Protein AF-A0A662PUF9-F1 (afdb_monomer_lite)

Radius of gyration: 60.53 Å; chains: 1; bounding box: 173×111×208 Å

Foldseek 3Di:
DDDDDDDDDWLFEEEEEEAPPLCSLVVVLVVLQVCVVVVAAEEEEDLPDAPVVVVVVNVVVPDPVVVCLVQLRAAYEYQHQLVVVHDDDPDPRYHYDNHLQPLVSVLVSVVVSCVSHPDAEEYEYPELLSSVVPDPLVVSLVSLLVRSNVSSVVTYYYYYYDHPPSDPPVSVVSVCVSGQWYFYGYPPQWRPDIGGDPPDDPPPDPPDTDRDDDVVSVVVVVVVVVVVPDDDDDDDDDDDDDDDDDDDDDDDDDDDDDDDDDDDDDDDDDDDDDDDDDDDDDDDDDDDDDDDDDDDDDDDDDDDPDDDPVVVVVVVVVVVVVVVVVVVVVVVVVVVVVVVVPPPPDDDDDDDDDDDDDDDDDDDDDDDDDDYDDDDDDDDDDDDDDDDDDPDQDPVNVVVVVVVVVVVVVVVVVVVVVVVVVVVVVVVVVVVVVVVVVVVVVVVVVVVVVVVVVVVVVVDDDDDDPVVVVVVVVVVVVVVVVVVVVVVVVVVVVVVVVVVVVVVVVVVVVVVVVVVVVVVVVVVVVVVVVVVVVVVVVVVVVVVVVVVLVVLLVVLVVLLLVLVVVLVVLVVVLVVLVVVLVVLVVVLVVLVVVLVVLVVVLVVCVVPPDDPVVSVVSVVVSVVSVVVSVVSVVVSVVSVVVSVVSVVVSVVSVVSNVVSVVSNVPRDDDDPVVVVVLVVVLVVLVVVLVVLVVVLVVLVVVLVVLVVVLVCLVVVLVVLVVVLVVLVVVLVVLVVVLVVLVVVLVVLVVLLVVLVVVLVVLVVVLVVLVVVLVVLVVVVVVLVVPPDDPVSPVPNVVSVVVVVVSVVVSVVSVVVSVVSVVVSVVSVVVSVVSVVVSVVSVVVSVVSVVVSVVSVVVSVVSVVVSVVSVVVSVVSVVVSVVSVVVSVVSVVVSVVSVVVVVVVVVVVVVVVVVVVVSVVVVVVVVVVVD

pLDDT: mean 71.78, std 21.95, range [25.16, 98.19]

Secondary structure (DSSP, 8-state):
-----PPPPPS-EEEEEESTTSSHHHHHHHHHHHHHHTT-EEEEEESSS-HHHHHHHHHHTT--HHHHHHTTSEEEEESSTTTTTPPPP--TTEEE-S-SS-HHHHHHHHHHHHHSSSS-EEEEEETHHHHHHHS-HHHHHHHHHHHHHHHHHHT-EEEEEEETTSS-HHHHHHHHTTSSEEEEE-TTSB---EE--TTS-TT----S--B---HHHHHHHHHHHHHTT------------------------------------PPPP---------------------------------------HHHHHHHHHHHHHHHHHHHHHHHHHHHHHHHTTSSSS----PPPPPPPPPPPPPPP-------------------PPPPPP-----HHHHHHHHHHHHHHHHHHHHHHHHHHHHHHHHHHHHHHHHHHHHHHHHHHHHHHHHHHHHHHHTT------THHHHHHHHHHHHHHHHHHHHHHHHHHHHHHHHHHHHHHHHHHHHHHHHHHHHHHHHHHHHHHHHHHHHHHHHHHHHHHHHHHHHHHHHHHHHHHHHHHHHHHHHHHHHHHHHHHHHHHHHHHHHHHHHHHHHHHHHHHHHTTT--HHHHHHHHHHHHHHHHHHHHHHHHHHHHHHHHHHHHHHHHHHHHHHHHHHHHHTTSPPPPHHHHHHHHHHHHHHHHHHHHHHHHHHHHHHHHHHHHHHHTTHHHHHHHHHHHHHHHHHHHHHHHHHHHHHHHHHHHHHHHHHHHHHHHHHHHHHHHHHHHHHHHHHHHHHHHTT----GGGGGHHHHHHHHHHHHHHHHHHHHHHHHHHHHHHHHHHHHHHHHHHHHHHHHHHHHHHHHHHHTHHHHHHHHHHHHHHHHHHHHHHHHHHHHHHHHHHHHHHHHHHHHHHHHHHHHHHHHHHHHHHHHHHHHHHHHHHH-

Sequence (930 aa):
MDGKEQSFPMGVSLLMYGEVASGKRLFLLKIVKDLLASNISCLWICADESPQSVRENLGFIGVNYQEYEGKGLLRYVDAFTAQVGGEKVEDPAIIFCSGIEDLGEINRATKKGMESLSGKGVVVFDSVSTLLLYVEPIAVERFMRAHTSRIKGAGYTVFLVLQSGLHEEKVEEAIKALVDGVICFQEDTKIEEIAIPPIIPREWIFSHGFRMLTDEEKEKEKVVRVVEKQVGGGQSPPTAPQYIMPVATTTTTQPKVVTPIITTPPPTKITQPSTTPESSPKVQTTVSQPVIISAPPSSPLQPPTKASKSTQELEKMAHKLSRKLSTKLKKIEKKRGKEKKWKDVSDATAPLPPPPSPPTAPSQPVAPPQPSSKAQPSETPTPQATPSPVLTITPELREEIEKEVEKRVKKILEGLKEEQKKKMEKEKEELKKQIREEIRKEMEEEAKEEKEVKKEDEKKGEELTPLQRLLRERLKGEERKKEETQEEKLKRAHEVIKELLERTNVILQRLHEIKKVEGEVAKKCEADASALKETKHKKENLIEEMKAIHHSKERILMELTEVLKHKEKVEEEISAIIQKQAELDNVYQKQMIEMRELIEKANALAKKHHDIEERKHVMEEIKAYEEKLEELQNKIEKSGERIKELQQEIMNVSERRKNVEKKILKLPFPSEEIEENLEEKLRENEAEIEKVVKERKEKKKELEELNAKAKLIPKKIRSYEREIERKKKQLVELREEMVKEIGEKNKIMEKIKKASNEREKILMRIESIIEQNKEIEKKLDILGSDKSSENLQKLPNALKKMSEEIDEYIAKLNSRVNKIENKIQNIRKKLTRVEKDIVSKQNEKSRLEAEEMKMPEKVKEVGRVNEELERREKILKDEHKRLEKQKMKIERERLKLREEELKKELEGEIAFKNELRTQSTDILNRIKQL

Structure (mmCIF, N/CA/C/O backbone):
data_AF-A0A662PUF9-F1
#
_entry.id   AF-A0A662PUF9-F1
#
loop_
_atom_site.group_PDB
_atom_site.id
_atom_site.type_symbol
_atom_site.label_atom_id
_atom_site.label_alt_id
_atom_site.label_comp_id
_atom_site.label_asym_id
_atom_site.label_entity_id
_atom_site.label_seq_id
_atom_site.pdbx_PDB_ins_code
_atom_site.Cartn_x
_atom_site.Cartn_y
_atom_site.Cartn_z
_atom_site.occupancy
_atom_site.B_iso_or_equiv
_atom_site.auth_seq_id
_atom_site.auth_comp_id
_atom_site.auth_asym_id
_atom_site.auth_atom_id
_atom_site.pdbx_PDB_model_num
ATOM 1 N N . MET A 1 1 ? -30.563 3.234 22.768 1.00 28.56 1 MET A N 1
ATOM 2 C CA . MET A 1 1 ? -29.776 3.176 21.512 1.00 28.56 1 MET A CA 1
ATOM 3 C C . MET A 1 1 ? -30.449 4.086 20.501 1.00 28.56 1 MET A C 1
ATOM 5 O O . MET A 1 1 ? -31.666 4.002 20.393 1.00 28.56 1 MET A O 1
ATOM 9 N N . ASP A 1 2 ? -29.705 4.925 19.779 1.00 25.56 2 ASP A N 1
ATOM 10 C CA . ASP A 1 2 ? -30.307 5.829 18.790 1.00 25.56 2 ASP A CA 1
ATOM 11 C C . ASP A 1 2 ? -30.621 5.106 17.475 1.00 25.56 2 ASP A C 1
ATOM 13 O O . ASP A 1 2 ? -29.766 4.457 16.870 1.00 25.56 2 ASP A O 1
ATOM 17 N N . GLY A 1 3 ? -31.875 5.212 17.034 1.00 30.91 3 GLY A N 1
ATOM 18 C CA . GLY A 1 3 ? -32.405 4.465 15.895 1.00 30.91 3 GLY A CA 1
ATOM 19 C C . GLY A 1 3 ? -31.935 4.992 14.540 1.00 30.91 3 GLY A C 1
ATOM 20 O O . GLY A 1 3 ? -32.623 5.798 13.916 1.00 30.91 3 GLY A O 1
ATOM 21 N N . LYS A 1 4 ? -30.799 4.486 14.048 1.00 28.42 4 LYS A N 1
ATOM 22 C CA . LYS A 1 4 ? -30.419 4.542 12.626 1.00 28.42 4 LYS A CA 1
ATOM 23 C C . LYS A 1 4 ? -29.939 3.177 12.140 1.00 28.42 4 LYS A C 1
ATOM 25 O O . LYS A 1 4 ? -28.744 2.896 12.117 1.00 28.42 4 LYS A O 1
ATOM 30 N N . GLU A 1 5 ? -30.885 2.348 11.710 1.00 34.97 5 GLU A N 1
ATOM 31 C CA . GLU A 1 5 ? -30.598 1.124 10.960 1.00 34.97 5 GLU A CA 1
ATOM 32 C C . GLU A 1 5 ? -29.986 1.495 9.598 1.00 34.97 5 GLU A C 1
ATOM 34 O O . GLU A 1 5 ? -30.688 1.866 8.657 1.00 34.97 5 GLU A O 1
ATOM 39 N N . GLN A 1 6 ? -28.656 1.443 9.488 1.00 37.34 6 GLN A N 1
ATOM 40 C CA . GLN A 1 6 ? -27.978 1.583 8.199 1.00 37.34 6 GLN A CA 1
ATOM 41 C C . GLN A 1 6 ? -28.134 0.284 7.405 1.00 37.34 6 GLN A C 1
ATOM 43 O O . GLN A 1 6 ? -27.657 -0.773 7.815 1.00 37.34 6 GLN A O 1
ATOM 48 N N . SER A 1 7 ? -28.804 0.367 6.257 1.00 46.66 7 SER A N 1
ATOM 49 C CA . SER A 1 7 ? -29.042 -0.777 5.375 1.00 46.66 7 SER A CA 1
ATOM 50 C C . SER A 1 7 ? -27.738 -1.402 4.874 1.00 46.66 7 SER A C 1
ATOM 52 O O . SER A 1 7 ? -26.862 -0.692 4.375 1.00 46.66 7 SER A O 1
ATOM 54 N N . PHE A 1 8 ? -27.646 -2.732 4.921 1.00 58.59 8 PHE A N 1
ATOM 55 C CA . PHE A 1 8 ? -26.511 -3.479 4.378 1.00 58.59 8 PHE A CA 1
ATOM 56 C C . PHE A 1 8 ? -26.284 -3.150 2.883 1.00 58.59 8 PHE A C 1
ATOM 58 O O . PHE A 1 8 ? -27.247 -3.155 2.109 1.00 58.59 8 PHE A O 1
ATOM 65 N N . PRO A 1 9 ? -25.043 -2.855 2.445 1.00 65.88 9 PRO A N 1
ATOM 66 C CA . PRO A 1 9 ? -24.781 -2.409 1.080 1.00 65.88 9 PRO A CA 1
ATOM 67 C C . PRO A 1 9 ? -25.011 -3.530 0.057 1.00 65.88 9 PRO A C 1
ATOM 69 O O . PRO A 1 9 ? -24.353 -4.572 0.077 1.00 65.88 9 PRO A O 1
ATOM 72 N N . MET A 1 10 ? -25.929 -3.286 -0.879 1.00 78.25 10 MET A N 1
ATOM 73 C CA . MET A 1 10 ? -26.278 -4.202 -1.969 1.00 78.25 10 MET A CA 1
ATOM 74 C C . MET A 1 10 ? -25.538 -3.850 -3.267 1.00 78.25 10 MET A C 1
ATOM 76 O O . MET A 1 10 ? -25.446 -2.682 -3.638 1.00 78.25 10 MET A O 1
ATOM 80 N N . GLY A 1 11 ? -25.048 -4.863 -3.988 1.00 86.19 11 GLY A N 1
ATOM 81 C CA . GLY A 1 11 ? -24.344 -4.688 -5.265 1.00 86.19 11 GLY A CA 1
ATOM 82 C C . GLY A 1 11 ? -22.858 -4.325 -5.145 1.00 86.19 11 GLY A C 1
ATOM 83 O O . GLY A 1 11 ? -22.287 -3.811 -6.108 1.00 86.19 11 GLY A O 1
ATOM 84 N N . VAL A 1 12 ? -22.223 -4.586 -3.996 1.00 90.62 12 VAL A N 1
ATOM 85 C CA . VAL A 1 12 ? -20.785 -4.341 -3.750 1.00 90.62 12 VAL A CA 1
ATOM 86 C C . VAL A 1 12 ? -19.979 -5.644 -3.683 1.00 90.62 12 VAL A C 1
ATOM 88 O O . VAL A 1 12 ? -20.537 -6.735 -3.598 1.00 90.62 12 VAL A O 1
ATOM 91 N N . SER A 1 13 ? -18.653 -5.544 -3.725 1.00 93.00 13 SER A N 1
ATOM 92 C CA . SER A 1 13 ? -17.717 -6.643 -3.482 1.00 93.00 13 SER A CA 1
ATOM 93 C C . SER A 1 13 ? -16.820 -6.335 -2.286 1.00 93.00 13 SER A C 1
ATOM 95 O O . SER A 1 13 ? -16.224 -5.261 -2.219 1.00 93.00 13 SER A O 1
ATOM 97 N N . LEU A 1 14 ? -16.749 -7.266 -1.334 1.00 93.88 14 LEU A N 1
ATOM 98 C CA . LEU A 1 14 ? -16.080 -7.097 -0.045 1.00 93.88 14 LEU A CA 1
ATOM 99 C C . LEU A 1 14 ? -15.083 -8.235 0.194 1.00 93.88 14 LEU A C 1
ATOM 101 O O . LEU A 1 14 ? -15.438 -9.410 0.086 1.00 93.88 14 LEU A O 1
ATOM 105 N N . LEU A 1 15 ? -13.841 -7.889 0.532 1.00 94.88 15 LEU A N 1
ATOM 106 C CA . LEU A 1 15 ? -12.763 -8.843 0.799 1.00 94.88 15 LEU A CA 1
ATOM 107 C C . LEU A 1 15 ? -12.552 -9.018 2.306 1.00 94.88 15 LEU A C 1
ATOM 109 O O . LEU A 1 15 ? -12.130 -8.084 2.982 1.00 94.88 15 LEU A O 1
ATOM 113 N N . MET A 1 16 ? -12.791 -10.222 2.817 1.00 93.38 16 MET A N 1
ATOM 114 C CA . MET A 1 16 ? -12.403 -10.640 4.164 1.00 93.38 16 MET A CA 1
ATOM 115 C C . MET A 1 16 ? -10.932 -11.064 4.126 1.00 93.38 16 MET A C 1
ATOM 117 O O . MET A 1 16 ? -10.611 -12.134 3.603 1.00 93.38 16 MET A O 1
ATOM 121 N N . TYR A 1 17 ? -10.040 -10.225 4.651 1.00 93.69 17 TYR A N 1
ATOM 122 C CA . TYR A 1 17 ? -8.587 -10.404 4.591 1.00 93.69 17 TYR A CA 1
ATOM 123 C C . TYR A 1 17 ? -7.984 -10.559 5.989 1.00 93.69 17 TYR A C 1
ATOM 125 O O . TYR A 1 17 ? -8.380 -9.860 6.915 1.00 93.69 17 TYR A O 1
ATOM 133 N N . GLY A 1 18 ? -7.018 -11.460 6.170 1.00 90.19 18 GLY A N 1
ATOM 134 C CA . GLY A 1 18 ? -6.352 -11.626 7.468 1.00 90.19 18 GLY A CA 1
ATOM 135 C C . GLY A 1 18 ? -5.716 -12.993 7.676 1.00 90.19 18 GLY A C 1
ATOM 136 O O . GLY A 1 18 ? -5.826 -13.858 6.808 1.00 90.19 18 GLY A O 1
ATOM 137 N N . GLU A 1 19 ? -5.087 -13.202 8.828 1.00 87.25 19 GLU A N 1
ATOM 138 C CA . GLU A 1 19 ? -4.298 -14.402 9.176 1.00 87.25 19 GLU A CA 1
ATOM 139 C C . GLU A 1 19 ? -5.149 -15.670 9.408 1.00 87.25 19 GLU A C 1
ATOM 141 O O . GLU A 1 19 ? -6.381 -15.623 9.378 1.00 87.25 19 GLU A O 1
ATOM 146 N N . VAL A 1 20 ? -4.514 -16.844 9.504 1.00 85.06 20 VAL A N 1
ATOM 147 C CA . VAL A 1 20 ? -5.239 -18.120 9.667 1.00 85.06 20 VAL A CA 1
ATOM 148 C C . VAL A 1 20 ? -5.957 -18.106 11.020 1.00 85.06 20 VAL A C 1
ATOM 150 O O . VAL A 1 20 ? -5.511 -17.451 11.950 1.00 85.06 20 VAL A O 1
ATOM 153 N N . ALA A 1 21 ? -7.117 -18.759 11.121 1.00 80.19 21 ALA A N 1
ATOM 154 C CA . ALA A 1 21 ? -7.961 -18.769 12.324 1.00 80.19 21 ALA A CA 1
ATOM 155 C C . ALA A 1 21 ? -8.461 -17.394 12.843 1.00 80.19 21 ALA A C 1
ATOM 157 O O . ALA A 1 21 ? -9.234 -17.375 13.799 1.00 80.19 21 ALA A O 1
ATOM 158 N N . SER A 1 22 ? -8.176 -16.265 12.172 1.00 82.06 22 SER A N 1
ATOM 159 C CA . SER A 1 22 ? -8.564 -14.898 12.593 1.00 82.06 22 SER A CA 1
ATOM 160 C C . SER A 1 22 ? -10.075 -14.571 12.578 1.00 82.06 22 SER A C 1
ATOM 162 O O . SER A 1 22 ? -10.480 -13.412 12.551 1.00 82.06 22 SER A O 1
ATOM 164 N N . GLY A 1 23 ? -10.950 -15.580 12.579 1.00 83.12 23 GLY A N 1
ATOM 165 C CA . GLY A 1 23 ? -12.401 -15.423 12.721 1.00 83.12 23 GLY A CA 1
ATOM 166 C C . GLY A 1 23 ? -13.189 -15.159 11.432 1.00 83.12 23 GLY A C 1
ATOM 167 O O . GLY A 1 23 ? -14.417 -15.185 11.484 1.00 83.12 23 GLY A O 1
ATOM 168 N N . LYS A 1 24 ? -12.532 -14.981 10.273 1.00 88.56 24 LYS A N 1
ATOM 169 C CA . LYS A 1 24 ? -13.170 -14.656 8.972 1.00 88.56 24 LYS A CA 1
ATOM 170 C C . LYS A 1 24 ? -14.425 -15.490 8.648 1.00 88.56 24 LYS A C 1
ATOM 172 O O . LYS A 1 24 ? -15.489 -14.920 8.413 1.00 88.56 24 LYS A O 1
ATOM 177 N N . ARG A 1 25 ? -14.330 -16.830 8.685 1.00 89.44 25 ARG A N 1
ATOM 178 C CA . ARG A 1 25 ? -15.463 -17.740 8.399 1.00 89.44 25 ARG A CA 1
ATOM 179 C C . ARG A 1 25 ? -16.577 -17.612 9.446 1.00 89.44 25 ARG A C 1
ATOM 181 O O . ARG A 1 25 ? -17.741 -17.511 9.081 1.00 89.44 25 ARG A O 1
ATOM 188 N N . LEU A 1 26 ? -16.236 -17.497 10.733 1.00 88.25 26 LEU A N 1
ATOM 189 C CA . LEU A 1 26 ? -17.207 -17.285 11.818 1.00 88.25 26 LEU A CA 1
ATOM 190 C C . LEU A 1 26 ? -17.947 -15.937 11.703 1.00 88.25 26 LEU A C 1
ATOM 192 O O . LEU A 1 26 ? -19.118 -15.850 12.069 1.00 88.25 26 LEU A O 1
ATOM 196 N N . PHE A 1 27 ? -17.286 -14.895 11.195 1.00 88.56 27 PHE A N 1
ATOM 197 C CA . PHE A 1 27 ? -17.903 -13.598 10.909 1.00 88.56 27 PHE A CA 1
ATOM 198 C C . PHE A 1 27 ? -18.860 -13.678 9.709 1.00 88.56 27 PHE A C 1
ATOM 200 O O . PHE A 1 27 ? -20.003 -13.237 9.811 1.00 88.56 27 PHE A O 1
ATOM 207 N N . LEU A 1 28 ? -18.445 -14.326 8.612 1.00 91.88 28 LEU A N 1
ATOM 208 C CA . LEU A 1 28 ? -19.309 -14.569 7.449 1.00 91.88 28 LEU A CA 1
ATOM 209 C C . LEU A 1 28 ? -20.536 -15.422 7.785 1.00 91.88 28 LEU A C 1
ATOM 211 O O . LEU A 1 28 ? -21.638 -15.069 7.380 1.00 91.88 28 LEU A O 1
ATOM 215 N N . LEU A 1 29 ? -20.377 -16.495 8.565 1.00 92.31 29 LEU A N 1
ATOM 216 C CA . LEU A 1 29 ? -21.492 -17.332 9.020 1.00 92.31 29 LEU A CA 1
ATOM 217 C C . LEU A 1 29 ? -22.513 -16.516 9.834 1.00 92.31 29 LEU A C 1
ATOM 219 O O . LEU A 1 29 ? -23.716 -16.679 9.642 1.00 92.31 29 LEU A O 1
ATOM 223 N N . LYS A 1 30 ? -22.055 -15.593 10.694 1.00 90.31 30 LYS A N 1
ATOM 224 C CA . LYS A 1 30 ? -22.931 -14.684 11.458 1.00 90.31 30 LYS A CA 1
ATOM 225 C C . LYS A 1 30 ? -23.672 -13.696 10.550 1.00 90.31 30 LYS A C 1
ATOM 227 O O . LYS A 1 30 ? -24.887 -13.593 10.658 1.00 90.31 30 LYS A O 1
ATOM 232 N N . ILE A 1 31 ? -22.986 -13.073 9.588 1.00 90.19 31 ILE A N 1
ATOM 233 C CA . ILE A 1 31 ? -23.641 -12.228 8.574 1.00 90.19 31 ILE A CA 1
ATOM 234 C C . ILE A 1 31 ? -24.693 -13.027 7.790 1.00 90.19 31 ILE A C 1
ATOM 236 O O . ILE A 1 31 ? -25.824 -12.575 7.642 1.00 90.19 31 ILE A O 1
ATOM 240 N N . VAL A 1 32 ? -24.357 -14.228 7.311 1.00 92.69 32 VAL A N 1
ATOM 241 C CA . VAL A 1 32 ? -25.284 -15.072 6.541 1.00 92.69 32 VAL A CA 1
ATOM 242 C C . VAL A 1 32 ? -26.485 -15.506 7.384 1.00 92.69 32 VAL A C 1
ATOM 244 O O . VAL A 1 32 ? -27.600 -15.502 6.870 1.00 92.69 32 VAL A O 1
ATOM 247 N N . LYS A 1 33 ? -26.309 -15.793 8.680 1.00 93.19 33 LYS A N 1
ATOM 248 C CA . LYS A 1 33 ? -27.419 -16.041 9.615 1.00 93.19 33 LYS A CA 1
ATOM 249 C C . LYS A 1 33 ? -28.400 -14.868 9.670 1.00 93.19 33 LYS A C 1
ATOM 251 O O . LYS A 1 33 ? -29.602 -15.084 9.519 1.00 93.19 33 LYS A O 1
ATOM 256 N N . ASP A 1 34 ? -27.898 -13.653 9.864 1.00 89.94 34 ASP A N 1
ATOM 257 C CA . ASP A 1 34 ? -28.740 -12.464 10.038 1.00 89.94 34 ASP A CA 1
ATOM 258 C C . ASP A 1 34 ? -29.416 -12.049 8.712 1.00 89.94 34 ASP A C 1
ATOM 260 O O . ASP A 1 34 ? -30.582 -11.643 8.695 1.00 89.94 34 ASP A O 1
ATOM 264 N N . LEU A 1 35 ? -28.735 -12.248 7.576 1.00 90.94 35 LEU A N 1
ATOM 265 C CA . LEU A 1 35 ? -29.305 -12.081 6.234 1.00 90.94 35 LEU A CA 1
ATOM 266 C C . LEU A 1 35 ? -30.408 -13.111 5.937 1.00 90.94 35 LEU A C 1
ATOM 268 O O . LEU A 1 35 ? -31.491 -12.726 5.496 1.00 90.94 35 LEU A O 1
ATOM 272 N N . LEU A 1 36 ? -30.182 -14.399 6.221 1.00 93.75 36 LEU A N 1
ATOM 273 C CA . LEU A 1 36 ? -31.183 -15.455 6.023 1.00 93.75 36 LEU A CA 1
ATOM 274 C C . LEU A 1 36 ? -32.418 -15.227 6.907 1.00 93.75 36 LEU A C 1
ATOM 276 O O . LEU A 1 36 ? -33.542 -15.319 6.413 1.00 93.75 36 LEU A O 1
ATOM 280 N N . ALA A 1 37 ? -32.227 -14.835 8.172 1.00 91.88 37 ALA A N 1
ATOM 281 C CA . ALA A 1 37 ? -33.318 -14.432 9.066 1.00 91.88 37 ALA A CA 1
ATOM 282 C C . ALA A 1 37 ? -34.113 -13.220 8.531 1.00 91.88 37 ALA A C 1
ATOM 284 O O . ALA A 1 37 ? -35.314 -13.109 8.773 1.00 91.88 37 ALA A O 1
ATOM 285 N N . SER A 1 38 ? -33.466 -12.357 7.741 1.00 90.06 38 SER A N 1
ATOM 286 C CA . SER A 1 38 ? -34.082 -11.226 7.027 1.00 90.06 38 SER A CA 1
ATOM 287 C C . SER A 1 38 ? -34.713 -11.611 5.672 1.00 90.06 38 SER A C 1
ATOM 289 O O . SER A 1 38 ? -35.129 -10.736 4.917 1.00 90.06 38 SER A O 1
ATOM 291 N N . ASN A 1 39 ? -34.792 -12.908 5.345 1.00 92.56 39 ASN A N 1
ATOM 292 C CA . ASN A 1 39 ? -35.186 -13.465 4.039 1.00 92.56 39 ASN A CA 1
ATOM 293 C C . ASN A 1 39 ? -34.327 -12.985 2.847 1.00 92.56 39 ASN A C 1
ATOM 295 O O . ASN A 1 39 ? -34.782 -13.003 1.702 1.00 92.56 39 ASN A O 1
ATOM 299 N N . ILE A 1 40 ? -33.077 -12.585 3.090 1.00 92.94 40 ILE A N 1
ATOM 300 C CA . ILE A 1 40 ? -32.113 -12.230 2.043 1.00 92.94 40 ILE A CA 1
ATOM 301 C C . ILE A 1 40 ? -31.377 -13.499 1.605 1.00 92.94 40 ILE A C 1
ATOM 303 O O . ILE A 1 40 ? -30.835 -14.238 2.425 1.00 92.94 40 ILE A O 1
ATOM 307 N N . SER A 1 41 ? -31.369 -13.766 0.299 1.00 95.44 41 SER A N 1
ATOM 308 C CA . SER A 1 41 ? -30.849 -15.016 -0.261 1.00 95.44 41 SER A CA 1
ATOM 309 C C . SER A 1 41 ? -29.316 -15.122 -0.184 1.00 95.44 41 SER A C 1
ATOM 311 O O . SER A 1 41 ? -28.611 -14.122 -0.316 1.00 95.44 41 SER A O 1
ATOM 313 N N . CYS A 1 42 ? -28.779 -16.334 -0.033 1.00 97.00 42 CYS A N 1
ATOM 314 C CA . CYS A 1 42 ? -27.346 -16.615 0.042 1.00 97.00 42 CYS A CA 1
ATOM 315 C C . CYS A 1 42 ? -26.939 -17.765 -0.895 1.00 97.00 42 CYS A C 1
ATOM 317 O O . CYS A 1 42 ? -27.509 -18.857 -0.846 1.00 97.00 42 CYS A O 1
ATOM 319 N N . LEU A 1 43 ? -25.904 -17.531 -1.704 1.00 98.19 43 LEU A N 1
ATOM 320 C CA . LEU A 1 43 ? -25.210 -18.548 -2.496 1.00 98.19 43 LEU A CA 1
ATOM 321 C C . LEU A 1 43 ? -23.790 -18.743 -1.953 1.00 98.19 43 LEU A C 1
ATOM 323 O O . LEU A 1 43 ? -22.981 -17.821 -2.033 1.00 98.19 43 LEU A O 1
ATOM 327 N N . TRP A 1 44 ? -23.464 -19.922 -1.427 1.00 98.00 44 TRP A N 1
ATOM 328 C CA . TRP A 1 44 ? -22.128 -20.210 -0.895 1.00 98.00 44 TRP A CA 1
ATOM 329 C C . TRP A 1 44 ? -21.303 -21.032 -1.893 1.00 98.00 44 TRP A C 1
ATOM 331 O O . TRP A 1 44 ? -21.686 -22.141 -2.257 1.00 98.00 44 TRP A O 1
ATOM 341 N N . ILE A 1 45 ? -20.174 -20.494 -2.350 1.00 97.88 45 ILE A N 1
ATOM 342 C CA . ILE A 1 45 ? -19.213 -21.178 -3.220 1.00 97.88 45 ILE A CA 1
ATOM 343 C C . ILE A 1 45 ? -18.159 -21.832 -2.322 1.00 97.88 45 ILE A C 1
ATOM 345 O O . ILE A 1 45 ? -17.318 -21.158 -1.722 1.00 97.88 45 ILE A O 1
ATOM 349 N N . CYS A 1 46 ? -18.263 -23.152 -2.218 1.00 96.31 46 CYS A N 1
ATOM 350 C CA . CYS A 1 46 ? -17.451 -24.047 -1.409 1.00 96.31 46 CYS A CA 1
ATOM 351 C C . CYS A 1 46 ? -16.163 -24.419 -2.154 1.00 96.31 46 CYS A C 1
ATOM 353 O O . CYS A 1 46 ? -16.203 -25.228 -3.082 1.00 96.31 46 CYS A O 1
ATOM 355 N N . ALA A 1 47 ? -15.035 -23.828 -1.752 1.00 95.12 47 ALA A N 1
ATOM 356 C CA . ALA A 1 47 ? -13.700 -24.159 -2.259 1.00 95.12 47 ALA A CA 1
ATOM 357 C C . ALA A 1 47 ? -12.761 -24.705 -1.164 1.00 95.12 47 ALA A C 1
ATOM 359 O O . ALA A 1 47 ? -11.892 -25.517 -1.462 1.00 95.12 47 ALA A O 1
ATOM 360 N N . ASP A 1 48 ? -12.946 -24.294 0.094 1.00 93.56 48 ASP A N 1
ATOM 361 C CA . ASP A 1 48 ? -12.126 -24.737 1.235 1.00 93.56 48 ASP A CA 1
ATOM 362 C C . ASP A 1 48 ? -12.661 -25.989 1.953 1.00 93.56 48 ASP A C 1
ATOM 364 O O . ASP A 1 48 ? -11.896 -26.717 2.581 1.00 93.56 48 ASP A O 1
ATOM 368 N N . GLU A 1 49 ? -13.977 -26.204 1.922 1.00 94.44 49 GLU A N 1
ATOM 369 C CA . GLU A 1 49 ? -14.682 -27.273 2.638 1.00 94.44 49 GLU A CA 1
ATOM 370 C C . GLU A 1 49 ? -15.940 -27.691 1.862 1.00 94.44 49 GLU A C 1
ATOM 372 O O . GLU A 1 49 ? -16.419 -26.943 1.008 1.00 94.44 49 GLU A O 1
ATOM 377 N N . SER A 1 50 ? -16.490 -28.875 2.146 1.00 95.19 50 SER A N 1
ATOM 378 C CA . SER A 1 50 ? -17.685 -29.374 1.448 1.00 95.19 50 SER A CA 1
ATOM 379 C C . SER A 1 50 ? -18.950 -28.569 1.803 1.00 95.19 50 SER A C 1
ATOM 381 O O . SER A 1 50 ? -19.035 -28.024 2.907 1.00 95.19 50 SER A O 1
ATOM 383 N N . PRO A 1 51 ? -19.997 -28.554 0.952 1.00 96.19 51 PRO A N 1
ATOM 384 C CA . PRO A 1 51 ? -21.293 -27.965 1.308 1.00 96.19 51 PRO A CA 1
ATOM 385 C C . PRO A 1 51 ? -21.885 -28.536 2.603 1.00 96.19 51 PRO A C 1
ATOM 387 O O . PRO A 1 51 ? -22.501 -27.806 3.375 1.00 96.19 51 PRO A O 1
ATOM 390 N N . GLN A 1 52 ? -21.652 -29.824 2.875 1.00 95.31 52 GLN A N 1
ATOM 391 C CA . GLN A 1 52 ? -22.082 -30.484 4.108 1.00 95.31 52 GLN A CA 1
ATOM 392 C C . GLN A 1 52 ? -21.368 -29.916 5.346 1.00 95.31 52 GLN A C 1
ATOM 394 O O . GLN A 1 52 ? -22.007 -29.673 6.367 1.00 95.31 52 GLN A O 1
ATOM 399 N N . SER A 1 53 ? -20.079 -29.594 5.229 1.00 95.00 53 SER A N 1
ATOM 400 C CA . SER A 1 53 ? -19.316 -28.904 6.276 1.00 95.00 53 SER A CA 1
ATOM 401 C C . SER A 1 53 ? -19.855 -27.489 6.531 1.00 95.00 53 SER A C 1
ATOM 403 O O . SER A 1 53 ? -20.041 -27.102 7.683 1.00 95.00 53 SER A O 1
ATOM 405 N N . VAL A 1 54 ? -20.221 -26.745 5.476 1.00 95.88 54 VAL A N 1
ATOM 406 C CA . VAL A 1 54 ? -20.843 -25.414 5.632 1.00 95.88 54 VAL A CA 1
ATOM 407 C C . VAL A 1 54 ? -22.229 -25.516 6.287 1.00 95.88 54 VAL A C 1
ATOM 409 O O . VAL A 1 54 ? -22.574 -24.684 7.127 1.00 95.88 54 VAL A O 1
ATOM 412 N N . ARG A 1 55 ? -23.028 -26.540 5.950 1.00 96.31 55 ARG A N 1
ATOM 413 C CA . ARG A 1 55 ? -24.318 -26.837 6.606 1.00 96.31 55 ARG A CA 1
ATOM 414 C C . ARG A 1 55 ? -24.147 -27.110 8.101 1.00 96.31 55 ARG A C 1
ATOM 416 O O . ARG A 1 55 ? -24.880 -26.549 8.912 1.00 96.31 55 ARG A O 1
ATOM 423 N N . GLU A 1 56 ? -23.161 -27.920 8.477 1.00 95.56 56 GLU A N 1
ATOM 424 C CA . GLU A 1 56 ? -22.827 -28.216 9.877 1.00 95.56 56 GLU A CA 1
ATOM 425 C C . GLU A 1 56 ? -22.351 -26.961 10.627 1.00 95.56 56 GLU A C 1
ATOM 427 O O . GLU A 1 56 ? -22.841 -26.675 11.721 1.00 95.56 56 GLU A O 1
ATOM 432 N N . ASN A 1 57 ? -21.499 -26.144 10.000 1.00 93.31 57 ASN A N 1
ATOM 433 C CA . ASN A 1 57 ? -21.050 -24.851 10.523 1.00 93.31 57 ASN A CA 1
ATOM 434 C C . ASN A 1 57 ? -22.205 -23.844 10.725 1.00 93.31 57 ASN A C 1
ATOM 436 O O . ASN A 1 57 ? -22.236 -23.119 11.723 1.00 93.31 57 ASN A O 1
ATOM 440 N N . LEU A 1 58 ? -23.190 -23.815 9.818 1.00 93.75 58 LEU A N 1
ATOM 441 C CA . LEU A 1 58 ? -24.424 -23.031 9.967 1.00 93.75 58 LEU A CA 1
ATOM 442 C C . LEU A 1 58 ? -25.320 -23.582 11.089 1.00 93.75 58 LEU A C 1
ATOM 444 O O . LEU A 1 58 ? -25.819 -22.814 11.915 1.00 93.75 58 LEU A O 1
ATOM 448 N N . GLY A 1 59 ? -25.480 -24.905 11.169 1.00 94.69 59 GLY A N 1
ATOM 449 C CA . GLY A 1 59 ? -26.215 -25.575 12.243 1.00 94.69 59 GLY A CA 1
ATOM 450 C C . GLY A 1 59 ? -25.636 -25.269 13.627 1.00 94.69 59 GLY A C 1
ATOM 451 O O . GLY A 1 59 ? -26.384 -24.929 14.543 1.00 94.69 59 GLY A O 1
ATOM 452 N N . PHE A 1 60 ? -24.305 -25.281 13.759 1.00 90.38 60 PHE A N 1
ATOM 453 C CA . PHE A 1 60 ? -23.592 -24.969 15.003 1.00 90.38 60 PHE A CA 1
ATOM 454 C C . PHE A 1 60 ? -23.875 -23.549 15.522 1.00 90.38 60 PHE A C 1
ATOM 456 O O . PHE A 1 60 ? -24.051 -23.355 16.723 1.00 90.38 60 PHE A O 1
ATOM 463 N N . ILE A 1 61 ? -24.001 -22.551 14.636 1.00 88.94 61 ILE A N 1
ATOM 464 C CA . ILE A 1 61 ? -24.402 -21.188 15.033 1.00 88.94 61 ILE A CA 1
ATOM 465 C C . ILE A 1 61 ? -25.929 -21.002 15.152 1.00 88.94 61 ILE A C 1
ATOM 467 O O . ILE A 1 61 ? -26.407 -19.873 15.318 1.00 88.94 61 ILE A O 1
ATOM 471 N N . GLY A 1 62 ? -26.710 -22.083 15.084 1.00 91.31 62 GLY A N 1
ATOM 472 C CA . GLY A 1 62 ? -28.163 -22.081 15.248 1.00 91.31 62 GLY A CA 1
ATOM 473 C C . GLY A 1 62 ? -28.941 -21.611 14.016 1.00 91.31 62 GLY A C 1
ATOM 474 O O . GLY A 1 62 ? -29.934 -20.901 14.170 1.00 91.31 62 GLY A O 1
ATOM 475 N N . VAL A 1 63 ? -28.489 -21.956 12.805 1.00 93.25 63 VAL A N 1
ATOM 476 C CA . VAL A 1 63 ? -29.244 -21.767 11.553 1.00 93.25 63 VAL A CA 1
ATOM 477 C C . VAL A 1 63 ? -29.845 -23.099 11.105 1.00 93.25 63 VAL A C 1
ATOM 479 O O . VAL A 1 63 ? -29.124 -24.050 10.811 1.00 93.25 63 VAL A O 1
ATOM 482 N N . ASN A 1 64 ? -31.173 -23.147 10.987 1.00 94.44 64 ASN A N 1
ATOM 483 C CA . ASN A 1 64 ? -31.903 -24.264 10.386 1.00 94.44 64 ASN A CA 1
ATOM 484 C C . ASN A 1 64 ? -31.728 -24.258 8.853 1.00 94.44 64 ASN A C 1
ATOM 486 O O . ASN A 1 64 ? -32.595 -23.777 8.123 1.00 94.44 64 ASN A O 1
ATOM 490 N N . TYR A 1 65 ? -30.575 -24.715 8.356 1.00 94.88 65 TYR A N 1
ATOM 491 C CA . TYR A 1 65 ? -30.209 -24.586 6.939 1.00 94.88 65 TYR A CA 1
ATOM 492 C C . TYR A 1 65 ? -31.229 -25.246 5.993 1.00 94.88 65 TYR A C 1
ATOM 494 O O . TYR A 1 65 ? -31.581 -24.636 4.985 1.00 94.88 65 TYR A O 1
ATOM 502 N N . GLN A 1 66 ? -31.796 -26.400 6.368 1.00 95.75 66 GLN A N 1
ATOM 503 C CA . GLN A 1 66 ? -32.802 -27.130 5.578 1.00 95.75 66 GLN A CA 1
ATOM 504 C C . GLN A 1 66 ? -34.049 -26.286 5.267 1.00 95.75 66 GLN A C 1
ATOM 506 O O . GLN A 1 66 ? -34.619 -26.377 4.180 1.00 95.75 66 GLN A O 1
ATOM 511 N N . GLU A 1 67 ? -34.469 -25.428 6.198 1.00 95.56 67 GLU A N 1
ATOM 512 C CA . GLU A 1 67 ? -35.614 -24.535 6.007 1.00 95.56 67 GLU A CA 1
ATOM 513 C C . GLU A 1 67 ? -35.312 -23.433 4.981 1.00 95.56 67 GLU A C 1
ATOM 515 O O . GLU A 1 67 ? -36.153 -23.119 4.137 1.00 95.56 67 GLU A O 1
ATOM 520 N N . TYR A 1 68 ? -34.100 -22.875 5.002 1.00 96.75 68 TYR A N 1
ATOM 521 C CA . TYR A 1 68 ? -33.671 -21.873 4.024 1.00 96.75 68 TYR A CA 1
ATOM 522 C C . TYR A 1 68 ? -33.388 -22.487 2.648 1.00 96.75 68 TYR A C 1
ATOM 524 O O . TYR A 1 68 ? -33.687 -21.866 1.627 1.00 96.75 68 TYR A O 1
ATOM 532 N N . GLU A 1 69 ? -32.892 -23.723 2.590 1.00 96.69 69 GLU A N 1
ATOM 533 C CA . GLU A 1 69 ? -32.768 -24.486 1.345 1.00 96.69 69 GLU A CA 1
ATOM 534 C C . GLU A 1 69 ? -34.144 -24.780 0.733 1.00 96.69 69 GLU A C 1
ATOM 536 O O . GLU A 1 69 ? -34.357 -24.507 -0.454 1.00 96.69 69 GLU A O 1
ATOM 541 N N . GLY A 1 70 ? -35.100 -25.252 1.542 1.00 94.81 70 GLY A N 1
ATOM 542 C CA . GLY A 1 70 ? -36.478 -25.516 1.121 1.00 94.81 70 GLY A CA 1
ATOM 543 C C . GLY A 1 70 ? -37.216 -24.265 0.633 1.00 94.81 70 GLY A C 1
ATOM 544 O O . GLY A 1 70 ? -37.925 -24.323 -0.369 1.00 94.81 70 GLY A O 1
ATOM 545 N N . LYS A 1 71 ? -36.986 -23.108 1.270 1.00 94.62 71 LYS A N 1
ATOM 546 C CA . LYS A 1 71 ? -37.514 -21.799 0.829 1.00 94.62 71 LYS A CA 1
ATOM 547 C C . LYS A 1 71 ? -36.844 -21.243 -0.437 1.00 94.62 71 LYS A C 1
ATOM 549 O O . LYS A 1 71 ? -37.323 -20.252 -0.977 1.00 94.62 71 LYS A O 1
ATOM 554 N N . GLY A 1 72 ? -35.736 -21.828 -0.899 1.00 95.94 72 GLY A N 1
ATOM 555 C CA . GLY A 1 72 ? -34.932 -21.262 -1.990 1.00 95.94 72 GLY A CA 1
ATOM 556 C C . GLY A 1 72 ? -34.113 -20.031 -1.589 1.00 95.94 72 GLY A C 1
ATOM 557 O O . GLY A 1 72 ? -33.670 -19.285 -2.455 1.00 95.94 72 GLY A O 1
ATOM 558 N N . LEU A 1 73 ? -33.891 -19.820 -0.290 1.00 96.62 73 LEU A N 1
ATOM 559 C CA . LEU A 1 73 ? -33.063 -18.740 0.249 1.00 96.62 73 LEU A CA 1
ATOM 560 C C . LEU A 1 73 ? -31.587 -19.133 0.392 1.00 96.62 73 LEU A C 1
ATOM 562 O O . LEU A 1 73 ? -30.746 -18.242 0.427 1.00 96.62 73 LEU A O 1
ATOM 566 N N . LEU A 1 74 ? -31.259 -20.426 0.452 1.00 97.69 74 LEU A N 1
ATOM 567 C CA . LEU A 1 74 ? -29.889 -20.925 0.607 1.00 97.69 74 LEU A CA 1
ATOM 568 C C . LEU A 1 74 ? -29.535 -21.944 -0.487 1.00 97.69 74 LEU A C 1
ATOM 570 O O . LEU A 1 74 ? -30.298 -22.876 -0.758 1.00 97.69 74 LEU A O 1
ATOM 574 N N . ARG A 1 75 ? -28.385 -21.746 -1.141 1.00 98.00 75 ARG A N 1
ATOM 575 C CA . ARG A 1 75 ? -27.843 -22.602 -2.211 1.00 98.00 75 ARG A CA 1
ATOM 576 C C . ARG A 1 75 ? -26.323 -22.696 -2.118 1.00 98.00 75 ARG A C 1
ATOM 578 O O . ARG A 1 75 ? -25.673 -21.788 -1.599 1.00 98.00 75 ARG A O 1
ATOM 585 N N . TYR A 1 76 ? -25.767 -23.748 -2.708 1.00 98.00 76 TYR A N 1
ATOM 586 C CA . TYR A 1 76 ? -24.336 -24.036 -2.709 1.00 98.00 76 TYR A CA 1
ATOM 587 C C . TYR A 1 76 ? -23.795 -24.249 -4.126 1.00 98.00 76 TYR A C 1
ATOM 589 O O . TYR A 1 76 ? -24.472 -24.814 -4.985 1.00 98.00 76 TYR A O 1
ATOM 597 N N . VAL A 1 77 ? -22.548 -23.842 -4.355 1.00 97.62 77 VAL A N 1
ATOM 598 C CA . VAL A 1 77 ? -21.720 -24.275 -5.489 1.00 97.62 77 VAL A CA 1
ATOM 599 C C . VAL A 1 77 ? -20.559 -25.074 -4.916 1.00 97.62 77 VAL A C 1
ATOM 601 O O . VAL A 1 77 ? -19.789 -24.535 -4.129 1.00 97.62 77 VAL A O 1
ATOM 604 N N . ASP A 1 78 ? -20.432 -26.339 -5.297 1.00 97.00 78 ASP A N 1
ATOM 605 C CA . ASP A 1 78 ? -19.402 -27.235 -4.772 1.00 97.00 78 ASP A CA 1
ATOM 606 C C . ASP A 1 78 ? -18.232 -27.345 -5.750 1.00 97.00 78 ASP A C 1
ATOM 608 O O . ASP A 1 78 ? -18.358 -27.987 -6.789 1.00 97.00 78 ASP A O 1
ATOM 612 N N . ALA A 1 79 ? -17.108 -26.708 -5.421 1.00 95.56 79 ALA A N 1
ATOM 613 C CA . ALA A 1 79 ? -15.832 -26.870 -6.118 1.00 95.56 79 ALA A CA 1
ATOM 614 C C . ALA A 1 79 ? -14.813 -27.695 -5.305 1.00 95.56 79 ALA A C 1
ATOM 616 O O . ALA A 1 79 ? -13.723 -27.971 -5.801 1.00 95.56 79 ALA A O 1
ATOM 617 N N . PHE A 1 80 ? -15.163 -28.104 -4.080 1.00 95.12 80 PHE A N 1
ATOM 618 C CA . PHE A 1 80 ? -14.281 -28.804 -3.148 1.00 95.12 80 PHE A CA 1
ATOM 619 C C . PHE A 1 80 ? -14.346 -30.326 -3.317 1.00 95.12 80 PHE A C 1
ATOM 621 O O . PHE A 1 80 ? -13.309 -30.987 -3.365 1.00 95.12 80 PHE A O 1
ATOM 628 N N . THR A 1 81 ? -15.545 -30.906 -3.428 1.00 93.31 81 THR A N 1
ATOM 629 C CA . THR A 1 81 ? -15.716 -32.371 -3.378 1.00 93.31 81 THR A CA 1
ATOM 630 C C . THR A 1 81 ? -14.965 -33.077 -4.511 1.00 93.31 81 THR A C 1
ATOM 632 O O . THR A 1 81 ? -14.273 -34.064 -4.263 1.00 93.31 81 THR A O 1
ATOM 635 N N . ALA A 1 82 ? -14.998 -32.531 -5.731 1.00 90.94 82 ALA A N 1
ATOM 636 C CA . ALA A 1 82 ? -14.229 -33.063 -6.859 1.00 90.94 82 ALA A CA 1
ATOM 637 C C . ALA A 1 82 ? -12.704 -32.947 -6.656 1.00 90.94 82 ALA A C 1
ATOM 639 O O . ALA A 1 82 ? -11.961 -33.876 -6.974 1.00 90.94 82 ALA A O 1
ATOM 640 N N . GLN A 1 83 ? -12.238 -31.836 -6.073 1.00 88.62 83 GLN A N 1
ATOM 641 C CA . GLN A 1 83 ? -10.821 -31.546 -5.809 1.00 88.62 83 GLN A CA 1
ATOM 642 C C . GLN A 1 83 ? -10.191 -32.545 -4.820 1.00 88.62 83 GLN A C 1
ATOM 644 O O . GLN A 1 83 ? -8.999 -32.838 -4.917 1.00 88.62 83 GLN A O 1
ATOM 649 N N . VAL A 1 84 ? -10.986 -33.104 -3.897 1.00 90.00 84 VAL A N 1
ATOM 650 C CA . VAL A 1 84 ? -10.561 -34.174 -2.969 1.00 90.00 84 VAL A CA 1
ATOM 651 C C . VAL A 1 84 ? -10.871 -35.594 -3.471 1.00 90.00 84 VAL A C 1
ATOM 653 O O . VAL A 1 84 ? -10.649 -36.560 -2.744 1.00 90.00 84 VAL A O 1
ATOM 656 N N . GLY A 1 85 ? -11.356 -35.745 -4.709 1.00 87.62 85 GLY A N 1
ATOM 657 C CA . GLY A 1 85 ? -11.682 -37.042 -5.314 1.00 87.62 85 GLY A CA 1
ATOM 658 C C . GLY A 1 85 ? -12.998 -37.668 -4.836 1.00 87.62 85 GLY A C 1
ATOM 659 O O . GLY A 1 85 ? -13.189 -38.871 -5.005 1.00 87.62 85 GLY A O 1
ATOM 660 N N . GLY A 1 86 ? -13.891 -36.881 -4.232 1.00 88.12 86 GLY A N 1
ATOM 661 C CA . GLY A 1 86 ? -15.234 -37.308 -3.842 1.00 88.12 86 GLY A CA 1
ATOM 662 C C . GLY A 1 86 ? -16.220 -37.332 -5.014 1.00 88.12 86 GLY A C 1
ATOM 663 O O . GLY A 1 86 ? -16.059 -36.630 -6.015 1.00 88.12 86 GLY A O 1
ATOM 664 N N . GLU A 1 87 ? -17.272 -38.139 -4.882 1.00 86.06 87 GLU A N 1
ATOM 665 C CA . GLU A 1 87 ? -18.319 -38.269 -5.900 1.00 86.06 87 GLU A CA 1
ATOM 666 C C . GLU A 1 87 ? -19.357 -37.135 -5.829 1.00 86.06 87 GLU A C 1
ATOM 668 O O . GLU A 1 87 ? -19.599 -36.534 -4.781 1.00 86.06 87 GLU A O 1
ATOM 673 N N . LYS A 1 88 ? -20.013 -36.851 -6.962 1.00 88.38 88 LYS A N 1
ATOM 674 C CA . LYS A 1 88 ? -21.090 -35.856 -7.044 1.00 88.38 88 LYS A CA 1
ATOM 675 C C . LYS A 1 88 ? -22.320 -36.317 -6.256 1.00 88.38 88 LYS A C 1
ATOM 677 O O . LYS A 1 88 ? -23.004 -37.252 -6.669 1.00 88.38 88 LYS A O 1
ATOM 682 N N . VAL A 1 89 ? -22.679 -35.568 -5.217 1.00 85.25 89 VAL A N 1
ATOM 683 C CA . VAL A 1 89 ? -23.966 -35.709 -4.519 1.00 85.25 89 VAL A CA 1
ATOM 684 C C . VAL A 1 89 ? -25.103 -35.148 -5.387 1.00 85.25 89 VAL A C 1
ATOM 686 O O . VAL A 1 89 ? -24.981 -34.072 -5.978 1.00 85.25 89 VAL A O 1
ATOM 689 N N . GLU A 1 90 ? -26.222 -35.870 -5.481 1.00 87.31 90 GLU A N 1
ATOM 690 C CA . GLU A 1 90 ? -27.442 -35.407 -6.160 1.00 87.31 90 GLU A CA 1
ATOM 691 C C . GLU A 1 90 ? -28.379 -34.707 -5.165 1.00 87.31 90 GLU A C 1
ATOM 693 O O . GLU A 1 90 ? -29.288 -35.310 -4.602 1.00 87.31 90 GLU A O 1
ATOM 698 N N . ASP A 1 91 ? -28.135 -33.416 -4.940 1.00 91.81 91 ASP A N 1
ATOM 699 C CA . ASP A 1 91 ? -28.857 -32.583 -3.974 1.00 91.81 91 ASP A CA 1
ATOM 700 C C . ASP A 1 91 ? -29.393 -31.313 -4.671 1.00 91.81 91 ASP A C 1
ATOM 702 O O . ASP A 1 91 ? -28.619 -30.613 -5.329 1.00 91.81 91 ASP A O 1
ATOM 706 N N . PRO A 1 92 ? -30.696 -30.978 -4.568 1.00 91.19 92 PRO A N 1
ATOM 707 C CA . PRO A 1 92 ? -31.284 -29.836 -5.273 1.00 91.19 92 PRO A CA 1
ATOM 708 C C . PRO A 1 92 ? -30.800 -28.466 -4.768 1.00 91.19 92 PRO A C 1
ATOM 710 O O . PRO A 1 92 ? -31.008 -27.466 -5.460 1.00 91.19 92 PRO A O 1
ATOM 713 N N . ALA A 1 93 ? -30.168 -28.392 -3.592 1.00 93.88 93 ALA A N 1
ATOM 714 C CA . ALA A 1 93 ? -29.560 -27.169 -3.076 1.00 93.88 93 ALA A CA 1
ATOM 715 C C . ALA A 1 93 ? -28.086 -26.997 -3.497 1.00 93.88 93 ALA A C 1
ATOM 717 O O . ALA A 1 93 ? -27.554 -25.892 -3.352 1.00 93.88 93 ALA A O 1
ATOM 718 N N . ILE A 1 94 ? -27.439 -28.040 -4.038 1.00 96.75 94 ILE A N 1
ATOM 719 C CA . ILE A 1 94 ? -26.013 -28.054 -4.402 1.00 96.75 94 ILE A CA 1
ATOM 720 C C . ILE A 1 94 ? -25.829 -28.059 -5.926 1.00 96.75 94 ILE A C 1
ATOM 722 O O . ILE A 1 94 ? -26.438 -28.831 -6.665 1.00 96.75 94 ILE A O 1
ATOM 726 N N . ILE A 1 95 ? -24.922 -27.216 -6.419 1.00 96.62 95 ILE A N 1
ATOM 727 C CA . ILE A 1 95 ? -24.498 -27.187 -7.820 1.00 96.62 95 ILE A CA 1
ATOM 728 C C . ILE A 1 95 ? -23.024 -27.584 -7.890 1.00 96.62 95 ILE A C 1
ATOM 730 O O . ILE A 1 95 ? -22.135 -26.780 -7.631 1.00 96.62 95 ILE A O 1
ATOM 734 N N . PHE A 1 96 ? -22.785 -28.846 -8.235 1.00 95.81 96 PHE A N 1
ATOM 735 C CA . PHE A 1 96 ? -21.455 -29.442 -8.347 1.00 95.81 96 PHE A CA 1
ATOM 736 C C . PHE A 1 96 ? -20.648 -28.896 -9.539 1.00 95.81 96 PHE A C 1
ATOM 738 O O . PHE A 1 96 ? -21.183 -28.768 -10.645 1.00 95.81 96 PHE A O 1
ATOM 745 N N . CYS A 1 97 ? -19.358 -28.649 -9.311 1.00 93.56 97 CYS A N 1
ATOM 746 C CA . CYS A 1 97 ? -18.317 -28.356 -10.296 1.00 93.56 97 CYS A CA 1
ATOM 747 C C . CYS A 1 97 ? -17.307 -29.515 -10.345 1.00 93.56 97 CYS A C 1
ATOM 749 O O . CYS A 1 97 ? -17.008 -30.134 -9.328 1.00 93.56 97 CYS A O 1
ATOM 751 N N . SER A 1 98 ? -16.733 -29.783 -11.518 1.00 88.25 98 SER A N 1
ATOM 752 C CA . SER A 1 98 ? -15.743 -30.851 -11.732 1.00 88.25 98 SER A CA 1
ATOM 753 C C . SER A 1 98 ? -14.335 -30.549 -11.198 1.00 88.25 98 SER A C 1
ATOM 755 O O . SER A 1 98 ? -13.513 -31.459 -11.123 1.00 88.25 98 SER A O 1
ATOM 757 N N . GLY A 1 99 ? -14.063 -29.303 -10.809 1.00 84.81 99 GLY A N 1
ATOM 758 C CA . GLY A 1 99 ? -12.807 -28.860 -10.208 1.00 84.81 99 GLY A CA 1
ATOM 759 C C . GLY A 1 99 ? -12.824 -27.357 -9.926 1.00 84.81 99 GLY A C 1
ATOM 760 O O . GLY A 1 99 ? -13.664 -26.623 -10.460 1.00 84.81 99 GLY A O 1
ATOM 761 N N . ILE A 1 100 ? -11.897 -26.892 -9.090 1.00 92.62 100 ILE A N 1
ATOM 762 C CA . ILE A 1 100 ? -11.732 -25.466 -8.767 1.00 92.62 100 ILE A CA 1
ATOM 763 C C . ILE A 1 100 ? -11.042 -24.694 -9.911 1.00 92.62 100 ILE A C 1
ATOM 765 O O . ILE A 1 100 ? -11.171 -23.475 -10.035 1.00 92.62 100 ILE A O 1
ATOM 769 N N . GLU A 1 101 ? -10.331 -25.405 -10.786 1.00 92.81 101 GLU A N 1
ATOM 770 C CA . GLU A 1 101 ? -9.578 -24.857 -11.909 1.00 92.81 101 GLU A CA 1
ATOM 771 C C . GLU A 1 101 ? -10.425 -24.541 -13.160 1.00 92.81 101 GLU A C 1
ATOM 773 O O . GLU A 1 101 ? -10.013 -23.682 -13.947 1.00 92.81 101 GLU A O 1
ATOM 778 N N . ASP A 1 102 ? -11.620 -25.135 -13.354 1.00 94.06 102 ASP A N 1
ATOM 779 C CA . ASP A 1 102 ? -12.552 -24.665 -14.400 1.00 94.06 102 ASP A CA 1
ATOM 780 C C . ASP A 1 102 ? -13.291 -23.401 -13.927 1.00 94.06 102 ASP A C 1
ATOM 782 O O . ASP A 1 102 ? -14.467 -23.391 -13.559 1.00 94.06 102 ASP A O 1
ATOM 786 N N . LEU A 1 103 ? -12.580 -22.279 -14.040 1.00 95.56 103 LEU A N 1
ATOM 787 C CA . LEU A 1 103 ? -13.094 -20.911 -13.925 1.00 95.56 103 LEU A CA 1
ATOM 788 C C . LEU A 1 103 ? -14.344 -20.662 -14.796 1.00 95.56 103 LEU A C 1
ATOM 790 O O . LEU A 1 103 ? -15.152 -19.772 -14.513 1.00 95.56 103 LEU A O 1
ATOM 794 N N . GLY A 1 104 ? -14.501 -21.406 -15.893 1.00 95.31 104 GLY A N 1
ATOM 795 C CA . GLY A 1 104 ? -15.694 -21.412 -16.726 1.00 95.31 104 GLY A CA 1
ATOM 796 C C . GLY A 1 104 ? -16.860 -22.135 -16.055 1.00 95.31 104 GLY A C 1
ATOM 797 O O . GLY A 1 104 ? -17.973 -21.613 -16.088 1.00 95.31 104 GLY A O 1
ATOM 798 N N . GLU A 1 105 ? -16.626 -23.284 -15.419 1.00 95.38 105 GLU A N 1
ATOM 799 C CA . GLU A 1 105 ? -17.631 -24.026 -14.648 1.00 95.38 105 GLU A CA 1
ATOM 800 C C . GLU A 1 105 ? -18.112 -23.240 -13.446 1.00 95.38 105 GLU A C 1
ATOM 802 O O . GLU A 1 105 ? -19.315 -23.040 -13.322 1.00 95.38 105 GLU A O 1
ATOM 807 N N . ILE A 1 106 ? -17.205 -22.684 -12.640 1.00 96.50 106 ILE A N 1
ATOM 808 C CA . ILE A 1 106 ? -17.585 -21.859 -11.486 1.00 96.50 106 ILE A CA 1
ATOM 809 C C . ILE A 1 106 ? -18.473 -20.686 -11.937 1.00 96.50 106 ILE A C 1
ATOM 811 O O . ILE A 1 106 ? -19.486 -20.391 -11.301 1.00 96.50 106 ILE A O 1
ATOM 815 N N . ASN A 1 107 ? -18.183 -20.055 -13.084 1.00 95.75 107 ASN A N 1
ATOM 816 C CA . ASN A 1 107 ? -19.066 -19.036 -13.670 1.00 95.75 107 ASN A CA 1
ATOM 817 C C . ASN A 1 107 ? -20.448 -19.590 -14.082 1.00 95.75 107 ASN A C 1
ATOM 819 O O . ASN A 1 107 ? -21.452 -18.909 -13.862 1.00 95.75 107 ASN A O 1
ATOM 823 N N . ARG A 1 108 ? -20.524 -20.793 -14.674 1.00 96.31 108 ARG A N 1
ATOM 824 C CA . ARG A 1 108 ? -21.795 -21.458 -15.041 1.00 96.31 108 ARG A CA 1
ATOM 825 C C . ARG A 1 108 ? -22.607 -21.828 -13.792 1.00 96.31 108 ARG A C 1
ATOM 827 O O . ARG A 1 108 ? -23.796 -21.520 -13.726 1.00 96.31 108 ARG A O 1
ATOM 834 N N . ALA A 1 109 ? -21.959 -22.432 -12.801 1.00 96.56 109 ALA A N 1
ATOM 835 C CA . ALA A 1 109 ? -22.556 -22.892 -11.555 1.00 96.56 109 ALA A CA 1
ATOM 836 C C . ALA A 1 109 ? -23.045 -21.729 -10.686 1.00 96.56 109 ALA A C 1
ATOM 838 O O . ALA A 1 109 ? -24.195 -21.736 -10.259 1.00 96.56 109 ALA A O 1
ATOM 839 N N . THR A 1 110 ? -22.238 -20.675 -10.522 1.00 97.00 110 THR A N 1
ATOM 840 C CA . THR A 1 110 ? -22.636 -19.463 -9.779 1.00 97.00 110 THR A CA 1
ATOM 841 C C . THR A 1 110 ? -23.829 -18.771 -10.440 1.00 97.00 110 THR A C 1
ATOM 843 O O . THR A 1 110 ? -24.754 -18.351 -9.747 1.00 97.00 110 THR A O 1
ATOM 846 N N . LYS A 1 111 ? -23.866 -18.704 -11.783 1.00 96.38 111 LYS A N 1
ATOM 847 C CA . LYS A 1 111 ? -25.035 -18.187 -12.509 1.00 96.38 111 LYS A CA 1
ATOM 848 C C . LYS A 1 111 ? -26.280 -19.032 -12.227 1.00 96.38 111 LYS A C 1
ATOM 850 O O . LYS A 1 111 ? -27.280 -18.480 -11.785 1.00 96.38 111 LYS A O 1
ATOM 855 N N . LYS A 1 112 ? -26.199 -20.356 -12.412 1.00 96.31 112 LYS A N 1
ATOM 856 C CA . LYS A 1 112 ? -27.302 -21.290 -12.128 1.00 96.31 112 LYS A CA 1
ATOM 857 C C . LYS A 1 112 ? -27.761 -21.203 -10.662 1.00 96.31 112 LYS A C 1
ATOM 859 O O . LYS A 1 112 ? -28.953 -21.284 -10.398 1.00 96.31 112 LYS A O 1
ATOM 864 N N . GLY A 1 113 ? -26.832 -20.979 -9.731 1.00 95.69 113 GLY A N 1
ATOM 865 C CA . GLY A 1 113 ? -27.098 -20.747 -8.311 1.00 95.69 113 GLY A CA 1
ATOM 866 C C . GLY A 1 113 ? -27.962 -19.514 -8.084 1.00 95.69 113 GLY A C 1
ATOM 867 O O . GLY A 1 113 ? -29.055 -19.640 -7.538 1.00 95.69 113 GLY A O 1
ATOM 868 N N . MET A 1 114 ? -27.530 -18.354 -8.590 1.00 96.06 114 MET A N 1
ATOM 869 C CA . MET A 1 114 ? -28.300 -17.101 -8.538 1.00 96.06 114 MET A CA 1
ATOM 870 C C . MET A 1 114 ? -29.652 -17.187 -9.268 1.00 96.06 114 MET A C 1
ATOM 872 O O . MET A 1 114 ? -30.595 -16.504 -8.883 1.00 96.06 114 MET A O 1
ATOM 876 N N . GLU A 1 115 ? -29.765 -18.018 -10.308 1.00 94.69 115 GLU A N 1
ATOM 877 C CA . GLU A 1 115 ? -31.024 -18.293 -11.022 1.00 94.69 115 GLU A CA 1
ATOM 878 C C . GLU A 1 115 ? -31.948 -19.276 -10.270 1.00 94.69 115 GLU A C 1
ATOM 880 O O . GLU A 1 115 ? -33.121 -19.390 -10.614 1.00 94.69 115 GLU A O 1
ATOM 885 N N . SER A 1 116 ? -31.443 -19.967 -9.239 1.00 93.94 116 SER A N 1
ATOM 886 C CA . SER A 1 116 ? -32.184 -20.939 -8.413 1.00 93.94 116 SER A CA 1
ATOM 887 C C . SER A 1 116 ? -32.578 -20.427 -7.018 1.00 93.94 116 SER A C 1
ATOM 889 O O . SER A 1 116 ? -33.163 -21.182 -6.234 1.00 93.94 116 SER A O 1
ATOM 891 N N . LEU A 1 117 ? -32.238 -19.171 -6.704 1.00 95.81 117 LEU A N 1
ATOM 892 C CA . LEU A 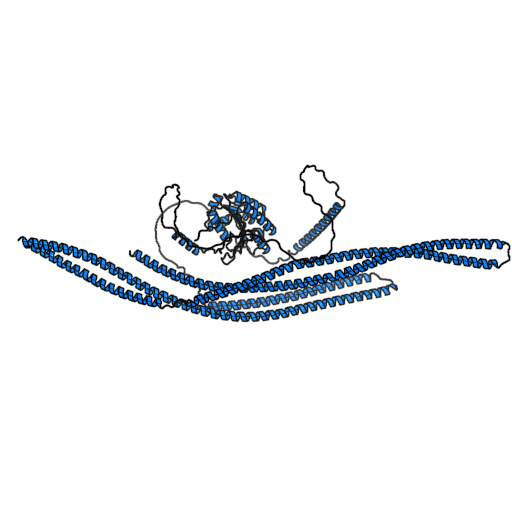1 117 ? -32.612 -18.484 -5.469 1.00 95.81 117 LEU A CA 1
ATOM 893 C C . LEU A 1 117 ? -33.941 -17.734 -5.632 1.00 95.81 117 LEU A C 1
ATOM 895 O O . LEU A 1 117 ? -34.250 -17.207 -6.699 1.00 95.81 117 LEU A O 1
ATOM 899 N N . SER A 1 118 ? -34.713 -17.637 -4.549 1.00 89.00 118 SER A N 1
ATOM 900 C CA . SER A 1 118 ? -36.027 -16.976 -4.515 1.00 89.00 118 SER A CA 1
ATOM 901 C C . SER A 1 118 ? -35.964 -15.439 -4.502 1.00 89.00 118 SER A C 1
ATOM 903 O O . SER A 1 118 ? -36.998 -14.781 -4.395 1.00 89.00 118 SER A O 1
ATOM 905 N N . GLY A 1 119 ? -34.769 -14.854 -4.575 1.00 86.81 119 GLY A N 1
ATOM 906 C CA . GLY A 1 119 ? -34.535 -13.418 -4.476 1.00 86.81 119 GLY A CA 1
ATOM 907 C C . GLY A 1 119 ? -33.067 -13.054 -4.700 1.00 86.81 119 GLY A C 1
ATOM 908 O O . GLY A 1 119 ? -32.224 -13.913 -4.949 1.00 86.81 119 GLY A O 1
ATOM 909 N N . LYS A 1 120 ? -32.760 -11.755 -4.619 1.00 87.88 120 LYS A N 1
ATOM 910 C CA . LYS A 1 120 ? -31.375 -11.262 -4.597 1.00 87.88 120 LYS A CA 1
ATOM 911 C C . LYS A 1 120 ? -30.834 -11.269 -3.170 1.00 87.88 120 LYS A C 1
ATOM 913 O O . LYS A 1 120 ? -31.595 -11.183 -2.209 1.00 87.88 120 LYS A O 1
ATOM 918 N N . GLY A 1 121 ? -29.514 -11.289 -3.041 1.00 92.06 121 GLY A N 1
ATOM 919 C CA . GLY A 1 121 ? -28.856 -11.200 -1.745 1.00 92.06 121 GLY A CA 1
ATOM 920 C C . GLY A 1 121 ? -27.343 -11.241 -1.873 1.00 92.06 121 GLY A C 1
ATOM 921 O O . GLY A 1 121 ? -26.760 -10.382 -2.539 1.00 92.06 121 GLY A O 1
ATOM 922 N N . VAL A 1 122 ? -26.711 -12.236 -1.256 1.00 95.81 122 VAL A N 1
ATOM 923 C CA . VAL A 1 122 ? -25.251 -12.369 -1.199 1.00 95.81 122 VAL A CA 1
ATOM 924 C C . VAL A 1 122 ? -24.720 -13.620 -1.895 1.00 95.81 122 VAL A C 1
ATOM 926 O O . VAL A 1 122 ? -25.373 -14.662 -1.940 1.00 95.81 122 VAL A O 1
ATOM 929 N N . VAL A 1 123 ? -23.499 -13.514 -2.414 1.00 97.94 123 VAL A N 1
ATOM 930 C CA . VAL A 1 123 ? -22.672 -14.641 -2.857 1.00 97.94 123 VAL A CA 1
ATOM 931 C C . VAL A 1 123 ? -21.410 -14.669 -1.999 1.00 97.94 123 VAL A C 1
ATOM 933 O O . VAL A 1 123 ? -20.735 -13.650 -1.883 1.00 97.94 123 VAL A O 1
ATOM 936 N N . VAL A 1 124 ? -21.076 -15.807 -1.401 1.00 97.75 124 VAL A N 1
ATOM 937 C CA . VAL A 1 124 ? -19.845 -16.003 -0.618 1.00 97.75 124 VAL A CA 1
ATOM 938 C C . VAL A 1 124 ? -18.881 -16.864 -1.429 1.00 97.75 124 VAL A C 1
ATOM 940 O O . VAL A 1 124 ? -19.283 -17.910 -1.923 1.00 97.75 124 VAL A O 1
ATOM 943 N N . PHE A 1 125 ? -17.622 -16.446 -1.571 1.00 97.62 125 PHE A N 1
ATOM 944 C CA . PHE A 1 125 ? -16.549 -17.231 -2.187 1.00 97.62 125 PHE A CA 1
ATOM 945 C C . PHE A 1 125 ? -15.502 -17.577 -1.125 1.00 97.62 125 PHE A C 1
ATOM 947 O O . PHE A 1 125 ? -14.705 -16.718 -0.730 1.00 97.62 125 PHE A O 1
ATOM 954 N N . ASP A 1 126 ? -15.514 -18.830 -0.666 1.00 95.25 126 ASP A N 1
ATOM 955 C CA . ASP A 1 126 ? -14.728 -19.287 0.483 1.00 95.25 126 ASP A CA 1
ATOM 956 C C . ASP A 1 126 ? -13.842 -20.503 0.115 1.00 95.25 126 ASP A C 1
ATOM 958 O O . ASP A 1 126 ? -14.306 -21.646 0.149 1.00 95.25 126 ASP A O 1
ATOM 962 N N . SER A 1 127 ? -12.582 -20.319 -0.306 1.00 94.44 127 SER A N 1
ATOM 963 C CA . SER A 1 127 ? -11.818 -19.061 -0.407 1.00 94.44 127 SER A CA 1
ATOM 964 C C . SER A 1 127 ? -11.146 -18.811 -1.768 1.00 94.44 127 SER A C 1
ATOM 966 O O . SER A 1 127 ? -10.862 -19.715 -2.555 1.00 94.44 127 SER A O 1
ATOM 968 N N . VAL A 1 128 ? -10.823 -17.537 -2.029 1.00 96.31 128 VAL A N 1
ATOM 969 C CA . VAL A 1 128 ? -9.994 -17.107 -3.172 1.00 96.31 128 VAL A CA 1
ATOM 970 C C . VAL A 1 128 ? -8.541 -17.567 -2.998 1.00 96.31 128 VAL A C 1
ATOM 972 O O . VAL A 1 128 ? -7.833 -17.770 -3.983 1.00 96.31 128 VAL A O 1
ATOM 975 N N . SER A 1 129 ? -8.090 -17.781 -1.758 1.00 95.50 129 SER A N 1
ATOM 976 C CA . SER A 1 129 ? -6.754 -18.315 -1.490 1.00 95.50 129 SER A CA 1
ATOM 977 C C . SER A 1 129 ? -6.587 -19.752 -1.959 1.00 95.50 129 SER A C 1
ATOM 979 O O . SER A 1 129 ? -5.536 -20.050 -2.515 1.00 95.50 129 SER A O 1
ATOM 981 N N . THR A 1 130 ? -7.601 -20.609 -1.813 1.00 94.69 130 THR A N 1
ATOM 982 C CA . THR A 1 130 ? -7.551 -21.973 -2.363 1.00 94.69 130 THR A CA 1
ATOM 983 C C . THR A 1 130 ? -7.531 -21.942 -3.890 1.00 94.69 130 THR A C 1
ATOM 985 O O . THR A 1 130 ? -6.716 -22.629 -4.497 1.00 94.69 130 THR A O 1
ATOM 988 N N . LEU A 1 131 ? -8.302 -21.053 -4.533 1.00 94.81 131 LEU A N 1
ATOM 989 C CA . LEU A 1 131 ? -8.247 -20.863 -5.991 1.00 94.81 131 LEU A CA 1
ATOM 990 C C . LEU A 1 131 ? -6.835 -20.480 -6.490 1.00 94.81 131 LEU A C 1
ATOM 992 O O . LEU A 1 131 ? -6.377 -20.993 -7.513 1.00 94.81 131 LEU A O 1
ATOM 996 N N . LEU A 1 132 ? -6.121 -19.626 -5.749 1.00 95.50 132 LEU A N 1
ATOM 997 C CA . LEU A 1 132 ? -4.739 -19.220 -6.045 1.00 95.50 132 LEU A CA 1
ATOM 998 C C . LEU A 1 132 ? -3.692 -20.345 -5.881 1.00 95.50 132 LEU A C 1
ATOM 1000 O O . LEU A 1 132 ? -2.572 -20.184 -6.362 1.00 95.50 132 LEU A O 1
ATOM 1004 N N . LEU A 1 133 ? -4.027 -21.481 -5.252 1.00 93.62 133 LEU A N 1
ATOM 1005 C CA . LEU A 1 133 ? -3.135 -22.652 -5.181 1.00 93.62 133 LEU A CA 1
ATOM 1006 C C . LEU A 1 133 ? -3.111 -23.461 -6.490 1.00 93.62 133 LEU A C 1
ATOM 1008 O O . LEU A 1 133 ? -2.100 -24.090 -6.801 1.00 93.62 133 LEU A O 1
ATOM 1012 N N . TYR A 1 134 ? -4.210 -23.443 -7.253 1.00 93.25 134 TYR A N 1
ATOM 1013 C CA . TYR A 1 134 ? -4.392 -24.265 -8.459 1.00 93.25 134 TYR A CA 1
ATOM 1014 C C . TYR A 1 134 ? -4.339 -23.456 -9.764 1.00 93.25 134 TYR A C 1
ATOM 1016 O O . TYR A 1 134 ? -4.070 -24.013 -10.828 1.00 93.25 134 TYR A O 1
ATOM 1024 N N . VAL A 1 135 ? -4.570 -22.140 -9.700 1.00 95.31 135 VAL A N 1
ATOM 1025 C CA . VAL A 1 135 ? -4.701 -21.259 -10.870 1.00 95.31 135 VAL A CA 1
ATOM 1026 C C . VAL A 1 135 ? -3.682 -20.116 -10.813 1.00 95.31 135 VAL A C 1
ATOM 1028 O O . VAL A 1 135 ? -3.508 -19.473 -9.782 1.00 95.31 135 VAL A O 1
ATOM 1031 N N . GLU A 1 136 ? -3.031 -19.818 -11.946 1.00 95.38 136 GLU A N 1
ATOM 1032 C CA . GLU A 1 136 ? -2.053 -18.723 -12.055 1.00 95.38 136 GLU A CA 1
ATOM 1033 C C . GLU A 1 136 ? -2.649 -17.380 -11.565 1.00 95.38 136 GLU A C 1
ATOM 1035 O O . GLU A 1 136 ? -3.724 -16.994 -12.038 1.00 95.38 136 GLU A O 1
ATOM 1040 N N . PRO A 1 137 ? -1.955 -16.602 -10.708 1.00 95.44 137 PRO A N 1
ATOM 1041 C CA . PRO A 1 137 ? -2.489 -15.361 -10.140 1.00 95.44 137 PRO A CA 1
ATOM 1042 C C . PRO A 1 137 ? -3.046 -14.348 -11.151 1.00 95.44 137 PRO A C 1
ATOM 1044 O O . PRO A 1 137 ? -4.045 -13.690 -10.875 1.00 95.44 137 PRO A O 1
ATOM 1047 N N . ILE A 1 138 ? -2.461 -14.250 -12.352 1.00 94.06 138 ILE A N 1
ATOM 1048 C CA . ILE A 1 138 ? -2.942 -13.356 -13.424 1.00 94.06 138 ILE A CA 1
ATOM 1049 C C . ILE A 1 138 ? -4.273 -13.855 -14.018 1.00 94.06 138 ILE A C 1
ATOM 1051 O O . ILE A 1 138 ? -5.119 -13.056 -14.431 1.00 94.06 138 ILE A O 1
ATOM 1055 N N . ALA A 1 139 ? -4.489 -15.172 -14.066 1.00 95.62 139 ALA A N 1
ATOM 1056 C CA . ALA A 1 139 ? -5.766 -15.756 -14.462 1.00 95.62 139 ALA A CA 1
ATOM 1057 C C . ALA A 1 139 ? -6.820 -15.571 -13.358 1.00 95.62 139 ALA A C 1
ATOM 1059 O O . ALA A 1 139 ? -7.950 -15.194 -13.679 1.00 95.62 139 ALA A O 1
ATOM 1060 N N . VAL A 1 140 ? -6.442 -15.715 -12.079 1.00 96.12 140 VAL A N 1
ATOM 1061 C CA . VAL A 1 140 ? -7.326 -15.411 -10.939 1.00 96.12 140 VAL A CA 1
ATOM 1062 C C . VAL A 1 140 ? -7.728 -13.935 -10.921 1.00 96.12 140 VAL A C 1
ATOM 1064 O O . VAL A 1 140 ? -8.918 -13.651 -10.876 1.00 96.12 140 VAL A O 1
ATOM 1067 N N . GLU A 1 141 ? -6.797 -12.984 -11.061 1.00 94.44 141 GLU A N 1
ATOM 1068 C CA . GLU A 1 141 ? -7.099 -11.540 -11.114 1.00 94.44 141 GLU A CA 1
ATOM 1069 C C . GLU A 1 141 ? -8.160 -11.218 -12.187 1.00 94.44 141 GLU A C 1
ATOM 1071 O O . GLU A 1 141 ? -9.140 -10.505 -11.943 1.00 94.44 141 GLU A O 1
ATOM 1076 N N . ARG A 1 142 ? -7.996 -11.791 -13.387 1.00 94.88 142 ARG A N 1
ATOM 1077 C CA . ARG A 1 142 ? -8.930 -11.625 -14.511 1.00 94.88 142 ARG A CA 1
ATOM 1078 C C . ARG A 1 142 ? -10.282 -12.280 -14.247 1.00 94.88 142 ARG A C 1
ATOM 1080 O O . ARG A 1 142 ? -11.308 -11.677 -14.566 1.00 94.88 142 ARG A O 1
ATOM 1087 N N . PHE A 1 143 ? -10.288 -13.488 -13.683 1.00 96.25 143 PHE A N 1
ATOM 1088 C CA . PHE A 1 143 ? -11.508 -14.193 -13.305 1.00 96.25 143 PHE A CA 1
ATOM 1089 C C . PHE A 1 143 ? -12.268 -13.421 -12.230 1.00 96.25 143 PHE A C 1
ATOM 1091 O O . PHE A 1 143 ? -13.418 -13.074 -12.477 1.00 96.25 143 PHE A O 1
ATOM 1098 N N . MET A 1 144 ? -11.630 -13.061 -11.112 1.00 95.81 144 MET A N 1
ATOM 1099 C CA . MET A 1 144 ? -12.270 -12.329 -10.018 1.00 95.81 144 MET A CA 1
ATOM 1100 C C . MET A 1 144 ? -12.865 -11.011 -10.515 1.00 95.81 144 MET A C 1
ATOM 1102 O O . MET A 1 144 ? -14.050 -10.777 -10.293 1.00 95.81 144 MET A O 1
ATOM 1106 N N . ARG A 1 145 ? -12.114 -10.207 -11.289 1.00 93.75 145 ARG A N 1
ATOM 1107 C CA . ARG A 1 145 ? -12.624 -8.948 -11.869 1.00 93.75 145 ARG A CA 1
ATOM 1108 C C . ARG A 1 145 ? -13.880 -9.162 -12.721 1.00 93.75 145 ARG A C 1
ATOM 1110 O O . ARG A 1 145 ? -14.815 -8.367 -12.640 1.00 93.75 145 ARG A O 1
ATOM 1117 N N . ALA A 1 146 ? -13.920 -10.213 -13.542 1.00 94.38 146 ALA A N 1
ATOM 1118 C CA . ALA A 1 146 ? -15.083 -10.535 -14.372 1.00 94.38 146 ALA A CA 1
ATOM 1119 C C . ALA A 1 146 ? -16.248 -11.144 -13.567 1.00 94.38 146 ALA A C 1
ATOM 1121 O O . ALA A 1 146 ? -17.411 -10.890 -13.877 1.00 94.38 146 ALA A O 1
ATOM 1122 N N . HIS A 1 147 ? -15.943 -11.946 -12.548 1.00 95.25 147 HIS A N 1
ATOM 1123 C CA . HIS A 1 147 ? -16.899 -12.693 -11.737 1.00 95.25 147 HIS A CA 1
ATOM 1124 C C . HIS A 1 147 ? -17.637 -11.774 -10.754 1.00 95.25 147 HIS A C 1
ATOM 1126 O O . HIS A 1 147 ? -18.866 -11.713 -10.795 1.00 95.25 147 HIS A O 1
ATOM 1132 N N . THR A 1 148 ? -16.915 -10.959 -9.972 1.00 95.31 148 THR A N 1
ATOM 1133 C CA . THR A 1 148 ? -17.528 -9.971 -9.066 1.00 95.31 148 THR A CA 1
ATOM 1134 C C . THR A 1 148 ? -18.374 -8.967 -9.844 1.00 95.31 148 THR A C 1
ATOM 1136 O O . THR A 1 148 ? -19.506 -8.692 -9.460 1.00 95.31 148 THR A O 1
ATOM 1139 N N . SER A 1 149 ? -17.886 -8.492 -10.996 1.00 93.38 149 SER A N 1
ATOM 1140 C CA . SER A 1 149 ? -18.616 -7.551 -11.860 1.00 93.38 149 SER A CA 1
ATOM 1141 C C . SER A 1 149 ? -19.937 -8.131 -12.395 1.00 93.38 149 SER A C 1
ATOM 1143 O O . SER A 1 149 ? -20.914 -7.394 -12.521 1.00 93.38 149 SER A O 1
ATOM 1145 N N . ARG A 1 150 ? -20.007 -9.444 -12.679 1.00 94.56 150 ARG A N 1
ATOM 1146 C CA . ARG A 1 150 ? -21.253 -10.139 -13.071 1.00 94.56 150 ARG A CA 1
ATOM 1147 C C . ARG A 1 150 ? -22.228 -10.280 -11.902 1.00 94.56 150 ARG A C 1
ATOM 1149 O O . ARG A 1 150 ? -23.411 -10.010 -12.081 1.00 94.56 150 ARG A O 1
ATOM 1156 N N . ILE A 1 151 ? -21.737 -10.663 -10.723 1.00 95.50 151 ILE A N 1
ATOM 1157 C CA . ILE A 1 151 ? -22.551 -10.828 -9.506 1.00 95.50 151 ILE A CA 1
ATOM 1158 C C . ILE A 1 151 ? -23.141 -9.473 -9.069 1.00 95.50 151 ILE A C 1
ATOM 1160 O O . ILE A 1 151 ? -24.358 -9.340 -8.926 1.00 95.50 151 ILE A O 1
ATOM 1164 N N . LYS A 1 152 ? -22.304 -8.429 -8.999 1.00 93.88 152 LYS A N 1
ATOM 1165 C CA . LYS A 1 152 ? -22.728 -7.039 -8.758 1.00 93.88 152 LYS A CA 1
ATOM 1166 C C . LYS A 1 152 ? -23.721 -6.550 -9.815 1.00 93.88 152 LYS A C 1
ATOM 1168 O O . LYS A 1 152 ? -24.736 -5.958 -9.468 1.00 93.88 152 LYS A O 1
ATOM 1173 N N . GLY A 1 153 ? -23.472 -6.842 -11.096 1.00 91.62 153 GLY A N 1
ATOM 1174 C CA . GLY A 1 153 ? -24.371 -6.493 -12.204 1.00 91.62 153 GLY A CA 1
ATOM 1175 C C . GLY A 1 153 ? -25.743 -7.177 -12.138 1.00 91.62 153 GLY A C 1
ATOM 1176 O O . GLY A 1 153 ? -26.738 -6.595 -12.562 1.00 91.62 153 GLY A O 1
ATOM 1177 N N . ALA A 1 154 ? -25.830 -8.371 -11.544 1.00 91.56 154 ALA A N 1
ATOM 1178 C CA . ALA A 1 154 ? -27.101 -9.018 -11.217 1.00 91.56 154 ALA A CA 1
ATOM 1179 C C . ALA A 1 154 ? -27.804 -8.382 -9.996 1.00 91.56 154 ALA A C 1
ATOM 1181 O O . ALA A 1 154 ? -28.991 -8.626 -9.773 1.00 91.56 154 ALA A O 1
ATOM 1182 N N . GLY A 1 155 ? -27.123 -7.522 -9.232 1.00 90.50 155 GLY A N 1
ATOM 1183 C CA . GLY A 1 155 ? -27.627 -6.867 -8.022 1.00 90.50 155 GLY A CA 1
ATOM 1184 C C . GLY A 1 155 ? -27.433 -7.681 -6.741 1.00 90.50 155 GLY A C 1
ATOM 1185 O O . GLY A 1 155 ? -28.199 -7.498 -5.798 1.00 90.50 155 GLY A O 1
ATOM 1186 N N . TYR A 1 156 ? -26.452 -8.584 -6.720 1.00 95.00 156 TYR A N 1
ATOM 1187 C CA . TYR A 1 156 ? -26.010 -9.302 -5.524 1.00 95.00 156 TYR A CA 1
ATOM 1188 C C . TYR A 1 156 ? -24.751 -8.640 -4.944 1.00 95.00 156 TYR A C 1
ATOM 1190 O O . TYR A 1 156 ? -23.923 -8.118 -5.694 1.00 95.00 156 TYR A O 1
ATOM 1198 N N . THR A 1 157 ? -24.572 -8.699 -3.625 1.00 94.06 157 THR A N 1
ATOM 1199 C CA . THR A 1 157 ? -23.282 -8.384 -2.982 1.00 94.06 157 THR A CA 1
ATOM 1200 C C . THR A 1 157 ? -22.409 -9.636 -2.928 1.00 94.06 157 THR A C 1
ATOM 1202 O O . THR A 1 157 ? -22.916 -10.730 -2.703 1.00 94.06 157 THR A O 1
ATOM 1205 N N . VAL A 1 158 ? -21.100 -9.505 -3.146 1.00 95.94 158 VAL A N 1
ATOM 1206 C CA . VAL A 1 158 ? -20.162 -10.639 -3.124 1.00 95.94 158 VAL A CA 1
ATOM 1207 C C . VAL A 1 158 ? -19.128 -10.502 -2.013 1.00 95.94 158 VAL A C 1
ATOM 1209 O O . VAL A 1 158 ? -18.409 -9.508 -1.933 1.00 95.94 158 VAL A O 1
ATOM 1212 N N . PHE A 1 159 ? -19.035 -11.527 -1.174 1.00 95.94 159 PHE A N 1
ATOM 1213 C CA . PHE A 1 159 ? -17.988 -11.700 -0.179 1.00 95.94 159 PHE A CA 1
ATOM 1214 C C . PHE A 1 159 ? -16.892 -12.610 -0.722 1.00 95.94 159 PHE A C 1
ATOM 1216 O O . PHE A 1 159 ? -17.177 -13.685 -1.244 1.00 95.94 159 PHE A O 1
ATOM 1223 N N . LEU A 1 160 ? -15.639 -12.199 -0.565 1.00 96.81 160 LEU A N 1
ATOM 1224 C CA . LEU A 1 160 ? -14.457 -12.963 -0.949 1.00 96.81 160 LEU A CA 1
ATOM 1225 C C . LEU A 1 160 ? -13.601 -13.226 0.289 1.00 96.81 160 LEU A C 1
ATOM 1227 O O . LEU A 1 160 ? -13.279 -12.280 1.004 1.00 96.81 160 LEU A O 1
ATOM 1231 N N . VAL A 1 161 ? -13.184 -14.468 0.529 1.00 96.19 161 VAL A N 1
ATOM 1232 C CA . VAL A 1 161 ? -12.201 -14.779 1.581 1.00 96.19 161 VAL A CA 1
ATOM 1233 C C . VAL A 1 161 ? -10.800 -14.838 0.980 1.00 96.19 161 VAL A C 1
ATOM 1235 O O . VAL A 1 161 ? -10.567 -15.579 0.025 1.00 96.19 161 VAL A O 1
ATOM 1238 N N . LEU A 1 162 ? -9.862 -14.079 1.551 1.00 95.69 162 LEU A N 1
ATOM 1239 C CA . LEU A 1 162 ? -8.439 -14.138 1.221 1.00 95.69 162 LEU A CA 1
ATOM 1240 C C . LEU A 1 162 ? -7.608 -14.286 2.501 1.00 95.69 162 LEU A C 1
ATOM 1242 O O . LEU A 1 162 ? -7.760 -13.554 3.480 1.00 95.69 162 LEU A O 1
ATOM 1246 N N . GLN A 1 163 ? -6.724 -15.269 2.480 1.00 94.25 163 GLN A N 1
ATOM 1247 C CA . GLN A 1 163 ? -5.849 -15.641 3.572 1.00 94.25 163 GLN A CA 1
ATOM 1248 C C . GLN A 1 163 ? -4.505 -14.915 3.422 1.00 94.25 163 GLN A C 1
ATOM 1250 O O . GLN A 1 163 ? -3.758 -15.188 2.485 1.00 94.25 163 GLN A O 1
ATOM 1255 N N . SER A 1 164 ? -4.228 -13.993 4.350 1.00 91.69 164 SER A N 1
ATOM 1256 C CA . SER A 1 164 ? -2.972 -13.235 4.428 1.00 91.69 164 SER A CA 1
ATOM 1257 C C . SER A 1 164 ? -1.771 -14.168 4.577 1.00 91.69 164 SER A C 1
ATOM 1259 O O . SER A 1 164 ? -1.846 -15.147 5.330 1.00 91.69 164 SER A O 1
ATOM 1261 N N . GLY A 1 165 ? -0.677 -13.852 3.883 1.00 87.81 165 GLY A N 1
ATOM 1262 C CA . GLY A 1 165 ? 0.629 -14.495 4.040 1.00 87.81 165 GLY A CA 1
ATOM 1263 C C . GLY A 1 165 ? 0.795 -15.836 3.319 1.00 87.81 165 GLY A C 1
ATOM 1264 O O . GLY A 1 165 ? 1.861 -16.441 3.425 1.00 87.81 165 GLY A O 1
ATOM 1265 N N . LEU A 1 166 ? -0.218 -16.306 2.581 1.00 89.62 166 LEU A N 1
ATOM 1266 C CA . LEU A 1 166 ? -0.108 -17.514 1.748 1.00 89.62 166 LEU A CA 1
ATOM 1267 C C . LEU A 1 166 ? 0.326 -17.222 0.306 1.00 89.62 166 LEU A C 1
ATOM 1269 O O . LEU A 1 166 ? 0.706 -18.151 -0.406 1.00 89.62 166 LEU A O 1
ATOM 1273 N N . HIS A 1 167 ? 0.276 -15.961 -0.131 1.00 92.50 167 HIS A N 1
ATOM 1274 C CA . HIS A 1 167 ? 0.533 -15.561 -1.517 1.00 92.50 167 HIS A CA 1
ATOM 1275 C C . HIS A 1 167 ? 1.613 -14.475 -1.578 1.00 92.50 167 HIS A C 1
ATOM 1277 O O . HIS A 1 167 ? 1.990 -13.889 -0.565 1.00 92.50 167 HIS A O 1
ATOM 1283 N N . GLU A 1 168 ? 2.146 -14.182 -2.770 1.00 92.06 168 GLU A N 1
ATOM 1284 C CA . GLU A 1 168 ? 3.017 -13.008 -2.918 1.00 92.06 168 GLU A CA 1
ATOM 1285 C C . GLU A 1 168 ? 2.242 -11.732 -2.549 1.00 92.06 168 GLU A C 1
ATOM 1287 O O . GLU A 1 168 ? 1.150 -11.506 -3.066 1.00 92.06 168 GLU A O 1
ATOM 1292 N N . GLU A 1 169 ? 2.842 -10.847 -1.746 1.00 90.81 169 GLU A N 1
ATOM 1293 C CA . GLU A 1 169 ? 2.279 -9.544 -1.337 1.00 90.81 169 GLU A CA 1
ATOM 1294 C C . GLU A 1 169 ? 1.651 -8.774 -2.517 1.00 90.81 169 GLU A C 1
ATOM 1296 O O . GLU A 1 169 ? 0.550 -8.244 -2.419 1.00 90.81 169 GLU A O 1
ATOM 1301 N N . LYS A 1 170 ? 2.302 -8.791 -3.689 1.00 91.12 170 LYS A N 1
ATOM 1302 C CA . LYS A 1 170 ? 1.809 -8.150 -4.922 1.00 91.12 170 LYS A CA 1
ATOM 1303 C C . LYS A 1 170 ? 0.508 -8.751 -5.457 1.00 91.12 170 LYS A C 1
ATOM 1305 O O . LYS A 1 170 ? -0.259 -8.036 -6.092 1.00 91.12 170 LYS A O 1
ATOM 1310 N N . VAL A 1 171 ? 0.291 -10.050 -5.260 1.00 92.38 171 VAL A N 1
ATOM 1311 C CA . VAL A 1 171 ? -0.948 -10.749 -5.629 1.00 92.38 171 VAL A CA 1
ATOM 1312 C C . VAL A 1 171 ? -2.042 -10.398 -4.629 1.00 92.38 171 VAL A C 1
ATOM 1314 O O . VAL A 1 171 ? -3.148 -10.067 -5.044 1.00 92.38 171 VAL A O 1
ATOM 1317 N N . GLU A 1 172 ? -1.731 -10.383 -3.331 1.00 93.62 172 GLU A N 1
ATOM 1318 C CA . GLU A 1 172 ? -2.691 -9.975 -2.301 1.00 93.62 172 GLU A CA 1
ATOM 1319 C C . GLU A 1 172 ? -3.141 -8.517 -2.502 1.00 93.62 172 GLU A C 1
ATOM 1321 O O . GLU A 1 172 ? -4.341 -8.251 -2.547 1.00 93.62 172 GLU A O 1
ATOM 1326 N N . GLU A 1 173 ? -2.210 -7.588 -2.745 1.00 90.25 173 GLU A N 1
ATOM 1327 C CA . GLU A 1 173 ? -2.510 -6.192 -3.103 1.00 90.25 173 GLU A CA 1
ATOM 1328 C C . GLU A 1 173 ? -3.279 -6.062 -4.428 1.00 90.25 173 GLU A C 1
ATOM 1330 O O . GLU A 1 173 ? -4.206 -5.256 -4.529 1.00 90.25 173 GLU A O 1
ATOM 1335 N N . ALA A 1 174 ? -2.963 -6.877 -5.442 1.00 90.88 174 ALA A N 1
ATOM 1336 C CA . ALA A 1 174 ? -3.720 -6.884 -6.692 1.00 90.88 174 ALA A CA 1
ATOM 1337 C C . ALA A 1 174 ? -5.182 -7.308 -6.476 1.00 90.88 174 ALA A C 1
ATOM 1339 O O . ALA A 1 174 ? -6.070 -6.684 -7.054 1.00 90.88 174 ALA A O 1
ATOM 1340 N N . ILE A 1 175 ? -5.448 -8.310 -5.626 1.00 92.50 175 ILE A N 1
ATOM 1341 C CA . ILE A 1 175 ? -6.810 -8.748 -5.277 1.00 92.50 175 ILE A CA 1
ATOM 1342 C C . ILE A 1 175 ? -7.529 -7.712 -4.394 1.00 92.50 175 ILE A C 1
ATOM 1344 O O . ILE A 1 175 ? -8.695 -7.414 -4.660 1.00 92.50 175 ILE A O 1
ATOM 1348 N N . LYS A 1 176 ? -6.849 -7.089 -3.417 1.00 92.69 176 LYS A N 1
ATOM 1349 C CA . LYS A 1 176 ? -7.393 -5.952 -2.637 1.00 92.69 176 LYS A CA 1
ATOM 1350 C C . LYS A 1 176 ? -7.828 -4.795 -3.547 1.00 92.69 176 LYS A C 1
ATOM 1352 O O . LYS A 1 176 ? -8.865 -4.187 -3.310 1.00 92.69 176 LYS A O 1
ATOM 1357 N N . ALA A 1 177 ? -7.098 -4.540 -4.633 1.00 88.56 177 ALA A N 1
ATOM 1358 C CA . ALA A 1 177 ? -7.432 -3.515 -5.624 1.00 88.56 177 ALA A CA 1
ATOM 1359 C C . ALA A 1 177 ? -8.559 -3.898 -6.618 1.00 88.56 177 ALA A C 1
ATOM 1361 O O . ALA A 1 177 ? -8.898 -3.085 -7.482 1.00 88.56 177 ALA A O 1
ATOM 1362 N N . LEU A 1 178 ? -9.139 -5.107 -6.540 1.00 88.56 178 LEU A N 1
ATOM 1363 C CA . LEU A 1 178 ? -10.295 -5.518 -7.361 1.00 88.56 178 LEU A CA 1
ATOM 1364 C C . LEU A 1 178 ? -11.657 -5.268 -6.708 1.00 88.56 178 LEU A C 1
ATOM 1366 O O . LEU A 1 178 ? -12.665 -5.284 -7.419 1.00 88.56 178 LEU A O 1
ATOM 1370 N N . VAL A 1 179 ? -11.696 -5.127 -5.384 1.00 91.00 179 VAL A N 1
ATOM 1371 C CA . VAL A 1 179 ? -12.938 -5.066 -4.603 1.00 91.00 179 VAL A CA 1
ATOM 1372 C C . VAL A 1 179 ? -13.363 -3.635 -4.287 1.00 91.00 179 VAL A C 1
ATOM 1374 O O . VAL A 1 179 ? -12.586 -2.694 -4.417 1.00 91.00 179 VAL A O 1
ATOM 1377 N N . ASP A 1 180 ? -14.613 -3.471 -3.858 1.00 89.50 180 ASP A N 1
ATOM 1378 C CA . ASP A 1 180 ? -15.166 -2.180 -3.439 1.00 89.50 180 ASP A CA 1
ATOM 1379 C C . ASP A 1 180 ? -14.833 -1.844 -1.971 1.00 89.50 180 ASP A C 1
ATOM 1381 O O . ASP A 1 180 ? -14.968 -0.693 -1.565 1.00 89.50 180 ASP A O 1
ATOM 1385 N N . GLY A 1 181 ? -14.373 -2.819 -1.178 1.00 87.69 181 GLY A N 1
ATOM 1386 C CA . GLY A 1 181 ? -13.874 -2.616 0.185 1.00 87.69 181 GLY A CA 1
ATOM 1387 C C . GLY A 1 181 ? -13.173 -3.849 0.764 1.00 87.69 181 GLY A C 1
ATOM 1388 O O . GLY A 1 181 ? -13.475 -4.983 0.387 1.00 87.69 181 GLY A O 1
ATOM 1389 N N . VAL A 1 182 ? -12.239 -3.629 1.690 1.00 89.12 182 VAL A N 1
ATOM 1390 C CA . VAL A 1 182 ? -11.491 -4.678 2.403 1.00 89.12 182 VAL A CA 1
ATOM 1391 C C . VAL A 1 182 ? -11.769 -4.581 3.904 1.00 89.12 182 VAL A C 1
ATOM 1393 O O . VAL A 1 182 ? -11.761 -3.490 4.470 1.00 89.12 182 VAL A O 1
ATOM 1396 N N . ILE A 1 183 ? -12.005 -5.724 4.547 1.00 87.25 183 ILE A N 1
ATOM 1397 C CA . ILE A 1 183 ? -12.221 -5.869 5.990 1.00 87.25 183 ILE A CA 1
ATOM 1398 C C . ILE A 1 183 ? -11.066 -6.712 6.539 1.00 87.25 183 ILE A C 1
ATOM 1400 O O . ILE A 1 183 ? -10.912 -7.875 6.155 1.00 87.25 183 ILE A O 1
ATOM 1404 N N . CYS A 1 184 ? -10.242 -6.115 7.402 1.00 84.81 184 CYS A N 1
ATOM 1405 C CA . CYS A 1 184 ? -9.008 -6.721 7.903 1.00 84.81 184 CYS A CA 1
ATOM 1406 C C . CYS A 1 184 ? -9.191 -7.394 9.278 1.00 84.81 184 CYS A C 1
ATOM 1408 O O . CYS A 1 184 ? -9.766 -6.809 10.194 1.00 84.81 184 CYS A O 1
ATOM 1410 N N . PHE A 1 185 ? -8.638 -8.602 9.431 1.00 82.00 185 PHE A N 1
ATOM 1411 C CA . PHE A 1 185 ? -8.675 -9.424 10.647 1.00 82.00 185 PHE A CA 1
ATOM 1412 C C . PHE A 1 185 ? -7.251 -9.809 11.091 1.00 82.00 185 PHE A C 1
ATOM 1414 O O . PHE A 1 185 ? -6.551 -10.518 10.363 1.00 82.00 185 PHE A O 1
ATOM 1421 N N . GLN A 1 186 ? -6.846 -9.396 12.294 1.00 72.06 186 GLN A N 1
ATOM 1422 C CA . GLN A 1 186 ? -5.546 -9.714 12.914 1.00 72.06 186 GLN A CA 1
ATOM 1423 C C . GLN A 1 186 ? -5.729 -10.566 14.186 1.00 72.06 186 GLN A C 1
ATOM 1425 O O . GLN A 1 186 ? -6.818 -10.580 14.770 1.00 72.06 186 GLN A O 1
ATOM 1430 N N . GLU A 1 187 ? -4.671 -11.242 14.649 1.00 52.66 187 GLU A N 1
ATOM 1431 C CA . GLU A 1 187 ? -4.644 -12.006 15.912 1.00 52.66 187 GLU A CA 1
ATOM 1432 C C . GLU A 1 187 ? -4.639 -11.118 17.185 1.00 52.66 187 GLU A C 1
ATOM 1434 O O . GLU A 1 187 ? -3.771 -11.249 18.040 1.00 52.66 187 GLU A O 1
ATOM 1439 N N . ASP A 1 188 ? -5.614 -10.211 17.345 1.00 42.62 188 ASP A N 1
ATOM 1440 C CA . ASP A 1 188 ? -5.790 -9.450 18.605 1.00 42.62 188 ASP A CA 1
ATOM 1441 C C . ASP A 1 188 ? -7.255 -9.024 18.884 1.00 42.62 188 ASP A C 1
ATOM 1443 O O . ASP A 1 188 ? -7.539 -8.021 19.540 1.00 42.62 188 ASP A O 1
ATOM 1447 N N . THR A 1 189 ? -8.234 -9.779 18.363 1.00 38.78 189 THR A N 1
ATOM 1448 C CA . THR A 1 189 ? -9.705 -9.599 18.540 1.00 38.78 189 THR A CA 1
ATOM 1449 C C . THR A 1 189 ? -10.318 -8.251 18.111 1.00 38.78 189 THR A C 1
ATOM 1451 O O . THR A 1 189 ? -11.517 -8.026 18.300 1.00 38.78 189 THR A O 1
ATOM 1454 N N . LYS A 1 190 ? -9.540 -7.370 17.473 1.00 37.03 190 LYS A N 1
ATOM 1455 C CA . LYS A 1 190 ? -9.981 -6.068 16.948 1.00 37.03 190 LYS A CA 1
ATOM 1456 C C . LYS A 1 190 ? -10.098 -6.100 15.424 1.00 37.03 190 LYS A C 1
ATOM 1458 O O . LYS A 1 190 ? -9.159 -6.488 14.733 1.00 37.03 190 LYS A O 1
ATOM 1463 N N . ILE A 1 191 ? -11.223 -5.617 14.899 1.00 46.28 191 ILE A N 1
ATOM 1464 C CA . ILE A 1 191 ? -11.335 -5.206 13.493 1.00 46.28 191 ILE A CA 1
ATOM 1465 C C . ILE A 1 191 ? -10.802 -3.770 13.426 1.00 46.28 191 ILE A C 1
ATOM 1467 O O . ILE A 1 191 ? -11.522 -2.827 13.751 1.00 46.28 191 ILE A O 1
ATOM 1471 N N . GLU A 1 192 ? -9.516 -3.616 13.101 1.00 39.81 192 GLU A N 1
ATOM 1472 C CA . GLU A 1 192 ? -8.832 -2.314 13.183 1.00 39.81 192 GLU A CA 1
ATOM 1473 C C . GLU A 1 192 ? -9.171 -1.361 12.028 1.00 39.81 192 GLU A C 1
ATOM 1475 O O . GLU A 1 192 ? -9.247 -0.153 12.246 1.00 39.81 192 GLU A O 1
ATOM 1480 N N . GLU A 1 193 ? -9.388 -1.871 10.810 1.00 42.59 193 GLU A N 1
ATOM 1481 C CA . GLU A 1 193 ? -9.592 -1.022 9.630 1.00 42.59 193 GLU A CA 1
ATOM 1482 C C . GLU A 1 193 ? -10.538 -1.653 8.592 1.00 42.59 193 GLU A C 1
ATOM 1484 O O . GLU A 1 193 ? -10.408 -2.824 8.220 1.00 42.59 193 GLU A O 1
ATOM 1489 N N . ILE A 1 194 ? -11.475 -0.836 8.093 1.00 41.91 194 ILE A N 1
ATOM 1490 C CA . ILE A 1 194 ? -12.240 -1.090 6.866 1.00 41.91 194 ILE A CA 1
ATOM 1491 C C . ILE A 1 194 ? -11.630 -0.201 5.778 1.00 41.91 194 ILE A C 1
ATOM 1493 O O . ILE A 1 194 ? -11.929 0.992 5.689 1.00 41.91 194 ILE A O 1
ATOM 1497 N N . ALA A 1 195 ? -10.752 -0.771 4.956 1.00 38.25 195 ALA A N 1
ATOM 1498 C CA . ALA A 1 195 ? -10.062 -0.037 3.903 1.00 38.25 195 ALA A CA 1
ATOM 1499 C C . ALA A 1 195 ? -10.947 0.044 2.646 1.00 38.25 195 ALA A C 1
ATOM 1501 O O . ALA A 1 195 ? -11.118 -0.936 1.917 1.00 38.25 195 ALA A O 1
ATOM 1502 N N . ILE A 1 196 ? -11.522 1.224 2.392 1.00 40.34 196 ILE A N 1
ATOM 1503 C CA . ILE A 1 196 ? -12.395 1.485 1.238 1.00 40.34 196 ILE A CA 1
ATOM 1504 C C . ILE A 1 196 ? -11.599 2.224 0.141 1.00 40.34 196 ILE A C 1
ATOM 1506 O O . ILE A 1 196 ? -11.157 3.354 0.377 1.00 40.34 196 ILE A O 1
ATOM 1510 N N . PRO A 1 197 ? -11.407 1.650 -1.066 1.00 33.22 197 PRO A N 1
ATOM 1511 C CA . PRO A 1 197 ? -10.809 2.366 -2.190 1.00 33.22 197 PRO A CA 1
ATOM 1512 C C . PRO A 1 197 ? -11.648 3.598 -2.599 1.00 33.22 197 PRO A C 1
ATOM 1514 O O . PRO A 1 197 ? -12.874 3.589 -2.486 1.00 33.22 197 PRO A O 1
ATOM 1517 N N . PRO A 1 198 ? -11.020 4.677 -3.110 1.00 33.31 198 PRO A N 1
ATOM 1518 C CA . PRO A 1 198 ? -11.573 6.042 -3.099 1.00 33.31 198 PRO A CA 1
ATOM 1519 C C . PRO A 1 198 ? -12.665 6.340 -4.154 1.00 33.31 198 PRO A C 1
ATOM 1521 O O . PRO A 1 198 ? -12.768 7.467 -4.634 1.00 33.31 198 PRO A O 1
ATOM 1524 N N . ILE A 1 199 ? -13.454 5.338 -4.551 1.00 33.69 199 ILE A N 1
ATOM 1525 C CA . ILE A 1 199 ? -14.437 5.404 -5.648 1.00 33.69 199 ILE A CA 1
ATOM 1526 C C . ILE A 1 199 ? -15.892 5.433 -5.125 1.00 33.69 199 ILE A C 1
ATOM 1528 O O . ILE A 1 199 ? -16.788 5.878 -5.841 1.00 33.69 199 ILE A O 1
ATOM 1532 N N . ILE A 1 200 ? -16.139 5.034 -3.870 1.00 31.77 200 ILE A N 1
ATOM 1533 C CA . ILE A 1 200 ? -17.466 5.107 -3.227 1.00 31.77 200 ILE A CA 1
ATOM 1534 C C . ILE A 1 200 ? -17.694 6.505 -2.606 1.00 31.77 200 ILE A C 1
ATOM 1536 O O . ILE A 1 200 ? -16.763 7.065 -2.017 1.00 31.77 200 ILE A O 1
ATOM 1540 N N . PRO A 1 201 ? -18.913 7.085 -2.679 1.00 29.14 201 PRO A N 1
ATOM 1541 C CA . PRO A 1 201 ? -19.265 8.304 -1.946 1.00 29.14 201 PRO A CA 1
ATOM 1542 C C . PRO A 1 201 ? -19.032 8.191 -0.431 1.00 29.14 201 PRO A C 1
ATOM 1544 O O . PRO A 1 201 ? -19.386 7.194 0.197 1.00 29.14 201 PRO A O 1
ATOM 1547 N N . ARG A 1 202 ? -18.509 9.261 0.185 1.00 31.73 202 ARG A N 1
ATOM 1548 C CA . ARG A 1 202 ? -18.144 9.338 1.621 1.00 31.73 202 ARG A CA 1
ATOM 1549 C C . ARG A 1 202 ? -19.325 9.289 2.608 1.00 31.73 202 ARG A C 1
ATOM 1551 O O . ARG A 1 202 ? -19.141 9.535 3.792 1.00 31.73 202 ARG A O 1
ATOM 1558 N N . GLU A 1 203 ? -20.528 9.003 2.137 1.00 28.38 203 GLU A N 1
ATOM 1559 C CA . GLU A 1 203 ? -21.758 8.988 2.939 1.00 28.38 203 GLU A CA 1
ATOM 1560 C C . GLU A 1 203 ? -22.013 7.616 3.597 1.00 28.38 203 GLU A C 1
ATOM 1562 O O . GLU A 1 203 ? -22.825 7.510 4.510 1.00 28.38 203 GLU A O 1
ATOM 1567 N N . TRP A 1 204 ? -21.264 6.581 3.193 1.00 35.78 204 TRP A N 1
ATOM 1568 C CA . TRP A 1 204 ? -21.363 5.196 3.686 1.00 35.78 204 TRP A CA 1
ATOM 1569 C C . TRP A 1 204 ? -20.284 4.841 4.732 1.00 35.78 204 TRP A C 1
ATOM 1571 O O . TRP A 1 204 ? -19.806 3.708 4.793 1.00 35.78 204 TRP A O 1
ATOM 1581 N N . ILE A 1 205 ? -19.844 5.810 5.542 1.00 32.03 205 ILE A N 1
ATOM 1582 C CA . ILE A 1 205 ? -18.800 5.585 6.555 1.00 32.03 205 ILE A CA 1
ATOM 1583 C C . ILE A 1 205 ? -19.393 4.863 7.773 1.00 32.03 205 ILE A C 1
ATOM 1585 O O . ILE A 1 205 ? -20.086 5.468 8.591 1.00 32.03 205 ILE A O 1
ATOM 1589 N N . PHE A 1 206 ? -19.037 3.588 7.945 1.00 32.91 206 PHE A N 1
ATOM 1590 C CA . PHE A 1 206 ? -19.168 2.882 9.221 1.00 32.91 206 PHE A CA 1
ATOM 1591 C C . PHE A 1 206 ? -18.109 3.402 10.206 1.00 32.91 206 PHE A C 1
ATOM 1593 O O . PHE A 1 206 ? -17.017 2.850 10.320 1.00 32.91 206 PHE A O 1
ATOM 1600 N N . SER A 1 207 ? -18.414 4.490 10.918 1.00 25.16 207 SER A N 1
ATOM 1601 C CA . SER A 1 207 ? -17.500 5.154 11.863 1.00 25.16 207 SER A CA 1
ATOM 1602 C C . SER A 1 207 ? -17.390 4.439 13.222 1.00 25.16 207 SER A C 1
ATOM 1604 O O . SER A 1 207 ? -17.424 5.088 14.265 1.00 25.16 207 SER A O 1
ATOM 1606 N N . HIS A 1 208 ? -17.303 3.107 13.223 1.00 27.11 208 HIS A N 1
ATOM 1607 C CA . HIS A 1 208 ? -17.267 2.288 14.435 1.00 27.11 208 HIS A CA 1
ATOM 1608 C C . HIS A 1 208 ? -16.257 1.147 14.289 1.00 27.11 208 HIS A C 1
ATOM 1610 O O . HIS A 1 208 ? -16.334 0.357 13.350 1.00 27.11 208 HIS A O 1
ATOM 1616 N N . GLY A 1 209 ? -15.338 1.030 15.251 1.00 26.92 209 GLY A N 1
ATOM 1617 C CA . GLY A 1 209 ? -14.508 -0.164 15.392 1.00 26.92 209 GLY A CA 1
ATOM 1618 C C . GLY A 1 209 ? -15.378 -1.330 15.856 1.00 26.92 209 GLY A C 1
ATOM 1619 O O . GLY A 1 209 ? -15.848 -1.336 16.994 1.00 26.92 209 GLY A O 1
ATOM 1620 N N . PHE A 1 210 ? -15.616 -2.306 14.981 1.00 34.31 210 PHE A N 1
ATOM 1621 C CA . PHE A 1 210 ? -16.441 -3.471 15.298 1.00 34.31 210 PHE A CA 1
ATOM 1622 C C . PHE A 1 210 ? -15.698 -4.414 16.258 1.00 34.31 210 PHE A C 1
ATOM 1624 O O . PHE A 1 210 ? -14.973 -5.320 15.847 1.00 34.31 210 PHE A O 1
ATOM 1631 N N . ARG A 1 211 ? -15.904 -4.211 17.564 1.00 32.78 211 ARG A N 1
ATOM 1632 C CA . ARG A 1 211 ? -15.561 -5.189 18.603 1.00 32.78 211 ARG A CA 1
ATOM 1633 C C . ARG A 1 211 ? -16.590 -6.314 18.582 1.00 32.78 211 ARG A C 1
ATOM 1635 O O . ARG A 1 211 ? -17.785 -6.078 18.749 1.00 32.78 211 ARG A O 1
ATOM 1642 N N . MET A 1 212 ? -16.121 -7.548 18.430 1.00 30.14 212 MET A N 1
ATOM 1643 C CA . MET A 1 212 ? -16.953 -8.727 18.651 1.00 30.14 212 MET A CA 1
ATOM 1644 C C . MET A 1 212 ? -17.267 -8.820 20.146 1.00 30.14 212 MET A C 1
ATOM 1646 O O . MET A 1 212 ? -16.376 -9.118 20.937 1.00 30.14 212 MET A O 1
ATOM 1650 N N . LEU A 1 213 ? -18.519 -8.550 20.529 1.00 32.97 213 LEU A N 1
ATOM 1651 C CA . LEU A 1 213 ? -18.964 -8.692 21.917 1.00 32.97 213 LEU A CA 1
ATOM 1652 C C . LEU A 1 213 ? -18.683 -10.117 22.417 1.00 32.97 213 LEU A C 1
ATOM 1654 O O . LEU A 1 213 ? -18.905 -11.087 21.680 1.00 32.97 213 LEU A O 1
ATOM 1658 N N . THR A 1 214 ? -18.244 -10.262 23.666 1.00 35.72 214 THR A N 1
ATOM 1659 C CA . THR A 1 214 ? -18.134 -11.573 24.328 1.00 35.72 214 THR A CA 1
ATOM 1660 C C . THR A 1 214 ? -19.524 -12.181 24.533 1.00 35.72 214 THR A C 1
ATOM 1662 O O . THR A 1 214 ? -20.549 -11.517 24.345 1.00 35.72 214 THR A O 1
ATOM 1665 N N . ASP A 1 215 ? -19.623 -13.471 24.845 1.00 36.28 215 ASP A N 1
ATOM 1666 C CA . ASP A 1 215 ? -20.939 -14.072 25.103 1.00 36.28 215 ASP A CA 1
ATOM 1667 C C . ASP A 1 215 ? -21.533 -13.602 26.442 1.00 36.28 215 ASP A C 1
ATOM 1669 O O . ASP A 1 215 ? -22.739 -13.377 26.507 1.00 36.28 215 ASP A O 1
ATOM 1673 N N . GLU A 1 216 ? -20.702 -13.248 27.432 1.00 34.41 216 GLU A N 1
ATOM 1674 C CA . GLU A 1 216 ? -21.160 -12.518 28.623 1.00 34.41 216 GLU A CA 1
ATOM 1675 C C . GLU A 1 216 ? -21.744 -11.134 28.293 1.00 34.41 216 GLU A C 1
ATOM 1677 O O . GLU A 1 216 ? -22.731 -10.712 28.894 1.00 34.41 216 GLU A O 1
ATOM 1682 N N . GLU A 1 217 ? -21.123 -10.386 27.373 1.00 37.84 217 GLU A N 1
ATOM 1683 C CA . GLU A 1 217 ? -21.619 -9.074 26.938 1.00 37.84 217 GLU A CA 1
ATOM 1684 C C . GLU A 1 217 ? -22.970 -9.214 26.217 1.00 37.84 217 GLU A C 1
ATOM 1686 O O . GLU A 1 217 ? -23.870 -8.406 26.444 1.00 37.84 217 GLU A O 1
ATOM 1691 N N . LYS A 1 218 ? -23.166 -10.291 25.440 1.00 38.44 218 LYS A N 1
ATOM 1692 C CA . LYS A 1 218 ? -24.458 -10.608 24.804 1.00 38.44 218 LYS A CA 1
ATOM 1693 C C . LYS A 1 218 ? -25.522 -11.080 25.792 1.00 38.44 218 LYS A C 1
ATOM 1695 O O . LYS A 1 218 ? -26.694 -10.778 25.582 1.00 38.44 218 LYS A O 1
ATOM 1700 N N . GLU A 1 219 ? -25.164 -11.805 26.852 1.00 36.31 219 GLU A N 1
ATOM 1701 C CA . GLU A 1 219 ? -26.116 -12.115 27.926 1.00 36.31 219 GLU A CA 1
ATOM 1702 C C . GLU A 1 219 ? -26.540 -10.847 28.669 1.00 36.31 219 GLU A C 1
ATOM 1704 O O . GLU A 1 219 ? -27.736 -10.628 28.856 1.00 36.31 219 GLU A O 1
ATOM 1709 N N . LYS A 1 220 ? -25.592 -9.960 28.996 1.00 36.53 220 LYS A N 1
ATOM 1710 C CA . LYS A 1 220 ? -25.880 -8.652 29.606 1.00 36.53 220 LYS A CA 1
ATOM 1711 C C . LYS A 1 220 ? -26.804 -7.815 28.704 1.00 36.53 220 LYS A C 1
ATOM 1713 O O . LYS A 1 220 ? -27.803 -7.290 29.192 1.00 36.53 220 LYS A O 1
ATOM 1718 N N . GLU A 1 221 ? -26.562 -7.764 27.391 1.00 36.12 221 GLU A N 1
ATOM 1719 C CA . GLU A 1 221 ? -27.443 -7.051 26.450 1.00 36.12 221 GLU A CA 1
ATOM 1720 C C . GLU A 1 221 ? -28.829 -7.713 26.300 1.00 36.12 221 GLU A C 1
ATOM 1722 O O . GLU A 1 221 ? -29.846 -7.016 26.269 1.00 36.12 221 GLU A O 1
ATOM 1727 N N . LYS A 1 222 ? -28.910 -9.053 26.271 1.00 35.28 222 LYS A N 1
ATOM 1728 C CA . LYS A 1 222 ? -30.195 -9.777 26.296 1.00 35.28 222 LYS A CA 1
ATOM 1729 C C . LYS A 1 222 ? -30.998 -9.460 27.555 1.00 35.28 222 LYS A C 1
ATOM 1731 O O . LYS A 1 222 ? -32.192 -9.205 27.441 1.00 35.28 222 LYS A O 1
ATOM 1736 N N . VAL A 1 223 ? -30.365 -9.460 28.729 1.00 33.91 223 VAL A N 1
ATOM 1737 C CA . VAL A 1 223 ? -31.027 -9.127 30.001 1.00 33.91 223 VAL A CA 1
ATOM 1738 C C . VAL A 1 223 ? -31.575 -7.699 29.961 1.00 33.91 223 VAL A C 1
ATOM 1740 O O . VAL A 1 223 ? -32.742 -7.503 30.288 1.00 33.91 223 VAL A O 1
ATOM 1743 N N . VAL A 1 224 ? -30.802 -6.723 29.469 1.00 31.81 224 VAL A N 1
ATOM 1744 C CA . VAL A 1 224 ? -31.281 -5.337 29.288 1.00 31.81 224 VAL A CA 1
ATOM 1745 C C . VAL A 1 224 ? -32.498 -5.280 28.351 1.00 31.81 224 VAL A C 1
ATOM 1747 O O . VAL A 1 224 ? -33.542 -4.763 28.744 1.00 31.81 224 VAL A O 1
ATOM 1750 N N . ARG A 1 225 ? -32.428 -5.894 27.159 1.00 27.33 225 ARG A N 1
ATOM 1751 C CA . ARG A 1 225 ? -33.551 -5.910 26.194 1.00 27.33 225 ARG A CA 1
ATOM 1752 C C . ARG A 1 225 ? -34.790 -6.681 26.683 1.00 27.33 225 ARG A C 1
ATOM 1754 O O . ARG A 1 225 ? -35.883 -6.445 26.171 1.00 27.33 225 ARG A O 1
ATOM 1761 N N . VAL A 1 226 ? -34.642 -7.607 27.634 1.00 30.75 226 VAL A N 1
ATOM 1762 C CA . VAL A 1 226 ? -35.765 -8.312 28.284 1.00 30.75 226 VAL A CA 1
ATOM 1763 C C . VAL A 1 226 ? -36.419 -7.443 29.365 1.00 30.75 226 VAL A C 1
ATOM 1765 O O . VAL A 1 226 ? -37.642 -7.459 29.488 1.00 30.75 226 VAL A O 1
ATOM 1768 N N . VAL A 1 227 ? -35.638 -6.648 30.104 1.00 31.33 227 VAL A N 1
ATOM 1769 C CA . VAL A 1 227 ? -36.150 -5.729 31.138 1.00 31.33 227 VAL A CA 1
ATOM 1770 C C . VAL A 1 227 ? -36.902 -4.535 30.532 1.00 31.33 227 VAL A C 1
ATOM 1772 O O . VAL A 1 227 ? -37.925 -4.128 31.074 1.00 31.33 227 VAL A O 1
ATOM 1775 N N . GLU A 1 228 ? -36.477 -4.012 29.378 1.00 29.94 228 GLU A N 1
ATOM 1776 C CA . GLU A 1 228 ? -37.118 -2.848 28.731 1.00 29.94 228 GLU A CA 1
ATOM 1777 C C . GLU A 1 228 ? -38.519 -3.112 28.122 1.00 29.94 228 GLU A C 1
ATOM 1779 O O . GLU A 1 228 ? -39.104 -2.198 27.538 1.00 29.94 228 GLU A O 1
ATOM 1784 N N . LYS A 1 229 ? -39.093 -4.327 28.218 1.00 34.81 229 LYS A N 1
ATOM 1785 C CA . LYS A 1 229 ? -40.287 -4.709 27.430 1.00 34.81 229 LYS A CA 1
ATOM 1786 C C . LYS A 1 229 ? -41.512 -5.231 28.201 1.00 34.81 229 LYS A C 1
ATOM 1788 O O . LYS A 1 229 ? -42.200 -6.126 27.708 1.00 34.81 229 LYS A O 1
ATOM 1793 N N . GLN A 1 230 ? -41.862 -4.624 29.341 1.00 31.30 230 GLN A N 1
ATOM 1794 C CA . GLN A 1 230 ? -43.226 -4.713 29.906 1.00 31.30 230 GLN A CA 1
ATOM 1795 C C . GLN A 1 230 ? -43.710 -3.426 30.606 1.00 31.30 230 GLN A C 1
ATOM 1797 O O . GLN A 1 230 ? -43.552 -3.285 31.813 1.00 31.30 230 GLN A O 1
ATOM 1802 N N . VAL A 1 231 ? -44.419 -2.549 29.879 1.00 30.83 231 VAL A N 1
ATOM 1803 C CA . VAL A 1 231 ? -45.453 -1.651 30.444 1.00 30.83 231 VAL A CA 1
ATOM 1804 C C . VAL A 1 231 ? -46.553 -1.417 29.400 1.00 30.83 231 VAL A C 1
ATOM 1806 O O . VAL A 1 231 ? -46.244 -1.054 28.271 1.00 30.83 231 VAL A O 1
ATOM 1809 N N . GLY A 1 232 ? -47.823 -1.542 29.808 1.00 29.16 232 GLY A N 1
ATOM 1810 C CA . GLY A 1 232 ? -48.975 -0.899 29.156 1.00 29.16 232 GLY A CA 1
ATOM 1811 C C . GLY A 1 232 ? -49.503 -1.532 27.859 1.00 29.16 232 GLY A C 1
ATOM 1812 O O . GLY A 1 232 ? -48.782 -1.729 26.887 1.00 29.16 232 GLY A O 1
ATOM 1813 N N . GLY A 1 233 ? -50.814 -1.778 27.805 1.00 29.88 233 GLY A N 1
ATOM 1814 C CA . GLY A 1 233 ? -51.499 -2.188 26.580 1.00 29.88 233 GLY A CA 1
ATOM 1815 C C . GLY A 1 233 ? -52.984 -1.829 26.583 1.00 29.88 233 GLY A C 1
ATOM 1816 O O . GLY A 1 233 ? -53.575 -1.636 27.641 1.00 29.88 233 GLY A O 1
ATOM 1817 N N . GLY A 1 234 ? -53.575 -1.799 25.384 1.00 28.97 234 GLY A N 1
ATOM 1818 C CA . GLY A 1 234 ? -55.024 -1.769 25.160 1.00 28.97 234 GLY A CA 1
ATOM 1819 C C . GLY A 1 234 ? -55.669 -0.385 25.025 1.00 28.97 234 GLY A C 1
ATOM 1820 O O . GLY A 1 234 ? -55.913 0.287 26.018 1.00 28.97 234 GLY A O 1
ATOM 1821 N N . GLN A 1 235 ? -56.085 -0.030 23.802 1.00 29.09 235 GLN A N 1
ATOM 1822 C CA . GLN A 1 235 ? -57.510 -0.013 23.416 1.00 29.09 235 GLN A CA 1
ATOM 1823 C C . GLN A 1 235 ? -57.684 0.194 21.894 1.00 29.09 235 GLN A C 1
ATOM 1825 O O . GLN A 1 235 ? -56.718 0.416 21.166 1.00 29.09 235 GLN A O 1
ATOM 1830 N N . SER A 1 236 ? -58.914 0.013 21.406 1.00 30.77 236 SER A N 1
ATOM 1831 C CA . SER A 1 236 ? -59.317 0.031 19.989 1.00 30.77 236 SER A CA 1
ATOM 1832 C C . SER A 1 236 ? -59.669 1.440 19.457 1.00 30.77 236 SER A C 1
ATOM 1834 O O . SER A 1 236 ? -60.054 2.297 20.249 1.00 30.77 236 SER A O 1
ATOM 1836 N N . PRO A 1 237 ? -59.596 1.688 18.130 1.00 49.62 237 PRO A N 1
ATOM 1837 C CA . PRO A 1 237 ? -59.907 2.990 17.515 1.00 49.62 237 PRO A CA 1
ATOM 1838 C C . PRO A 1 237 ? -61.425 3.252 17.413 1.00 49.62 237 PRO A C 1
ATOM 1840 O O . PRO A 1 237 ? -62.211 2.307 17.528 1.00 49.62 237 PRO A O 1
ATOM 1843 N N . PRO A 1 238 ? -61.855 4.504 17.135 1.00 41.75 238 PRO A N 1
ATOM 1844 C CA . PRO A 1 238 ? -62.327 4.783 15.763 1.00 41.75 238 PRO A CA 1
ATOM 1845 C C . PRO A 1 238 ? -62.159 6.236 15.236 1.00 41.75 238 PRO A C 1
ATOM 1847 O O . PRO A 1 238 ? -61.957 7.184 15.986 1.00 41.75 238 PRO A O 1
ATOM 1850 N N . THR A 1 239 ? -62.433 6.391 13.929 1.00 28.42 239 THR A N 1
ATOM 1851 C CA . THR A 1 239 ? -62.894 7.612 13.203 1.00 28.42 239 THR A CA 1
ATOM 1852 C C . THR A 1 239 ? -61.979 8.839 13.023 1.00 28.42 239 THR A C 1
ATOM 1854 O O . THR A 1 239 ? -61.493 9.447 13.966 1.00 28.42 239 THR A O 1
ATOM 1857 N N . ALA A 1 240 ? -61.892 9.294 11.764 1.00 31.45 240 ALA A N 1
ATOM 1858 C CA . ALA A 1 240 ? -61.663 10.700 11.391 1.00 31.45 240 ALA A CA 1
ATOM 1859 C C . ALA A 1 240 ? -63.009 11.471 11.387 1.00 31.45 240 ALA A C 1
ATOM 1861 O O . ALA A 1 240 ? -64.055 10.811 11.383 1.00 31.45 240 ALA A O 1
ATOM 1862 N N . PRO A 1 241 ? -63.029 12.825 11.333 1.00 39.16 241 PRO A N 1
ATOM 1863 C CA . PRO A 1 241 ? -63.055 13.477 10.009 1.00 39.16 241 PRO A CA 1
ATOM 1864 C C . PRO A 1 241 ? -62.444 14.907 9.895 1.00 39.16 241 PRO A C 1
ATOM 1866 O O . PRO A 1 241 ? -62.287 15.627 10.868 1.00 39.16 241 PRO A O 1
ATOM 1869 N N . GLN A 1 242 ? -62.184 15.304 8.638 1.00 25.48 242 GLN A N 1
ATOM 1870 C CA . GLN A 1 242 ? -62.414 16.627 8.001 1.00 25.48 242 GLN A CA 1
ATOM 1871 C C . GLN A 1 242 ? -61.946 17.976 8.625 1.00 25.48 242 GLN A C 1
ATOM 1873 O O . GLN A 1 242 ? -62.407 18.405 9.670 1.00 25.48 242 GLN A O 1
ATOM 1878 N N . TYR A 1 243 ? -61.166 18.717 7.812 1.00 29.47 243 TYR A N 1
ATOM 1879 C CA . TYR A 1 243 ? -61.394 20.109 7.339 1.00 29.47 243 TYR A CA 1
ATOM 1880 C C . TYR A 1 243 ? -61.916 21.213 8.297 1.00 29.47 243 TYR A C 1
ATOM 1882 O O . TYR A 1 243 ? -63.049 21.126 8.753 1.00 29.47 243 TYR A O 1
ATOM 1890 N N . ILE A 1 244 ? -61.188 22.350 8.384 1.00 25.52 244 ILE A N 1
ATOM 1891 C CA . ILE A 1 244 ? -61.638 23.761 8.139 1.00 25.52 244 ILE A CA 1
ATOM 1892 C C . ILE A 1 244 ? -60.546 24.781 8.571 1.00 25.52 244 ILE A C 1
ATOM 1894 O O . ILE A 1 244 ? -59.763 24.507 9.475 1.00 25.52 244 ILE A O 1
ATOM 1898 N N . MET A 1 245 ? -60.490 25.964 7.931 1.00 30.47 245 MET A N 1
ATOM 1899 C CA . MET A 1 245 ? -59.698 27.142 8.361 1.00 30.47 245 MET A CA 1
ATOM 1900 C C . MET A 1 245 ? -60.606 28.279 8.870 1.00 30.47 245 MET A C 1
ATOM 1902 O O . MET A 1 245 ? -61.670 28.499 8.290 1.00 30.47 245 MET A O 1
ATOM 1906 N N . PRO A 1 246 ? -60.166 29.053 9.881 1.00 37.66 246 PRO A N 1
ATOM 1907 C CA . PRO A 1 246 ? -60.009 30.523 9.751 1.00 37.66 246 PRO A CA 1
ATOM 1908 C C . PRO A 1 246 ? -58.619 30.990 10.268 1.00 37.66 246 PRO A C 1
ATOM 1910 O O . PRO A 1 246 ? -58.028 30.325 11.109 1.00 37.66 246 PRO A O 1
ATOM 1913 N N . VAL A 1 247 ? -57.916 32.005 9.738 1.00 26.80 247 VAL A N 1
ATOM 1914 C CA . VAL A 1 247 ? -58.210 33.450 9.529 1.00 26.80 247 VAL A CA 1
ATOM 1915 C C . VAL A 1 247 ? -58.140 34.307 10.819 1.00 26.80 247 VAL A C 1
ATOM 1917 O O . VAL A 1 247 ? -59.078 34.296 11.599 1.00 26.80 247 VAL A O 1
ATOM 1920 N N . ALA A 1 248 ? -57.011 35.039 10.959 1.00 27.72 248 ALA A N 1
ATOM 1921 C CA . ALA A 1 248 ? -56.695 36.340 11.623 1.00 27.72 248 ALA A CA 1
ATOM 1922 C C . ALA A 1 248 ? -57.547 36.874 12.818 1.00 27.72 248 ALA A C 1
ATOM 1924 O O . ALA A 1 248 ? -58.761 36.776 12.801 1.00 27.72 248 ALA A O 1
ATOM 1925 N N . THR A 1 249 ? -56.987 37.559 13.840 1.00 27.11 249 THR A N 1
ATOM 1926 C CA . THR A 1 249 ? -56.460 38.955 13.746 1.00 27.11 249 THR A CA 1
ATOM 1927 C C . THR A 1 249 ? -55.580 39.465 14.924 1.00 27.11 249 THR A C 1
ATOM 1929 O O . THR A 1 249 ? -55.874 39.206 16.082 1.00 27.11 249 THR A O 1
ATOM 1932 N N . THR A 1 250 ? -54.586 40.312 14.588 1.00 26.38 250 THR A N 1
ATOM 1933 C CA . THR A 1 250 ? -54.025 41.509 15.303 1.00 26.38 250 THR A CA 1
ATOM 1934 C C . THR A 1 250 ? -53.693 41.533 16.816 1.00 26.38 250 THR A C 1
ATOM 1936 O O . THR A 1 250 ? -54.598 41.528 17.645 1.00 26.38 250 THR A O 1
ATOM 1939 N N . THR A 1 251 ? -52.438 41.875 17.171 1.00 26.36 251 THR A N 1
ATOM 1940 C CA . THR A 1 251 ? -51.971 43.196 17.724 1.00 26.36 251 THR A CA 1
ATOM 1941 C C . THR A 1 251 ? -50.429 43.170 17.969 1.00 26.36 251 THR A C 1
ATOM 1943 O O . THR A 1 251 ? -49.897 42.128 18.324 1.00 26.36 251 THR A O 1
ATOM 1946 N N . THR A 1 252 ? -49.623 44.138 17.484 1.00 26.70 252 THR A N 1
ATOM 1947 C CA . THR A 1 252 ? -49.064 45.342 18.186 1.00 26.70 252 THR A CA 1
ATOM 1948 C C . THR A 1 252 ? -48.057 44.974 19.310 1.00 26.70 252 THR A C 1
ATOM 1950 O O . THR A 1 252 ? -48.435 44.270 20.231 1.00 26.70 252 THR A O 1
ATOM 1953 N N . THR A 1 253 ? -46.760 45.354 19.328 1.00 27.45 253 THR A N 1
ATOM 1954 C CA . THR A 1 253 ? -46.111 46.675 19.063 1.00 27.45 253 THR A CA 1
ATOM 1955 C C . THR A 1 253 ? -44.608 46.548 18.659 1.00 27.45 253 THR A C 1
ATOM 1957 O O . THR A 1 253 ? -44.007 45.508 18.898 1.00 27.45 253 THR A O 1
ATOM 1960 N N . GLN A 1 254 ? -43.971 47.605 18.110 1.00 28.09 254 GLN A N 1
ATOM 1961 C CA . GLN A 1 254 ? -42.499 47.740 17.892 1.00 28.09 254 GLN A CA 1
ATOM 1962 C C . GLN A 1 254 ? -41.851 48.784 18.841 1.00 28.09 254 GLN A C 1
ATOM 1964 O O . GLN A 1 254 ? -42.590 49.556 19.455 1.00 28.09 254 GLN A O 1
ATOM 1969 N N . PRO A 1 255 ? -40.500 48.864 18.942 1.00 45.25 255 PRO A N 1
ATOM 1970 C CA . PRO A 1 255 ? -39.690 49.839 18.155 1.00 45.25 255 PRO A CA 1
ATOM 1971 C C . PRO A 1 255 ? -38.511 49.183 17.370 1.00 45.25 255 PRO A C 1
ATOM 1973 O O . PRO A 1 255 ? -37.963 48.192 17.831 1.00 45.25 255 PRO A O 1
ATOM 1976 N N . LYS A 1 256 ? -38.190 49.559 16.111 1.00 31.72 256 LYS A N 1
ATOM 1977 C CA . LYS A 1 256 ? -37.376 50.713 15.605 1.00 31.72 256 LYS A CA 1
ATOM 1978 C C . LYS A 1 256 ? -35.866 50.650 15.950 1.00 31.72 256 LYS A C 1
ATOM 1980 O O . LYS A 1 256 ? -35.544 50.502 17.117 1.00 31.72 256 LYS A O 1
ATOM 1985 N N . VAL A 1 257 ? -34.891 50.867 15.044 1.00 30.91 257 VAL A N 1
ATOM 1986 C CA . VAL A 1 257 ? -34.863 51.103 13.563 1.00 30.91 257 VAL A CA 1
ATOM 1987 C C . VAL A 1 257 ? -33.788 50.162 12.916 1.00 30.91 257 VAL A C 1
ATOM 1989 O O . VAL A 1 257 ? -33.652 49.070 13.447 1.00 30.91 257 VAL A O 1
ATOM 1992 N N . VAL A 1 258 ? -33.017 50.349 11.819 1.00 28.06 258 VAL A N 1
ATOM 1993 C CA . VAL A 1 258 ? -32.642 51.455 10.890 1.00 28.06 258 VAL A CA 1
ATOM 1994 C C . VAL A 1 258 ? -32.255 50.876 9.502 1.00 28.06 258 VAL A C 1
ATOM 1996 O O . VAL A 1 258 ? -31.860 49.719 9.422 1.00 28.06 258 VAL A O 1
ATOM 1999 N N . THR A 1 259 ? -32.297 51.674 8.422 1.00 29.97 259 THR A N 1
ATOM 2000 C CA . THR A 1 259 ? -31.678 51.392 7.093 1.00 29.97 259 THR A CA 1
ATOM 2001 C C . THR A 1 259 ? -31.193 52.705 6.436 1.00 29.97 259 THR A C 1
ATOM 2003 O O . THR A 1 259 ? -31.579 53.769 6.931 1.00 29.97 259 THR A O 1
ATOM 2006 N N . PRO A 1 260 ? -30.335 52.678 5.383 1.00 47.62 260 PRO A N 1
ATOM 2007 C CA . PRO A 1 260 ? -30.869 52.834 4.013 1.00 47.62 260 PRO A CA 1
ATOM 2008 C C . PRO A 1 260 ? -30.089 52.152 2.845 1.00 47.62 260 PRO A C 1
ATOM 2010 O O . PRO A 1 260 ? -28.908 52.386 2.626 1.00 47.62 260 PRO A O 1
ATOM 2013 N N . ILE A 1 261 ? -30.821 51.374 2.037 1.00 30.97 261 ILE A N 1
ATOM 2014 C CA . ILE A 1 261 ? -31.076 51.576 0.584 1.00 30.97 261 ILE A CA 1
ATOM 2015 C C . ILE A 1 261 ? -29.902 51.828 -0.420 1.00 30.97 261 ILE A C 1
ATOM 2017 O O . ILE A 1 261 ? -29.380 52.928 -0.538 1.00 30.97 261 ILE A O 1
ATOM 2021 N N . ILE A 1 262 ? -29.659 50.801 -1.261 1.00 30.81 262 ILE A N 1
ATOM 2022 C CA . ILE A 1 262 ? -29.511 50.765 -2.751 1.00 30.81 262 ILE A CA 1
ATOM 2023 C C . ILE A 1 262 ? -28.545 51.735 -3.491 1.00 30.81 262 ILE A C 1
ATOM 2025 O O . ILE A 1 262 ? -28.823 52.924 -3.606 1.00 30.81 262 ILE A O 1
ATOM 2029 N N . THR A 1 263 ? -27.568 51.178 -4.242 1.00 26.75 263 THR A N 1
ATOM 2030 C CA . THR A 1 263 ? -27.396 51.383 -5.719 1.00 26.75 263 THR A CA 1
ATOM 2031 C C . THR A 1 263 ? -26.338 50.458 -6.374 1.00 26.75 263 THR A C 1
ATOM 2033 O O . THR A 1 263 ? -25.389 50.016 -5.736 1.00 26.75 263 THR A O 1
ATOM 2036 N N . THR A 1 264 ? -26.522 50.157 -7.668 1.00 30.03 264 THR A N 1
ATOM 2037 C CA . THR A 1 264 ? -25.621 49.421 -8.604 1.00 30.03 264 THR A CA 1
ATOM 2038 C C . THR A 1 264 ? -24.727 50.399 -9.398 1.00 30.03 264 THR A C 1
ATOM 2040 O O . THR A 1 264 ? -25.210 51.514 -9.610 1.00 30.03 264 THR A O 1
ATOM 2043 N N . PRO A 1 265 ? -23.508 50.056 -9.905 1.00 37.47 265 PRO A N 1
ATOM 2044 C CA . PRO A 1 265 ? -23.305 49.192 -11.102 1.00 37.47 265 PRO A CA 1
ATOM 2045 C C . PRO A 1 265 ? -21.963 48.374 -11.110 1.00 37.47 265 PRO A C 1
ATOM 2047 O O . PRO A 1 265 ? -21.248 48.392 -10.109 1.00 37.47 265 PRO A O 1
ATOM 2050 N N . PRO A 1 266 ? -21.601 47.605 -12.174 1.00 45.47 266 PRO A N 1
ATOM 2051 C CA . PRO A 1 266 ? -20.450 46.680 -12.147 1.00 45.47 266 PRO A CA 1
ATOM 2052 C C . PRO A 1 266 ? -19.114 47.272 -12.671 1.00 45.47 266 PRO A C 1
ATOM 2054 O O . PRO A 1 266 ? -19.128 48.250 -13.419 1.00 45.47 266 PRO A O 1
ATOM 2057 N N . PRO A 1 267 ? -17.953 46.657 -12.346 1.00 37.88 267 PRO A N 1
ATOM 2058 C CA . PRO A 1 267 ? -16.631 47.103 -12.803 1.00 37.88 267 PRO A CA 1
ATOM 2059 C C . PRO A 1 267 ? -16.214 46.554 -14.184 1.00 37.88 267 PRO A C 1
ATOM 2061 O O . PRO A 1 267 ? -16.470 45.400 -14.533 1.00 37.88 267 PRO A O 1
ATOM 2064 N N . THR A 1 268 ? -15.494 47.383 -14.945 1.00 30.34 268 THR A N 1
ATOM 2065 C CA . THR A 1 268 ? -15.021 47.121 -16.322 1.00 30.34 268 THR A CA 1
ATOM 2066 C C . THR A 1 268 ? -13.537 46.704 -16.362 1.00 30.34 268 THR A C 1
ATOM 2068 O O . THR A 1 268 ? -12.793 46.903 -15.405 1.00 30.34 268 THR A O 1
ATOM 2071 N N . LYS A 1 269 ? -13.077 46.147 -17.494 1.00 31.95 269 LYS A N 1
ATOM 2072 C CA . LYS A 1 269 ? -11.657 45.850 -17.791 1.00 31.95 269 LYS A CA 1
ATOM 2073 C C . LYS A 1 269 ? -10.745 47.087 -17.673 1.00 31.95 269 LYS A C 1
ATOM 2075 O O . LYS A 1 269 ? -11.050 48.094 -18.304 1.00 31.95 269 LYS A O 1
ATOM 2080 N N . ILE A 1 270 ? -9.583 46.946 -17.019 1.00 29.84 270 ILE A N 1
ATOM 2081 C CA . ILE A 1 270 ? -8.358 47.780 -17.143 1.00 29.84 270 ILE A CA 1
ATOM 2082 C C . ILE A 1 270 ? -7.236 47.126 -16.293 1.00 29.84 270 ILE A C 1
ATOM 2084 O O . ILE A 1 270 ? -7.554 46.590 -15.238 1.00 29.84 270 ILE A O 1
ATOM 2088 N N . THR A 1 271 ? -5.933 47.081 -16.617 1.00 29.78 271 THR A N 1
ATOM 2089 C CA . THR A 1 271 ? -5.173 47.016 -17.898 1.00 29.78 271 THR A CA 1
ATOM 2090 C C . THR A 1 271 ? -3.784 46.396 -17.605 1.00 29.78 271 THR A C 1
ATOM 2092 O O . THR A 1 271 ? -3.357 46.394 -16.454 1.00 29.78 271 THR A O 1
ATOM 2095 N N . GLN A 1 272 ? -3.039 45.927 -18.619 1.00 31.27 272 GLN A N 1
ATOM 2096 C CA . GLN A 1 272 ? -1.584 45.674 -18.517 1.00 31.27 272 GLN A CA 1
ATOM 2097 C C . GLN A 1 272 ? -0.796 46.754 -19.287 1.00 31.27 272 GLN A C 1
ATOM 2099 O O . GLN A 1 272 ? -1.253 47.148 -20.362 1.00 31.27 272 GLN A O 1
ATOM 2104 N N . PRO A 1 273 ? 0.379 47.208 -18.805 1.00 38.25 273 PRO A N 1
ATOM 2105 C CA . PRO A 1 273 ? 1.312 48.012 -19.592 1.00 38.25 273 PRO A CA 1
ATOM 2106 C C . PRO A 1 273 ? 2.205 47.131 -20.485 1.00 38.25 273 PRO A C 1
ATOM 2108 O O . PRO A 1 273 ? 2.531 45.997 -20.137 1.00 38.25 273 PRO A O 1
ATOM 2111 N N . SER A 1 274 ? 2.624 47.670 -21.629 1.00 28.08 274 SER A N 1
ATOM 2112 C CA . SER A 1 274 ? 3.369 46.961 -22.680 1.00 28.08 274 SER A CA 1
ATOM 2113 C C . SER A 1 274 ? 4.690 47.642 -23.033 1.00 28.08 274 SER A C 1
ATOM 2115 O O . SER A 1 274 ? 4.722 48.869 -23.126 1.00 28.08 274 SER A O 1
ATOM 2117 N N . THR A 1 275 ? 5.708 46.867 -23.413 1.00 29.97 275 THR A N 1
ATOM 2118 C CA . THR A 1 275 ? 6.807 47.340 -24.275 1.00 29.97 275 THR A CA 1
ATOM 2119 C C . THR A 1 275 ? 7.127 46.326 -25.381 1.00 29.97 275 THR A C 1
ATOM 2121 O O . THR A 1 275 ? 7.192 45.119 -25.161 1.00 29.97 275 THR A O 1
ATOM 2124 N N . THR A 1 276 ? 7.268 46.852 -26.595 1.00 28.88 276 THR A N 1
ATOM 2125 C CA . THR A 1 276 ? 7.650 46.213 -27.875 1.00 28.88 276 THR A CA 1
ATOM 2126 C C . THR A 1 276 ? 9.119 46.587 -28.206 1.00 28.88 276 THR A C 1
ATOM 2128 O O . THR A 1 276 ? 9.714 47.274 -27.370 1.00 28.88 276 THR A O 1
ATOM 2131 N N . PRO A 1 277 ? 9.760 46.213 -29.349 1.00 46.41 277 PRO A N 1
ATOM 2132 C CA . PRO A 1 277 ? 9.299 45.548 -30.588 1.00 46.41 277 PRO A CA 1
ATOM 2133 C C . PRO A 1 277 ? 10.122 44.248 -30.897 1.00 46.41 277 PRO A C 1
ATOM 2135 O O . PRO A 1 277 ? 10.663 43.670 -29.963 1.00 46.41 277 PRO A O 1
ATOM 2138 N N . GLU A 1 278 ? 10.220 43.634 -32.092 1.00 26.11 278 GLU A N 1
ATOM 2139 C CA . GLU A 1 278 ? 9.943 44.081 -33.471 1.00 26.11 278 GLU A CA 1
ATOM 2140 C C . GLU A 1 278 ? 9.753 42.935 -34.500 1.00 26.11 278 GLU A C 1
ATOM 2142 O O . GLU A 1 278 ? 10.150 41.793 -34.278 1.00 26.11 278 GLU A O 1
ATOM 2147 N N . SER A 1 279 ? 9.261 43.314 -35.688 1.00 29.25 279 SER A N 1
ATOM 2148 C CA . SER A 1 279 ? 9.316 42.618 -36.990 1.00 29.25 279 SER A CA 1
ATOM 2149 C C . SER A 1 279 ? 8.294 41.499 -37.289 1.00 29.25 279 SER A C 1
ATOM 2151 O O . SER A 1 279 ? 8.072 40.552 -36.544 1.00 29.25 279 SER A O 1
ATOM 2153 N N . SER A 1 280 ? 7.652 41.640 -38.453 1.00 25.86 280 SER A N 1
ATOM 2154 C CA . SER A 1 280 ? 6.727 40.696 -39.112 1.00 25.86 280 SER A CA 1
ATOM 2155 C C . SER A 1 280 ? 7.252 40.422 -40.539 1.00 25.86 280 SER A C 1
ATOM 2157 O O . SER A 1 280 ? 8.151 41.153 -40.965 1.00 25.86 280 SER A O 1
ATOM 2159 N N . PRO A 1 281 ? 6.708 39.463 -41.329 1.00 46.91 281 PRO A N 1
ATOM 2160 C CA . PRO A 1 281 ? 5.479 39.764 -42.095 1.00 46.91 281 PRO A CA 1
ATOM 2161 C C . PRO A 1 281 ? 4.540 38.578 -42.463 1.00 46.91 281 PRO A C 1
ATOM 2163 O O . PRO A 1 281 ? 5.003 37.489 -42.761 1.00 46.91 281 PRO A O 1
ATOM 2166 N N . LYS A 1 282 ? 3.224 38.882 -42.535 1.00 29.95 282 LYS A N 1
ATOM 2167 C CA . LYS A 1 282 ? 2.188 38.532 -43.563 1.00 29.95 282 LYS A CA 1
ATOM 2168 C C . LYS A 1 282 ? 2.185 37.099 -44.187 1.00 29.95 282 LYS A C 1
ATOM 2170 O O . LYS A 1 282 ? 3.213 36.593 -44.598 1.00 29.95 282 LYS A O 1
ATOM 2175 N N . VAL A 1 283 ? 1.042 36.435 -44.432 1.00 29.03 283 VAL A N 1
ATOM 2176 C CA . VAL A 1 283 ? 0.004 36.806 -45.431 1.00 29.03 283 VAL A CA 1
ATOM 2177 C C . VAL A 1 283 ? -1.318 36.007 -45.243 1.00 29.03 283 VAL A C 1
ATOM 2179 O O . VAL A 1 283 ? -1.290 34.802 -45.043 1.00 29.03 283 VAL A O 1
ATOM 2182 N N . GLN A 1 284 ? -2.447 36.721 -45.382 1.00 28.16 284 GLN A N 1
ATOM 2183 C CA . GLN A 1 284 ? -3.828 36.355 -45.798 1.00 28.16 284 GLN A CA 1
ATOM 2184 C C . GLN A 1 284 ? -4.617 35.133 -45.251 1.00 28.16 284 GLN A C 1
ATOM 2186 O O . GLN A 1 284 ? -4.361 33.964 -45.512 1.00 28.16 284 GLN A O 1
ATOM 2191 N N . THR A 1 285 ? -5.740 35.526 -44.644 1.00 28.58 285 THR A N 1
ATOM 2192 C CA . THR A 1 285 ? -7.073 34.919 -44.483 1.00 28.58 285 THR A CA 1
ATOM 2193 C C . THR A 1 285 ? -7.703 34.178 -45.676 1.00 28.58 285 THR A C 1
ATOM 2195 O O . THR A 1 285 ? -7.592 34.606 -46.822 1.00 28.58 285 THR A O 1
ATOM 2198 N N . THR A 1 286 ? -8.606 33.233 -45.367 1.00 27.30 286 THR A N 1
ATOM 2199 C CA . THR A 1 286 ? -10.014 33.241 -45.855 1.00 27.30 286 THR A CA 1
ATOM 2200 C C . THR A 1 286 ? -10.927 32.363 -44.973 1.00 27.30 286 THR A C 1
ATOM 2202 O O . THR A 1 286 ? -10.436 31.644 -44.106 1.00 27.30 286 THR A O 1
ATOM 2205 N N . VAL A 1 287 ? -12.257 32.479 -45.124 1.00 32.16 287 VAL A N 1
ATOM 2206 C CA . VAL A 1 287 ? -13.295 31.900 -44.234 1.00 32.16 287 VAL A CA 1
ATOM 2207 C C . VAL A 1 287 ? -14.409 31.241 -45.057 1.00 32.16 287 VAL A C 1
ATOM 2209 O O . VAL A 1 287 ? -14.798 31.815 -46.071 1.00 32.16 287 VAL A O 1
ATOM 2212 N N . SER A 1 288 ? -14.977 30.111 -44.599 1.00 27.39 288 SER A N 1
ATOM 2213 C CA . SER A 1 288 ? -16.375 29.688 -44.869 1.00 27.39 288 SER A CA 1
ATOM 2214 C C . SER A 1 288 ? -16.832 28.503 -43.993 1.00 27.39 288 SER A C 1
ATOM 2216 O O . SER A 1 288 ? -16.017 27.861 -43.333 1.00 27.39 288 SER A O 1
ATOM 2218 N N . GLN A 1 289 ? -18.149 28.262 -43.956 1.00 31.75 289 GLN A N 1
ATOM 2219 C CA . GLN A 1 289 ? -18.869 27.312 -43.084 1.00 31.75 289 GLN A CA 1
ATOM 2220 C C . GLN A 1 289 ? -19.409 26.064 -43.849 1.00 31.75 289 GLN A C 1
ATOM 2222 O O . GLN A 1 289 ? -19.241 25.999 -45.067 1.00 31.75 289 GLN A O 1
ATOM 2227 N N . PRO A 1 290 ? -19.979 25.037 -43.169 1.00 47.44 290 PRO A N 1
ATOM 2228 C CA . PRO A 1 290 ? -20.184 23.696 -43.744 1.00 47.44 290 PRO A CA 1
ATOM 2229 C C . PRO A 1 290 ? -21.531 23.471 -44.462 1.00 47.44 290 PRO A C 1
ATOM 2231 O O . PRO A 1 290 ? -22.492 24.211 -44.266 1.00 47.44 290 PRO A O 1
ATOM 2234 N N . VAL A 1 291 ? -21.611 22.376 -45.233 1.00 26.92 291 VAL A N 1
ATOM 2235 C CA . VAL A 1 291 ? -22.820 21.853 -45.910 1.00 26.92 291 VAL A CA 1
ATOM 2236 C C . VAL A 1 291 ? -22.929 20.328 -45.680 1.00 26.92 291 VAL A C 1
ATOM 2238 O O . VAL A 1 291 ? -21.954 19.688 -45.289 1.00 26.92 291 VAL A O 1
ATOM 2241 N N . ILE A 1 292 ? -24.128 19.758 -45.851 1.00 32.25 292 ILE A N 1
ATOM 2242 C CA . ILE A 1 292 ? -24.558 18.433 -45.357 1.00 32.25 292 ILE A CA 1
ATOM 2243 C C . ILE A 1 292 ? -24.905 17.482 -46.540 1.00 32.25 292 ILE A C 1
ATOM 2245 O O . ILE A 1 292 ? -25.121 17.942 -47.656 1.00 32.25 292 ILE A O 1
ATOM 2249 N N . ILE A 1 293 ? -25.086 16.184 -46.241 1.00 28.31 293 ILE A N 1
ATOM 2250 C CA . ILE A 1 293 ? -25.794 15.125 -47.012 1.00 28.31 293 ILE A CA 1
ATOM 2251 C C . ILE A 1 293 ? -24.987 14.387 -48.108 1.00 28.31 293 ILE A C 1
ATOM 2253 O O . ILE A 1 293 ? -24.784 14.905 -49.201 1.00 28.31 293 ILE A O 1
ATOM 2257 N N . SER A 1 294 ? -24.660 13.102 -47.876 1.00 26.77 294 SER A N 1
ATOM 2258 C CA . SER A 1 294 ? -25.198 11.936 -48.637 1.00 26.77 294 SER A CA 1
ATOM 2259 C C . SER A 1 294 ? -24.427 10.611 -48.419 1.00 26.77 294 SER A C 1
ATOM 2261 O O . SER A 1 294 ? -23.219 10.582 -48.211 1.00 26.77 294 SER A O 1
ATOM 2263 N N . ALA A 1 295 ? -25.171 9.504 -48.492 1.00 31.16 295 ALA A N 1
ATOM 2264 C CA . ALA A 1 295 ? -24.746 8.138 -48.858 1.00 31.16 295 ALA A CA 1
ATOM 2265 C C . ALA A 1 295 ? -25.520 7.776 -50.166 1.00 31.16 295 ALA A C 1
ATOM 2267 O O . ALA A 1 295 ? -26.339 8.620 -50.552 1.00 31.16 295 ALA A O 1
ATOM 2268 N N . PRO A 1 296 ? -25.390 6.611 -50.858 1.00 45.75 296 PRO A N 1
ATOM 2269 C CA . PRO A 1 296 ? -24.829 5.285 -50.504 1.00 45.75 296 PRO A CA 1
ATOM 2270 C C . PRO A 1 296 ? -23.866 4.788 -51.644 1.00 45.75 296 PRO A C 1
ATOM 2272 O O . PRO A 1 296 ? -23.208 5.668 -52.200 1.00 45.75 296 PRO A O 1
ATOM 2275 N N . PRO A 1 297 ? -23.727 3.501 -52.084 1.00 42.41 297 PRO A N 1
ATOM 2276 C CA . PRO A 1 297 ? -24.187 2.186 -51.594 1.00 42.41 297 PRO A CA 1
ATOM 2277 C C . PRO A 1 297 ? -23.072 1.106 -51.482 1.00 42.41 297 PRO A C 1
ATOM 2279 O O . PRO A 1 297 ? -21.889 1.416 -51.379 1.00 42.41 297 PRO A O 1
ATOM 2282 N N . SER A 1 298 ? -23.465 -0.175 -51.430 1.00 30.28 298 SER A N 1
ATOM 2283 C CA . SER A 1 298 ? -22.656 -1.337 -51.026 1.00 30.28 298 SER A CA 1
ATOM 2284 C C . SER A 1 298 ? -22.443 -2.409 -52.117 1.00 30.28 298 SER A C 1
ATOM 2286 O O . SER A 1 298 ? -23.243 -2.533 -53.041 1.00 30.28 298 SER A O 1
ATOM 2288 N N . SER A 1 299 ? -21.436 -3.272 -51.885 1.00 28.98 299 SER A N 1
ATOM 2289 C CA . SER A 1 299 ? -21.181 -4.584 -52.538 1.00 28.98 299 SER A CA 1
ATOM 2290 C C . SER A 1 299 ? -20.590 -4.572 -53.968 1.00 28.98 299 SER A C 1
ATOM 2292 O O . SER A 1 299 ? -20.733 -3.571 -54.665 1.00 28.98 299 SER A O 1
ATOM 2294 N N . PRO A 1 300 ? -19.957 -5.676 -54.452 1.00 35.94 300 PRO A N 1
ATOM 2295 C CA . PRO A 1 300 ? -19.669 -6.972 -53.806 1.00 35.94 300 PRO A CA 1
ATOM 2296 C C . PRO A 1 300 ? -18.157 -7.334 -53.728 1.00 35.94 300 PRO A C 1
ATOM 2298 O O . PRO A 1 300 ? -17.287 -6.548 -54.090 1.00 35.94 300 PRO A O 1
ATOM 2301 N N . LEU A 1 301 ? -17.833 -8.547 -53.251 1.00 34.72 301 LEU A N 1
ATOM 2302 C CA . LEU A 1 301 ? -16.459 -9.070 -53.124 1.00 34.72 301 LEU A CA 1
ATOM 2303 C C . LEU A 1 301 ? -15.857 -9.551 -54.462 1.00 34.72 301 LEU A C 1
ATOM 2305 O O . LEU A 1 301 ? -16.516 -10.279 -55.201 1.00 34.72 301 LEU A O 1
ATOM 2309 N N . GLN A 1 302 ? -14.550 -9.323 -54.660 1.00 34.12 302 GLN A N 1
ATOM 2310 C CA . GLN A 1 302 ? -13.643 -10.223 -55.400 1.00 34.12 302 GLN A CA 1
ATOM 2311 C C . GLN A 1 302 ? -12.234 -10.243 -54.752 1.00 34.12 302 GLN A C 1
ATOM 2313 O O . GLN A 1 302 ? -11.871 -9.282 -54.070 1.00 34.12 302 GLN A O 1
ATOM 2318 N N . PRO A 1 303 ? -11.441 -11.330 -54.897 1.00 35.41 303 PRO A N 1
ATOM 2319 C CA . PRO A 1 303 ? -10.220 -11.535 -54.111 1.00 35.41 303 PRO A CA 1
ATOM 2320 C C . PRO A 1 303 ? -8.943 -10.930 -54.742 1.00 35.41 303 PRO A C 1
ATOM 2322 O O . PRO A 1 303 ? -8.699 -11.114 -55.939 1.00 35.41 303 PRO A O 1
ATOM 2325 N N . PRO A 1 304 ? -8.049 -10.299 -53.952 1.00 34.56 304 PRO A N 1
ATOM 2326 C CA . PRO A 1 304 ? -6.765 -9.799 -54.442 1.00 34.56 304 PRO A CA 1
ATOM 2327 C C . PRO A 1 304 ? -5.750 -10.940 -54.630 1.00 34.56 304 PRO A C 1
ATOM 2329 O O . PRO A 1 304 ? -5.066 -11.366 -53.698 1.00 34.56 304 PRO A O 1
ATOM 2332 N N . THR A 1 305 ? -5.622 -11.435 -55.861 1.00 41.12 305 THR A N 1
ATOM 2333 C CA . THR A 1 305 ? -4.524 -12.345 -56.232 1.00 41.12 305 THR A CA 1
ATOM 2334 C C . THR A 1 305 ? -3.180 -11.606 -56.337 1.00 41.12 305 THR A C 1
ATOM 2336 O O . THR A 1 305 ? -3.137 -10.412 -56.617 1.00 41.12 305 THR A O 1
ATOM 2339 N N . LYS A 1 306 ? -2.074 -12.358 -56.193 1.00 42.56 306 LYS A N 1
ATOM 2340 C CA . LYS A 1 306 ? -0.665 -11.930 -56.375 1.00 42.56 306 LYS A CA 1
ATOM 2341 C C . LYS A 1 306 ? -0.095 -11.017 -55.276 1.00 42.56 306 LYS A C 1
ATOM 2343 O O . LYS A 1 306 ? 0.169 -9.835 -55.477 1.00 42.56 306 LYS A O 1
ATOM 2348 N N . ALA A 1 307 ? 0.235 -11.638 -54.143 1.00 36.88 307 ALA A N 1
ATOM 2349 C CA . ALA A 1 307 ? 1.196 -11.093 -53.185 1.00 36.88 307 ALA A CA 1
ATOM 2350 C C . ALA A 1 307 ? 2.577 -10.835 -53.839 1.00 36.88 307 ALA A C 1
ATOM 2352 O O . ALA A 1 307 ? 2.983 -11.534 -54.773 1.00 36.88 307 ALA A O 1
ATOM 2353 N N . SER A 1 308 ? 3.305 -9.828 -53.352 1.00 49.72 308 SER A N 1
ATOM 2354 C CA . SER A 1 308 ? 4.604 -9.406 -53.888 1.00 49.72 308 SER A CA 1
ATOM 2355 C C . SER A 1 308 ? 5.743 -10.386 -53.563 1.00 49.72 308 SER A C 1
ATOM 2357 O O . SER A 1 308 ? 5.681 -11.171 -52.619 1.00 49.72 308 SER A O 1
ATOM 2359 N N . LYS A 1 309 ? 6.863 -10.299 -54.299 1.00 47.38 309 LYS A N 1
ATOM 2360 C CA . LYS A 1 309 ? 8.073 -11.090 -53.985 1.00 47.38 309 LYS A CA 1
ATOM 2361 C C . LYS A 1 309 ? 8.582 -10.852 -52.550 1.00 47.38 309 LYS A C 1
ATOM 2363 O O . LYS A 1 309 ? 9.097 -11.780 -51.935 1.00 47.38 309 LYS A O 1
ATOM 2368 N N . SER A 1 310 ? 8.380 -9.649 -52.004 1.00 45.84 310 SER A N 1
ATOM 2369 C CA . SER A 1 310 ? 8.783 -9.275 -50.643 1.00 45.84 310 SER A CA 1
ATOM 2370 C C . SER A 1 310 ? 8.029 -10.015 -49.528 1.00 45.84 310 SER A C 1
ATOM 2372 O O . SER A 1 310 ? 8.637 -10.320 -48.503 1.00 45.84 310 SER A O 1
ATOM 2374 N N . THR A 1 311 ? 6.749 -10.368 -49.702 1.00 46.19 311 THR A N 1
ATOM 2375 C CA . THR A 1 311 ? 6.018 -11.146 -48.683 1.00 46.19 311 THR A CA 1
ATOM 2376 C C . THR A 1 311 ? 6.480 -12.601 -48.635 1.00 46.19 311 THR A C 1
ATOM 2378 O O . THR A 1 311 ? 6.696 -13.120 -47.542 1.00 46.19 311 THR A O 1
ATOM 2381 N N . GLN A 1 312 ? 6.781 -13.226 -49.782 1.00 54.41 312 GLN A N 1
ATOM 2382 C CA . GLN A 1 312 ? 7.391 -14.565 -49.787 1.00 54.41 312 GLN A CA 1
ATOM 2383 C C . GLN A 1 312 ? 8.775 -14.608 -49.121 1.00 54.41 312 GLN A C 1
ATOM 2385 O O . GLN A 1 312 ? 9.164 -15.648 -48.588 1.00 54.41 312 GLN A O 1
ATOM 2390 N N . GLU A 1 313 ? 9.561 -13.529 -49.168 1.00 58.47 313 GLU A N 1
ATOM 2391 C CA . GLU A 1 313 ? 10.849 -13.485 -48.464 1.00 58.47 313 GLU A CA 1
ATOM 2392 C C . GLU A 1 313 ? 10.670 -13.352 -46.948 1.00 58.47 313 GLU A C 1
ATOM 2394 O O . GLU A 1 313 ? 11.350 -14.057 -46.200 1.00 58.47 313 GLU A O 1
ATOM 2399 N N . LEU A 1 314 ? 9.699 -12.554 -46.491 1.00 52.28 314 LEU A N 1
ATOM 2400 C CA . LEU A 1 314 ? 9.323 -12.476 -45.075 1.00 52.28 314 LEU A CA 1
ATOM 2401 C C . LEU A 1 314 ? 8.840 -13.830 -44.529 1.00 52.28 314 LEU A C 1
ATOM 2403 O O . LEU A 1 314 ? 9.321 -14.262 -43.481 1.00 52.28 314 LEU A O 1
ATOM 2407 N N . GLU A 1 315 ? 7.986 -14.556 -45.256 1.00 55.69 315 GLU A N 1
ATOM 2408 C CA . GLU A 1 315 ? 7.559 -15.913 -44.874 1.00 55.69 315 GLU A CA 1
ATOM 2409 C C . GLU A 1 315 ? 8.737 -16.898 -44.811 1.00 55.69 315 GLU A C 1
ATOM 2411 O O . GLU A 1 315 ? 8.868 -17.667 -43.853 1.00 55.69 315 GLU A O 1
ATOM 2416 N N . LYS A 1 316 ? 9.658 -16.845 -45.786 1.00 68.56 316 LYS A N 1
ATOM 2417 C CA . LYS A 1 316 ? 10.881 -17.668 -45.785 1.00 68.56 316 LYS A CA 1
ATOM 2418 C C . LYS A 1 316 ? 11.785 -17.339 -44.591 1.00 68.56 316 LYS A C 1
ATOM 2420 O O . LYS A 1 316 ? 12.363 -18.259 -44.005 1.00 68.56 316 LYS A O 1
ATOM 2425 N N . MET A 1 317 ? 11.889 -16.072 -44.177 1.00 61.25 317 MET A N 1
ATOM 2426 C CA . MET A 1 317 ? 12.608 -15.691 -42.954 1.00 61.25 317 MET A CA 1
ATOM 2427 C C . MET A 1 317 ? 11.888 -16.168 -41.685 1.00 61.25 317 MET A C 1
ATOM 2429 O O . MET A 1 317 ? 12.541 -16.738 -40.806 1.00 61.25 317 MET A O 1
ATOM 2433 N N . ALA A 1 318 ? 10.562 -16.030 -41.607 1.00 56.69 318 ALA A N 1
ATOM 2434 C CA . ALA A 1 318 ? 9.754 -16.499 -40.480 1.00 56.69 318 ALA A CA 1
ATOM 2435 C C . ALA A 1 318 ? 9.869 -18.023 -40.284 1.00 56.69 318 ALA A C 1
ATOM 2437 O O . ALA A 1 318 ? 10.176 -18.488 -39.183 1.00 56.69 318 ALA A O 1
ATOM 2438 N N . HIS A 1 319 ? 9.758 -18.817 -41.356 1.00 63.81 319 HIS A N 1
ATOM 2439 C CA . HIS A 1 319 ? 9.976 -20.268 -41.294 1.00 63.81 319 HIS A CA 1
ATOM 2440 C C . HIS A 1 319 ? 11.414 -20.642 -40.896 1.00 63.81 319 HIS A C 1
ATOM 2442 O O . HIS A 1 319 ? 11.622 -21.616 -40.163 1.00 63.81 319 HIS A O 1
ATOM 2448 N N . LYS A 1 320 ? 12.419 -19.870 -41.334 1.00 74.94 320 LYS A N 1
ATOM 2449 C CA . LYS A 1 320 ? 13.835 -20.073 -40.976 1.00 74.94 320 LYS A CA 1
ATOM 2450 C C . LYS A 1 320 ? 14.108 -19.748 -39.500 1.00 74.94 320 LYS A C 1
ATOM 2452 O O . LYS A 1 320 ? 14.900 -20.450 -38.869 1.00 74.94 320 LYS A O 1
ATOM 2457 N N . LEU A 1 321 ? 13.428 -18.749 -38.932 1.00 63.69 321 LEU A N 1
ATOM 2458 C CA . LEU A 1 321 ? 13.448 -18.435 -37.498 1.00 63.69 321 LEU A CA 1
ATOM 2459 C C . LEU A 1 321 ? 12.710 -19.494 -36.668 1.00 63.69 321 LEU A C 1
ATOM 2461 O O . LEU A 1 321 ? 13.284 -20.014 -35.713 1.00 63.69 321 LEU A O 1
ATOM 2465 N N . SER A 1 322 ? 11.502 -19.892 -37.073 1.00 60.91 322 SER A N 1
ATOM 2466 C CA . SER A 1 322 ? 10.719 -20.948 -36.413 1.00 60.91 322 SER A CA 1
ATOM 2467 C C . SER A 1 322 ? 11.491 -22.277 -36.340 1.00 60.91 322 SER A C 1
ATOM 2469 O O . SER A 1 322 ? 11.645 -22.855 -35.261 1.00 60.91 322 SER A O 1
ATOM 2471 N N . ARG A 1 323 ? 12.125 -22.711 -37.443 1.00 69.88 323 ARG A N 1
ATOM 2472 C CA . ARG A 1 323 ? 13.008 -23.896 -37.441 1.00 69.88 323 ARG A CA 1
ATOM 2473 C C . ARG A 1 323 ? 14.235 -23.729 -36.529 1.00 69.88 323 ARG A C 1
ATOM 2475 O O . ARG A 1 323 ? 14.619 -24.694 -35.866 1.00 69.88 323 ARG A O 1
ATOM 2482 N N . LYS A 1 324 ? 14.835 -22.533 -36.432 1.00 75.25 324 LYS A N 1
ATOM 2483 C CA . LYS A 1 324 ? 15.934 -22.248 -35.481 1.00 75.25 324 LYS A CA 1
ATOM 2484 C C . LYS A 1 324 ? 15.481 -22.276 -34.013 1.00 75.25 324 LYS A C 1
ATOM 2486 O O . LYS A 1 324 ? 16.249 -22.717 -33.162 1.00 75.25 324 LYS A O 1
ATOM 2491 N N . LEU A 1 325 ? 14.257 -21.844 -33.709 1.00 62.72 325 LEU A N 1
ATOM 2492 C CA . LEU A 1 325 ? 13.688 -21.901 -32.358 1.00 62.72 325 LEU A CA 1
ATOM 2493 C C . LEU A 1 325 ? 13.328 -23.338 -31.960 1.00 62.72 325 LEU A C 1
ATOM 2495 O O . LEU A 1 325 ? 13.787 -23.808 -30.923 1.00 62.72 325 LEU A O 1
ATOM 2499 N N . SER A 1 326 ? 12.624 -24.079 -32.821 1.00 64.31 326 SER A N 1
ATOM 2500 C CA . SER A 1 326 ? 12.282 -25.492 -32.585 1.00 64.31 326 SER A CA 1
ATOM 2501 C C . SER A 1 326 ? 13.527 -26.374 -32.381 1.00 64.31 326 SER A C 1
ATOM 2503 O O . SER A 1 326 ? 13.570 -27.206 -31.476 1.00 64.31 326 SER A O 1
ATOM 2505 N N . THR A 1 327 ? 14.597 -26.147 -33.154 1.00 73.19 327 THR A N 1
ATOM 2506 C CA . THR A 1 327 ? 15.870 -26.877 -32.983 1.00 73.19 327 THR A CA 1
ATOM 2507 C C . THR A 1 327 ? 16.690 -26.432 -31.767 1.00 73.19 327 THR A C 1
ATOM 2509 O O . THR A 1 327 ? 17.502 -27.222 -31.281 1.00 73.19 327 THR A O 1
ATOM 2512 N N . LYS A 1 328 ? 16.473 -25.223 -31.223 1.00 69.25 328 LYS A N 1
ATOM 2513 C CA . LYS A 1 328 ? 16.980 -24.842 -29.892 1.00 69.25 328 LYS A CA 1
ATOM 2514 C C . LYS A 1 328 ? 16.179 -25.518 -28.774 1.00 69.25 328 LYS A C 1
ATOM 2516 O O . LYS A 1 328 ? 16.798 -26.115 -27.900 1.00 69.25 328 LYS A O 1
ATOM 2521 N N . LEU A 1 329 ? 14.845 -25.501 -28.836 1.00 64.25 329 LEU A N 1
ATOM 2522 C CA . LEU A 1 329 ? 13.965 -26.167 -27.862 1.00 64.25 329 LEU A CA 1
ATOM 2523 C C . LEU A 1 329 ? 14.294 -27.661 -27.729 1.00 64.25 329 LEU A C 1
ATOM 2525 O O . LEU A 1 329 ? 14.665 -28.098 -26.643 1.00 64.25 329 LEU A O 1
ATOM 2529 N N . LYS A 1 330 ? 14.359 -28.402 -28.844 1.00 70.06 330 LYS A N 1
ATOM 2530 C CA . LYS A 1 330 ? 14.741 -29.830 -28.832 1.00 70.06 330 LYS A CA 1
ATOM 2531 C C . LYS A 1 330 ? 16.155 -30.104 -28.299 1.00 70.06 330 LYS A C 1
ATOM 2533 O O . LYS A 1 330 ? 16.432 -31.206 -27.829 1.00 70.06 330 LYS A O 1
ATOM 2538 N N . LYS A 1 331 ? 17.066 -29.121 -28.330 1.00 71.94 331 LYS A N 1
ATOM 2539 C CA . LYS A 1 331 ? 18.390 -29.218 -27.680 1.00 71.94 331 LYS A CA 1
ATOM 2540 C C . LYS A 1 331 ? 18.343 -28.930 -26.174 1.00 71.94 331 LYS A C 1
ATOM 2542 O O . LYS A 1 331 ? 19.171 -29.476 -25.453 1.00 71.94 331 LYS A O 1
ATOM 2547 N N . ILE A 1 332 ? 17.399 -28.115 -25.703 1.00 64.75 332 ILE A N 1
ATOM 2548 C CA . ILE A 1 332 ? 17.164 -27.838 -24.275 1.00 64.75 332 ILE A CA 1
ATOM 2549 C C . ILE A 1 332 ? 16.445 -29.027 -23.621 1.00 64.75 332 ILE A C 1
ATOM 2551 O O . ILE A 1 332 ? 16.895 -29.524 -22.592 1.00 64.75 332 ILE A O 1
ATOM 2555 N N . GLU A 1 333 ? 15.411 -29.570 -24.265 1.00 58.34 333 GLU A N 1
ATOM 2556 C CA . GLU A 1 333 ? 14.716 -30.795 -23.836 1.00 58.34 333 GLU A CA 1
ATOM 2557 C C . GLU A 1 333 ? 15.690 -31.979 -23.731 1.00 58.34 333 GLU A C 1
ATOM 2559 O O . GLU A 1 333 ? 15.737 -32.667 -22.712 1.00 58.34 333 GLU A O 1
ATOM 2564 N N . LYS A 1 334 ? 16.567 -32.157 -24.731 1.00 63.75 334 LYS A N 1
ATOM 2565 C CA . LYS A 1 334 ? 17.616 -33.195 -24.728 1.00 63.75 334 LYS A CA 1
ATOM 2566 C C . LYS A 1 334 ? 18.777 -32.921 -23.749 1.00 63.75 334 LYS A C 1
ATOM 2568 O O . LYS A 1 334 ? 19.624 -33.799 -23.576 1.00 63.75 334 LYS A O 1
ATOM 2573 N N . LYS A 1 335 ? 18.822 -31.751 -23.093 1.00 61.28 335 LYS A N 1
ATOM 2574 C CA . LYS A 1 335 ? 19.663 -31.498 -21.904 1.00 61.28 335 LYS A CA 1
ATOM 2575 C C . LYS A 1 335 ? 18.921 -31.858 -20.610 1.00 61.28 335 LYS A C 1
ATOM 2577 O O . LYS A 1 335 ? 19.430 -32.695 -19.871 1.00 61.28 335 LYS A O 1
ATOM 2582 N N . ARG A 1 336 ? 17.692 -31.360 -20.405 1.00 52.53 336 ARG A N 1
ATOM 2583 C CA . ARG A 1 336 ? 16.843 -31.726 -19.248 1.00 52.53 336 ARG A CA 1
ATOM 2584 C C . ARG A 1 336 ? 16.649 -33.243 -19.113 1.00 52.53 336 ARG A C 1
ATOM 2586 O O . ARG A 1 336 ? 16.743 -33.792 -18.020 1.00 52.53 336 ARG A O 1
ATOM 2593 N N . GLY A 1 337 ? 16.464 -33.944 -20.234 1.00 48.69 337 GLY A N 1
ATOM 2594 C CA . GLY A 1 337 ? 16.372 -35.409 -20.277 1.00 48.69 337 GLY A CA 1
ATOM 2595 C C . GLY A 1 337 ? 17.671 -36.166 -19.950 1.00 48.69 337 GLY A C 1
ATOM 2596 O O . GLY A 1 337 ? 17.634 -37.387 -19.843 1.00 48.69 337 GLY A O 1
ATOM 2597 N N . LYS A 1 338 ? 18.813 -35.480 -19.797 1.00 43.22 338 LYS A N 1
ATOM 2598 C CA . LYS A 1 338 ? 20.074 -36.063 -19.303 1.00 43.22 338 LYS A CA 1
ATOM 2599 C C . LYS A 1 338 ? 20.313 -35.774 -17.822 1.00 43.22 338 LYS A C 1
ATOM 2601 O O . LYS A 1 338 ? 20.794 -36.657 -17.122 1.00 43.22 338 LYS A O 1
ATOM 2606 N N . GLU A 1 339 ? 19.929 -34.594 -17.337 1.00 40.78 339 GLU A N 1
ATOM 2607 C CA . GLU A 1 339 ? 19.962 -34.261 -15.902 1.00 40.78 339 GLU A CA 1
ATOM 2608 C C . GLU A 1 339 ? 19.039 -35.191 -15.098 1.00 40.78 339 GLU A C 1
ATOM 2610 O O . GLU A 1 339 ? 19.399 -35.647 -14.016 1.00 40.78 339 GLU A O 1
ATOM 2615 N N . LYS A 1 340 ? 17.901 -35.599 -15.681 1.00 41.81 340 LYS A N 1
ATOM 2616 C CA . LYS A 1 340 ? 16.995 -36.598 -15.089 1.00 41.81 340 LYS A CA 1
ATOM 2617 C C . LYS A 1 340 ? 17.547 -38.039 -15.055 1.00 41.81 340 LYS A C 1
ATOM 2619 O O . LYS A 1 340 ? 16.800 -38.937 -14.694 1.00 41.81 340 LYS A O 1
ATOM 2624 N N . LYS A 1 341 ? 18.813 -38.273 -15.435 1.00 38.16 341 LYS A N 1
ATOM 2625 C CA . LYS A 1 341 ? 19.479 -39.593 -15.405 1.00 38.16 341 LYS A CA 1
ATOM 2626 C C . LYS A 1 341 ? 20.718 -39.640 -14.495 1.00 38.16 341 LYS A C 1
ATOM 2628 O O . LYS A 1 341 ? 21.594 -40.479 -14.679 1.00 38.16 341 LYS A O 1
ATOM 2633 N N . TRP A 1 342 ? 20.802 -38.705 -13.546 1.00 35.72 342 TRP A N 1
ATOM 2634 C CA . TRP A 1 342 ? 21.827 -38.620 -12.493 1.00 35.72 342 TRP A CA 1
ATOM 2635 C C . TRP A 1 342 ? 21.202 -38.660 -11.083 1.00 35.72 342 TRP A C 1
ATOM 2637 O O . TRP A 1 342 ? 21.764 -38.123 -10.132 1.00 35.72 342 TRP A O 1
ATOM 2647 N N . LYS A 1 343 ? 20.018 -39.279 -10.946 1.00 36.22 343 LYS A N 1
ATOM 2648 C CA . LYS A 1 343 ? 19.306 -39.429 -9.663 1.00 36.22 343 LYS A CA 1
ATOM 2649 C C . LYS A 1 343 ? 19.080 -40.879 -9.213 1.00 36.22 343 LYS A C 1
ATOM 2651 O O . LYS A 1 343 ? 18.532 -41.079 -8.140 1.00 36.22 343 LYS A O 1
ATOM 2656 N N . ASP A 1 344 ? 19.566 -41.851 -9.985 1.00 35.66 344 ASP A N 1
ATOM 2657 C CA . ASP A 1 344 ? 19.338 -43.288 -9.770 1.00 35.66 344 ASP A CA 1
ATOM 2658 C C . ASP A 1 344 ? 20.584 -43.991 -9.173 1.00 35.66 344 ASP A C 1
ATOM 2660 O O . ASP A 1 344 ? 20.863 -45.148 -9.482 1.00 35.66 344 ASP A O 1
ATOM 2664 N N . VAL A 1 345 ? 21.399 -43.271 -8.383 1.00 36.28 345 VAL A N 1
ATOM 2665 C CA . VAL A 1 345 ? 22.630 -43.792 -7.739 1.00 36.28 345 VAL A CA 1
ATOM 2666 C C . VAL A 1 345 ? 22.811 -43.195 -6.331 1.00 36.28 345 VAL A C 1
ATOM 2668 O O . VAL A 1 345 ? 23.816 -42.545 -6.045 1.00 36.28 345 VAL A O 1
ATOM 2671 N N . SER A 1 346 ? 21.824 -43.372 -5.444 1.00 34.94 346 SER A N 1
ATOM 2672 C CA . SER A 1 346 ? 21.965 -43.029 -4.014 1.00 34.94 346 SER A CA 1
ATOM 2673 C C . SER A 1 346 ? 20.945 -43.722 -3.088 1.00 34.94 346 SER A C 1
ATOM 2675 O O . SER A 1 346 ? 20.385 -43.063 -2.217 1.00 34.94 346 SER A O 1
ATOM 2677 N N . ASP A 1 347 ? 20.710 -45.029 -3.250 1.00 31.36 347 ASP A N 1
ATOM 2678 C CA . ASP A 1 347 ? 19.868 -45.830 -2.340 1.00 31.36 347 ASP A CA 1
ATOM 2679 C C . ASP A 1 347 ? 20.692 -46.936 -1.664 1.00 31.36 347 ASP A C 1
ATOM 2681 O O . ASP A 1 347 ? 21.191 -47.838 -2.338 1.00 31.36 347 ASP A O 1
ATOM 2685 N N . ALA A 1 348 ? 20.856 -46.858 -0.335 1.00 34.06 348 ALA A N 1
ATOM 2686 C CA . ALA A 1 348 ? 21.597 -47.847 0.460 1.00 34.06 348 ALA A CA 1
ATOM 2687 C C . ALA A 1 348 ? 21.283 -47.807 1.980 1.00 34.06 348 ALA A C 1
ATOM 2689 O O . ALA A 1 348 ? 22.202 -47.805 2.799 1.00 34.06 348 ALA A O 1
ATOM 2690 N N . THR A 1 349 ? 20.003 -47.820 2.380 1.00 33.50 349 THR A N 1
ATOM 2691 C CA . THR A 1 349 ? 19.616 -48.059 3.790 1.00 33.50 349 THR A CA 1
ATOM 2692 C C . THR A 1 349 ? 18.360 -48.936 3.885 1.00 33.50 349 THR A C 1
ATOM 2694 O O . THR A 1 349 ? 17.501 -48.892 3.009 1.00 33.50 349 THR A O 1
ATOM 2697 N N . ALA A 1 350 ? 18.275 -49.772 4.925 1.00 37.72 350 ALA A N 1
ATOM 2698 C CA . ALA A 1 350 ? 17.264 -50.826 5.074 1.00 37.72 350 ALA A CA 1
ATOM 2699 C C . ALA A 1 350 ? 15.874 -50.316 5.545 1.00 37.72 350 ALA A C 1
ATOM 2701 O O . ALA A 1 350 ? 15.798 -49.260 6.177 1.00 37.72 350 ALA A O 1
ATOM 2702 N N . PRO A 1 351 ? 14.777 -51.057 5.270 1.00 44.25 351 PRO A N 1
ATOM 2703 C CA . PRO A 1 351 ? 13.412 -50.635 5.593 1.00 44.25 351 PRO A CA 1
ATOM 2704 C C . PRO A 1 351 ? 13.010 -50.871 7.060 1.00 44.25 351 PRO A C 1
ATOM 2706 O O . PRO A 1 351 ? 13.505 -51.781 7.725 1.00 44.25 351 PRO A O 1
ATOM 2709 N N . LEU A 1 352 ? 12.035 -50.085 7.526 1.00 39.22 352 LEU A N 1
ATOM 2710 C CA . LEU A 1 352 ? 11.314 -50.275 8.793 1.00 39.22 352 LEU A CA 1
ATOM 2711 C C . LEU A 1 352 ? 9.991 -51.046 8.572 1.00 39.22 352 LEU A C 1
ATOM 2713 O O . LEU A 1 352 ? 9.457 -51.020 7.461 1.00 39.22 352 LEU A O 1
ATOM 2717 N N . PRO A 1 353 ? 9.451 -51.737 9.598 1.00 49.84 353 PRO A N 1
ATOM 2718 C CA . PRO A 1 353 ? 8.225 -52.531 9.478 1.00 49.84 353 PRO A CA 1
ATOM 2719 C C . PRO A 1 353 ? 6.943 -51.671 9.405 1.00 49.84 353 PRO A C 1
ATOM 2721 O O . PRO A 1 353 ? 6.933 -50.539 9.895 1.00 49.84 353 PRO A O 1
ATOM 2724 N N . PRO A 1 354 ? 5.845 -52.200 8.826 1.00 55.56 354 PRO A N 1
ATOM 2725 C CA . PRO A 1 354 ? 4.573 -51.487 8.694 1.00 55.56 354 PRO A CA 1
ATOM 2726 C C . PRO A 1 354 ? 3.767 -51.420 10.013 1.00 55.56 354 PRO A C 1
ATOM 2728 O O . PRO A 1 354 ? 3.930 -52.284 10.878 1.00 55.56 354 PRO A O 1
ATOM 2731 N N . PRO A 1 355 ? 2.863 -50.430 10.164 1.00 47.28 355 PRO A N 1
ATOM 2732 C CA . PRO A 1 355 ? 1.966 -50.313 11.317 1.00 47.28 355 PRO A CA 1
ATOM 2733 C C . PRO A 1 355 ? 0.810 -51.341 11.281 1.00 47.28 355 PRO A C 1
ATOM 2735 O O . PRO A 1 355 ? 0.465 -51.839 10.208 1.00 47.28 355 PRO A O 1
ATOM 2738 N N . PRO A 1 356 ? 0.184 -51.652 12.435 1.00 40.81 356 PRO A N 1
ATOM 2739 C CA . PRO A 1 356 ? -0.909 -52.621 12.526 1.00 40.81 356 PRO A CA 1
ATOM 2740 C C . PRO A 1 356 ? -2.253 -52.076 12.013 1.00 40.81 356 PRO A C 1
ATOM 2742 O O . PRO A 1 356 ? -2.574 -50.900 12.180 1.00 40.81 356 PRO A O 1
ATOM 2745 N N . SER A 1 357 ? -3.068 -52.966 11.442 1.00 44.19 357 SER A N 1
ATOM 2746 C CA . SER A 1 357 ? -4.433 -52.675 10.981 1.00 44.19 357 SER A CA 1
ATOM 2747 C C . SER A 1 357 ? -5.433 -52.512 12.142 1.00 44.19 357 SER A C 1
ATOM 2749 O O . SER A 1 357 ? -5.296 -53.203 13.155 1.00 44.19 357 SER A O 1
ATOM 2751 N N . PRO A 1 358 ? -6.482 -51.675 12.002 1.00 48.16 358 PRO A N 1
ATOM 2752 C CA . PRO A 1 358 ? -7.574 -51.598 12.974 1.00 48.16 358 PRO A CA 1
ATOM 2753 C C . PRO A 1 358 ? -8.464 -52.862 12.947 1.00 48.16 358 PRO A C 1
ATOM 2755 O O . PRO A 1 358 ? -8.562 -53.519 11.906 1.00 48.16 358 PRO A O 1
ATOM 2758 N N . PRO A 1 359 ? -9.130 -53.217 14.064 1.00 42.88 359 PRO A N 1
ATOM 2759 C CA . PRO A 1 359 ? -9.930 -54.437 14.170 1.00 42.88 359 PRO A CA 1
ATOM 2760 C C . PRO A 1 359 ? -11.305 -54.332 13.488 1.00 42.88 359 PRO A C 1
ATOM 2762 O O . PRO A 1 359 ? -11.995 -53.317 13.580 1.00 42.88 359 PRO A O 1
ATOM 2765 N N . THR A 1 360 ? -11.733 -55.427 12.858 1.00 36.34 360 THR A N 1
ATOM 2766 C CA . THR A 1 360 ? -13.043 -55.566 12.202 1.00 36.34 360 THR A CA 1
ATOM 2767 C C . THR A 1 360 ? -14.181 -55.721 13.217 1.00 36.34 360 THR A C 1
ATOM 2769 O O . THR A 1 360 ? -14.117 -56.591 14.086 1.00 36.34 360 THR A O 1
ATOM 2772 N N . ALA A 1 361 ? -15.261 -54.949 13.069 1.00 38.97 361 ALA A N 1
ATOM 2773 C CA . ALA A 1 361 ? -16.494 -55.131 13.842 1.00 38.97 361 ALA A CA 1
ATOM 2774 C C . ALA A 1 361 ? -17.449 -56.150 13.167 1.00 38.97 361 ALA A C 1
ATOM 2776 O O . ALA A 1 361 ? -17.650 -56.064 11.953 1.00 38.97 361 ALA A O 1
ATOM 2777 N N . PRO A 1 362 ? -18.051 -57.102 13.912 1.00 44.06 362 PRO A N 1
ATOM 2778 C CA . PRO A 1 362 ? -19.034 -58.054 13.384 1.00 44.06 362 PRO A CA 1
ATOM 2779 C C . PRO A 1 362 ? -20.468 -57.485 13.329 1.00 44.06 362 PRO A C 1
ATOM 2781 O O . PRO A 1 362 ? -20.755 -56.401 13.834 1.00 44.06 362 PRO A O 1
ATOM 2784 N N . SER A 1 363 ? -21.373 -58.221 12.678 1.00 35.62 363 SER A N 1
ATOM 2785 C CA . SER A 1 363 ? -22.681 -57.735 12.208 1.00 35.62 363 SER A CA 1
ATOM 2786 C C . SER A 1 363 ? -23.861 -57.845 13.200 1.00 35.62 363 SER A C 1
ATOM 2788 O O . SER A 1 363 ? -23.843 -58.619 14.152 1.00 35.62 363 SER A O 1
ATOM 2790 N N . GLN A 1 364 ? -24.913 -57.075 12.889 1.00 41.69 364 GLN A N 1
ATOM 2791 C CA . GLN A 1 364 ? -26.309 -57.095 13.390 1.00 41.69 364 GLN A CA 1
ATOM 2792 C C . GLN A 1 364 ? -26.967 -58.510 13.399 1.00 41.69 364 GLN A C 1
ATOM 2794 O O . GLN A 1 364 ? -26.504 -59.338 12.608 1.00 41.69 364 GLN A O 1
ATOM 2799 N N . PRO A 1 365 ? -28.043 -58.813 14.196 1.00 51.88 365 PRO A N 1
ATOM 2800 C CA . PRO A 1 365 ? -29.410 -58.272 13.951 1.00 51.88 365 PRO A CA 1
ATOM 2801 C C . PRO A 1 365 ? -30.461 -58.146 15.104 1.00 51.88 365 PRO A C 1
ATOM 2803 O O . PRO A 1 365 ? -30.608 -59.033 15.933 1.00 51.88 365 PRO A O 1
ATOM 2806 N N . VAL A 1 366 ? -31.311 -57.103 14.981 1.00 38.62 366 VAL A N 1
ATOM 2807 C CA . VAL A 1 366 ? -32.801 -57.059 15.160 1.00 38.62 366 VAL A CA 1
ATOM 2808 C C . VAL A 1 366 ? -33.461 -57.323 16.554 1.00 38.62 366 VAL A C 1
ATOM 2810 O O . VAL A 1 366 ? -32.969 -58.061 17.393 1.00 38.62 366 VAL A O 1
ATOM 2813 N N . ALA A 1 367 ? -34.605 -56.651 16.795 1.00 42.12 367 ALA A N 1
ATOM 2814 C CA . ALA A 1 367 ? -35.446 -56.612 18.025 1.00 42.12 367 ALA A CA 1
ATOM 2815 C C . ALA A 1 367 ? -36.674 -57.593 17.934 1.00 42.12 367 ALA A C 1
ATOM 2817 O O . ALA A 1 367 ? -36.643 -58.385 16.991 1.00 42.12 367 ALA A O 1
ATOM 2818 N N . PRO A 1 368 ? -37.776 -57.593 18.759 1.00 53.69 368 PRO A N 1
ATOM 2819 C CA . PRO A 1 368 ? -38.314 -56.626 19.752 1.00 53.69 368 PRO A CA 1
ATOM 2820 C C . PRO A 1 368 ? -38.798 -57.284 21.109 1.00 53.69 368 PRO A C 1
ATOM 2822 O O . PRO A 1 368 ? -38.046 -58.103 21.624 1.00 53.69 368 PRO A O 1
ATOM 2825 N N . PRO A 1 369 ? -39.937 -56.938 21.781 1.00 56.53 369 PRO A N 1
ATOM 2826 C CA . PRO A 1 369 ? -40.044 -55.855 22.789 1.00 56.53 369 PRO A CA 1
ATOM 2827 C C . PRO A 1 369 ? -40.700 -56.191 24.174 1.00 56.53 369 PRO A C 1
ATOM 2829 O O . PRO A 1 369 ? -41.565 -57.055 24.256 1.00 56.53 369 PRO A O 1
ATOM 2832 N N . GLN A 1 370 ? -40.455 -55.323 25.185 1.00 33.69 370 GLN A N 1
ATOM 2833 C CA . GLN A 1 370 ? -41.295 -55.043 26.397 1.00 33.69 370 GLN A CA 1
ATOM 2834 C C . GLN A 1 370 ? -41.510 -56.166 27.467 1.00 33.69 370 GLN A C 1
ATOM 2836 O O . GLN A 1 370 ? -41.243 -57.326 27.176 1.00 33.69 370 GLN A O 1
ATOM 2841 N N . PRO A 1 371 ? -42.053 -55.890 28.693 1.00 52.06 371 PRO A N 1
ATOM 2842 C CA . PRO A 1 371 ? -42.091 -54.646 29.502 1.00 52.06 371 PRO A CA 1
ATOM 2843 C C . PRO A 1 371 ? -41.815 -54.800 31.043 1.00 52.06 371 PRO A C 1
ATOM 2845 O O . PRO A 1 371 ? -41.913 -55.876 31.620 1.00 52.06 371 PRO A O 1
ATOM 2848 N N . SER A 1 372 ? -41.709 -53.649 31.736 1.00 31.36 372 SER A N 1
ATOM 2849 C CA . SER A 1 372 ? -42.213 -53.354 33.112 1.00 31.36 372 SER A CA 1
ATOM 2850 C C . SER A 1 372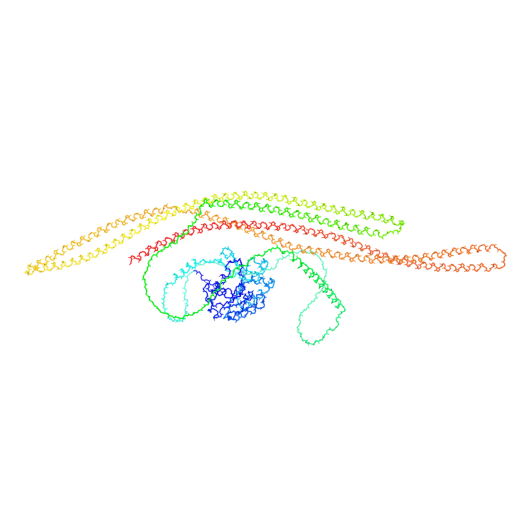 ? -41.401 -53.596 34.421 1.00 31.36 372 SER A C 1
ATOM 2852 O O . SER A 1 372 ? -40.953 -54.690 34.740 1.00 31.36 372 SER A O 1
ATOM 2854 N N . SER A 1 373 ? -41.470 -52.559 35.281 1.00 33.50 373 SER A N 1
ATOM 2855 C CA . SER A 1 373 ? -41.679 -52.576 36.754 1.00 33.50 373 SER A CA 1
ATOM 2856 C C . SER A 1 373 ? -40.517 -52.434 37.781 1.00 33.50 373 SER A C 1
ATOM 2858 O O . SER A 1 373 ? -39.591 -53.225 37.844 1.00 33.50 373 SER A O 1
ATOM 2860 N N . LYS A 1 374 ? -40.715 -51.434 38.669 1.00 32.78 374 LYS A N 1
ATOM 2861 C CA . LYS A 1 374 ? -40.466 -51.350 40.136 1.00 32.78 374 LYS A CA 1
ATOM 2862 C C . LYS A 1 374 ? -39.056 -51.492 40.781 1.00 32.78 374 LYS A C 1
ATOM 2864 O O . LYS A 1 374 ? -38.552 -52.586 40.970 1.00 32.78 374 LYS A O 1
ATOM 2869 N N . ALA A 1 375 ? -38.683 -50.377 41.435 1.00 31.58 375 ALA A N 1
ATOM 2870 C CA . ALA A 1 375 ? -38.244 -50.245 42.845 1.00 31.58 375 ALA A CA 1
ATOM 2871 C C . ALA A 1 375 ? -36.753 -50.385 43.274 1.00 31.58 375 ALA A C 1
ATOM 2873 O O . ALA A 1 375 ? -35.967 -51.155 42.743 1.00 31.58 375 ALA A O 1
ATOM 2874 N N . GLN A 1 376 ? -36.436 -49.556 44.282 1.00 33.50 376 GLN A N 1
ATOM 2875 C CA . GLN A 1 376 ? -35.206 -49.341 45.078 1.00 33.50 376 GLN A CA 1
ATOM 2876 C C . GLN A 1 376 ? -34.930 -50.462 46.123 1.00 33.50 376 GLN A C 1
ATOM 2878 O O . GLN A 1 376 ? -35.793 -51.333 46.251 1.00 33.50 376 GLN A O 1
ATOM 2883 N N . PRO A 1 377 ? -33.896 -50.383 47.013 1.00 48.78 377 PRO A N 1
ATOM 2884 C CA . PRO A 1 377 ? -32.621 -49.613 47.013 1.00 48.78 377 PRO A CA 1
ATOM 2885 C C . PRO A 1 377 ? -31.351 -50.448 47.366 1.00 48.78 377 PRO A C 1
ATOM 2887 O O . PRO A 1 377 ? -31.450 -51.548 47.901 1.00 48.78 377 PRO A O 1
ATOM 2890 N N . SER A 1 378 ? -30.151 -49.855 47.235 1.00 33.31 378 SER A N 1
ATOM 2891 C CA . SER A 1 378 ? -28.977 -50.156 48.094 1.00 33.31 378 SER A CA 1
ATOM 2892 C C . SER A 1 378 ? -27.932 -49.021 48.060 1.00 33.31 378 SER A C 1
ATOM 2894 O O . SER A 1 378 ? -27.892 -48.262 47.094 1.00 33.31 378 SER A O 1
ATOM 2896 N N . GLU A 1 379 ? -27.101 -48.896 49.101 1.00 33.44 379 GLU A N 1
ATOM 2897 C CA . GLU A 1 379 ? -26.217 -47.738 49.365 1.00 33.44 379 GLU A CA 1
ATOM 2898 C C . GLU A 1 379 ? -24.714 -47.987 49.046 1.00 33.44 379 GLU A C 1
ATOM 2900 O O . GLU A 1 379 ? -24.347 -49.018 48.483 1.00 33.44 379 GLU A O 1
ATOM 2905 N N . THR A 1 380 ? -23.842 -47.078 49.525 1.00 33.34 380 THR A N 1
ATOM 2906 C CA . THR A 1 380 ? -22.352 -47.103 49.541 1.00 33.34 380 THR A CA 1
ATOM 2907 C C . THR A 1 380 ? -21.660 -46.555 48.258 1.00 33.34 380 THR A C 1
ATOM 2909 O O . THR A 1 380 ? -22.343 -46.316 47.264 1.00 33.34 380 THR A O 1
ATOM 2912 N N . PRO A 1 381 ? -20.390 -46.076 48.313 1.00 40.75 381 PRO A N 1
ATOM 2913 C CA . PRO A 1 381 ? -20.181 -44.630 48.459 1.00 40.75 381 PRO A CA 1
ATOM 2914 C C . PRO A 1 381 ? -19.229 -43.974 47.431 1.00 40.75 381 PRO A C 1
ATOM 2916 O O . PRO A 1 381 ? -18.559 -44.617 46.627 1.00 40.75 381 PRO A O 1
ATOM 2919 N N . THR A 1 382 ? -19.160 -42.644 47.500 1.00 37.44 382 THR A N 1
ATOM 2920 C CA . THR A 1 382 ? -18.350 -41.743 46.665 1.00 37.44 382 THR A CA 1
ATOM 2921 C C . THR A 1 382 ? -16.835 -41.960 46.773 1.00 37.44 382 THR A C 1
ATOM 2923 O O . THR A 1 382 ? -16.314 -42.144 47.873 1.00 37.44 382 THR A O 1
ATOM 2926 N N . PRO A 1 383 ? -16.098 -41.676 45.686 1.00 33.16 383 PRO A N 1
ATOM 2927 C CA . PRO A 1 383 ? -14.852 -40.920 45.757 1.00 33.16 383 PRO A CA 1
ATOM 2928 C C . PRO A 1 383 ? -15.067 -39.496 45.216 1.00 33.16 383 PRO A C 1
ATOM 2930 O O . PRO A 1 383 ? -15.476 -39.303 44.072 1.00 33.16 383 PRO A O 1
ATOM 2933 N N . GLN A 1 384 ? -14.802 -38.477 46.037 1.00 35.94 384 GLN A N 1
ATOM 2934 C CA . GLN A 1 384 ? -14.828 -37.080 45.588 1.00 35.94 384 GLN A CA 1
ATOM 2935 C C . GLN A 1 384 ? -13.614 -36.785 44.697 1.00 35.94 384 GLN A C 1
ATOM 2937 O O . GLN A 1 384 ? -12.487 -37.131 45.049 1.00 35.94 384 GLN A O 1
ATOM 2942 N N . ALA A 1 385 ? -13.821 -36.091 43.576 1.00 36.00 385 ALA A N 1
ATOM 2943 C CA . ALA A 1 385 ? -12.718 -35.538 42.797 1.00 36.00 385 ALA A CA 1
ATOM 2944 C C . ALA A 1 385 ? -12.134 -34.314 43.524 1.00 36.00 385 ALA A C 1
ATOM 2946 O O . ALA A 1 385 ? -12.823 -33.314 43.724 1.00 36.00 385 ALA A O 1
ATOM 2947 N N . THR A 1 386 ? -10.862 -34.382 43.916 1.00 34.31 386 THR A N 1
ATOM 2948 C CA . THR A 1 386 ? -10.137 -33.243 44.497 1.00 34.31 386 THR A CA 1
ATOM 2949 C C . THR A 1 386 ? -9.853 -32.182 43.429 1.00 34.31 386 THR A C 1
ATOM 2951 O O . THR A 1 386 ? -9.316 -32.542 42.376 1.00 34.31 386 THR A O 1
ATOM 2954 N N . PRO A 1 387 ? -10.120 -30.885 43.675 1.00 40.22 387 PRO A N 1
ATOM 2955 C CA . PRO A 1 387 ? -9.701 -29.828 42.760 1.00 40.22 387 PRO A CA 1
ATOM 2956 C C . PRO A 1 387 ? -8.169 -29.762 42.696 1.00 40.22 387 PRO A C 1
ATOM 2958 O O . PRO A 1 387 ? -7.490 -29.831 43.722 1.00 40.22 387 PRO A O 1
ATOM 2961 N N . SER A 1 388 ? -7.612 -29.638 41.491 1.00 35.50 388 SER A N 1
ATOM 2962 C CA . SER A 1 388 ? -6.162 -29.534 41.300 1.00 35.50 388 SER A CA 1
ATOM 2963 C C . SER A 1 388 ? -5.616 -28.235 41.916 1.00 35.50 388 SER A C 1
ATOM 2965 O O . SER A 1 388 ? -6.236 -27.183 41.744 1.00 35.50 388 SER A O 1
ATOM 2967 N N . PRO A 1 389 ? -4.458 -28.261 42.603 1.00 35.88 389 PRO A N 1
ATOM 2968 C CA . PRO A 1 389 ? -3.891 -27.062 43.208 1.00 35.88 389 PRO A CA 1
ATOM 2969 C C . PRO A 1 389 ? -3.404 -26.094 42.125 1.00 35.88 389 PRO A C 1
ATOM 2971 O O . PRO A 1 389 ? -2.476 -26.394 41.372 1.00 35.88 389 PRO A O 1
ATOM 2974 N N . VAL A 1 390 ? -4.012 -24.908 42.063 1.00 40.38 390 VAL A N 1
ATOM 2975 C CA . VAL A 1 390 ? -3.519 -23.807 41.229 1.00 40.38 390 VAL A CA 1
ATOM 2976 C C . VAL A 1 390 ? -2.208 -23.305 41.833 1.00 40.38 390 VAL A C 1
ATOM 2978 O O . VAL A 1 390 ? -2.183 -22.807 42.957 1.00 40.38 390 VAL A O 1
ATOM 2981 N N . LEU A 1 391 ? -1.107 -23.454 41.093 1.00 38.03 391 LEU A N 1
ATOM 2982 C CA . LEU A 1 391 ? 0.217 -22.996 41.515 1.00 38.03 391 LEU A CA 1
ATOM 2983 C C . LEU A 1 391 ? 0.308 -21.466 41.447 1.00 38.03 391 LEU A C 1
ATOM 2985 O O . LEU A 1 391 ? 0.631 -20.890 40.407 1.00 38.03 391 LEU A O 1
ATOM 2989 N N . THR A 1 392 ? 0.043 -20.808 42.574 1.00 43.28 392 THR A N 1
ATOM 2990 C CA . THR A 1 392 ? 0.234 -19.363 42.740 1.00 43.28 392 THR A CA 1
ATOM 2991 C C . THR A 1 392 ? 1.726 -19.022 42.716 1.00 43.28 392 THR A C 1
ATOM 2993 O O . THR A 1 392 ? 2.414 -19.113 43.731 1.00 43.28 392 THR A O 1
ATOM 2996 N N . ILE A 1 393 ? 2.239 -18.633 41.546 1.00 49.00 393 ILE A N 1
ATOM 2997 C CA . ILE A 1 393 ? 3.620 -18.156 41.373 1.00 49.00 393 ILE A CA 1
ATOM 2998 C C . ILE A 1 393 ? 3.814 -16.887 42.217 1.00 49.00 393 ILE A C 1
ATOM 3000 O O . ILE A 1 393 ? 3.126 -15.887 41.998 1.00 49.00 393 ILE A O 1
ATOM 3004 N N . THR A 1 394 ? 4.746 -16.918 43.173 1.00 67.44 394 THR A N 1
ATOM 3005 C CA . THR A 1 394 ? 5.057 -15.756 44.020 1.00 67.44 394 THR A CA 1
ATOM 3006 C C . THR A 1 394 ? 5.764 -14.652 43.218 1.00 67.44 394 THR A C 1
ATOM 3008 O O . THR A 1 394 ? 6.414 -14.946 42.208 1.00 67.44 394 THR A O 1
ATOM 3011 N N . PRO A 1 395 ? 5.685 -13.374 43.645 1.00 66.62 395 PRO A N 1
ATOM 3012 C CA . PRO A 1 395 ? 6.376 -12.272 42.966 1.00 66.62 395 PRO A CA 1
ATOM 3013 C C . PRO A 1 395 ? 7.890 -12.493 42.843 1.00 66.62 395 PRO A C 1
ATOM 3015 O O . PRO A 1 395 ? 8.478 -12.184 41.812 1.00 66.62 395 PRO A O 1
ATOM 3018 N N . GLU A 1 396 ? 8.497 -13.098 43.865 1.00 66.12 396 GLU A N 1
ATOM 3019 C CA . GLU A 1 396 ? 9.922 -13.441 43.925 1.00 66.12 396 GLU A CA 1
ATOM 3020 C C . GLU A 1 396 ? 10.302 -14.460 42.840 1.00 66.12 396 GLU A C 1
ATOM 3022 O O . GLU A 1 396 ? 11.249 -14.246 42.082 1.00 66.12 396 GLU A O 1
ATOM 3027 N N . LEU A 1 397 ? 9.511 -15.534 42.699 1.00 64.75 397 LEU A N 1
ATOM 3028 C CA . LEU A 1 397 ? 9.732 -16.564 41.683 1.00 64.75 397 LEU A CA 1
ATOM 3029 C C . LEU A 1 397 ? 9.511 -16.009 40.265 1.00 64.75 397 LEU A C 1
ATOM 3031 O O . LEU A 1 397 ? 10.219 -16.387 39.333 1.00 64.75 397 LEU A O 1
ATOM 3035 N N . ARG A 1 398 ? 8.569 -15.070 40.096 1.00 62.56 398 ARG A N 1
ATOM 3036 C CA . ARG A 1 398 ? 8.400 -14.316 38.844 1.00 62.56 398 ARG A CA 1
ATOM 3037 C C . ARG A 1 398 ? 9.647 -13.489 38.514 1.00 62.56 398 ARG A C 1
ATOM 3039 O O . ARG A 1 398 ? 10.108 -13.552 37.379 1.00 62.56 398 ARG A O 1
ATOM 3046 N N . GLU A 1 399 ? 10.201 -12.745 39.471 1.00 75.81 399 GLU A N 1
ATOM 3047 C CA . GLU A 1 399 ? 11.390 -11.915 39.235 1.00 75.81 399 GLU A CA 1
ATOM 3048 C C . GLU A 1 399 ? 12.632 -12.771 38.908 1.00 75.81 399 GLU A C 1
ATOM 3050 O O . GLU A 1 399 ? 13.445 -12.398 38.060 1.00 75.81 399 GLU A O 1
ATOM 3055 N N . GLU A 1 400 ? 12.768 -13.948 39.526 1.00 75.81 400 GLU A N 1
ATOM 3056 C CA . GLU A 1 400 ? 13.827 -14.912 39.203 1.00 75.81 400 GLU A CA 1
ATOM 3057 C C . GLU A 1 400 ? 13.668 -15.506 37.789 1.00 75.81 400 GLU A C 1
ATOM 3059 O O . GLU A 1 400 ? 14.640 -15.557 37.026 1.00 75.81 400 GLU A O 1
ATOM 3064 N N . ILE A 1 401 ? 12.440 -15.871 37.395 1.00 71.06 401 ILE A N 1
ATOM 3065 C CA . ILE A 1 401 ? 12.119 -16.317 36.030 1.00 71.06 401 ILE A CA 1
ATOM 3066 C C . ILE A 1 401 ? 12.432 -15.214 35.008 1.00 71.06 401 ILE A C 1
ATOM 3068 O O . ILE A 1 401 ? 13.081 -15.490 33.999 1.00 71.06 401 ILE A O 1
ATOM 3072 N N . GLU A 1 402 ? 12.022 -13.969 35.260 1.00 67.12 402 GLU A N 1
ATOM 3073 C CA . GLU A 1 402 ? 12.250 -12.841 34.348 1.00 67.12 402 GLU A CA 1
ATOM 3074 C C . GLU A 1 402 ? 13.757 -12.553 34.167 1.00 67.12 402 GLU A C 1
ATOM 3076 O O . GLU A 1 402 ? 14.218 -12.397 33.032 1.00 67.12 402 GLU A O 1
ATOM 3081 N N . LYS A 1 403 ? 14.562 -12.624 35.240 1.00 81.38 403 LYS A N 1
ATOM 3082 C CA . LYS A 1 403 ? 16.036 -12.503 35.180 1.00 81.38 403 LYS A CA 1
ATOM 3083 C C . LYS A 1 403 ? 16.710 -13.635 34.396 1.00 81.38 403 LYS A C 1
ATOM 3085 O O . LYS A 1 403 ? 17.616 -13.378 33.599 1.00 81.38 403 LYS A O 1
ATOM 3090 N N . GLU A 1 404 ? 16.306 -14.892 34.596 1.00 75.69 404 GLU A N 1
ATOM 3091 C CA . GLU A 1 404 ? 16.875 -16.030 33.854 1.00 75.69 404 GLU A CA 1
ATOM 3092 C C . GLU A 1 404 ? 16.434 -16.029 32.376 1.00 75.69 404 GLU A C 1
ATOM 3094 O O . GLU A 1 404 ? 17.229 -16.383 31.501 1.00 75.69 404 GLU A O 1
ATOM 3099 N N . VAL A 1 405 ? 15.221 -15.557 32.063 1.00 71.75 405 VAL A N 1
ATOM 3100 C CA . VAL A 1 405 ? 14.770 -15.320 30.680 1.00 71.75 405 VAL A CA 1
ATOM 3101 C C . VAL A 1 405 ? 15.607 -14.228 30.010 1.00 71.75 405 VAL A C 1
ATOM 3103 O O . VAL A 1 405 ? 16.141 -14.468 28.926 1.00 71.75 405 VAL A O 1
ATOM 3106 N N . GLU A 1 406 ? 15.800 -13.068 30.643 1.00 70.44 406 GLU A N 1
ATOM 3107 C CA . GLU A 1 406 ? 16.601 -11.968 30.078 1.00 70.44 406 GLU A CA 1
ATOM 3108 C C . GLU A 1 406 ? 18.057 -12.401 29.814 1.00 70.44 406 GLU A C 1
ATOM 3110 O O . GLU A 1 406 ? 18.610 -12.187 28.729 1.00 70.44 406 GLU A O 1
ATOM 3115 N N . LYS A 1 407 ? 18.655 -13.123 30.768 1.00 85.06 407 LYS A N 1
ATOM 3116 C CA . LYS A 1 407 ? 19.985 -13.743 30.665 1.00 85.06 407 LYS A CA 1
ATOM 3117 C C . LYS A 1 407 ? 20.084 -14.757 29.514 1.00 85.06 407 LYS A C 1
ATOM 3119 O O . LYS A 1 407 ? 21.090 -14.768 28.797 1.00 85.06 407 LYS A O 1
ATOM 3124 N N . ARG A 1 408 ? 19.048 -15.574 29.280 1.00 69.75 408 ARG A N 1
ATOM 3125 C CA . ARG A 1 408 ? 18.974 -16.496 28.127 1.00 69.75 408 ARG A CA 1
ATOM 3126 C C . ARG A 1 408 ? 18.841 -15.754 26.801 1.00 69.75 408 ARG A C 1
ATOM 3128 O O . ARG A 1 408 ? 19.587 -16.063 25.872 1.00 69.75 408 ARG A O 1
ATOM 3135 N N . VAL A 1 409 ? 17.961 -14.756 26.718 1.00 66.75 409 VAL A N 1
ATOM 3136 C CA . VAL A 1 409 ? 17.780 -13.915 25.521 1.00 66.75 409 VAL A CA 1
ATOM 3137 C C . VAL A 1 409 ? 19.092 -13.223 25.147 1.00 66.75 409 VAL A C 1
ATOM 3139 O O . VAL A 1 409 ? 19.502 -13.269 23.987 1.00 66.75 409 VAL A O 1
ATOM 3142 N N . LYS A 1 410 ? 19.815 -12.666 26.126 1.00 77.88 410 LYS A N 1
ATOM 3143 C CA . LYS A 1 410 ? 21.126 -12.038 25.910 1.00 77.88 410 LYS A CA 1
ATOM 3144 C C . LYS A 1 410 ? 22.157 -13.018 25.334 1.00 77.88 410 LYS A C 1
ATOM 3146 O O . LYS A 1 410 ? 22.795 -12.704 24.330 1.00 77.88 410 LYS A O 1
ATOM 3151 N N . LYS A 1 411 ? 22.243 -14.234 25.889 1.00 84.88 411 LYS A N 1
ATOM 3152 C CA . LYS A 1 411 ? 23.127 -15.306 25.391 1.00 84.88 411 LYS A CA 1
ATOM 3153 C C . LYS A 1 411 ? 22.778 -15.752 23.961 1.00 84.88 411 LYS A C 1
ATOM 3155 O O . LYS A 1 411 ? 23.680 -15.994 23.162 1.00 84.88 411 LYS A O 1
ATOM 3160 N N . ILE A 1 412 ? 21.489 -15.829 23.617 1.00 68.88 412 ILE A N 1
ATOM 3161 C CA . ILE A 1 412 ? 21.027 -16.151 22.254 1.00 68.88 412 ILE A CA 1
ATOM 3162 C C . ILE A 1 412 ? 21.412 -15.033 21.270 1.00 68.88 412 ILE A C 1
ATOM 3164 O O . ILE A 1 412 ? 21.938 -15.312 20.193 1.00 68.88 412 ILE A O 1
ATOM 3168 N N . LEU A 1 413 ? 21.222 -13.764 21.650 1.00 62.97 413 LEU A N 1
ATOM 3169 C CA . LEU A 1 413 ? 21.593 -12.606 20.828 1.00 62.97 413 LEU A CA 1
ATOM 3170 C C . LEU A 1 413 ? 23.108 -12.488 20.596 1.00 62.97 413 LEU A C 1
ATOM 3172 O O . LEU A 1 413 ? 23.528 -12.024 19.536 1.00 62.97 413 LEU A O 1
ATOM 3176 N N . GLU A 1 414 ? 23.934 -12.894 21.559 1.00 79.81 414 GLU A N 1
ATOM 3177 C CA . GLU A 1 414 ? 25.392 -12.964 21.398 1.00 79.81 414 GLU A CA 1
ATOM 3178 C C . GLU A 1 414 ? 25.799 -14.101 20.445 1.00 79.81 414 GLU A C 1
ATOM 3180 O O . GLU A 1 414 ? 26.565 -13.859 19.510 1.00 79.81 414 GLU A O 1
ATOM 3185 N N . GLY A 1 415 ? 25.198 -15.290 20.583 1.00 80.75 415 GLY A N 1
ATOM 3186 C CA . GLY A 1 415 ? 25.402 -16.409 19.654 1.00 80.75 415 GLY A CA 1
ATOM 3187 C C . GLY A 1 415 ? 25.049 -16.062 18.202 1.00 80.75 415 GLY A C 1
ATOM 3188 O O . GLY A 1 415 ? 25.867 -16.267 17.306 1.00 80.75 415 GLY A O 1
ATOM 3189 N N . LEU A 1 416 ? 23.882 -15.447 17.972 1.00 65.25 416 LEU A N 1
ATOM 3190 C CA . LEU A 1 416 ? 23.433 -15.017 16.639 1.00 65.25 416 LEU A CA 1
ATOM 3191 C C . LEU A 1 416 ? 24.366 -13.973 15.999 1.00 65.25 416 LEU A C 1
ATOM 3193 O O . LEU A 1 416 ? 24.612 -14.018 14.792 1.00 65.25 416 LEU A O 1
ATOM 3197 N N . LYS A 1 417 ? 24.927 -13.047 16.791 1.00 70.50 417 LYS A N 1
ATOM 3198 C CA . LYS A 1 417 ? 25.923 -12.072 16.304 1.00 70.50 417 LYS A CA 1
ATOM 3199 C C . LYS A 1 417 ? 27.223 -12.754 15.875 1.00 70.50 417 LYS A C 1
ATOM 3201 O O . LYS A 1 417 ? 27.806 -12.374 14.858 1.00 70.50 417 LYS A O 1
ATOM 3206 N N . GLU A 1 418 ? 27.685 -13.752 16.625 1.00 81.00 418 GLU A N 1
ATOM 3207 C CA . GLU A 1 418 ? 28.911 -14.478 16.285 1.00 81.00 418 GLU A CA 1
ATOM 3208 C C . GLU A 1 418 ? 28.714 -15.426 15.088 1.00 81.00 418 GLU A C 1
ATOM 3210 O O . GLU A 1 418 ? 29.605 -15.551 14.246 1.00 81.00 418 GLU A O 1
ATOM 3215 N N . GLU A 1 419 ? 27.532 -16.030 14.951 1.00 77.00 419 GLU A N 1
ATOM 3216 C CA . GLU A 1 419 ? 27.149 -16.818 13.777 1.00 77.00 419 GLU A CA 1
ATOM 3217 C C . GLU A 1 419 ? 27.071 -15.952 12.508 1.00 77.00 419 GLU A C 1
ATOM 3219 O O . GLU A 1 419 ? 27.687 -16.294 11.496 1.00 77.00 419 GLU A O 1
ATOM 3224 N N . GLN A 1 420 ? 26.419 -14.781 12.567 1.00 66.12 420 GLN A N 1
ATOM 3225 C CA . GLN A 1 420 ? 26.421 -13.820 11.455 1.00 66.12 420 GLN A CA 1
ATOM 3226 C C . GLN A 1 420 ? 27.839 -13.381 11.069 1.00 66.12 420 GLN A C 1
ATOM 3228 O O . GLN A 1 420 ? 28.156 -13.316 9.879 1.00 66.12 420 GLN A O 1
ATOM 3233 N N . LYS A 1 421 ? 28.715 -13.125 12.053 1.00 78.62 421 LYS A N 1
ATOM 3234 C CA . LYS A 1 421 ? 30.123 -12.798 11.793 1.00 78.62 421 LYS A CA 1
ATOM 3235 C C . LYS A 1 421 ? 30.816 -13.931 11.027 1.00 78.62 421 LYS A C 1
ATOM 3237 O O . LYS A 1 421 ? 31.383 -13.676 9.967 1.00 78.62 421 LYS A O 1
ATOM 3242 N N . LYS A 1 422 ? 30.722 -15.174 11.517 1.00 83.38 422 LYS A N 1
ATOM 3243 C CA . LYS A 1 422 ? 31.313 -16.364 10.872 1.00 83.38 422 LYS A CA 1
ATOM 3244 C C . LYS A 1 422 ? 30.765 -16.586 9.459 1.00 83.38 422 LYS A C 1
ATOM 3246 O O . LYS A 1 422 ? 31.526 -16.952 8.566 1.00 83.38 422 LYS A O 1
ATOM 3251 N N . LYS A 1 423 ? 29.475 -16.315 9.230 1.00 70.06 423 LYS A N 1
ATOM 3252 C CA . LYS A 1 423 ? 28.850 -16.403 7.905 1.00 70.06 423 LYS A CA 1
ATOM 3253 C C . LYS A 1 423 ? 29.429 -15.383 6.917 1.00 70.06 423 LYS A C 1
ATOM 3255 O O . LYS A 1 423 ? 29.892 -15.792 5.855 1.00 70.06 423 LYS A O 1
ATOM 3260 N N . MET A 1 424 ? 29.501 -14.098 7.282 1.00 64.44 424 MET A N 1
ATOM 3261 C CA . MET A 1 424 ? 30.122 -13.074 6.422 1.00 64.44 424 MET A CA 1
ATOM 3262 C C . MET A 1 424 ? 31.612 -13.347 6.165 1.00 64.44 424 MET A C 1
ATOM 3264 O O . MET A 1 424 ? 32.123 -13.077 5.081 1.00 64.44 424 MET A O 1
ATOM 3268 N N . GLU A 1 425 ? 32.325 -13.887 7.155 1.00 78.56 425 GLU A N 1
ATOM 3269 C CA . GLU A 1 425 ? 33.748 -14.222 7.041 1.00 78.56 425 GLU A CA 1
ATOM 3270 C C . GLU A 1 425 ? 33.970 -15.403 6.073 1.00 78.56 425 GLU A C 1
ATOM 3272 O O . GLU A 1 425 ? 34.872 -15.349 5.236 1.00 78.56 425 GLU A O 1
ATOM 3277 N N . LYS A 1 426 ? 33.074 -16.403 6.080 1.00 83.88 426 LYS A N 1
ATOM 3278 C CA . LYS A 1 426 ? 33.039 -17.485 5.082 1.00 83.88 426 LYS A CA 1
ATOM 3279 C C . LYS A 1 426 ? 32.714 -16.970 3.675 1.00 83.88 426 LYS A C 1
ATOM 3281 O O . LYS A 1 426 ? 33.450 -17.277 2.740 1.00 83.88 426 LYS A O 1
ATOM 3286 N N . GLU A 1 427 ? 31.657 -16.172 3.521 1.00 67.31 427 GLU A N 1
ATOM 3287 C CA . GLU A 1 427 ? 31.243 -15.596 2.228 1.00 67.31 427 GLU A CA 1
ATOM 3288 C C . GLU A 1 427 ? 32.367 -14.745 1.600 1.00 67.31 427 GLU A C 1
ATOM 3290 O O . GLU A 1 427 ? 32.595 -14.789 0.390 1.00 67.31 427 GLU A O 1
ATOM 3295 N N . LYS A 1 428 ? 33.149 -14.042 2.430 1.00 73.31 428 LYS A N 1
ATOM 3296 C CA . LYS A 1 428 ? 34.325 -13.262 2.015 1.00 73.31 428 LYS A CA 1
ATOM 3297 C C . LYS A 1 428 ? 35.481 -14.123 1.486 1.00 73.31 428 LYS A C 1
ATOM 3299 O O . LYS A 1 428 ? 36.114 -13.730 0.504 1.00 73.31 428 LYS A O 1
ATOM 3304 N N . GLU A 1 429 ? 35.774 -15.275 2.094 1.00 82.31 429 GLU A N 1
ATOM 3305 C CA . GLU A 1 429 ? 36.782 -16.208 1.557 1.00 82.31 429 GLU A CA 1
ATOM 3306 C C . GLU A 1 429 ? 36.282 -16.962 0.317 1.00 82.31 429 GLU A C 1
ATOM 3308 O O . GLU A 1 429 ? 37.056 -17.210 -0.609 1.00 82.31 429 GLU A O 1
ATOM 3313 N N . GLU A 1 430 ? 34.987 -17.267 0.242 1.00 77.94 430 GLU A N 1
ATOM 3314 C CA . GLU A 1 430 ? 34.380 -17.910 -0.926 1.00 77.94 430 GLU A CA 1
ATOM 3315 C C . GLU A 1 430 ? 34.407 -16.980 -2.156 1.00 77.94 430 GLU A C 1
ATOM 3317 O O . GLU A 1 430 ? 34.822 -17.402 -3.238 1.00 77.94 430 GLU A O 1
ATOM 3322 N N . LEU A 1 431 ? 34.131 -15.681 -1.975 1.00 62.88 431 LEU A N 1
ATOM 3323 C CA . LEU A 1 431 ? 34.296 -14.659 -3.017 1.00 62.88 431 LEU A CA 1
ATOM 3324 C C . LEU A 1 431 ? 35.768 -14.489 -3.447 1.00 62.88 431 LEU A C 1
ATOM 3326 O O . LEU A 1 431 ? 36.067 -14.444 -4.641 1.00 62.88 431 LEU A O 1
ATOM 3330 N N . LYS A 1 432 ? 36.719 -14.466 -2.499 1.00 72.38 432 LYS A N 1
ATOM 3331 C CA . LYS A 1 432 ? 38.163 -14.473 -2.818 1.00 72.38 432 LYS A CA 1
ATOM 3332 C C . LYS A 1 432 ? 38.569 -15.701 -3.636 1.00 72.38 432 LYS A C 1
ATOM 3334 O O . LYS A 1 432 ? 39.427 -15.586 -4.511 1.00 72.38 432 LYS A O 1
ATOM 3339 N N . LYS A 1 433 ? 37.991 -16.875 -3.352 1.00 82.62 433 LYS A N 1
ATOM 3340 C CA . LYS A 1 433 ? 38.257 -18.105 -4.108 1.00 82.62 433 LYS A CA 1
ATOM 3341 C C . LYS A 1 433 ? 37.741 -17.992 -5.543 1.00 82.62 433 LYS A C 1
ATOM 3343 O O . LYS A 1 433 ? 38.487 -18.322 -6.461 1.00 82.62 433 LYS A O 1
ATOM 3348 N N . GLN A 1 434 ? 36.526 -17.477 -5.737 1.00 69.31 434 GLN A N 1
ATOM 3349 C CA . GLN A 1 434 ? 35.951 -17.240 -7.067 1.00 69.31 434 GLN A CA 1
ATOM 3350 C C . GLN A 1 434 ? 36.844 -16.315 -7.906 1.00 69.31 434 GLN A C 1
ATOM 3352 O O . GLN A 1 434 ? 37.248 -16.702 -8.999 1.00 69.31 434 GLN A O 1
ATOM 3357 N N . ILE A 1 435 ? 37.270 -15.173 -7.350 1.00 65.69 435 ILE A N 1
ATOM 3358 C CA . ILE A 1 435 ? 38.180 -14.224 -8.023 1.00 65.69 435 ILE A CA 1
ATOM 3359 C C . ILE A 1 435 ? 39.507 -14.897 -8.426 1.00 65.69 435 ILE A C 1
ATOM 3361 O O . ILE A 1 435 ? 40.002 -14.686 -9.531 1.00 65.69 435 ILE A O 1
ATOM 3365 N N . ARG A 1 436 ? 40.082 -15.758 -7.571 1.00 75.56 436 ARG A N 1
ATOM 3366 C CA . ARG A 1 436 ? 41.304 -16.522 -7.902 1.00 75.56 436 ARG A CA 1
ATOM 3367 C C . ARG A 1 436 ? 41.084 -17.558 -9.008 1.00 75.56 436 ARG A C 1
ATOM 3369 O O . ARG A 1 436 ? 41.976 -17.757 -9.828 1.00 75.56 436 ARG A O 1
ATOM 3376 N N . GLU A 1 437 ? 39.935 -18.231 -9.031 1.00 76.94 437 GLU A N 1
ATOM 3377 C CA . GLU A 1 437 ? 39.584 -19.170 -10.105 1.00 76.94 437 GLU A CA 1
ATOM 3378 C C . GLU A 1 437 ? 39.285 -18.457 -11.433 1.00 76.94 437 GLU A C 1
ATOM 3380 O O . GLU A 1 437 ? 39.508 -19.042 -12.490 1.00 76.94 437 GLU A O 1
ATOM 3385 N N . GLU A 1 438 ? 38.797 -17.218 -11.397 1.00 65.81 438 GLU A N 1
ATOM 3386 C CA . GLU A 1 438 ? 38.506 -16.402 -12.581 1.00 65.81 438 GLU A CA 1
ATOM 3387 C C . GLU A 1 438 ? 39.793 -15.857 -13.218 1.00 65.81 438 GLU A C 1
ATOM 3389 O O . GLU A 1 438 ? 40.064 -16.168 -14.376 1.00 65.81 438 GLU A O 1
ATOM 3394 N N . ILE A 1 439 ? 40.677 -15.231 -12.428 1.00 68.81 439 ILE A N 1
ATOM 3395 C CA . ILE A 1 439 ? 42.029 -14.818 -12.866 1.00 68.81 439 ILE A CA 1
ATOM 3396 C C . ILE A 1 439 ? 42.821 -16.012 -13.429 1.00 68.81 439 ILE A C 1
ATOM 3398 O O . ILE A 1 439 ? 43.526 -15.895 -14.433 1.00 68.81 439 ILE A O 1
ATOM 3402 N N . ARG A 1 440 ? 42.696 -17.197 -12.812 1.00 78.56 440 ARG A N 1
ATOM 3403 C CA . ARG A 1 440 ? 43.333 -18.417 -13.328 1.00 78.56 440 ARG A CA 1
ATOM 3404 C C . ARG A 1 440 ? 42.785 -18.823 -14.702 1.00 78.56 440 ARG A C 1
ATOM 3406 O O . ARG A 1 440 ? 43.569 -19.294 -15.521 1.00 78.56 440 ARG A O 1
ATOM 3413 N N . LYS A 1 441 ? 41.480 -18.676 -14.959 1.00 74.19 441 LYS A N 1
ATOM 3414 C CA . LYS A 1 441 ? 40.883 -18.996 -16.269 1.00 74.19 441 LYS A CA 1
ATOM 3415 C C . LYS A 1 441 ? 41.381 -18.041 -17.345 1.00 74.19 441 LYS A C 1
ATOM 3417 O O . LYS A 1 441 ? 41.780 -18.528 -18.394 1.00 74.19 441 LYS A O 1
ATOM 3422 N N . GLU A 1 442 ? 41.443 -16.740 -17.058 1.00 69.19 442 GLU A N 1
ATOM 3423 C CA . GLU A 1 442 ? 41.992 -15.745 -17.990 1.00 69.19 442 GLU A CA 1
ATOM 3424 C C . GLU A 1 442 ? 43.445 -16.084 -18.368 1.00 69.19 442 GLU A C 1
ATOM 3426 O O . GLU A 1 442 ? 43.746 -16.233 -19.551 1.00 69.19 442 GLU A O 1
ATOM 3431 N N . MET A 1 443 ? 44.324 -16.359 -17.392 1.00 70.12 443 MET A N 1
ATOM 3432 C CA . MET A 1 443 ? 45.703 -16.781 -17.698 1.00 70.12 443 MET A CA 1
ATOM 3433 C C . MET A 1 443 ? 45.784 -18.146 -18.406 1.00 70.12 443 MET A C 1
ATOM 3435 O O . MET A 1 443 ? 46.677 -18.369 -19.222 1.00 70.12 443 MET A O 1
ATOM 3439 N N . GLU A 1 444 ? 44.865 -19.078 -18.130 1.00 73.94 444 GLU A N 1
ATOM 3440 C CA . GLU A 1 444 ? 44.767 -20.336 -18.880 1.00 73.94 444 GLU A CA 1
ATOM 3441 C C . GLU A 1 444 ? 44.215 -20.154 -20.302 1.00 73.94 444 GLU A C 1
ATOM 3443 O O . GLU A 1 444 ? 44.376 -21.070 -21.109 1.00 73.94 444 GLU A O 1
ATOM 3448 N N . GLU A 1 445 ? 43.551 -19.048 -20.634 1.00 70.38 445 GLU A N 1
ATOM 3449 C CA . GLU A 1 445 ? 43.105 -18.722 -21.995 1.00 70.38 445 GLU A CA 1
ATOM 3450 C C . GLU A 1 445 ? 44.182 -17.941 -22.760 1.00 70.38 445 GLU A C 1
ATOM 3452 O O . GLU A 1 445 ? 44.545 -18.372 -23.856 1.00 70.38 445 GLU A O 1
ATOM 3457 N N . GLU A 1 446 ? 44.829 -16.939 -22.152 1.00 64.94 446 GLU A N 1
ATOM 3458 C CA . GLU A 1 446 ? 46.014 -16.281 -22.734 1.00 64.94 446 GLU A CA 1
ATOM 3459 C C . GLU A 1 446 ? 47.124 -17.308 -23.056 1.00 64.94 446 GLU A C 1
ATOM 3461 O O . GLU A 1 446 ? 47.672 -17.325 -24.159 1.00 64.94 446 GLU A O 1
ATOM 3466 N N . ALA A 1 447 ? 47.386 -18.264 -22.154 1.00 72.56 447 ALA A N 1
ATOM 3467 C CA . ALA A 1 447 ? 48.354 -19.347 -22.376 1.00 72.56 447 ALA A CA 1
ATOM 3468 C C . ALA A 1 447 ? 47.892 -20.442 -23.369 1.00 72.56 447 ALA A C 1
ATOM 3470 O O . ALA A 1 447 ? 48.661 -21.372 -23.650 1.00 72.56 447 ALA A O 1
ATOM 3471 N N . LYS A 1 448 ? 46.654 -20.376 -23.884 1.00 69.75 448 LYS A N 1
ATOM 3472 C CA . LYS A 1 448 ? 46.192 -21.158 -25.047 1.00 69.75 448 LYS A CA 1
ATOM 3473 C C . LYS A 1 448 ? 46.379 -20.357 -26.331 1.00 69.75 448 LYS A C 1
ATOM 3475 O O . LYS A 1 448 ? 46.973 -20.900 -27.257 1.00 69.75 448 LYS A O 1
ATOM 3480 N N . GLU A 1 449 ? 45.974 -19.086 -26.364 1.00 65.12 449 GLU A N 1
ATOM 3481 C CA . GLU A 1 449 ? 46.195 -18.204 -27.522 1.00 65.12 449 GLU A CA 1
ATOM 3482 C C . GLU A 1 449 ? 47.687 -18.126 -27.882 1.00 65.12 449 GLU A C 1
ATOM 3484 O O . GLU A 1 449 ? 48.064 -18.339 -29.034 1.00 65.12 449 GLU A O 1
ATOM 3489 N N . GLU A 1 450 ? 48.567 -17.966 -26.888 1.00 64.56 450 GLU A N 1
ATOM 3490 C CA . GLU A 1 450 ? 50.021 -17.941 -27.096 1.00 64.56 450 GLU A CA 1
ATOM 3491 C C . GLU A 1 450 ? 50.573 -19.264 -27.682 1.00 64.56 450 GLU A C 1
ATOM 3493 O O . GLU A 1 450 ? 51.582 -19.270 -28.391 1.00 64.56 450 GLU A O 1
ATOM 3498 N N . LYS A 1 451 ? 49.896 -20.397 -27.435 1.00 69.56 451 LYS A N 1
ATOM 3499 C CA . LYS A 1 451 ? 50.240 -21.717 -27.998 1.00 69.56 451 LYS A CA 1
ATOM 3500 C C . LYS A 1 451 ? 49.619 -21.974 -29.368 1.00 69.56 451 LYS A C 1
ATOM 3502 O O . LYS A 1 451 ? 50.145 -22.813 -30.096 1.00 69.56 451 LYS A O 1
ATOM 3507 N N . GLU A 1 452 ? 48.533 -21.297 -29.731 1.00 62.56 452 GLU A N 1
ATOM 3508 C CA . GLU A 1 452 ? 48.012 -21.337 -31.101 1.00 62.56 452 GLU A CA 1
ATOM 3509 C C . GLU A 1 452 ? 48.856 -20.452 -32.025 1.00 62.56 452 GLU A C 1
ATOM 3511 O O . GLU A 1 452 ? 49.262 -20.927 -33.083 1.00 62.56 452 GLU A O 1
ATOM 3516 N N . VAL A 1 453 ? 49.264 -19.257 -31.577 1.00 56.84 453 VAL A N 1
ATOM 3517 C CA . VAL A 1 453 ? 50.212 -18.390 -32.308 1.00 56.84 453 VAL A CA 1
ATOM 3518 C C . VAL A 1 453 ? 51.524 -19.128 -32.607 1.00 56.84 453 VAL A C 1
ATOM 3520 O O . VAL A 1 453 ? 51.923 -19.231 -33.766 1.00 56.84 453 VAL A O 1
ATOM 3523 N N . LYS A 1 454 ? 52.151 -19.754 -31.598 1.00 55.28 454 LYS A N 1
ATOM 3524 C CA . LYS A 1 454 ? 53.395 -20.529 -31.792 1.00 55.28 454 LYS A CA 1
ATOM 3525 C C . LYS A 1 454 ? 53.228 -21.713 -32.766 1.00 55.28 454 LYS A C 1
ATOM 3527 O O . LYS A 1 454 ? 54.175 -22.060 -33.465 1.00 55.28 454 LYS A O 1
ATOM 3532 N N . LYS A 1 455 ? 52.021 -22.286 -32.884 1.00 55.16 455 LYS A N 1
ATOM 3533 C CA . LYS A 1 455 ? 51.693 -23.348 -33.860 1.00 55.16 455 LYS A CA 1
ATOM 3534 C C . LYS A 1 455 ? 51.417 -22.847 -35.282 1.00 55.16 455 LYS A C 1
ATOM 3536 O O . LYS A 1 455 ? 51.416 -23.664 -36.207 1.00 55.16 455 LYS A O 1
ATOM 3541 N N . GLU A 1 456 ? 51.159 -21.555 -35.479 1.00 51.84 456 GLU A N 1
ATOM 3542 C CA . GLU A 1 456 ? 51.119 -20.957 -36.819 1.00 51.84 456 GLU A CA 1
ATOM 3543 C C . GLU A 1 456 ? 52.525 -20.615 -37.331 1.00 51.84 456 GLU A C 1
ATOM 3545 O O . GLU A 1 456 ? 52.790 -20.792 -38.524 1.00 51.84 456 GLU A O 1
ATOM 3550 N N . ASP A 1 457 ? 53.437 -20.206 -36.441 1.00 48.03 457 ASP A N 1
ATOM 3551 C CA . ASP A 1 457 ? 54.840 -19.930 -36.780 1.00 48.03 457 ASP A CA 1
ATOM 3552 C C . ASP A 1 457 ? 55.625 -21.209 -37.135 1.00 48.03 457 ASP A C 1
ATOM 3554 O O . ASP A 1 457 ? 56.311 -21.244 -38.159 1.00 48.03 457 ASP A O 1
ATOM 3558 N N . GLU A 1 458 ? 55.459 -22.307 -36.382 1.00 49.66 458 GLU A N 1
ATOM 3559 C CA . GLU A 1 458 ? 56.111 -23.603 -36.678 1.00 49.66 458 GLU A CA 1
ATOM 3560 C C . GLU A 1 458 ? 55.686 -24.238 -38.022 1.00 49.66 458 GLU A C 1
ATOM 3562 O O . GLU A 1 458 ? 56.291 -25.211 -38.471 1.00 49.66 458 GLU A O 1
ATOM 3567 N N . LYS A 1 459 ? 54.669 -23.697 -38.708 1.00 48.56 459 LYS A N 1
ATOM 3568 C CA . LYS A 1 459 ? 54.180 -24.203 -40.005 1.00 48.56 459 LYS A CA 1
ATOM 3569 C C . LYS A 1 459 ? 54.811 -23.555 -41.243 1.00 48.56 459 LYS A C 1
ATOM 3571 O O . LYS A 1 459 ? 54.355 -23.834 -42.352 1.00 48.56 459 LYS A O 1
ATOM 3576 N N . LYS A 1 460 ? 55.828 -22.697 -41.092 1.00 46.31 460 LYS A N 1
ATOM 3577 C CA . LYS A 1 460 ? 56.485 -21.989 -42.213 1.00 46.31 460 LYS A CA 1
ATOM 3578 C C . LYS A 1 460 ? 58.014 -22.045 -42.126 1.00 46.31 460 LYS A C 1
ATOM 3580 O O . LYS A 1 460 ? 58.672 -21.031 -41.907 1.00 46.31 460 LYS A O 1
ATOM 3585 N N . GLY A 1 461 ? 58.570 -23.239 -42.317 1.00 42.97 461 GLY A N 1
ATOM 3586 C CA . GLY A 1 461 ? 60.000 -23.403 -42.587 1.00 42.97 461 GLY A CA 1
ATOM 3587 C C . GLY A 1 461 ? 60.375 -22.966 -44.010 1.00 42.97 461 GLY A C 1
ATOM 3588 O O . GLY A 1 461 ? 59.560 -23.112 -44.913 1.00 42.97 461 GLY A O 1
ATOM 3589 N N . GLU A 1 462 ? 61.618 -22.486 -44.153 1.00 46.94 462 GLU A N 1
ATOM 3590 C CA . GLU A 1 462 ? 62.416 -22.370 -45.396 1.00 46.94 462 GLU A CA 1
ATOM 3591 C C . GLU A 1 462 ? 61.849 -21.425 -46.498 1.00 46.94 462 GLU A C 1
ATOM 3593 O O . GLU A 1 462 ? 60.745 -21.591 -46.995 1.00 46.94 462 GLU A O 1
ATOM 3598 N N . GLU A 1 463 ? 62.523 -20.360 -46.956 1.00 43.34 463 GLU A N 1
ATOM 3599 C CA . GLU A 1 463 ? 63.920 -19.906 -46.806 1.00 43.34 463 GLU A CA 1
ATOM 3600 C C . GLU A 1 463 ? 64.021 -18.410 -46.404 1.00 43.34 463 GLU A C 1
ATOM 3602 O O . GLU A 1 463 ? 63.038 -17.659 -46.428 1.00 43.34 463 GLU A O 1
ATOM 3607 N N . LEU A 1 464 ? 65.221 -17.943 -46.024 1.00 49.38 464 LEU A N 1
ATOM 3608 C CA . LEU A 1 464 ? 65.438 -16.567 -45.551 1.00 49.38 464 LEU A CA 1
ATOM 3609 C C . LEU A 1 464 ? 65.799 -15.570 -46.663 1.00 49.38 464 LEU A C 1
ATOM 3611 O O . LEU A 1 464 ? 66.819 -15.697 -47.334 1.00 49.38 464 LEU A O 1
ATOM 3615 N N . THR A 1 465 ? 65.028 -14.483 -46.761 1.00 57.31 465 THR A N 1
ATOM 3616 C CA . THR A 1 465 ? 65.329 -13.317 -47.617 1.00 57.31 465 THR A CA 1
ATOM 3617 C C . THR A 1 465 ? 65.275 -11.997 -46.830 1.00 57.31 465 THR A C 1
ATOM 3619 O O . THR A 1 465 ? 64.603 -11.920 -45.796 1.00 57.31 465 THR A O 1
ATOM 3622 N N . PRO A 1 466 ? 65.948 -10.915 -47.292 1.00 56.59 466 PRO A N 1
ATOM 3623 C CA . PRO A 1 466 ? 66.101 -9.667 -46.525 1.00 56.59 466 PRO A CA 1
ATOM 3624 C C . PRO A 1 466 ? 64.800 -9.014 -46.030 1.00 56.59 466 PRO A C 1
ATOM 3626 O O . PRO A 1 466 ? 64.815 -8.310 -45.020 1.00 56.59 466 PRO A O 1
ATOM 3629 N N . LEU A 1 467 ? 63.668 -9.279 -46.693 1.00 49.47 467 LEU A N 1
ATOM 3630 C CA . LEU A 1 467 ? 62.343 -8.767 -46.326 1.00 49.47 467 LEU A CA 1
ATOM 3631 C C . LEU A 1 467 ? 61.916 -9.166 -44.899 1.00 49.47 467 LEU A C 1
ATOM 3633 O O . LEU A 1 467 ? 61.247 -8.394 -44.211 1.00 49.47 467 LEU A O 1
ATOM 3637 N N . GLN A 1 468 ? 62.353 -10.335 -44.420 1.00 53.50 468 GLN A N 1
ATOM 3638 C CA . GLN A 1 468 ? 62.063 -10.814 -43.064 1.00 53.50 468 GLN A CA 1
ATOM 3639 C C . GLN A 1 468 ? 62.737 -9.958 -41.977 1.00 53.50 468 GLN A C 1
ATOM 3641 O O . GLN A 1 468 ? 62.230 -9.892 -40.858 1.00 53.50 468 GLN A O 1
ATOM 3646 N N . ARG A 1 469 ? 63.833 -9.243 -42.287 1.00 52.34 469 ARG A N 1
ATOM 3647 C CA . ARG A 1 469 ? 64.504 -8.343 -41.330 1.00 52.34 469 ARG A CA 1
ATOM 3648 C C . ARG A 1 469 ? 63.614 -7.142 -40.980 1.00 52.34 469 ARG A C 1
ATOM 3650 O O . ARG A 1 469 ? 63.424 -6.861 -39.801 1.00 52.34 469 ARG A O 1
ATOM 3657 N N . LEU A 1 470 ? 62.985 -6.529 -41.988 1.00 54.94 470 LEU A N 1
ATOM 3658 C CA . LEU A 1 470 ? 61.986 -5.461 -41.819 1.00 54.94 470 LEU A CA 1
ATOM 3659 C C . LEU A 1 470 ? 60.703 -5.957 -41.133 1.00 54.94 470 LEU A C 1
ATOM 3661 O O . LEU A 1 470 ? 60.099 -5.232 -40.342 1.00 54.94 470 LEU A O 1
ATOM 3665 N N . LEU A 1 471 ? 60.284 -7.199 -41.402 1.00 54.19 471 LEU A N 1
ATOM 3666 C CA . LEU A 1 471 ? 59.123 -7.784 -40.727 1.00 54.19 471 LEU A CA 1
ATOM 3667 C C . LEU A 1 471 ? 59.382 -7.984 -39.222 1.00 54.19 471 LEU A C 1
ATOM 3669 O O . LEU A 1 471 ? 58.499 -7.725 -38.408 1.00 54.19 471 LEU A O 1
ATOM 3673 N N . ARG A 1 472 ? 60.612 -8.361 -38.847 1.00 51.75 472 ARG A N 1
ATOM 3674 C CA . ARG A 1 472 ? 61.036 -8.535 -37.448 1.00 51.75 472 ARG A CA 1
ATOM 3675 C C . ARG A 1 472 ? 61.102 -7.215 -36.672 1.00 51.75 472 ARG A C 1
ATOM 3677 O O . ARG A 1 472 ? 60.833 -7.208 -35.475 1.00 51.75 472 ARG A O 1
ATOM 3684 N N . GLU A 1 473 ? 61.410 -6.100 -37.335 1.00 57.59 473 GLU A N 1
ATOM 3685 C CA . GLU A 1 473 ? 61.310 -4.759 -36.736 1.00 57.59 473 GLU A CA 1
ATOM 3686 C C . GLU A 1 473 ? 59.853 -4.312 -36.556 1.00 57.59 473 GLU A C 1
ATOM 3688 O O . GLU A 1 473 ? 59.521 -3.735 -35.521 1.00 57.59 473 GLU A O 1
ATOM 3693 N N . ARG A 1 474 ? 58.957 -4.635 -37.503 1.00 54.16 474 ARG A N 1
ATOM 3694 C CA . ARG A 1 474 ? 57.511 -4.407 -37.324 1.00 54.16 474 ARG A CA 1
ATOM 3695 C C . ARG A 1 474 ? 56.932 -5.207 -36.163 1.00 54.16 474 ARG A C 1
ATOM 3697 O O . ARG A 1 474 ? 56.246 -4.612 -35.342 1.00 54.16 474 ARG A O 1
ATOM 3704 N N . LEU A 1 475 ? 57.246 -6.500 -36.065 1.00 54.66 475 LEU A N 1
ATOM 3705 C CA . LEU A 1 475 ? 56.781 -7.357 -34.968 1.00 54.66 475 LEU A CA 1
ATOM 3706 C C . LEU A 1 475 ? 57.242 -6.821 -33.606 1.00 54.66 475 LEU A C 1
ATOM 3708 O O . LEU A 1 475 ? 56.404 -6.615 -32.735 1.00 54.66 475 LEU A O 1
ATOM 3712 N N . LYS A 1 476 ? 58.514 -6.425 -33.461 1.00 53.28 476 LYS A N 1
ATOM 3713 C CA . LYS A 1 476 ? 59.003 -5.738 -32.246 1.00 53.28 476 LYS A CA 1
ATOM 3714 C C . LYS A 1 476 ? 58.304 -4.402 -31.959 1.00 53.28 476 LYS A C 1
ATOM 3716 O O . LYS A 1 476 ? 58.200 -3.989 -30.806 1.00 53.28 476 LYS A O 1
ATOM 3721 N N . GLY A 1 477 ? 57.820 -3.717 -32.994 1.00 56.41 477 GLY A N 1
ATOM 3722 C CA . GLY A 1 477 ? 56.985 -2.518 -32.881 1.00 56.41 477 GLY A CA 1
ATOM 3723 C C . GLY A 1 477 ? 55.512 -2.787 -32.537 1.00 56.41 477 GLY A C 1
ATOM 3724 O O . GLY A 1 477 ? 54.797 -1.843 -32.199 1.00 56.41 477 GLY A O 1
ATOM 3725 N N . GLU A 1 478 ? 55.052 -4.037 -32.614 1.00 54.12 478 GLU A N 1
ATOM 3726 C CA . GLU A 1 478 ? 53.716 -4.483 -32.196 1.00 54.12 478 GLU A CA 1
ATOM 3727 C C . GLU A 1 478 ? 53.753 -5.160 -30.818 1.00 54.12 478 GLU A C 1
ATOM 3729 O O . GLU A 1 478 ? 52.865 -4.907 -30.008 1.00 54.12 478 GLU A O 1
ATOM 3734 N N . GLU A 1 479 ? 54.812 -5.913 -30.501 1.00 54.12 479 GLU A N 1
ATOM 3735 C CA . GLU A 1 479 ? 55.116 -6.428 -29.156 1.00 54.12 479 GLU A CA 1
ATOM 3736 C C . GLU A 1 479 ? 55.148 -5.285 -28.133 1.00 54.12 479 GLU A C 1
ATOM 3738 O O . GLU A 1 479 ? 54.349 -5.280 -27.198 1.00 54.12 479 GLU A O 1
ATOM 3743 N N . ARG A 1 480 ? 55.939 -4.232 -28.389 1.00 54.22 480 ARG A N 1
ATOM 3744 C CA . ARG A 1 480 ? 56.000 -3.043 -27.517 1.00 54.22 480 ARG A CA 1
ATOM 3745 C C . ARG A 1 480 ? 54.648 -2.360 -27.304 1.00 54.22 480 ARG A C 1
ATOM 3747 O O . ARG A 1 480 ? 54.395 -1.845 -26.225 1.00 54.22 480 ARG A O 1
ATOM 3754 N N . LYS A 1 481 ? 53.754 -2.376 -28.299 1.00 55.41 481 LYS A N 1
ATOM 3755 C CA . LYS A 1 481 ? 52.396 -1.810 -28.168 1.00 55.41 481 LYS A CA 1
ATOM 3756 C C . LYS A 1 481 ? 51.462 -2.702 -27.348 1.00 55.41 481 LYS A C 1
ATOM 3758 O O . LYS A 1 481 ? 50.528 -2.196 -26.725 1.00 55.41 481 LYS A O 1
ATOM 3763 N N . LYS A 1 482 ? 51.691 -4.020 -27.340 1.00 54.91 482 LYS A N 1
ATOM 3764 C CA . LYS A 1 482 ? 50.993 -4.955 -26.444 1.00 54.91 482 LYS A CA 1
ATOM 3765 C C . LYS A 1 482 ? 51.465 -4.773 -25.000 1.00 54.91 482 LYS A C 1
ATOM 3767 O O . LYS A 1 482 ? 50.618 -4.680 -24.120 1.00 54.91 482 LYS A O 1
ATOM 3772 N N . GLU A 1 483 ? 52.771 -4.623 -24.775 1.00 56.44 483 GLU A N 1
ATOM 3773 C CA . GLU A 1 483 ? 53.339 -4.293 -23.457 1.00 56.44 483 GLU A CA 1
ATOM 3774 C C . GLU A 1 483 ? 52.796 -2.947 -22.939 1.00 56.44 483 GLU A C 1
ATOM 3776 O O . GLU A 1 483 ? 52.240 -2.878 -21.845 1.00 56.44 483 GLU A O 1
ATOM 3781 N N . GLU A 1 484 ? 52.845 -1.895 -23.763 1.00 56.34 484 GLU A N 1
ATOM 3782 C CA . GLU A 1 484 ? 52.349 -0.547 -23.437 1.00 56.34 484 GLU A CA 1
ATOM 3783 C C . GLU A 1 484 ? 50.842 -0.544 -23.100 1.00 56.34 484 GLU A C 1
ATOM 3785 O O . GLU A 1 484 ? 50.416 0.099 -22.138 1.00 56.34 484 GLU A O 1
ATOM 3790 N N . THR A 1 485 ? 50.022 -1.336 -23.808 1.00 61.12 485 THR A N 1
ATOM 3791 C CA . THR A 1 485 ? 48.589 -1.492 -23.477 1.00 61.12 485 THR A CA 1
ATOM 3792 C C . THR A 1 485 ? 48.309 -2.447 -22.310 1.00 61.12 485 THR A C 1
ATOM 3794 O O . THR A 1 485 ? 47.267 -2.304 -21.666 1.00 61.12 485 THR A O 1
ATOM 3797 N N . GLN A 1 486 ? 49.206 -3.378 -21.971 1.00 59.09 486 GLN A N 1
ATOM 3798 C CA . GLN A 1 486 ? 49.133 -4.138 -20.715 1.00 59.09 486 GLN A CA 1
ATOM 3799 C C . GLN A 1 486 ? 49.482 -3.255 -19.508 1.00 59.09 486 GLN A C 1
ATOM 3801 O O . GLN A 1 486 ? 48.753 -3.276 -18.515 1.00 59.09 486 GLN A O 1
ATOM 3806 N N . GLU A 1 487 ? 50.519 -2.419 -19.600 1.00 66.94 487 GLU A N 1
ATOM 3807 C CA . GLU A 1 487 ? 50.873 -1.474 -18.535 1.00 66.94 487 GLU A CA 1
ATOM 3808 C C . GLU A 1 487 ? 49.756 -0.436 -18.314 1.00 66.94 487 GLU A C 1
ATOM 3810 O O . GLU A 1 487 ? 49.408 -0.122 -17.173 1.00 66.94 487 GLU A O 1
ATOM 3815 N N . GLU A 1 488 ? 49.116 0.047 -19.386 1.00 66.56 488 GLU A N 1
ATOM 3816 C CA . GLU A 1 488 ? 47.975 0.961 -19.267 1.00 66.56 488 GLU A CA 1
ATOM 3817 C C . GLU A 1 488 ? 46.749 0.298 -18.606 1.00 66.56 488 GLU A C 1
ATOM 3819 O O . GLU A 1 488 ? 46.097 0.910 -17.754 1.00 66.56 488 GLU A O 1
ATOM 3824 N N . LYS A 1 489 ? 46.456 -0.974 -18.925 1.00 64.62 489 LYS A N 1
ATOM 3825 C CA . LYS A 1 489 ? 45.433 -1.769 -18.216 1.00 64.62 489 LYS A CA 1
ATOM 3826 C C . LYS A 1 489 ? 45.774 -1.914 -16.727 1.00 64.62 489 LYS A C 1
ATOM 3828 O O . LYS A 1 489 ? 44.902 -1.700 -15.886 1.00 64.62 489 LYS A O 1
ATOM 3833 N N . LEU A 1 490 ? 47.029 -2.229 -16.395 1.00 68.25 490 LEU A N 1
ATOM 3834 C CA . LEU A 1 490 ? 47.484 -2.442 -15.017 1.00 68.25 490 LEU A CA 1
ATOM 3835 C C . LEU A 1 490 ? 47.419 -1.157 -14.171 1.00 68.25 490 LEU A C 1
ATOM 3837 O O . LEU A 1 490 ? 47.048 -1.212 -12.995 1.00 68.25 490 LEU A O 1
ATOM 3841 N N . LYS A 1 491 ? 47.710 0.005 -14.773 1.00 75.62 491 LYS A N 1
ATOM 3842 C CA . LYS A 1 491 ? 47.526 1.329 -14.150 1.00 75.62 491 LYS A CA 1
ATOM 3843 C C . LYS A 1 491 ? 46.048 1.630 -13.888 1.00 75.62 491 LYS A C 1
ATOM 3845 O O . LYS A 1 491 ? 45.691 1.996 -12.772 1.00 75.62 491 LYS A O 1
ATOM 3850 N N . ARG A 1 492 ? 45.168 1.399 -14.872 1.00 65.88 492 ARG A N 1
ATOM 3851 C CA . ARG A 1 492 ? 43.710 1.575 -14.704 1.00 65.88 492 ARG A CA 1
ATOM 3852 C C . ARG A 1 492 ? 43.133 0.652 -13.619 1.00 65.88 492 ARG A C 1
ATOM 3854 O O . ARG A 1 492 ? 42.264 1.083 -12.867 1.00 65.88 492 ARG A O 1
ATOM 3861 N N . ALA A 1 493 ? 43.639 -0.577 -13.492 1.00 60.97 493 ALA A N 1
ATOM 3862 C CA . ALA A 1 493 ? 43.258 -1.495 -12.416 1.00 60.97 493 ALA A CA 1
ATOM 3863 C C . ALA A 1 493 ? 43.684 -0.982 -11.024 1.00 60.97 493 ALA A C 1
ATOM 3865 O O . ALA A 1 493 ? 42.882 -1.017 -10.091 1.00 60.97 493 ALA A O 1
ATOM 3866 N N . HIS A 1 494 ? 44.904 -0.446 -10.889 1.00 69.00 494 HIS A N 1
ATOM 3867 C CA . HIS A 1 494 ? 45.366 0.171 -9.639 1.00 69.00 494 HIS A CA 1
ATOM 3868 C C . HIS A 1 494 ? 44.526 1.387 -9.230 1.00 69.00 494 HIS A C 1
ATOM 3870 O O . HIS A 1 494 ? 44.171 1.501 -8.057 1.00 69.00 494 HIS A O 1
ATOM 3876 N N . GLU A 1 495 ? 44.159 2.263 -10.172 1.00 73.88 495 GLU A N 1
ATOM 3877 C CA . GLU A 1 495 ? 43.347 3.446 -9.854 1.00 73.88 495 GLU A CA 1
ATOM 3878 C C . GLU A 1 495 ? 41.948 3.055 -9.337 1.00 73.88 495 GLU A C 1
ATOM 3880 O O . GLU A 1 495 ? 41.470 3.623 -8.357 1.00 73.88 495 GLU A O 1
ATOM 3885 N N . VAL A 1 496 ? 41.327 2.013 -9.909 1.00 65.75 496 VAL A N 1
ATOM 3886 C CA . VAL A 1 496 ? 40.042 1.467 -9.424 1.00 65.75 496 VAL A CA 1
ATOM 3887 C C . VAL A 1 496 ? 40.182 0.833 -8.033 1.00 65.75 496 VAL A C 1
ATOM 3889 O O . VAL A 1 496 ? 39.330 1.053 -7.172 1.00 65.75 496 VAL A O 1
ATOM 3892 N N . ILE A 1 497 ? 41.257 0.079 -7.767 1.00 69.94 497 ILE A N 1
ATOM 3893 C CA . ILE A 1 497 ? 41.519 -0.505 -6.437 1.00 69.94 497 ILE A CA 1
ATOM 3894 C C . ILE A 1 497 ? 41.699 0.595 -5.379 1.00 69.94 497 ILE A C 1
ATOM 3896 O O . ILE A 1 497 ? 41.168 0.484 -4.272 1.00 69.94 497 ILE A O 1
ATOM 3900 N N . LYS A 1 498 ? 42.401 1.677 -5.725 1.00 80.19 498 LYS A N 1
ATOM 3901 C CA . LYS A 1 498 ? 42.592 2.849 -4.865 1.00 80.19 498 LYS A CA 1
ATOM 3902 C C . LYS A 1 498 ? 41.272 3.576 -4.584 1.00 80.19 498 LYS A C 1
ATOM 3904 O O . LYS A 1 498 ? 40.972 3.838 -3.421 1.00 80.19 498 LYS A O 1
ATOM 3909 N N . GLU A 1 499 ? 40.439 3.808 -5.600 1.00 74.50 499 GLU A N 1
ATOM 3910 C CA . GLU A 1 499 ? 39.116 4.420 -5.410 1.00 74.50 499 GLU A CA 1
ATOM 3911 C C . GLU A 1 499 ? 38.211 3.558 -4.504 1.00 74.50 499 GLU A C 1
ATOM 3913 O O . GLU A 1 499 ? 37.499 4.075 -3.641 1.00 74.50 499 GLU A O 1
ATOM 3918 N N . LEU A 1 500 ? 38.263 2.227 -4.643 1.00 62.69 500 LEU A N 1
ATOM 3919 C CA . LEU A 1 500 ? 37.531 1.296 -3.776 1.00 62.69 500 LEU A CA 1
ATOM 3920 C C . LEU A 1 500 ? 38.031 1.325 -2.320 1.00 62.69 500 LEU A C 1
ATOM 3922 O O . LEU A 1 500 ? 37.213 1.247 -1.399 1.00 62.69 500 LEU A O 1
ATOM 3926 N N . LEU A 1 501 ? 39.339 1.480 -2.090 1.00 74.94 501 LEU A N 1
ATOM 3927 C CA . LEU A 1 501 ? 39.913 1.655 -0.749 1.00 74.94 501 LEU A CA 1
ATOM 3928 C C . LEU A 1 501 ? 39.463 2.974 -0.102 1.00 74.94 501 LEU A C 1
ATOM 3930 O O . LEU A 1 501 ? 39.001 2.967 1.039 1.00 74.94 501 LEU A O 1
ATOM 3934 N N . GLU A 1 502 ? 39.516 4.088 -0.834 1.00 77.88 502 GLU A N 1
ATOM 3935 C CA . GLU A 1 502 ? 39.062 5.399 -0.348 1.00 77.88 502 GLU A CA 1
ATOM 3936 C C . GLU A 1 502 ? 37.557 5.386 -0.017 1.00 77.88 502 GLU A C 1
ATOM 3938 O O . GLU A 1 502 ? 37.158 5.781 1.084 1.00 77.88 502 GLU A O 1
ATOM 3943 N N . ARG A 1 503 ? 36.720 4.816 -0.899 1.00 68.62 503 ARG A N 1
ATOM 3944 C CA . ARG A 1 503 ? 35.283 4.586 -0.641 1.00 68.62 503 ARG A CA 1
ATOM 3945 C C . ARG A 1 503 ? 35.045 3.727 0.610 1.00 68.62 503 ARG A C 1
ATOM 3947 O O . ARG A 1 503 ? 34.141 4.025 1.391 1.00 68.62 503 ARG A O 1
ATOM 3954 N N . THR A 1 504 ? 35.858 2.690 0.830 1.00 69.62 504 THR A N 1
ATOM 3955 C CA . THR A 1 504 ? 35.753 1.805 2.007 1.00 69.62 504 THR A CA 1
ATOM 3956 C C . THR A 1 504 ? 36.096 2.540 3.305 1.00 69.62 504 THR A C 1
ATOM 3958 O O . THR A 1 504 ? 35.376 2.403 4.295 1.00 69.62 504 THR A O 1
ATOM 3961 N N . ASN A 1 505 ? 37.133 3.382 3.301 1.00 77.38 505 ASN A N 1
ATOM 3962 C CA . ASN A 1 505 ? 37.523 4.174 4.471 1.00 77.38 505 ASN A CA 1
ATOM 3963 C C . ASN A 1 505 ? 36.428 5.173 4.889 1.00 77.38 505 ASN A C 1
ATOM 3965 O O . ASN A 1 505 ? 36.116 5.271 6.075 1.00 77.38 505 ASN A O 1
ATOM 3969 N N . VAL A 1 506 ? 35.764 5.832 3.930 1.00 73.19 506 VAL A N 1
ATOM 3970 C CA . VAL A 1 506 ? 34.616 6.723 4.210 1.00 73.19 506 VAL A CA 1
ATOM 3971 C C . VAL A 1 506 ? 33.437 5.963 4.841 1.00 73.19 506 VAL A C 1
ATOM 3973 O O . VAL A 1 506 ? 32.754 6.495 5.719 1.00 73.19 506 VAL A O 1
ATOM 3976 N N . ILE A 1 507 ? 33.198 4.709 4.441 1.00 65.06 507 ILE A N 1
ATOM 3977 C CA . ILE A 1 507 ? 32.164 3.854 5.052 1.00 65.06 507 ILE A CA 1
ATOM 3978 C C . ILE A 1 507 ? 32.542 3.485 6.495 1.00 65.06 507 ILE A C 1
ATOM 3980 O O . ILE A 1 507 ? 31.696 3.576 7.386 1.00 65.06 507 ILE A O 1
ATOM 3984 N N . LEU A 1 508 ? 33.803 3.121 6.752 1.00 73.19 508 LEU A N 1
ATOM 3985 C CA . LEU A 1 508 ? 34.293 2.801 8.099 1.00 73.19 508 LEU A CA 1
ATOM 3986 C C . LEU A 1 508 ? 34.217 4.005 9.052 1.00 73.19 508 LEU A C 1
ATOM 3988 O O . LEU A 1 508 ? 33.794 3.849 10.197 1.00 73.19 508 LEU A O 1
ATOM 3992 N N . GLN A 1 509 ? 34.555 5.204 8.572 1.00 78.94 509 GLN A N 1
ATOM 3993 C CA . GLN A 1 509 ? 34.471 6.439 9.354 1.00 78.94 509 GLN A CA 1
ATOM 3994 C C . GLN A 1 509 ? 33.018 6.749 9.761 1.00 78.94 509 GLN A C 1
ATOM 3996 O O . GLN A 1 509 ? 32.740 6.970 10.939 1.00 78.94 509 GLN A O 1
ATOM 4001 N N . ARG A 1 510 ? 32.064 6.625 8.829 1.00 65.12 510 ARG A N 1
ATOM 4002 C CA . ARG A 1 510 ? 30.624 6.790 9.112 1.00 65.12 510 ARG A CA 1
ATOM 4003 C C . ARG A 1 510 ? 30.058 5.724 10.051 1.00 65.12 510 ARG A C 1
ATOM 4005 O O . ARG A 1 510 ? 29.202 6.025 10.876 1.00 65.12 510 ARG A O 1
ATOM 4012 N N . LEU A 1 511 ? 30.541 4.482 9.976 1.00 63.06 511 LEU A N 1
ATOM 4013 C CA . LEU A 1 511 ? 30.172 3.433 10.937 1.00 63.06 511 LEU A CA 1
ATOM 4014 C C . LEU A 1 511 ? 30.661 3.742 12.362 1.00 63.06 511 LEU A C 1
ATOM 4016 O O . LEU A 1 511 ? 30.036 3.302 13.327 1.00 63.06 511 LEU A O 1
ATOM 4020 N N . HIS A 1 512 ? 31.746 4.506 12.513 1.00 77.44 512 HIS A N 1
ATOM 4021 C CA . HIS A 1 512 ? 32.209 4.987 13.814 1.00 77.44 512 HIS A CA 1
ATOM 4022 C C . HIS A 1 512 ? 31.324 6.129 14.349 1.00 77.44 512 HIS A C 1
ATOM 4024 O O . HIS A 1 512 ? 30.934 6.107 15.515 1.00 77.44 512 HIS A O 1
ATOM 4030 N N . GLU A 1 513 ? 30.928 7.072 13.486 1.00 70.44 513 GLU A N 1
ATOM 4031 C CA . GLU A 1 513 ? 29.979 8.149 13.817 1.00 70.44 513 GLU A CA 1
ATOM 4032 C C . GLU A 1 513 ? 28.614 7.598 14.263 1.00 70.44 513 GLU A C 1
ATOM 4034 O O . GLU A 1 513 ? 28.092 8.009 15.299 1.00 70.44 513 GLU A O 1
ATOM 4039 N N . ILE A 1 514 ? 28.069 6.608 13.542 1.00 61.50 514 ILE A N 1
ATOM 4040 C CA . ILE A 1 514 ? 26.802 5.944 13.896 1.00 61.50 514 ILE A CA 1
ATOM 4041 C C . ILE A 1 514 ? 26.886 5.316 15.293 1.00 61.50 514 ILE A C 1
ATOM 4043 O O . ILE A 1 514 ? 26.018 5.575 16.124 1.00 61.50 514 ILE A O 1
ATOM 4047 N N . LYS A 1 515 ? 27.961 4.576 15.600 1.00 69.56 515 LYS A N 1
ATOM 4048 C CA . LYS A 1 5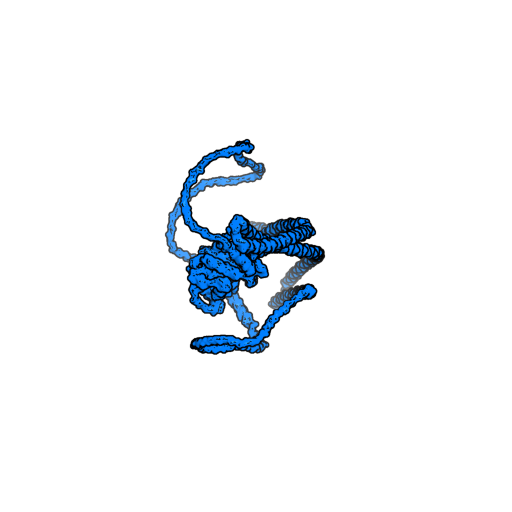15 ? 28.167 3.979 16.934 1.00 69.56 515 LYS A CA 1
ATOM 4049 C C . LYS A 1 515 ? 28.270 5.011 18.057 1.00 69.56 515 LYS A C 1
ATOM 4051 O O . LYS A 1 515 ? 27.854 4.729 19.181 1.00 69.56 515 LYS A O 1
ATOM 4056 N N . LYS A 1 516 ? 28.804 6.206 17.778 1.00 75.94 516 LYS A N 1
ATOM 4057 C CA . LYS A 1 516 ? 28.817 7.307 18.750 1.00 75.94 516 LYS A CA 1
ATOM 4058 C C . LYS A 1 516 ? 27.392 7.774 19.062 1.00 75.94 516 LYS A C 1
ATOM 4060 O O . LYS A 1 516 ? 27.033 7.878 20.232 1.00 75.94 516 LYS A O 1
ATOM 4065 N N . VAL A 1 517 ? 26.572 7.980 18.028 1.00 65.06 517 VAL A N 1
ATOM 4066 C CA . VAL A 1 517 ? 25.161 8.379 18.177 1.00 65.06 517 VAL A CA 1
ATOM 4067 C C . VAL A 1 517 ? 24.341 7.292 18.883 1.00 65.06 517 VAL A C 1
ATOM 4069 O O . VAL A 1 517 ? 23.537 7.618 19.751 1.00 65.06 517 VAL A O 1
ATOM 4072 N N . GLU A 1 518 ? 24.574 6.007 18.595 1.00 55.88 518 GLU A N 1
ATOM 4073 C CA . GLU A 1 518 ? 23.948 4.892 19.329 1.00 55.88 518 GLU A CA 1
ATOM 4074 C C . GLU A 1 518 ? 24.252 4.955 20.838 1.00 55.88 518 GLU A C 1
ATOM 4076 O O . GLU A 1 518 ? 23.344 4.797 21.654 1.00 55.88 518 GLU A O 1
ATOM 4081 N N . GLY A 1 519 ? 25.500 5.252 21.222 1.00 68.81 519 GLY A N 1
ATOM 4082 C CA . GLY A 1 519 ? 25.897 5.413 22.626 1.00 68.81 519 GLY A CA 1
ATOM 4083 C C . GLY A 1 519 ? 25.313 6.656 23.312 1.00 68.81 519 GLY A C 1
ATOM 4084 O O . GLY A 1 519 ? 25.004 6.613 24.502 1.00 68.81 519 GLY A O 1
ATOM 4085 N N . GLU A 1 520 ? 25.130 7.757 22.580 1.00 68.50 520 GLU A N 1
ATOM 4086 C CA . GLU A 1 520 ? 24.465 8.969 23.084 1.00 68.50 520 GLU A CA 1
ATOM 4087 C C . GLU A 1 520 ? 22.950 8.751 23.265 1.00 68.50 520 GLU A C 1
ATOM 4089 O O . GLU A 1 520 ? 22.382 9.161 24.280 1.00 68.50 520 GLU A O 1
ATOM 4094 N N . VAL A 1 521 ? 22.302 8.031 22.340 1.00 55.06 521 VAL A N 1
ATOM 4095 C CA . VAL A 1 521 ? 20.885 7.642 22.445 1.00 55.06 521 VAL A CA 1
ATOM 4096 C C . VAL A 1 521 ? 20.657 6.661 23.597 1.00 55.06 521 VAL A C 1
ATOM 4098 O O . VAL A 1 521 ? 19.720 6.859 24.368 1.00 55.06 521 VAL A O 1
ATOM 4101 N N . ALA A 1 522 ? 21.520 5.652 23.768 1.00 55.66 522 ALA A N 1
ATOM 4102 C CA . ALA A 1 522 ? 21.401 4.672 24.852 1.00 55.66 522 ALA A CA 1
ATOM 4103 C C . ALA A 1 522 ? 21.392 5.338 26.240 1.00 55.66 522 ALA A C 1
ATOM 4105 O O . ALA A 1 522 ? 20.483 5.091 27.031 1.00 55.66 522 ALA A O 1
ATOM 4106 N N . LYS A 1 523 ? 22.327 6.266 26.491 1.00 69.62 523 LYS A N 1
ATOM 4107 C CA . LYS A 1 523 ? 22.386 7.041 27.743 1.00 69.62 523 LYS A CA 1
ATOM 4108 C C . LYS A 1 523 ? 21.124 7.866 27.992 1.00 69.62 523 LYS A C 1
ATOM 4110 O O . LYS A 1 523 ? 20.679 7.974 29.132 1.00 69.62 523 LYS A O 1
ATOM 4115 N N . LYS A 1 524 ? 20.526 8.442 26.940 1.00 61.22 524 LYS A N 1
ATOM 4116 C CA . LYS A 1 524 ? 19.254 9.160 27.087 1.00 61.22 524 LYS A CA 1
ATOM 4117 C C . LYS A 1 524 ? 18.106 8.204 27.428 1.00 61.22 524 LYS A C 1
ATOM 4119 O O . LYS A 1 524 ? 17.299 8.529 28.289 1.00 61.22 524 LYS A O 1
ATOM 4124 N N . CYS A 1 525 ? 18.063 7.013 26.833 1.00 50.25 525 CYS A N 1
ATOM 4125 C CA . CYS A 1 525 ? 17.065 6.001 27.185 1.00 50.25 525 CYS A CA 1
ATOM 4126 C C . CYS A 1 525 ? 17.196 5.502 28.638 1.00 50.25 525 CYS A C 1
ATOM 4128 O O . CYS A 1 525 ? 16.173 5.255 29.269 1.00 50.25 525 CYS A O 1
ATOM 4130 N N . GLU A 1 526 ? 18.408 5.395 29.194 1.00 60.00 526 GLU A N 1
ATOM 4131 C CA . GLU A 1 526 ? 18.612 5.063 30.618 1.00 60.00 526 GLU A CA 1
ATOM 4132 C C . GLU A 1 526 ? 18.119 6.178 31.559 1.00 60.00 526 GLU A C 1
ATOM 4134 O O . GLU A 1 526 ? 17.507 5.890 32.592 1.00 60.00 526 GLU A O 1
ATOM 4139 N N . ALA A 1 527 ? 18.317 7.448 31.188 1.00 62.09 527 ALA A N 1
ATOM 4140 C CA . ALA A 1 527 ? 17.785 8.594 31.927 1.00 62.09 527 ALA A CA 1
ATOM 4141 C C . ALA A 1 527 ? 16.243 8.643 31.880 1.00 62.09 527 ALA A C 1
ATOM 4143 O O . ALA A 1 527 ? 15.601 8.672 32.932 1.00 62.09 527 ALA A O 1
ATOM 4144 N N . ASP A 1 528 ? 15.650 8.556 30.681 1.00 51.12 528 ASP A N 1
ATOM 4145 C CA . ASP A 1 528 ? 14.195 8.490 30.473 1.00 51.12 528 ASP A CA 1
ATOM 4146 C C . ASP A 1 528 ? 13.570 7.324 31.278 1.00 51.12 528 ASP A C 1
ATOM 4148 O O . ASP A 1 528 ? 12.553 7.494 31.953 1.00 51.12 528 ASP A O 1
ATOM 4152 N N . ALA A 1 529 ? 14.195 6.138 31.265 1.00 51.47 529 ALA A N 1
ATOM 4153 C CA . ALA A 1 529 ? 13.722 4.961 32.001 1.00 51.47 529 ALA A CA 1
ATOM 4154 C C . ALA A 1 529 ? 13.837 5.103 33.530 1.00 51.47 529 ALA A C 1
ATOM 4156 O O . ALA A 1 529 ? 13.054 4.496 34.264 1.00 51.47 529 ALA A O 1
ATOM 4157 N N . SER A 1 530 ? 14.787 5.903 34.022 1.00 60.91 530 SER A N 1
ATOM 4158 C CA . SER A 1 530 ? 14.947 6.178 35.455 1.00 60.91 530 SER A CA 1
ATOM 4159 C C . SER A 1 530 ? 13.841 7.107 35.966 1.00 60.91 530 SER A C 1
ATOM 4161 O O . SER A 1 530 ? 13.184 6.788 36.957 1.00 60.91 530 SER A O 1
ATOM 4163 N N . ALA A 1 531 ? 13.540 8.183 35.230 1.00 57.16 531 ALA A N 1
ATOM 4164 C CA . ALA A 1 531 ? 12.408 9.067 35.526 1.00 57.16 531 ALA A CA 1
ATOM 4165 C C . ALA A 1 531 ? 11.051 8.333 35.453 1.00 57.16 531 ALA A C 1
ATOM 4167 O O . ALA A 1 531 ? 10.149 8.581 36.260 1.00 57.16 531 ALA A O 1
ATOM 4168 N N . LEU A 1 532 ? 10.912 7.369 34.532 1.00 50.62 532 LEU A N 1
ATOM 4169 C CA . LEU A 1 532 ? 9.714 6.530 34.418 1.00 50.62 532 LEU A CA 1
ATOM 4170 C C . LEU A 1 532 ? 9.510 5.599 35.633 1.00 50.62 532 LEU A C 1
ATOM 4172 O O . LEU A 1 532 ? 8.374 5.300 35.997 1.00 50.62 532 LEU A O 1
ATOM 4176 N N . LYS A 1 533 ? 10.589 5.152 36.294 1.00 61.44 533 LYS A N 1
ATOM 4177 C CA . LYS A 1 533 ? 10.496 4.365 37.539 1.00 61.44 533 LYS A CA 1
ATOM 4178 C C . LYS A 1 533 ? 10.055 5.221 38.727 1.00 61.44 533 LYS A C 1
ATOM 4180 O O . LYS A 1 533 ? 9.192 4.794 39.488 1.00 61.44 533 LYS A O 1
ATOM 4185 N N . GLU A 1 534 ? 10.603 6.427 38.866 1.00 60.47 534 GLU A N 1
ATOM 4186 C CA . GLU A 1 534 ? 10.247 7.342 39.959 1.00 60.47 534 GLU A CA 1
ATOM 4187 C C . GLU A 1 534 ? 8.777 7.790 39.874 1.00 60.47 534 GLU A C 1
ATOM 4189 O O . GLU A 1 534 ? 8.048 7.758 40.866 1.00 60.47 534 GLU A O 1
ATOM 4194 N N . THR A 1 535 ? 8.311 8.140 38.672 1.00 57.00 535 THR A N 1
ATOM 4195 C CA . THR A 1 535 ? 6.904 8.506 38.425 1.00 57.00 535 THR A CA 1
ATOM 4196 C C . THR A 1 535 ? 5.947 7.332 38.643 1.00 57.00 535 THR A C 1
ATOM 4198 O O . THR A 1 535 ? 4.900 7.520 39.263 1.00 57.00 535 THR A O 1
ATOM 4201 N N . LYS A 1 536 ? 6.320 6.108 38.235 1.00 56.09 536 LYS A N 1
ATOM 4202 C CA . LYS A 1 536 ? 5.551 4.891 38.551 1.00 56.09 536 LYS A CA 1
ATOM 4203 C C . LYS A 1 536 ? 5.402 4.685 40.063 1.00 56.09 536 LYS A C 1
ATOM 4205 O O . LYS A 1 536 ? 4.288 4.445 40.517 1.00 56.09 536 LYS A O 1
ATOM 4210 N N . HIS A 1 537 ? 6.476 4.836 40.839 1.00 62.03 537 HIS A N 1
ATOM 4211 C CA . HIS A 1 537 ? 6.419 4.634 42.289 1.00 62.03 537 HIS A CA 1
ATOM 4212 C C . HIS A 1 537 ? 5.558 5.697 42.999 1.00 62.03 537 HIS A C 1
ATOM 4214 O O . HIS A 1 537 ? 4.727 5.355 43.837 1.00 62.03 537 HIS A O 1
ATOM 4220 N N . LYS A 1 538 ? 5.662 6.974 42.599 1.00 61.69 538 LYS A N 1
ATOM 4221 C CA . LYS A 1 538 ? 4.782 8.052 43.098 1.00 61.69 538 LYS A CA 1
ATOM 4222 C C . LYS A 1 538 ? 3.299 7.768 42.826 1.00 61.69 538 LYS A C 1
ATOM 4224 O O . LYS A 1 538 ? 2.464 7.985 43.700 1.00 61.69 538 LYS A O 1
ATOM 4229 N N . LYS A 1 539 ? 2.977 7.237 41.641 1.00 59.44 539 LYS A N 1
ATOM 4230 C CA . LYS A 1 539 ? 1.617 6.811 41.278 1.00 59.44 539 LYS A CA 1
ATOM 4231 C C . LYS A 1 539 ? 1.131 5.617 42.109 1.00 59.44 539 LYS A C 1
ATOM 4233 O O . LYS A 1 539 ? -0.036 5.577 42.481 1.00 59.44 539 LYS A O 1
ATOM 4238 N N . GLU A 1 540 ? 2.000 4.651 42.398 1.00 63.09 540 GLU A N 1
ATOM 4239 C CA . GLU A 1 540 ? 1.651 3.484 43.221 1.00 63.09 540 GLU A CA 1
ATOM 4240 C C . GLU A 1 540 ? 1.269 3.900 44.649 1.00 63.09 540 GLU A C 1
ATOM 4242 O O . GLU A 1 540 ? 0.222 3.473 45.131 1.00 63.09 540 GLU A O 1
ATOM 4247 N N . ASN A 1 541 ? 2.015 4.827 45.257 1.00 64.88 541 ASN A N 1
ATOM 4248 C CA . ASN A 1 541 ? 1.697 5.369 46.583 1.00 64.88 541 ASN A CA 1
ATOM 4249 C C . ASN A 1 541 ? 0.348 6.12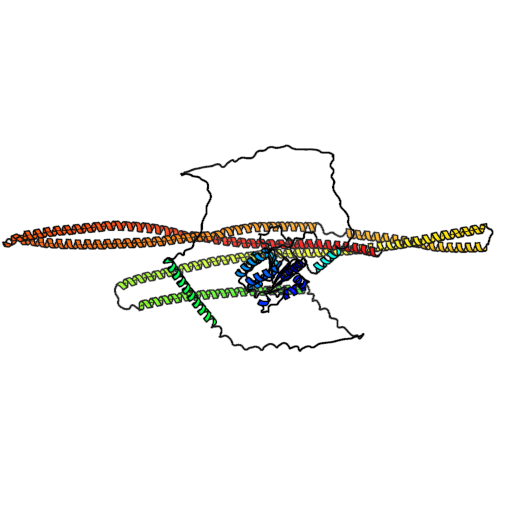5 46.591 1.00 64.88 541 ASN A C 1
ATOM 4251 O O . ASN A 1 541 ? -0.500 5.856 47.439 1.00 64.88 541 ASN A O 1
ATOM 4255 N N . LEU A 1 542 ? 0.101 6.994 45.598 1.00 64.75 542 LEU A N 1
ATOM 4256 C CA . LEU A 1 542 ? -1.184 7.699 45.424 1.00 64.75 542 LEU A CA 1
ATOM 4257 C C . LEU A 1 542 ? -2.381 6.737 45.302 1.00 64.75 542 LEU A C 1
ATOM 4259 O O . LEU A 1 542 ? -3.455 7.001 45.838 1.00 64.75 542 LEU A O 1
ATOM 4263 N N . ILE A 1 543 ? -2.201 5.597 44.627 1.00 61.03 543 ILE A N 1
ATOM 4264 C CA . ILE A 1 543 ? -3.239 4.564 44.503 1.00 61.03 543 ILE A CA 1
ATOM 4265 C C . ILE A 1 543 ? -3.527 3.889 45.855 1.00 61.03 543 ILE A C 1
ATOM 4267 O O . ILE A 1 543 ? -4.673 3.515 46.111 1.00 61.03 543 ILE A O 1
ATOM 4271 N N . GLU A 1 544 ? -2.536 3.720 46.734 1.00 68.56 544 GLU A N 1
ATOM 4272 C CA . GLU A 1 544 ? -2.770 3.182 48.083 1.00 68.56 544 GLU A CA 1
ATOM 4273 C C . GLU A 1 544 ? -3.452 4.197 49.009 1.00 68.56 544 GLU A C 1
ATOM 4275 O O . GLU A 1 544 ? -4.390 3.829 49.720 1.00 68.56 544 GLU A O 1
ATOM 4280 N N . GLU A 1 545 ? -3.089 5.479 48.929 1.00 69.12 545 GLU A N 1
ATOM 4281 C CA . GLU A 1 545 ? -3.775 6.559 49.652 1.00 69.12 545 GLU A CA 1
ATOM 4282 C C . GLU A 1 545 ? -5.250 6.683 49.227 1.00 69.12 545 GLU A C 1
ATOM 4284 O O . GLU A 1 545 ? -6.144 6.688 50.079 1.00 69.12 545 GLU A O 1
ATOM 4289 N N . MET A 1 546 ? -5.539 6.672 47.918 1.00 63.81 546 MET A N 1
ATOM 4290 C CA . MET A 1 546 ? -6.917 6.675 47.403 1.00 63.81 546 MET A CA 1
ATOM 4291 C C . MET A 1 546 ? -7.720 5.454 47.879 1.00 63.81 546 MET A C 1
ATOM 4293 O O . MET A 1 546 ? -8.871 5.601 48.300 1.00 63.81 546 MET A O 1
ATOM 4297 N N . LYS A 1 547 ? -7.122 4.252 47.893 1.00 68.81 547 LYS A N 1
ATOM 4298 C CA . LYS A 1 547 ? -7.766 3.047 48.452 1.00 68.81 547 LYS A CA 1
ATOM 4299 C C . LYS A 1 547 ? -8.057 3.193 49.945 1.00 68.81 547 LYS A C 1
ATOM 4301 O O . LYS A 1 547 ? -9.134 2.786 50.380 1.00 68.81 547 LYS A O 1
ATOM 4306 N N . ALA A 1 548 ? -7.137 3.752 50.731 1.00 71.88 548 ALA A N 1
ATOM 4307 C CA . ALA A 1 548 ? -7.334 3.951 52.167 1.00 71.88 548 ALA A CA 1
ATOM 4308 C C . ALA A 1 548 ? -8.497 4.920 52.454 1.00 71.88 548 ALA A C 1
ATOM 4310 O O . ALA A 1 548 ? -9.336 4.645 53.316 1.00 71.88 548 ALA A O 1
ATOM 4311 N N . ILE A 1 549 ? -8.605 6.005 51.677 1.00 70.81 549 ILE A N 1
ATOM 4312 C CA . ILE A 1 549 ? -9.738 6.943 51.735 1.00 70.81 549 ILE A CA 1
ATOM 4313 C C . ILE A 1 549 ? -11.051 6.235 51.354 1.00 70.81 549 ILE A C 1
ATOM 4315 O O . ILE A 1 549 ? -12.056 6.406 52.049 1.00 70.81 549 ILE A O 1
ATOM 4319 N N . HIS A 1 550 ? -11.048 5.386 50.319 1.00 68.94 550 HIS A N 1
ATOM 4320 C CA . HIS A 1 550 ? -12.236 4.639 49.884 1.00 68.94 550 HIS A CA 1
ATOM 4321 C C . HIS A 1 550 ? -12.774 3.697 50.976 1.00 68.94 550 HIS A C 1
ATOM 4323 O O . HIS A 1 550 ? -13.936 3.815 51.363 1.00 68.94 550 HIS A O 1
ATOM 4329 N N . HIS A 1 551 ? -11.922 2.844 51.560 1.00 72.81 551 HIS A N 1
ATOM 4330 C CA . HIS A 1 551 ? -12.323 1.927 52.642 1.00 72.81 551 HIS A CA 1
ATOM 4331 C C . HIS A 1 551 ? -12.806 2.677 53.900 1.00 72.81 551 HIS A C 1
ATOM 4333 O O . HIS A 1 551 ? -13.663 2.186 54.639 1.00 72.81 551 HIS A O 1
ATOM 4339 N N . SER A 1 552 ? -12.270 3.877 54.159 1.00 73.88 552 SER A N 1
ATOM 4340 C CA . SER A 1 552 ? -12.752 4.759 55.229 1.00 73.88 552 SER A CA 1
ATOM 4341 C C . SER A 1 552 ? -14.175 5.260 54.943 1.00 73.88 552 SER A C 1
ATOM 4343 O O . SER A 1 552 ? -15.048 5.177 55.811 1.00 73.88 552 SER A O 1
ATOM 4345 N N . LYS A 1 553 ? -14.443 5.698 53.703 1.00 74.19 553 LYS A N 1
ATOM 4346 C CA . LYS A 1 553 ? -15.774 6.129 53.246 1.00 74.19 553 LYS A CA 1
ATOM 4347 C C . LYS A 1 553 ? -16.803 4.997 53.335 1.00 74.19 553 LYS A C 1
ATOM 4349 O O . LYS A 1 553 ? -17.874 5.215 53.894 1.00 74.19 553 LYS A O 1
ATOM 4354 N N . GLU A 1 554 ? -16.476 3.794 52.857 1.00 72.19 554 GLU A N 1
ATOM 4355 C CA . GLU A 1 554 ? -17.364 2.620 52.939 1.00 72.19 554 GLU A CA 1
ATOM 4356 C C . GLU A 1 554 ? -17.746 2.280 54.387 1.00 72.19 554 GLU A C 1
ATOM 4358 O O . GLU A 1 554 ? -18.925 2.101 54.694 1.00 72.19 554 GLU A O 1
ATOM 4363 N N . ARG A 1 555 ? -16.771 2.264 55.307 1.00 78.69 555 ARG A N 1
ATOM 4364 C CA . ARG A 1 555 ? -17.018 1.962 56.726 1.00 78.69 555 ARG A CA 1
ATOM 4365 C C . ARG A 1 555 ? -17.950 2.982 57.391 1.00 78.69 555 ARG A C 1
ATOM 4367 O O . ARG A 1 555 ? -18.800 2.598 58.190 1.00 78.69 555 ARG A O 1
ATOM 4374 N N . ILE A 1 556 ? -17.807 4.265 57.059 1.00 78.75 556 ILE A N 1
ATOM 4375 C CA . ILE A 1 556 ? -18.662 5.338 57.594 1.00 78.75 556 ILE A CA 1
ATOM 4376 C C . ILE A 1 556 ? -20.073 5.279 56.978 1.00 78.75 556 ILE A C 1
ATOM 4378 O O . ILE A 1 556 ? -21.052 5.565 57.668 1.00 78.75 556 ILE A O 1
ATOM 4382 N N . LEU A 1 557 ? -20.205 4.859 55.714 1.00 74.00 557 LEU A N 1
ATOM 4383 C CA . LEU A 1 557 ? -21.509 4.618 55.088 1.00 74.00 557 LEU A CA 1
ATOM 4384 C C . LEU A 1 557 ? -22.244 3.433 55.733 1.00 74.00 557 LEU A C 1
ATOM 4386 O O . LEU A 1 557 ? -23.431 3.564 56.019 1.00 74.00 557 LEU A O 1
ATOM 4390 N N . MET A 1 558 ? -21.554 2.330 56.056 1.00 79.19 558 MET A N 1
ATOM 4391 C CA . MET A 1 558 ? -22.154 1.227 56.825 1.00 79.19 558 MET A CA 1
ATOM 4392 C C . MET A 1 558 ? -22.673 1.692 58.195 1.00 79.19 558 MET A C 1
ATOM 4394 O O . MET A 1 558 ? -23.817 1.402 58.542 1.00 79.19 558 MET A O 1
ATOM 4398 N N . GLU A 1 559 ? -21.875 2.472 58.937 1.00 85.50 559 GLU A N 1
ATOM 4399 C CA . GLU A 1 559 ? -22.278 3.045 60.233 1.00 85.50 559 GLU A CA 1
ATOM 4400 C C . GLU A 1 559 ? -23.548 3.913 60.105 1.00 85.50 559 GLU A C 1
ATOM 4402 O O . GLU A 1 559 ? -24.425 3.878 60.970 1.00 85.50 559 GLU A O 1
ATOM 4407 N N . LEU A 1 560 ? -23.695 4.657 59.000 1.00 85.00 560 LEU A N 1
ATOM 4408 C CA . LEU A 1 560 ? -24.900 5.441 58.715 1.00 85.00 560 LEU A CA 1
ATOM 4409 C C . LEU A 1 560 ? -26.114 4.547 58.405 1.00 85.00 560 LEU A C 1
ATOM 4411 O O . LEU A 1 560 ? -27.201 4.797 58.928 1.00 85.00 560 LEU A O 1
ATOM 4415 N N . THR A 1 561 ? -25.944 3.505 57.586 1.00 82.44 561 THR A N 1
ATOM 4416 C CA . THR A 1 561 ? -27.021 2.568 57.220 1.00 82.44 561 THR A CA 1
ATOM 4417 C C . THR A 1 561 ? -27.558 1.801 58.432 1.00 82.44 561 THR A C 1
ATOM 4419 O O . THR A 1 561 ? -28.772 1.637 58.556 1.00 82.44 561 THR A O 1
ATOM 4422 N N . GLU A 1 562 ? -26.693 1.372 59.356 1.00 85.69 562 GLU A N 1
ATOM 4423 C CA . GLU A 1 562 ? -27.110 0.715 60.604 1.00 85.69 562 GLU A CA 1
ATOM 4424 C C . GLU A 1 562 ? -27.921 1.660 61.506 1.00 85.69 562 GLU A C 1
ATOM 4426 O O . GLU A 1 562 ? -28.982 1.285 62.011 1.00 85.69 562 GLU A O 1
ATOM 4431 N N . VAL A 1 563 ? -27.474 2.913 61.652 1.00 87.06 563 VAL A N 1
ATOM 4432 C CA . VAL A 1 563 ? -28.184 3.951 62.419 1.00 87.06 563 VAL A CA 1
ATOM 4433 C C . VAL A 1 563 ? -29.560 4.268 61.817 1.00 87.06 563 VAL A C 1
ATOM 4435 O O . VAL A 1 563 ? -30.522 4.447 62.565 1.00 87.06 563 VAL A O 1
ATOM 4438 N N . LEU A 1 564 ? -29.688 4.301 60.487 1.00 82.50 564 LEU A N 1
ATOM 4439 C CA . LEU A 1 564 ? -30.978 4.510 59.820 1.00 82.50 564 LEU A CA 1
ATOM 4440 C C . LEU A 1 564 ? -31.932 3.323 60.033 1.00 82.50 564 LEU A C 1
ATOM 4442 O O . LEU A 1 564 ? -33.056 3.536 60.480 1.00 82.50 564 LEU A O 1
ATOM 4446 N N . LYS A 1 565 ? -31.474 2.081 59.832 1.00 85.00 565 LYS A N 1
ATOM 4447 C CA . LYS A 1 565 ? -32.300 0.871 60.036 1.00 85.00 565 LYS A CA 1
ATOM 4448 C C . LYS A 1 565 ? -32.769 0.709 61.479 1.00 85.00 565 LYS A C 1
ATOM 4450 O O . LYS A 1 565 ? -33.896 0.286 61.728 1.00 85.00 565 LYS A O 1
ATOM 4455 N N . HIS A 1 566 ? -31.931 1.097 62.439 1.00 88.69 566 HIS A N 1
ATOM 4456 C CA . HIS A 1 566 ? -32.317 1.143 63.844 1.00 88.69 566 HIS A CA 1
ATOM 4457 C C . HIS A 1 566 ? -33.426 2.174 64.105 1.00 88.69 566 HIS A C 1
ATOM 4459 O O . HIS A 1 566 ? -34.357 1.863 64.848 1.00 88.69 566 HIS A O 1
ATOM 4465 N N . LYS A 1 567 ? -33.363 3.364 63.487 1.00 88.50 567 LYS A N 1
ATOM 4466 C CA . LYS A 1 567 ? -34.408 4.393 63.616 1.00 88.50 567 LYS A CA 1
ATOM 4467 C C . LYS A 1 567 ? -35.756 3.891 63.098 1.00 88.50 567 LYS A C 1
ATOM 4469 O O . LYS A 1 567 ? -36.754 4.024 63.799 1.00 88.50 567 LYS A O 1
ATOM 4474 N N . GLU A 1 568 ? -35.772 3.297 61.908 1.00 85.56 568 GLU A N 1
ATOM 4475 C CA . GLU A 1 568 ? -37.007 2.842 61.255 1.00 85.56 568 GLU A CA 1
ATOM 4476 C C . GLU A 1 568 ? -37.713 1.756 62.073 1.00 85.56 568 GLU A C 1
ATOM 4478 O O . GLU A 1 568 ? -38.905 1.875 62.344 1.00 85.56 568 GLU A O 1
ATOM 4483 N N . LYS A 1 569 ? -36.959 0.785 62.607 1.00 89.38 569 LYS A N 1
ATOM 4484 C CA . LYS A 1 569 ? -37.504 -0.240 63.510 1.00 89.38 569 LYS A CA 1
ATOM 4485 C C . LYS A 1 569 ? -38.165 0.349 64.770 1.00 89.38 569 LYS A C 1
ATOM 4487 O O . LYS A 1 569 ? -39.171 -0.179 65.237 1.00 89.38 569 LYS A O 1
ATOM 4492 N N . VAL A 1 570 ? -37.613 1.426 65.335 1.00 88.75 570 VAL A N 1
ATOM 4493 C CA . VAL A 1 570 ? -38.189 2.089 66.523 1.00 88.75 570 VAL A CA 1
ATOM 4494 C C . VAL A 1 570 ? -39.445 2.890 66.148 1.00 88.75 570 VAL A C 1
ATOM 4496 O O . VAL A 1 570 ? -40.418 2.892 66.898 1.00 88.75 570 VAL A O 1
ATOM 4499 N N . GLU A 1 571 ? -39.480 3.510 64.964 1.00 86.81 571 GLU A N 1
ATOM 4500 C CA . GLU A 1 571 ? -40.684 4.173 64.432 1.00 86.81 571 GLU A CA 1
ATOM 4501 C C . GLU A 1 571 ? -41.818 3.173 64.128 1.00 86.81 571 GLU A C 1
ATOM 4503 O O . GLU A 1 571 ? -42.988 3.472 64.388 1.00 86.81 571 GLU A O 1
ATOM 4508 N N . GLU A 1 572 ? -41.488 1.964 63.667 1.00 89.06 572 GLU A N 1
ATOM 4509 C CA . GLU A 1 572 ? -42.429 0.844 63.521 1.00 89.06 572 GLU A CA 1
ATOM 4510 C C . GLU A 1 572 ? -42.978 0.368 64.880 1.00 89.06 572 GLU A C 1
ATOM 4512 O O . GLU A 1 572 ? -44.194 0.219 65.025 1.00 89.06 572 GLU A O 1
ATOM 4517 N N . GLU A 1 573 ? -42.124 0.189 65.899 1.00 91.75 573 GLU A N 1
ATOM 4518 C CA . GLU A 1 573 ? -42.560 -0.237 67.241 1.00 91.75 573 GLU A CA 1
ATOM 4519 C C . GLU A 1 573 ? -43.502 0.795 67.888 1.00 91.75 573 GLU A C 1
ATOM 4521 O O . GLU A 1 573 ? -44.562 0.423 68.397 1.00 91.75 573 GLU A O 1
ATOM 4526 N N . ILE A 1 574 ? -43.185 2.094 67.792 1.00 89.62 574 ILE A N 1
ATOM 4527 C CA . ILE A 1 574 ? -44.078 3.176 68.247 1.00 89.62 574 ILE A CA 1
ATOM 4528 C C . ILE A 1 574 ? -45.426 3.112 67.524 1.00 89.62 574 ILE A C 1
ATOM 4530 O O . ILE A 1 574 ? -46.471 3.177 68.172 1.00 89.62 574 ILE A O 1
ATOM 4534 N N . SER A 1 575 ? -45.418 2.959 66.197 1.00 87.06 575 SER A N 1
ATOM 4535 C CA . SER A 1 575 ? -46.643 2.921 65.386 1.00 87.06 575 SER A CA 1
ATOM 4536 C C . SER A 1 575 ? -47.557 1.756 65.792 1.00 87.06 575 SER A C 1
ATOM 4538 O O . SER A 1 575 ? -48.762 1.940 65.974 1.00 87.06 575 SER A O 1
ATOM 4540 N N . ALA A 1 576 ? -46.977 0.576 66.030 1.00 90.81 576 ALA A N 1
ATOM 4541 C CA . ALA A 1 576 ? -47.703 -0.609 66.483 1.00 90.81 576 ALA A CA 1
ATOM 4542 C C . ALA A 1 576 ? -48.272 -0.471 67.911 1.00 90.81 576 ALA A C 1
ATOM 4544 O O . ALA A 1 576 ? -49.321 -1.047 68.212 1.00 90.81 576 ALA A O 1
ATOM 4545 N N . ILE A 1 577 ? -47.612 0.280 68.801 1.00 91.06 577 ILE A N 1
ATOM 4546 C CA . ILE A 1 577 ? -48.125 0.545 70.157 1.00 91.06 577 ILE A CA 1
ATOM 4547 C C . ILE A 1 577 ? -49.239 1.595 70.121 1.00 91.06 577 ILE A C 1
ATOM 4549 O O . ILE A 1 577 ? -50.257 1.399 70.780 1.00 91.06 577 ILE A O 1
ATOM 4553 N N . ILE A 1 578 ? -49.110 2.653 69.310 1.00 90.50 578 ILE A N 1
ATOM 4554 C CA . ILE A 1 578 ? -50.168 3.662 69.122 1.00 90.50 578 ILE A CA 1
ATOM 4555 C C . ILE A 1 578 ? -51.460 3.010 68.609 1.00 90.50 578 ILE A C 1
ATOM 4557 O O . ILE A 1 578 ? -52.535 3.309 69.128 1.00 90.50 578 ILE A O 1
ATOM 4561 N N . GLN A 1 579 ? -51.371 2.077 67.653 1.00 90.38 579 GLN A N 1
ATOM 4562 C CA . GLN A 1 579 ? -52.545 1.332 67.186 1.00 90.38 579 GLN A CA 1
ATOM 4563 C C . GLN A 1 579 ? -53.206 0.536 68.326 1.00 90.38 579 GLN A C 1
ATOM 4565 O O . GLN A 1 579 ? -54.410 0.662 68.546 1.00 90.38 579 GLN A O 1
ATOM 4570 N N . LYS A 1 580 ? -52.426 -0.234 69.096 1.00 92.38 580 LYS A N 1
ATOM 4571 C CA . LYS A 1 580 ? -52.941 -1.013 70.239 1.00 92.38 580 LYS A CA 1
ATOM 4572 C C . LYS A 1 580 ? -53.526 -0.134 71.341 1.00 92.38 580 LYS A C 1
ATOM 4574 O O . LYS A 1 580 ? -54.501 -0.526 71.977 1.00 92.38 580 LYS A O 1
ATOM 4579 N N . GLN A 1 581 ? -52.959 1.049 71.570 1.00 91.25 581 GLN A N 1
ATOM 4580 C CA . GLN A 1 581 ? -53.510 2.007 72.520 1.00 91.25 581 GLN A CA 1
ATOM 4581 C C . GLN A 1 581 ? -54.874 2.522 72.042 1.00 91.25 581 GLN A C 1
ATOM 4583 O O . GLN A 1 581 ? -55.820 2.489 72.819 1.00 91.25 581 GLN A O 1
ATOM 4588 N N . ALA A 1 582 ? -55.021 2.868 70.759 1.00 89.56 582 ALA A N 1
ATOM 4589 C CA . ALA A 1 582 ? -56.316 3.247 70.193 1.00 89.56 582 ALA A CA 1
ATOM 4590 C C . ALA A 1 582 ? -57.350 2.100 70.251 1.00 89.56 582 ALA A C 1
ATOM 4592 O O . ALA A 1 582 ? -58.533 2.344 70.487 1.00 89.56 582 ALA A O 1
ATOM 4593 N N . GLU A 1 583 ? -56.936 0.842 70.075 1.00 91.69 583 GLU A N 1
ATOM 4594 C CA . GLU A 1 583 ? -57.802 -0.330 70.281 1.00 91.69 583 GLU A CA 1
ATOM 4595 C C . GLU A 1 583 ? -58.265 -0.443 71.751 1.00 91.69 583 GLU A C 1
ATOM 4597 O O . GLU A 1 583 ? -59.459 -0.622 72.004 1.00 91.69 583 GLU A O 1
ATOM 4602 N N . LEU A 1 584 ? -57.361 -0.262 72.722 1.00 92.19 584 LEU A N 1
ATOM 4603 C CA . LEU A 1 584 ? -57.685 -0.250 74.157 1.00 92.19 584 LEU A CA 1
ATOM 4604 C C . LEU A 1 584 ? -58.593 0.926 74.552 1.00 92.19 584 LEU A C 1
ATOM 4606 O O . LEU A 1 584 ? -59.565 0.715 75.277 1.00 92.19 584 LEU A O 1
ATOM 4610 N N . ASP A 1 585 ? -58.322 2.133 74.049 1.00 89.75 585 ASP A N 1
ATOM 4611 C CA . ASP A 1 585 ? -59.137 3.330 74.283 1.00 89.75 585 ASP A CA 1
ATOM 4612 C C . ASP A 1 585 ? -60.577 3.117 73.786 1.00 89.75 585 ASP A C 1
ATOM 4614 O O . ASP A 1 585 ? -61.533 3.419 74.501 1.00 89.75 585 ASP A O 1
ATOM 4618 N N . ASN A 1 586 ? -60.762 2.520 72.602 1.00 92.44 586 ASN A N 1
ATOM 4619 C CA . ASN A 1 586 ? -62.092 2.184 72.078 1.00 92.44 586 ASN A CA 1
ATOM 4620 C C . ASN A 1 586 ? -62.842 1.175 72.972 1.00 92.44 586 ASN A C 1
ATOM 4622 O O . ASN A 1 586 ? -64.043 1.333 73.207 1.00 92.44 586 ASN A O 1
ATOM 4626 N N . VAL A 1 587 ? -62.153 0.160 73.511 1.00 93.50 587 VAL A N 1
ATOM 4627 C CA . VAL A 1 587 ? -62.753 -0.801 74.458 1.00 93.50 587 VAL A CA 1
ATOM 4628 C C . VAL A 1 587 ? -63.112 -0.122 75.785 1.00 93.50 587 VAL A C 1
ATOM 4630 O O . VAL A 1 587 ? -64.205 -0.354 76.306 1.00 93.50 587 VAL A O 1
ATOM 4633 N N . TYR A 1 588 ? -62.246 0.755 76.300 1.00 94.12 588 TYR A N 1
ATOM 4634 C CA . TYR A 1 588 ? -62.495 1.541 77.511 1.00 94.12 588 TYR A CA 1
ATOM 4635 C C . TYR A 1 588 ? -63.717 2.457 77.349 1.00 94.12 588 TYR A C 1
ATOM 4637 O O . TYR A 1 588 ? -64.622 2.423 78.181 1.00 94.12 588 TYR A O 1
ATOM 4645 N N . GLN A 1 589 ? -63.817 3.209 76.244 1.00 91.56 589 GLN A N 1
ATOM 4646 C CA . GLN A 1 589 ? -64.987 4.056 75.970 1.00 91.56 589 GLN A CA 1
ATOM 4647 C C . GLN A 1 589 ? -66.283 3.237 75.858 1.00 91.56 589 GLN A C 1
ATOM 4649 O O . GLN A 1 589 ? -67.314 3.661 76.380 1.00 91.56 589 GLN A O 1
ATOM 4654 N N . LYS A 1 590 ? -66.244 2.042 75.250 1.00 93.38 590 LYS A N 1
ATOM 4655 C CA . LYS A 1 590 ? -67.416 1.152 75.188 1.00 93.38 590 LYS A CA 1
ATOM 4656 C C . LYS A 1 590 ? -67.860 0.692 76.581 1.00 93.38 590 LYS A C 1
ATOM 4658 O O . LYS A 1 590 ? -69.037 0.818 76.908 1.00 93.38 590 LYS A O 1
ATOM 4663 N N . GLN A 1 591 ? -66.934 0.227 77.421 1.00 92.81 591 GLN A N 1
ATOM 4664 C CA . GLN A 1 591 ? -67.254 -0.197 78.792 1.00 92.81 591 GLN A CA 1
ATOM 4665 C C . GLN A 1 591 ? -67.714 0.974 79.680 1.00 92.81 591 GLN A C 1
ATOM 4667 O O . GLN A 1 591 ? -68.606 0.797 80.506 1.00 92.81 591 GLN A O 1
ATOM 4672 N N . MET A 1 592 ? -67.190 2.187 79.467 1.00 91.56 592 MET A N 1
ATOM 4673 C CA . MET A 1 592 ? -67.671 3.408 80.130 1.00 91.56 592 MET A CA 1
ATOM 4674 C C . MET A 1 592 ? -69.127 3.749 79.780 1.00 91.56 592 MET A C 1
ATOM 4676 O O . MET A 1 592 ? -69.825 4.327 80.612 1.00 91.56 592 MET A O 1
ATOM 4680 N N . ILE A 1 593 ? -69.591 3.424 78.568 1.00 92.75 593 ILE A N 1
ATOM 4681 C CA . ILE A 1 593 ? -70.991 3.613 78.157 1.00 92.75 593 ILE A CA 1
ATOM 4682 C C . ILE A 1 593 ? -71.873 2.536 78.801 1.00 92.75 593 ILE A C 1
ATOM 4684 O O . ILE A 1 593 ? -72.834 2.881 79.485 1.00 92.75 593 ILE A O 1
ATOM 4688 N N . GLU A 1 594 ? -71.494 1.260 78.684 1.00 92.56 594 GLU A N 1
ATOM 4689 C CA . GLU A 1 594 ? -72.214 0.128 79.299 1.00 92.56 594 GLU A CA 1
ATOM 4690 C C . GLU A 1 594 ? -72.388 0.313 80.821 1.00 92.56 594 GLU A C 1
ATOM 4692 O O . GLU A 1 594 ? -73.480 0.132 81.361 1.00 92.56 594 GLU A O 1
ATOM 4697 N N . MET A 1 595 ? -71.346 0.776 81.520 1.00 93.38 595 MET A N 1
ATOM 4698 C CA . MET A 1 595 ? -71.419 1.068 82.955 1.00 93.38 595 MET A CA 1
ATOM 4699 C C . MET A 1 595 ? -72.356 2.245 83.281 1.00 93.38 595 MET A C 1
ATOM 4701 O O . MET A 1 595 ? -73.046 2.212 84.301 1.00 93.38 595 MET A O 1
ATOM 4705 N N . ARG A 1 596 ? -72.429 3.282 82.432 1.00 92.62 596 ARG A N 1
ATOM 4706 C CA . ARG A 1 596 ? -73.365 4.408 82.630 1.00 92.62 596 ARG A CA 1
ATOM 4707 C C . ARG A 1 596 ? -74.818 3.965 82.500 1.00 92.62 596 ARG A C 1
ATOM 4709 O O . ARG A 1 596 ? -75.633 4.372 83.324 1.00 92.62 596 ARG A O 1
ATOM 4716 N N . GLU A 1 597 ? -75.130 3.102 81.537 1.00 92.38 597 GLU A N 1
ATOM 4717 C CA . GLU A 1 597 ? -76.474 2.530 81.377 1.00 92.38 597 GLU A CA 1
ATOM 4718 C C . GLU A 1 597 ? -76.892 1.718 82.619 1.00 92.38 597 GLU A C 1
ATOM 4720 O O . GLU A 1 597 ? -78.017 1.859 83.108 1.00 92.38 597 GLU A O 1
ATOM 4725 N N . LEU A 1 598 ? -75.970 0.946 83.210 1.00 92.25 598 LEU A N 1
ATOM 4726 C CA . LEU A 1 598 ? -76.207 0.243 84.479 1.00 92.25 598 LEU A CA 1
ATOM 4727 C C . LEU A 1 598 ? -76.396 1.204 85.665 1.00 92.25 598 LEU A C 1
ATOM 4729 O O . LEU A 1 598 ? -77.292 0.993 86.486 1.00 92.25 598 LEU A O 1
ATOM 4733 N N . ILE A 1 599 ? -75.619 2.289 85.745 1.00 91.00 599 ILE A N 1
ATOM 4734 C CA . ILE A 1 599 ? -75.791 3.339 86.764 1.00 91.00 599 ILE A CA 1
ATOM 4735 C C . ILE A 1 599 ? -77.164 4.018 86.621 1.00 91.00 599 ILE A C 1
ATOM 4737 O O . ILE A 1 599 ? -77.842 4.258 87.624 1.00 91.00 599 ILE A O 1
ATOM 4741 N N . GLU A 1 600 ? -77.631 4.295 85.402 1.00 91.69 600 GLU A N 1
ATOM 4742 C CA . GLU A 1 600 ? -78.982 4.817 85.169 1.00 91.69 600 GLU A CA 1
ATOM 4743 C C . GLU A 1 600 ? -80.067 3.796 85.552 1.00 91.69 600 GLU A C 1
ATOM 4745 O O . GLU A 1 600 ? -81.022 4.163 86.247 1.00 91.69 600 GLU A O 1
ATOM 4750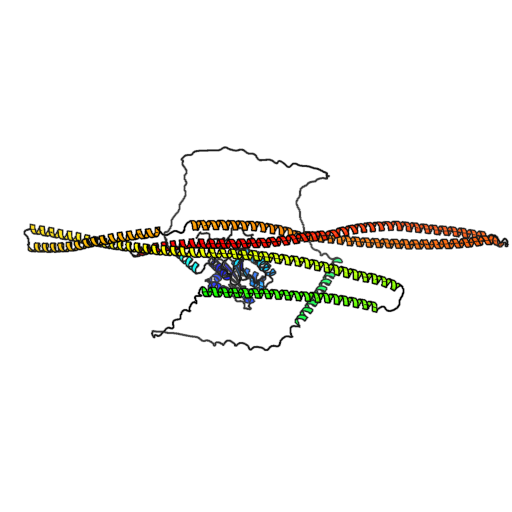 N N . LYS A 1 601 ? -79.888 2.505 85.226 1.00 90.44 601 LYS A N 1
ATOM 4751 C CA . LYS A 1 601 ? -80.777 1.414 85.669 1.00 90.44 601 LYS A CA 1
ATOM 4752 C C . LYS A 1 601 ? -80.864 1.344 87.201 1.00 90.44 601 LYS A C 1
ATOM 4754 O O . LYS A 1 601 ? -81.968 1.326 87.750 1.00 90.44 601 LYS A O 1
ATOM 4759 N N . ALA A 1 602 ? -79.732 1.373 87.906 1.00 87.81 602 ALA A N 1
ATOM 4760 C CA . ALA A 1 602 ? -79.677 1.350 89.370 1.00 87.81 602 ALA A CA 1
ATOM 4761 C C . ALA A 1 602 ? -80.385 2.565 90.000 1.00 87.81 602 ALA A C 1
ATOM 4763 O O . ALA A 1 602 ? -81.139 2.422 90.968 1.00 87.81 602 ALA A O 1
ATOM 4764 N N . ASN A 1 603 ? -80.202 3.757 89.421 1.00 88.00 603 ASN A N 1
ATOM 4765 C CA . ASN A 1 603 ? -80.891 4.979 89.840 1.00 88.00 603 ASN A CA 1
ATOM 4766 C C . ASN A 1 603 ? -82.405 4.942 89.555 1.00 88.00 603 ASN A C 1
ATOM 4768 O O . ASN A 1 603 ? -83.191 5.494 90.329 1.00 88.00 603 ASN A O 1
ATOM 4772 N N . ALA A 1 604 ? -82.838 4.283 88.477 1.00 87.00 604 ALA A N 1
ATOM 4773 C CA . ALA A 1 604 ? -84.251 4.083 88.167 1.00 87.00 604 ALA A CA 1
ATOM 4774 C C . ALA A 1 604 ? -84.923 3.081 89.125 1.00 87.00 604 ALA A C 1
ATOM 4776 O O . ALA A 1 604 ? -86.040 3.336 89.578 1.00 87.00 604 ALA A O 1
ATOM 4777 N N . LEU A 1 605 ? -84.241 1.985 89.484 1.00 85.69 605 LEU A N 1
ATOM 4778 C CA . LEU A 1 605 ? -84.705 1.027 90.498 1.00 85.69 605 LEU A CA 1
ATOM 4779 C C . LEU A 1 605 ? -84.838 1.694 91.875 1.00 85.69 605 LEU A C 1
ATOM 4781 O O . LEU A 1 605 ? -85.887 1.594 92.514 1.00 85.69 605 LEU A O 1
ATOM 4785 N N . ALA A 1 606 ? -83.826 2.464 92.291 1.00 82.38 606 ALA A N 1
ATOM 4786 C CA . ALA A 1 606 ? -83.818 3.175 93.571 1.00 82.38 606 ALA A CA 1
ATOM 4787 C C . ALA A 1 606 ? -85.019 4.125 93.764 1.00 82.38 606 ALA A C 1
ATOM 4789 O O . ALA A 1 606 ? -85.494 4.286 94.886 1.00 82.38 606 ALA A O 1
ATOM 4790 N N . LYS A 1 607 ? -85.538 4.725 92.682 1.00 84.56 607 LYS A N 1
ATOM 4791 C CA . LYS A 1 607 ? -86.704 5.630 92.709 1.00 84.56 607 LYS A CA 1
ATOM 4792 C C . LYS A 1 607 ? -88.060 4.920 92.802 1.00 84.56 607 LYS A C 1
ATOM 4794 O O . LYS A 1 607 ? -89.053 5.579 93.093 1.00 84.56 607 LYS A O 1
ATOM 4799 N N . LYS A 1 608 ? -88.137 3.611 92.531 1.00 83.00 608 LYS A N 1
ATOM 4800 C CA . LYS A 1 608 ? -89.411 2.868 92.440 1.00 83.00 608 LYS A CA 1
ATOM 4801 C C . LYS A 1 608 ? -89.868 2.207 93.744 1.00 83.00 608 LYS A C 1
ATOM 4803 O O . LYS A 1 608 ? -90.958 1.646 93.759 1.00 83.00 608 LYS A O 1
ATOM 4808 N N . HIS A 1 609 ? -89.056 2.228 94.808 1.00 65.25 609 HIS A N 1
ATOM 4809 C CA . HIS A 1 609 ? -89.272 1.400 96.011 1.00 65.25 609 HIS A CA 1
ATOM 4810 C C . HIS A 1 609 ? -89.556 -0.079 95.659 1.00 65.25 609 HIS A C 1
ATOM 4812 O O . HIS A 1 609 ? -90.431 -0.724 96.233 1.00 65.25 609 HIS A O 1
ATOM 4818 N N . HIS A 1 610 ? -88.832 -0.595 94.665 1.00 60.44 610 HIS A N 1
ATOM 4819 C CA . HIS A 1 610 ? -88.878 -1.991 94.238 1.00 60.44 610 HIS A CA 1
ATOM 4820 C C . HIS A 1 610 ? -87.572 -2.711 94.575 1.00 60.44 610 HIS A C 1
ATOM 4822 O O . HIS A 1 610 ? -86.637 -2.101 95.092 1.00 60.44 610 HIS A O 1
ATOM 4828 N N . ASP A 1 611 ? -87.598 -4.017 94.323 1.00 68.81 611 ASP A N 1
ATOM 4829 C CA . ASP A 1 611 ? -86.657 -5.055 94.734 1.00 68.81 611 ASP A CA 1
ATOM 4830 C C . ASP A 1 611 ? -85.236 -4.593 95.128 1.00 68.81 611 ASP A C 1
ATOM 4832 O O . ASP A 1 611 ? -84.448 -4.078 94.326 1.00 68.81 611 ASP A O 1
ATOM 4836 N N . ILE A 1 612 ? -84.906 -4.822 96.402 1.00 79.00 612 ILE A N 1
ATOM 4837 C CA . ILE A 1 612 ? -83.585 -4.551 96.982 1.00 79.00 612 ILE A CA 1
ATOM 4838 C C . ILE A 1 612 ? -82.535 -5.501 96.382 1.00 79.00 612 ILE A C 1
ATOM 4840 O O . ILE A 1 612 ? -81.371 -5.120 96.247 1.00 79.00 612 ILE A O 1
ATOM 4844 N N . GLU A 1 613 ? -82.937 -6.712 95.996 1.00 81.12 613 GLU A N 1
ATOM 4845 C CA . GLU A 1 613 ? -82.063 -7.776 95.514 1.00 81.12 613 GLU A CA 1
ATOM 4846 C C . GLU A 1 613 ? -81.675 -7.560 94.040 1.00 81.12 613 GLU A C 1
ATOM 4848 O O . GLU A 1 613 ? -80.487 -7.625 93.717 1.00 81.12 613 GLU A O 1
ATOM 4853 N N . GLU A 1 614 ? -82.609 -7.133 93.170 1.00 83.06 614 GLU A N 1
ATOM 4854 C CA . GLU A 1 614 ? -82.257 -6.682 91.805 1.00 83.06 614 GLU A CA 1
ATOM 4855 C C . GLU A 1 614 ? -81.303 -5.476 91.859 1.00 83.06 614 GLU A C 1
ATOM 4857 O O . GLU A 1 614 ? -80.292 -5.434 91.153 1.00 83.06 614 GLU A O 1
ATOM 4862 N N . ARG A 1 615 ? -81.568 -4.503 92.745 1.00 85.62 615 ARG A N 1
ATOM 4863 C CA . ARG A 1 615 ? -80.678 -3.345 92.911 1.00 85.62 615 ARG A CA 1
ATOM 4864 C C . ARG A 1 615 ? -79.278 -3.760 93.382 1.00 85.62 615 ARG A C 1
ATOM 4866 O O . ARG A 1 615 ? -78.301 -3.174 92.918 1.00 85.62 615 ARG A O 1
ATOM 4873 N N . LYS A 1 616 ? -79.165 -4.749 94.275 1.00 87.69 616 LYS A N 1
ATOM 4874 C CA . LYS A 1 616 ? -77.876 -5.290 94.738 1.00 87.69 616 LYS A CA 1
ATOM 4875 C C . LYS A 1 616 ? -77.096 -5.934 93.586 1.00 87.69 616 LYS A C 1
ATOM 4877 O O . LYS A 1 616 ? -75.920 -5.623 93.425 1.00 87.69 616 LYS A O 1
ATOM 4882 N N . HIS A 1 617 ? -77.758 -6.731 92.746 1.00 88.00 617 HIS A N 1
ATOM 4883 C CA . HIS A 1 617 ? -77.135 -7.348 91.570 1.00 88.00 617 HIS A CA 1
ATOM 4884 C C . HIS A 1 617 ? -76.590 -6.300 90.582 1.00 88.00 617 HIS A C 1
ATOM 4886 O O . HIS A 1 617 ? -75.457 -6.433 90.124 1.00 88.00 617 HIS A O 1
ATOM 4892 N N . VAL A 1 618 ? -77.336 -5.227 90.287 1.00 88.88 618 VAL A N 1
ATOM 4893 C CA . VAL A 1 618 ? -76.850 -4.167 89.375 1.00 88.88 618 VAL A CA 1
ATOM 4894 C C . VAL A 1 618 ? -75.662 -3.398 89.981 1.00 88.88 618 VAL A C 1
ATOM 4896 O O . VAL A 1 618 ? -74.742 -3.025 89.258 1.00 88.88 618 VAL A O 1
ATOM 4899 N N . MET A 1 619 ? -75.619 -3.198 91.304 1.00 89.00 619 MET A N 1
ATOM 4900 C CA . MET A 1 619 ? -74.446 -2.602 91.969 1.00 89.00 619 MET A CA 1
ATOM 4901 C C . MET A 1 619 ? -73.202 -3.507 91.906 1.00 89.00 619 MET A C 1
ATOM 4903 O O . MET A 1 619 ? -72.088 -3.002 91.781 1.00 89.00 619 MET A O 1
ATOM 4907 N N . GLU A 1 620 ? -73.378 -4.829 91.969 1.00 90.19 620 GLU A N 1
ATOM 4908 C CA . GLU A 1 620 ? -72.286 -5.801 91.809 1.00 90.19 620 GLU A CA 1
ATOM 4909 C C . GLU A 1 620 ? -71.781 -5.858 90.356 1.00 90.19 620 GLU A C 1
ATOM 4911 O O . GLU A 1 620 ? -70.571 -5.926 90.136 1.00 90.19 620 GLU A O 1
ATOM 4916 N N . GLU A 1 621 ? -72.669 -5.716 89.364 1.00 91.19 621 GLU A N 1
ATOM 4917 C CA . GLU A 1 621 ? -72.279 -5.544 87.957 1.00 91.19 621 GLU A CA 1
ATOM 4918 C C . GLU A 1 621 ? -71.487 -4.250 87.732 1.00 91.19 621 GLU A C 1
ATOM 4920 O O . GLU A 1 621 ? -70.427 -4.303 87.111 1.00 91.19 621 GLU A O 1
ATOM 4925 N N . ILE A 1 622 ? -71.943 -3.109 88.269 1.00 92.19 622 ILE A N 1
ATOM 4926 C CA . ILE A 1 622 ? -71.231 -1.820 88.166 1.00 92.19 622 ILE A CA 1
ATOM 4927 C C . ILE A 1 622 ? -69.809 -1.944 88.727 1.00 92.19 622 ILE A C 1
ATOM 4929 O O . ILE A 1 622 ? -68.857 -1.592 88.034 1.00 92.19 622 ILE A O 1
ATOM 4933 N N . LYS A 1 623 ? -69.637 -2.537 89.915 1.00 92.19 623 LYS A N 1
ATOM 4934 C CA . LYS A 1 623 ? -68.308 -2.764 90.508 1.00 92.19 623 LYS A CA 1
ATOM 4935 C C . LYS A 1 623 ? -67.414 -3.651 89.626 1.00 92.19 623 LYS A C 1
ATOM 4937 O O . LYS A 1 623 ? -66.223 -3.390 89.476 1.00 92.19 623 LYS A O 1
ATOM 4942 N N . ALA A 1 624 ? -67.995 -4.661 88.977 1.00 91.31 624 ALA A N 1
ATOM 4943 C CA . ALA A 1 624 ? -67.297 -5.507 88.009 1.00 91.31 624 ALA A CA 1
ATOM 4944 C C . ALA A 1 624 ? -67.030 -4.823 86.648 1.00 91.31 624 ALA A C 1
ATOM 4946 O O . ALA A 1 624 ? -66.369 -5.419 85.792 1.00 91.31 624 ALA A O 1
ATOM 4947 N N . TYR A 1 625 ? -67.542 -3.613 86.408 1.00 92.62 625 TYR A N 1
ATOM 4948 C CA . TYR A 1 625 ? -67.103 -2.723 85.329 1.00 92.62 625 TYR A CA 1
ATOM 4949 C C . TYR A 1 625 ? -66.028 -1.742 85.814 1.00 92.62 625 TYR A C 1
ATOM 4951 O O . TYR A 1 625 ? -65.039 -1.572 85.107 1.00 92.62 625 TYR A O 1
ATOM 4959 N N . GLU A 1 626 ? -66.153 -1.179 87.021 1.00 91.50 626 GLU A N 1
ATOM 4960 C CA . GLU A 1 626 ? -65.129 -0.319 87.642 1.00 91.50 626 GLU A CA 1
ATOM 4961 C C . GLU A 1 626 ? -63.752 -1.013 87.666 1.00 91.50 626 GLU A C 1
ATOM 4963 O O . GLU A 1 626 ? -62.775 -0.458 87.166 1.00 91.50 626 GLU A O 1
ATOM 4968 N N . GLU A 1 627 ? -63.688 -2.271 88.119 1.00 92.50 627 GLU A N 1
ATOM 4969 C CA . GLU A 1 627 ? -62.445 -3.066 88.155 1.00 92.50 627 GLU A CA 1
ATOM 4970 C C . GLU A 1 627 ? -61.841 -3.323 86.756 1.00 92.50 627 GLU A C 1
ATOM 4972 O O . GLU A 1 627 ? -60.621 -3.311 86.587 1.00 92.50 627 GLU A O 1
ATOM 4977 N N . LYS A 1 628 ? -62.673 -3.519 85.721 1.00 93.44 628 LYS A N 1
ATOM 4978 C CA . LYS A 1 628 ? -62.202 -3.707 84.330 1.00 93.44 628 LYS A CA 1
ATOM 4979 C C . LYS A 1 628 ? -61.702 -2.406 83.713 1.00 93.44 628 LYS A C 1
ATOM 4981 O O . LYS A 1 628 ? -60.735 -2.417 82.954 1.00 93.44 628 LYS A O 1
ATOM 4986 N N . LEU A 1 629 ? -62.366 -1.295 84.021 1.00 93.19 629 LEU A N 1
ATOM 4987 C CA . LEU A 1 629 ? -61.987 0.034 83.559 1.00 93.19 629 LEU A CA 1
ATOM 4988 C C . LEU A 1 629 ? -60.658 0.460 84.185 1.00 93.19 629 LEU A C 1
ATOM 4990 O O . LEU A 1 629 ? -59.787 0.938 83.461 1.00 93.19 629 LEU A O 1
ATOM 4994 N N . GLU A 1 630 ? -60.446 0.184 85.474 1.00 92.31 630 GLU A N 1
ATOM 4995 C CA . GLU A 1 630 ? -59.144 0.354 86.123 1.00 92.31 630 GLU A CA 1
ATOM 4996 C C . GLU A 1 630 ? -58.063 -0.525 85.462 1.00 92.31 630 GLU A C 1
ATOM 4998 O O . GLU A 1 630 ? -56.974 -0.033 85.153 1.00 92.31 630 GLU A O 1
ATOM 5003 N N . GLU A 1 631 ? -58.351 -1.796 85.153 1.00 92.38 631 GLU A N 1
ATOM 5004 C CA . GLU A 1 631 ? -57.400 -2.681 84.461 1.00 92.38 631 GLU A CA 1
ATOM 5005 C C . GLU A 1 631 ? -57.053 -2.190 83.037 1.00 92.38 631 GLU A C 1
ATOM 5007 O O . GLU A 1 631 ? -55.898 -2.270 82.610 1.00 92.38 631 GLU A O 1
ATOM 5012 N N . LEU A 1 632 ? -58.031 -1.657 82.295 1.00 92.38 632 LEU A N 1
ATOM 5013 C CA . LEU A 1 632 ? -57.835 -1.068 80.966 1.00 92.38 632 LEU A CA 1
ATOM 5014 C C . LEU A 1 632 ? -57.047 0.244 81.030 1.00 92.38 632 LEU A C 1
ATOM 5016 O O . LEU A 1 632 ? -56.095 0.410 80.267 1.00 92.38 632 LEU A O 1
ATOM 5020 N N . GLN A 1 633 ? -57.374 1.138 81.964 1.00 92.00 633 GLN A N 1
ATOM 5021 C CA . GLN A 1 633 ? -56.652 2.395 82.169 1.00 92.00 633 GLN A CA 1
ATOM 5022 C C . GLN A 1 633 ? -55.176 2.133 82.510 1.00 92.00 633 GLN A C 1
ATOM 5024 O O . GLN A 1 633 ? -54.289 2.731 81.902 1.00 92.00 633 GLN A O 1
ATOM 5029 N N . ASN A 1 634 ? -54.896 1.143 83.366 1.00 92.69 634 ASN A N 1
ATOM 5030 C CA . ASN A 1 634 ? -53.537 0.676 83.663 1.00 92.69 634 ASN A CA 1
ATOM 5031 C C . ASN A 1 634 ? -52.780 0.131 82.429 1.00 92.69 634 ASN A C 1
ATOM 5033 O O . ASN A 1 634 ? -51.551 0.206 82.380 1.00 92.69 634 ASN A O 1
ATOM 5037 N N . LY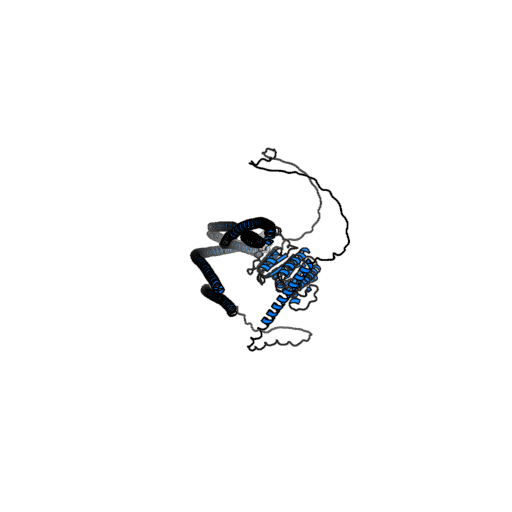S A 1 635 ? -53.472 -0.443 81.431 1.00 93.25 635 LYS A N 1
ATOM 5038 C CA . LYS A 1 635 ? -52.862 -0.914 80.166 1.00 93.25 635 LYS A CA 1
ATOM 5039 C C . LYS A 1 635 ? -52.594 0.242 79.197 1.00 93.25 635 LYS A C 1
ATOM 5041 O O . LYS A 1 635 ? -51.558 0.249 78.528 1.00 93.25 635 LYS A O 1
ATOM 5046 N N . ILE A 1 636 ? -53.497 1.221 79.144 1.00 91.38 636 ILE A N 1
ATOM 5047 C CA . ILE A 1 636 ? -53.359 2.447 78.345 1.00 91.38 636 ILE A CA 1
ATOM 5048 C C . ILE A 1 636 ? -52.178 3.282 78.864 1.00 91.38 636 ILE A C 1
ATOM 5050 O O . ILE A 1 636 ? -51.309 3.667 78.082 1.00 91.38 636 ILE A O 1
ATOM 5054 N N . GLU A 1 637 ? -52.074 3.479 80.182 1.00 92.12 637 GLU A N 1
ATOM 5055 C CA . GLU A 1 637 ? -50.988 4.247 80.804 1.00 92.12 637 GLU A CA 1
ATOM 5056 C C . GLU A 1 637 ? -49.607 3.628 80.533 1.00 92.12 637 GLU A C 1
ATOM 5058 O O . GLU A 1 637 ? -48.729 4.311 80.006 1.00 92.12 637 GLU A O 1
ATOM 5063 N N . LYS A 1 638 ? -49.445 2.313 80.746 1.00 92.00 638 LYS A N 1
ATOM 5064 C CA . LYS A 1 638 ? -48.201 1.578 80.428 1.00 92.00 638 LYS A CA 1
ATOM 5065 C C . LYS A 1 638 ? -47.825 1.630 78.943 1.00 92.00 638 LYS A C 1
ATOM 5067 O O . LYS A 1 638 ? -46.642 1.658 78.605 1.00 92.00 638 LYS A O 1
ATOM 5072 N N . SER A 1 639 ? -48.813 1.675 78.046 1.00 90.19 639 SER A N 1
ATOM 5073 C CA . SER A 1 639 ? -48.571 1.867 76.607 1.00 90.19 639 SER A CA 1
ATOM 5074 C C . SER A 1 639 ? -48.027 3.275 76.328 1.00 90.19 639 SER A C 1
ATOM 5076 O O . SER A 1 639 ? -47.040 3.430 75.607 1.00 90.19 639 SER A O 1
ATOM 5078 N N . GLY A 1 640 ? -48.598 4.293 76.981 1.00 89.69 640 GLY A N 1
ATOM 5079 C CA . GLY A 1 640 ? -48.122 5.676 76.932 1.00 89.69 640 GLY A CA 1
ATOM 5080 C C . GLY A 1 640 ? -46.743 5.892 77.573 1.00 89.69 640 GLY A C 1
ATOM 5081 O O . GLY A 1 640 ? -45.997 6.762 77.126 1.00 89.69 640 GLY A O 1
ATOM 5082 N N . GLU A 1 641 ? -46.364 5.109 78.587 1.00 92.12 641 GLU A N 1
ATOM 5083 C CA . GLU A 1 641 ? -44.993 5.076 79.117 1.00 92.12 641 GLU A CA 1
ATOM 5084 C C . GLU A 1 641 ? -44.010 4.502 78.091 1.00 92.12 641 GLU A C 1
ATOM 5086 O O . GLU A 1 641 ? -43.027 5.165 77.755 1.00 92.12 641 GLU A O 1
ATOM 5091 N N . ARG A 1 642 ? -44.311 3.333 77.508 1.00 93.31 642 ARG A N 1
ATOM 5092 C CA . ARG A 1 642 ? -43.449 2.694 76.498 1.00 93.31 642 ARG A CA 1
ATOM 5093 C C . ARG A 1 642 ? -43.235 3.570 75.256 1.00 93.31 642 ARG A C 1
ATOM 5095 O O . ARG A 1 642 ? -42.132 3.603 74.715 1.00 93.31 642 ARG A O 1
ATOM 5102 N N . ILE A 1 643 ? -44.247 4.332 74.829 1.00 91.44 643 ILE A N 1
ATOM 5103 C CA . ILE A 1 643 ? -44.098 5.310 73.737 1.00 91.44 643 ILE A CA 1
ATOM 5104 C C . ILE A 1 643 ? -43.061 6.393 74.090 1.00 91.44 643 ILE A C 1
ATOM 5106 O O . ILE A 1 643 ? -42.252 6.749 73.233 1.00 91.44 643 ILE A O 1
ATOM 5110 N N . LYS A 1 644 ? -43.024 6.892 75.337 1.00 92.00 644 LYS A N 1
ATOM 5111 C CA . LYS A 1 644 ? -42.035 7.902 75.772 1.00 92.00 644 LYS A CA 1
ATOM 5112 C C . LYS A 1 644 ? -40.607 7.345 75.758 1.00 92.00 644 LYS A C 1
ATOM 5114 O O . LYS A 1 644 ? -39.693 8.052 75.336 1.00 92.00 644 LYS A O 1
ATOM 5119 N N . GLU A 1 645 ? -40.413 6.088 76.169 1.00 91.50 645 GLU A N 1
ATOM 5120 C CA . GLU A 1 645 ? -39.106 5.412 76.096 1.00 91.50 645 GLU A CA 1
ATOM 5121 C C . GLU A 1 645 ? -38.577 5.368 74.653 1.00 91.50 645 GLU A C 1
ATOM 5123 O O . GLU A 1 645 ? -37.463 5.812 74.374 1.00 91.50 645 GLU A O 1
ATOM 5128 N N . LEU A 1 646 ? -39.407 4.893 73.720 1.00 90.81 646 LEU A N 1
ATOM 5129 C CA . LEU A 1 646 ? -39.046 4.754 72.307 1.00 90.81 646 LEU A CA 1
ATOM 5130 C C . LEU A 1 646 ? -38.837 6.120 71.624 1.00 90.81 646 LEU A C 1
ATOM 5132 O O . LEU A 1 646 ? -37.952 6.271 70.780 1.00 90.81 646 LEU A O 1
ATOM 5136 N N . GLN A 1 647 ? -39.589 7.154 72.016 1.00 90.31 647 GLN A N 1
ATOM 5137 C CA . GLN A 1 647 ? -39.355 8.529 71.554 1.00 90.31 647 GLN A CA 1
ATOM 5138 C C . GLN A 1 647 ? -37.984 9.066 72.002 1.00 90.31 647 GLN A C 1
ATOM 5140 O O . GLN A 1 647 ? -37.286 9.705 71.209 1.00 90.31 647 GLN A O 1
ATOM 5145 N N . GLN A 1 648 ? -37.553 8.771 73.234 1.00 91.06 648 GLN A N 1
ATOM 5146 C CA . GLN A 1 648 ? -36.203 9.102 73.700 1.00 91.06 648 GLN A CA 1
ATOM 5147 C C . GLN A 1 648 ? -35.127 8.312 72.932 1.00 91.06 648 GLN A C 1
ATOM 5149 O O . GLN A 1 648 ? -34.075 8.864 72.600 1.00 91.06 648 GLN A O 1
ATOM 5154 N N . GLU A 1 649 ? -35.394 7.051 72.584 1.00 91.31 649 GLU A N 1
ATOM 5155 C CA . GLU A 1 649 ? -34.503 6.237 71.751 1.00 91.31 649 GLU A CA 1
ATOM 5156 C C . GLU A 1 649 ? -34.320 6.841 70.343 1.00 91.31 649 GLU A C 1
ATOM 5158 O O . GLU A 1 649 ? -33.182 6.997 69.892 1.00 91.31 649 GLU A O 1
ATOM 5163 N N . ILE A 1 650 ? -35.391 7.317 69.692 1.00 90.75 650 ILE A N 1
ATOM 5164 C CA . ILE A 1 650 ? -35.305 8.038 68.404 1.00 90.75 650 ILE A CA 1
ATOM 5165 C C . ILE A 1 650 ? -34.428 9.292 68.501 1.00 90.75 650 ILE A C 1
ATOM 5167 O O . ILE A 1 650 ? -33.667 9.573 67.567 1.00 90.75 650 ILE A O 1
ATOM 5171 N N . MET A 1 651 ? -34.489 10.050 69.603 1.00 89.62 651 MET A N 1
ATOM 5172 C CA . MET A 1 651 ? -33.611 11.214 69.789 1.00 89.62 651 MET A CA 1
ATOM 5173 C C . MET A 1 651 ? -32.135 10.799 69.865 1.00 89.62 651 MET A C 1
ATOM 5175 O O . MET A 1 651 ? -31.302 11.377 69.164 1.00 89.62 651 MET A O 1
ATOM 5179 N N . ASN A 1 652 ? -31.825 9.742 70.621 1.00 89.25 652 ASN A N 1
ATOM 5180 C CA . ASN A 1 652 ? -30.467 9.204 70.755 1.00 89.25 652 ASN A CA 1
ATOM 5181 C C . ASN A 1 652 ? -29.916 8.697 69.403 1.00 89.25 652 ASN A C 1
ATOM 5183 O O . ASN A 1 652 ? -28.768 8.973 69.038 1.00 89.25 652 ASN A O 1
ATOM 5187 N N . VAL A 1 653 ? -30.740 7.993 68.617 1.00 88.44 653 VAL A N 1
ATOM 5188 C CA . VAL A 1 653 ? -30.386 7.517 67.266 1.00 88.44 653 VAL A CA 1
ATOM 5189 C C . VAL A 1 653 ? -30.206 8.693 66.292 1.00 88.44 653 VAL A C 1
ATOM 5191 O O . VAL A 1 653 ? -29.274 8.702 65.485 1.00 88.44 653 VAL A O 1
ATOM 5194 N N . SER A 1 654 ? -31.024 9.741 66.414 1.00 85.44 654 SER A N 1
ATOM 5195 C CA . SER A 1 654 ? -30.908 10.967 65.610 1.00 85.44 654 SER A CA 1
ATOM 5196 C C . SER A 1 654 ? -29.648 11.782 65.930 1.00 85.44 654 SER A C 1
ATOM 5198 O O . SER A 1 654 ? -29.085 12.421 65.038 1.00 85.44 654 SER A O 1
ATOM 5200 N N . GLU A 1 655 ? -29.160 11.754 67.173 1.00 90.56 655 GLU A N 1
ATOM 5201 C CA . GLU A 1 655 ? -27.865 12.343 67.529 1.00 90.56 655 GLU A CA 1
ATOM 5202 C C . GLU A 1 655 ? -26.689 11.514 66.991 1.00 90.56 655 GLU A C 1
ATOM 5204 O O . GLU A 1 655 ? -25.760 12.083 66.407 1.00 90.56 655 GLU A O 1
ATOM 5209 N N . ARG A 1 656 ? -26.750 10.174 67.090 1.00 89.38 656 ARG A N 1
ATOM 5210 C CA . ARG A 1 656 ? -25.771 9.286 66.433 1.00 89.38 656 ARG A CA 1
ATOM 5211 C C . ARG A 1 656 ? -25.666 9.597 64.941 1.00 89.38 656 ARG A C 1
ATOM 5213 O O . ARG A 1 656 ? -24.558 9.842 64.468 1.00 89.38 656 ARG A O 1
ATOM 5220 N N . ARG A 1 657 ? -26.797 9.707 64.231 1.00 87.94 657 ARG A N 1
ATOM 5221 C CA . ARG A 1 657 ? -26.842 10.073 62.803 1.00 87.94 657 ARG A CA 1
ATOM 5222 C C . ARG A 1 657 ? -26.070 11.367 62.517 1.00 87.94 657 ARG A C 1
ATOM 5224 O O . ARG A 1 657 ? -25.158 11.353 61.695 1.00 87.94 657 ARG A O 1
ATOM 5231 N N . LYS A 1 658 ? -26.364 12.452 63.245 1.00 89.12 658 LYS A N 1
ATOM 5232 C CA . LYS A 1 658 ? -25.674 13.751 63.090 1.00 89.12 658 LYS A CA 1
ATOM 5233 C C . LYS A 1 658 ? -24.164 13.653 63.318 1.00 89.12 658 LYS A C 1
ATOM 5235 O O . LYS A 1 658 ? -23.399 14.408 62.721 1.00 89.12 658 LYS A O 1
ATOM 5240 N N . ASN A 1 659 ? -23.715 12.751 64.188 1.00 86.88 659 ASN A N 1
ATOM 5241 C CA . ASN A 1 659 ? -22.293 12.534 64.436 1.00 86.88 659 ASN A CA 1
ATOM 5242 C C . ASN A 1 659 ? -21.621 11.684 63.341 1.00 86.88 659 ASN A C 1
ATOM 5244 O O . ASN A 1 659 ? -20.460 11.945 63.033 1.00 86.88 659 ASN A O 1
ATOM 5248 N N . VAL A 1 660 ? -22.338 10.759 62.689 1.00 84.31 660 VAL A N 1
ATOM 5249 C CA . VAL A 1 660 ? -21.852 10.057 61.484 1.00 84.31 660 VAL A CA 1
ATOM 5250 C C . VAL A 1 660 ? -21.791 11.000 60.277 1.00 84.31 660 VAL A C 1
ATOM 5252 O O . VAL A 1 660 ? -20.772 11.055 59.595 1.00 84.31 660 VAL A O 1
ATOM 5255 N N . GLU A 1 661 ? -22.805 11.841 60.064 1.00 79.19 661 GLU A N 1
ATOM 5256 C CA . GLU A 1 661 ? -22.799 12.870 59.007 1.00 79.19 661 GLU A CA 1
ATOM 5257 C C . GLU A 1 661 ? -21.604 13.838 59.162 1.00 79.19 661 GLU A C 1
ATOM 5259 O O . GLU A 1 661 ? -20.913 14.147 58.189 1.00 79.19 661 GLU A O 1
ATOM 5264 N N . LYS A 1 662 ? -21.258 14.225 60.400 1.00 86.06 662 LYS A N 1
ATOM 5265 C CA . LYS A 1 662 ? -20.035 14.996 60.714 1.00 86.06 662 LYS A CA 1
ATOM 5266 C C . LYS A 1 662 ? -18.717 14.240 60.476 1.00 86.06 662 LYS A C 1
ATOM 5268 O O . LYS A 1 662 ? -17.683 14.901 60.389 1.00 86.06 662 LYS A O 1
ATOM 5273 N N . LYS A 1 663 ? -18.709 12.900 60.407 1.00 84.50 663 LYS A N 1
ATOM 5274 C CA . LYS A 1 663 ? -17.533 12.121 59.961 1.00 84.50 663 LYS A CA 1
ATOM 5275 C C . LYS A 1 663 ? -17.385 12.213 58.443 1.00 84.50 663 LYS A C 1
ATOM 5277 O O . LYS A 1 663 ? -16.287 12.479 57.968 1.00 84.50 663 LYS A O 1
ATOM 5282 N N . ILE A 1 664 ? -18.488 12.064 57.700 1.00 76.31 664 ILE A N 1
ATOM 5283 C CA . ILE A 1 664 ? -18.512 12.149 56.227 1.00 76.31 664 ILE A CA 1
ATOM 5284 C C . ILE A 1 664 ? -17.982 13.512 55.757 1.00 76.31 664 ILE A C 1
ATOM 5286 O O . ILE A 1 664 ? -17.074 13.562 54.933 1.00 76.31 664 ILE A O 1
ATOM 5290 N N . LEU A 1 665 ? -18.460 14.608 56.359 1.00 73.94 665 LEU A N 1
ATOM 5291 C CA . LEU A 1 665 ? -18.016 15.986 56.080 1.00 73.94 665 LEU A CA 1
ATOM 5292 C C . LEU A 1 665 ? -16.539 16.291 56.417 1.00 73.94 665 LEU A C 1
ATOM 5294 O O . LEU A 1 665 ? -16.084 17.404 56.163 1.00 73.94 665 LEU A O 1
ATOM 5298 N N . LYS A 1 666 ? -15.794 15.346 57.003 1.00 77.62 666 LYS A N 1
ATOM 5299 C CA . LYS A 1 666 ? -14.360 15.481 57.322 1.00 77.62 666 LYS A CA 1
ATOM 5300 C C . LYS A 1 666 ? -13.452 14.592 56.470 1.00 77.62 666 LYS A C 1
ATOM 5302 O O . LYS A 1 666 ? -12.239 14.618 56.670 1.00 77.62 666 LYS A O 1
ATOM 5307 N N . LEU A 1 667 ? -14.006 13.799 55.554 1.00 70.75 667 LEU A N 1
ATOM 5308 C CA . LEU A 1 667 ? -13.202 13.040 54.601 1.00 70.75 667 LEU A CA 1
ATOM 5309 C C . LEU A 1 667 ? -12.615 13.998 53.549 1.00 70.75 667 LEU A C 1
ATOM 5311 O O . LEU A 1 667 ? -13.366 14.808 53.001 1.00 70.75 667 LEU A O 1
ATOM 5315 N N . PRO A 1 668 ? -11.308 13.920 53.239 1.00 57.72 668 PRO A N 1
ATOM 5316 C CA . PRO A 1 668 ? -10.746 14.677 52.131 1.00 57.72 668 PRO A CA 1
ATOM 5317 C C . PRO A 1 668 ? -11.327 14.148 50.816 1.00 57.72 668 PRO A C 1
ATOM 5319 O O . PRO A 1 668 ? -11.227 12.957 50.512 1.00 57.72 668 PRO A O 1
ATOM 5322 N N . PHE A 1 669 ? -11.931 15.038 50.033 1.00 50.88 669 PHE A N 1
ATOM 5323 C CA . PHE A 1 669 ? -12.184 14.767 48.621 1.00 50.88 669 PHE A CA 1
ATOM 5324 C C . PHE A 1 669 ? -10.843 14.787 47.863 1.00 50.88 669 PHE A C 1
ATOM 5326 O O . PHE A 1 669 ? -9.942 15.530 48.266 1.00 50.88 669 PHE A O 1
ATOM 5333 N N . PRO A 1 670 ? -10.685 14.005 46.777 1.00 51.91 670 PRO A N 1
ATOM 5334 C CA . PRO A 1 670 ? -9.581 14.202 45.841 1.00 51.91 670 PRO A CA 1
ATOM 5335 C C . PRO A 1 670 ? -9.591 15.658 45.361 1.00 51.91 670 PRO A C 1
ATOM 5337 O O . PRO A 1 670 ? -10.654 16.168 45.009 1.00 51.91 670 PRO A O 1
ATOM 5340 N N . SER A 1 671 ? -8.448 16.343 45.402 1.00 51.84 671 SER A N 1
ATOM 5341 C CA . SER A 1 671 ? -8.392 17.767 45.066 1.00 51.84 671 SER A CA 1
ATOM 5342 C C . SER A 1 671 ? -8.575 18.004 43.565 1.00 51.84 671 SER A C 1
ATOM 5344 O O . SER A 1 671 ? -8.049 17.256 42.740 1.00 51.84 671 SER A O 1
ATOM 5346 N N . GLU A 1 672 ? -9.264 19.097 43.221 1.00 55.53 672 GLU A N 1
ATOM 5347 C CA . GLU A 1 672 ? -9.410 19.614 41.845 1.00 55.53 672 GLU A CA 1
ATOM 5348 C C . GLU A 1 672 ? -8.031 19.779 41.168 1.00 55.53 672 GLU A C 1
ATOM 5350 O O . GLU A 1 672 ? -7.854 19.466 39.993 1.00 55.53 672 GLU A O 1
ATOM 5355 N N . GLU A 1 673 ? -7.019 20.131 41.967 1.00 55.94 673 GLU A N 1
ATOM 5356 C CA . GLU A 1 673 ? -5.586 20.180 41.644 1.00 55.94 673 GLU A CA 1
ATOM 5357 C C . GLU A 1 673 ? -5.027 18.890 41.000 1.00 55.94 673 GLU A C 1
ATOM 5359 O O . GLU A 1 673 ? -4.064 18.952 40.240 1.00 55.94 673 GLU A O 1
ATOM 5364 N N . ILE A 1 674 ? -5.606 17.710 41.259 1.00 61.19 674 ILE A N 1
ATOM 5365 C CA . ILE A 1 674 ? -5.189 16.442 40.626 1.00 61.19 674 ILE A CA 1
ATOM 5366 C C . ILE A 1 674 ? -5.835 16.269 39.240 1.00 61.19 674 ILE A C 1
ATOM 5368 O O . ILE A 1 674 ? -5.272 15.581 38.386 1.00 61.19 674 ILE A O 1
ATOM 5372 N N . GLU A 1 675 ? -7.001 16.866 38.997 1.00 58.62 675 GLU A N 1
ATOM 5373 C CA . GLU A 1 675 ? -7.709 16.790 37.712 1.00 58.62 675 GLU A CA 1
ATOM 5374 C C . GLU A 1 675 ? -7.193 17.861 36.743 1.00 58.62 675 GLU A C 1
ATOM 5376 O O . GLU A 1 675 ? -6.783 17.524 35.632 1.00 58.62 675 GLU A O 1
ATOM 5381 N N . GLU A 1 676 ? -7.040 19.108 37.197 1.00 70.88 676 GLU A N 1
ATOM 5382 C CA . GLU A 1 676 ? -6.444 20.205 36.415 1.00 70.88 676 GLU A CA 1
ATOM 5383 C C . GLU A 1 676 ? -5.033 19.847 35.899 1.00 70.88 676 GLU A C 1
ATOM 5385 O O . GLU A 1 676 ? -4.701 20.047 34.727 1.00 70.88 676 GLU A O 1
ATOM 5390 N N . ASN A 1 677 ? -4.229 19.204 36.750 1.00 69.50 677 ASN A N 1
ATOM 5391 C CA . ASN A 1 677 ? -2.852 18.772 36.479 1.00 69.50 677 ASN A CA 1
ATOM 5392 C C . ASN A 1 677 ? -2.777 17.482 35.615 1.00 69.50 677 ASN A C 1
ATOM 5394 O O . ASN A 1 677 ? -1.697 17.093 35.158 1.00 69.50 677 ASN A O 1
ATOM 5398 N N . LEU A 1 678 ? -3.908 16.811 35.355 1.00 68.06 678 LEU A N 1
ATOM 5399 C CA . LEU A 1 678 ? -4.043 15.780 34.312 1.00 68.06 678 LEU A CA 1
ATOM 5400 C C . LEU A 1 678 ? -4.485 16.402 32.980 1.00 68.06 678 LEU A C 1
ATOM 5402 O O . LEU A 1 678 ? -3.860 16.128 31.951 1.00 68.06 678 LEU A O 1
ATOM 5406 N N . GLU A 1 679 ? -5.480 17.294 32.998 1.00 70.69 679 GLU A N 1
ATOM 5407 C CA . GLU A 1 679 ? -5.934 18.013 31.803 1.00 70.69 679 GLU A CA 1
ATOM 5408 C C . GLU A 1 679 ? -4.828 18.876 31.174 1.00 70.69 679 GLU A C 1
ATOM 5410 O O . GLU A 1 679 ? -4.733 18.983 29.950 1.00 70.69 679 GLU A O 1
ATOM 5415 N N . GLU A 1 680 ? -3.982 19.526 31.981 1.00 79.62 680 GLU A N 1
ATOM 5416 C CA . GLU A 1 680 ? -2.820 20.277 31.486 1.00 79.62 680 GLU A CA 1
ATOM 5417 C C . GLU A 1 680 ? -1.869 19.362 30.699 1.00 79.62 680 GLU A C 1
ATOM 5419 O O . GLU A 1 680 ? -1.576 19.634 29.533 1.00 79.62 680 GLU A O 1
ATOM 5424 N N . LYS A 1 681 ? -1.490 18.207 31.263 1.00 74.56 681 LYS A N 1
ATOM 5425 C CA . LYS A 1 681 ? -0.615 17.236 30.583 1.00 74.56 681 LYS A CA 1
ATOM 5426 C C . LYS A 1 681 ? -1.246 16.644 29.327 1.00 74.56 681 LYS A C 1
ATOM 5428 O O . LYS A 1 681 ? -0.528 16.344 28.374 1.00 74.56 681 LYS A O 1
ATOM 5433 N N . LEU A 1 682 ? -2.564 16.454 29.287 1.00 70.31 682 LEU A N 1
ATOM 5434 C CA . LEU A 1 682 ? -3.240 16.021 28.061 1.00 70.31 682 LEU A CA 1
ATOM 5435 C C . LEU A 1 682 ? -3.173 17.099 26.972 1.00 70.31 682 LEU A C 1
ATOM 5437 O O . LEU A 1 682 ? -2.826 16.775 25.835 1.00 70.31 682 LEU A O 1
ATOM 5441 N N . ARG A 1 683 ? -3.388 18.373 27.325 1.00 76.25 683 ARG A N 1
ATOM 5442 C CA . ARG A 1 683 ? -3.235 19.517 26.407 1.00 76.25 683 ARG A CA 1
ATOM 5443 C C . ARG A 1 683 ? -1.797 19.655 25.884 1.00 76.25 683 ARG A C 1
ATOM 5445 O O . ARG A 1 683 ? -1.613 19.860 24.684 1.00 76.25 683 ARG A O 1
ATOM 5452 N N . GLU A 1 684 ? -0.780 19.464 26.729 1.00 79.69 684 GLU A N 1
ATOM 5453 C CA . GLU A 1 684 ? 0.630 19.427 26.298 1.00 79.69 684 GLU A CA 1
ATOM 5454 C C . GLU A 1 684 ? 0.908 18.292 25.295 1.00 79.69 684 GLU A C 1
ATOM 5456 O O . GLU A 1 684 ? 1.491 18.523 24.230 1.00 79.69 684 GLU A O 1
ATOM 5461 N N . ASN A 1 685 ? 0.457 17.068 25.598 1.00 70.62 685 ASN A N 1
ATOM 5462 C CA . ASN A 1 685 ? 0.646 15.906 24.723 1.00 70.62 685 ASN A CA 1
ATOM 5463 C C . ASN A 1 685 ? -0.067 16.074 23.370 1.00 70.62 685 ASN A C 1
ATOM 5465 O O . ASN A 1 685 ? 0.465 15.671 22.334 1.00 70.62 685 ASN A O 1
ATOM 5469 N N . GLU A 1 686 ? -1.255 16.682 23.347 1.00 71.38 686 GLU A N 1
ATOM 5470 C CA . GLU A 1 686 ? -1.976 16.976 22.105 1.00 71.38 686 GLU A CA 1
ATOM 5471 C C . GLU A 1 686 ? -1.248 18.014 21.243 1.00 71.38 686 GLU A C 1
ATOM 5473 O O . GLU A 1 686 ? -1.121 17.815 20.031 1.00 71.38 686 GLU A O 1
ATOM 5478 N N . ALA A 1 687 ? -0.676 19.053 21.859 1.00 80.19 687 ALA A N 1
ATOM 5479 C CA . ALA A 1 687 ? 0.144 20.040 21.161 1.00 80.19 687 ALA A CA 1
ATOM 5480 C C . ALA A 1 687 ? 1.438 19.434 20.572 1.00 80.19 687 ALA A C 1
ATOM 5482 O O . ALA A 1 687 ? 1.805 19.760 19.436 1.00 80.19 687 ALA A O 1
ATOM 5483 N N . GLU A 1 688 ? 2.124 18.516 21.277 1.00 78.88 688 GLU A N 1
ATOM 5484 C CA . GLU A 1 688 ? 3.284 17.820 20.692 1.00 78.88 688 GLU A CA 1
ATOM 5485 C C . GLU A 1 688 ? 2.863 16.871 19.554 1.00 78.88 688 GLU A C 1
ATOM 5487 O O . GLU A 1 688 ? 3.509 16.857 18.500 1.00 78.88 688 GLU A O 1
ATOM 5492 N N . ILE A 1 689 ? 1.750 16.136 19.699 1.00 70.88 689 ILE A N 1
ATOM 5493 C CA . ILE A 1 689 ? 1.211 15.289 18.620 1.00 70.88 689 ILE A CA 1
ATOM 5494 C C . ILE A 1 689 ? 0.897 16.127 17.375 1.00 70.88 689 ILE A C 1
ATOM 5496 O O . ILE A 1 689 ? 1.303 15.733 16.277 1.00 70.88 689 ILE A O 1
ATOM 5500 N N . GLU A 1 690 ? 0.221 17.276 17.501 1.00 78.56 690 GLU A N 1
ATOM 5501 C CA . GLU A 1 690 ? -0.087 18.124 16.342 1.00 78.56 690 GLU A CA 1
ATOM 5502 C C . GLU A 1 690 ? 1.192 18.629 15.659 1.00 78.56 690 GLU A C 1
ATOM 5504 O O . GLU A 1 690 ? 1.315 18.540 14.430 1.00 78.56 690 GLU A O 1
ATOM 5509 N N . LYS A 1 691 ? 2.185 19.075 16.439 1.00 87.19 691 LYS A N 1
ATOM 5510 C CA . LYS A 1 691 ? 3.489 19.505 15.920 1.00 87.19 691 LYS A CA 1
ATOM 5511 C C . LYS A 1 691 ? 4.190 18.388 15.136 1.00 87.19 691 LYS A C 1
ATOM 5513 O O . LYS A 1 691 ? 4.568 18.600 13.982 1.00 87.19 691 LYS A O 1
ATOM 5518 N N . VAL A 1 692 ? 4.304 17.187 15.708 1.00 75.81 692 VAL A N 1
ATOM 5519 C CA . VAL A 1 692 ? 4.926 16.020 15.049 1.00 75.81 692 VAL A CA 1
ATOM 5520 C C . VAL A 1 692 ? 4.144 15.606 13.794 1.00 75.81 692 VAL A C 1
ATOM 5522 O O . VAL A 1 692 ? 4.740 15.259 12.771 1.00 75.81 692 VAL A O 1
ATOM 5525 N N . VAL A 1 693 ? 2.810 15.690 13.817 1.00 72.38 693 VAL A N 1
ATOM 5526 C CA . VAL A 1 693 ? 1.952 15.433 12.647 1.00 72.38 693 VAL A CA 1
ATOM 5527 C C . VAL A 1 693 ? 2.159 16.483 11.548 1.00 72.38 693 VAL A C 1
ATOM 5529 O O . VAL A 1 693 ? 2.156 16.124 10.366 1.00 72.38 693 VAL A O 1
ATOM 5532 N N . LYS A 1 694 ? 2.369 17.757 11.895 1.00 84.12 694 LYS A N 1
ATOM 5533 C CA . LYS A 1 694 ? 2.674 18.826 10.933 1.00 84.12 694 LYS A CA 1
ATOM 5534 C C . LYS A 1 694 ? 4.047 18.626 10.285 1.00 84.12 694 LYS A C 1
ATOM 5536 O O . LYS A 1 694 ? 4.121 18.557 9.058 1.00 84.12 694 LYS A O 1
ATOM 5541 N N . GLU A 1 695 ? 5.096 18.424 11.083 1.00 83.75 695 GLU A N 1
ATOM 5542 C CA . GLU A 1 695 ? 6.452 18.139 10.587 1.00 83.75 695 GLU A CA 1
ATOM 5543 C C . GLU A 1 695 ? 6.464 16.898 9.672 1.00 83.75 695 GLU A C 1
ATOM 5545 O O . GLU A 1 695 ? 7.051 16.914 8.586 1.00 83.75 695 GLU A O 1
ATOM 5550 N N . ARG A 1 696 ? 5.722 15.840 10.038 1.00 81.19 696 ARG A N 1
ATOM 5551 C CA . ARG A 1 696 ? 5.553 14.638 9.207 1.00 81.19 696 ARG A CA 1
ATOM 5552 C C . ARG A 1 696 ? 4.869 14.931 7.864 1.00 81.19 696 ARG A C 1
ATOM 5554 O O . ARG A 1 696 ? 5.297 14.384 6.845 1.00 81.19 696 ARG A O 1
ATOM 5561 N N . LYS A 1 697 ? 3.823 15.769 7.833 1.00 77.19 697 LYS A N 1
ATOM 5562 C CA . LYS A 1 697 ? 3.131 16.173 6.589 1.00 77.19 697 LYS A CA 1
ATOM 5563 C C . LYS A 1 697 ? 4.071 16.943 5.655 1.00 77.19 697 LYS A C 1
ATOM 5565 O O . LYS A 1 697 ? 4.115 16.648 4.461 1.00 77.19 697 LYS A O 1
ATOM 5570 N N . GLU A 1 698 ? 4.852 17.875 6.194 1.00 86.94 698 GLU A N 1
ATOM 5571 C CA . GLU A 1 698 ? 5.821 18.671 5.429 1.00 86.94 698 GLU A CA 1
ATOM 5572 C C . GLU A 1 698 ? 6.944 17.788 4.852 1.00 86.94 698 GLU A C 1
ATOM 5574 O O . GLU A 1 698 ? 7.217 17.836 3.649 1.00 86.94 698 GLU A O 1
ATOM 5579 N N . LYS A 1 699 ? 7.513 16.883 5.660 1.00 82.19 699 LYS A N 1
ATOM 5580 C CA . LYS A 1 699 ? 8.537 15.918 5.217 1.00 82.19 699 LYS A CA 1
ATOM 5581 C C . LYS A 1 699 ? 8.024 14.917 4.180 1.00 82.19 699 LYS A C 1
ATOM 5583 O O . LYS A 1 699 ? 8.738 14.611 3.223 1.00 82.19 699 LYS A O 1
ATOM 5588 N N . LYS A 1 700 ? 6.775 14.448 4.306 1.00 78.94 700 LYS A N 1
ATOM 5589 C CA . LYS A 1 700 ? 6.129 13.609 3.280 1.00 78.94 700 LYS A CA 1
ATOM 5590 C C . LYS A 1 700 ? 6.000 14.356 1.945 1.00 78.94 700 LYS A C 1
ATOM 5592 O O . LYS A 1 700 ? 6.292 13.774 0.903 1.00 78.94 700 LYS A O 1
ATOM 5597 N N . LYS A 1 701 ? 5.643 15.644 1.965 1.00 83.81 701 LYS A N 1
ATOM 5598 C CA . LYS A 1 701 ? 5.567 16.464 0.747 1.00 83.81 701 LYS A CA 1
ATOM 5599 C C . LYS A 1 701 ? 6.940 16.640 0.080 1.00 83.81 701 LYS A C 1
ATOM 5601 O O . LYS A 1 701 ? 7.042 16.489 -1.136 1.00 83.81 701 LYS A O 1
ATOM 5606 N N . GLU A 1 702 ? 8.004 16.896 0.849 1.00 86.00 702 GLU A N 1
ATOM 5607 C CA . GLU A 1 702 ? 9.372 16.975 0.301 1.00 86.00 702 GLU A CA 1
ATOM 5608 C C . GLU A 1 702 ? 9.775 15.656 -0.394 1.00 86.00 702 GLU A C 1
ATOM 5610 O O . GLU A 1 702 ? 10.303 15.666 -1.510 1.00 86.00 702 GLU A O 1
ATOM 5615 N N . LEU A 1 703 ? 9.453 14.516 0.228 1.00 79.62 703 LEU A N 1
ATOM 5616 C CA . LEU A 1 703 ? 9.699 13.177 -0.311 1.00 79.62 703 LEU A CA 1
ATOM 5617 C C . LEU A 1 703 ? 8.931 12.906 -1.623 1.00 79.62 703 LEU A C 1
ATOM 5619 O O . LEU A 1 703 ? 9.483 12.297 -2.546 1.00 79.62 703 LEU A O 1
ATOM 5623 N N . GLU A 1 704 ? 7.685 13.374 -1.734 1.00 80.06 704 GLU A N 1
ATOM 5624 C CA . GLU A 1 704 ? 6.864 13.279 -2.950 1.00 80.06 704 GLU A CA 1
ATOM 5625 C C . GLU A 1 704 ? 7.408 14.163 -4.088 1.00 80.06 704 GLU A C 1
ATOM 5627 O O . GLU A 1 704 ? 7.538 13.701 -5.228 1.00 80.06 704 GLU A O 1
ATOM 5632 N N . GLU A 1 705 ? 7.817 15.402 -3.789 1.00 85.56 705 GLU A N 1
ATOM 5633 C CA . GLU A 1 705 ? 8.436 16.309 -4.766 1.00 85.56 705 GLU A CA 1
ATOM 5634 C C . GLU A 1 705 ? 9.789 15.786 -5.284 1.00 85.56 705 GLU A C 1
ATOM 5636 O O . GLU A 1 705 ? 10.098 15.917 -6.474 1.00 85.56 705 GLU A O 1
ATOM 5641 N N . LEU A 1 706 ? 10.606 15.173 -4.420 1.00 80.69 706 LEU A N 1
ATOM 5642 C CA . LEU A 1 706 ? 11.865 14.533 -4.819 1.00 80.69 706 LEU A CA 1
ATOM 5643 C C . LEU A 1 706 ? 11.621 13.279 -5.666 1.00 80.69 706 LEU A C 1
ATOM 5645 O O . LEU A 1 706 ? 12.280 13.104 -6.692 1.00 80.69 706 LEU A O 1
ATOM 5649 N N . ASN A 1 707 ? 10.613 12.470 -5.330 1.00 75.38 707 ASN A N 1
ATOM 5650 C CA . ASN A 1 707 ? 10.187 11.338 -6.156 1.00 75.38 707 ASN A CA 1
ATOM 5651 C C . ASN A 1 707 ? 9.715 11.770 -7.554 1.00 75.38 707 ASN A C 1
ATOM 5653 O O . ASN A 1 707 ? 10.011 11.101 -8.548 1.00 75.38 707 ASN A O 1
ATOM 5657 N N . ALA A 1 708 ? 9.012 12.901 -7.666 1.00 82.56 708 ALA A N 1
ATOM 5658 C CA . ALA A 1 708 ? 8.631 13.469 -8.958 1.00 82.56 708 ALA A CA 1
ATOM 5659 C C . ALA A 1 708 ? 9.859 13.906 -9.786 1.00 82.56 708 ALA A C 1
ATOM 5661 O O . ALA A 1 708 ? 9.918 13.639 -10.990 1.00 82.56 708 ALA A O 1
ATOM 5662 N N . LYS A 1 709 ? 10.869 14.512 -9.142 1.00 83.19 709 LYS A N 1
ATOM 5663 C CA . LYS A 1 709 ? 12.146 14.906 -9.771 1.00 83.19 709 LYS A CA 1
ATOM 5664 C C . LYS A 1 709 ? 12.951 13.680 -10.235 1.00 83.19 709 LYS A C 1
ATOM 5666 O O . LYS A 1 709 ? 13.374 13.642 -11.391 1.00 83.19 709 LYS A O 1
ATOM 5671 N N . ALA A 1 710 ? 13.076 12.645 -9.401 1.00 78.19 710 ALA A N 1
ATOM 5672 C CA . ALA A 1 710 ? 13.754 11.391 -9.744 1.00 78.19 710 ALA A CA 1
ATOM 5673 C C . ALA A 1 710 ? 13.114 10.695 -10.964 1.00 78.19 710 ALA A C 1
ATOM 5675 O O . ALA A 1 710 ? 13.808 10.330 -11.912 1.00 78.19 710 ALA A O 1
ATOM 5676 N N . LYS A 1 711 ? 11.774 10.622 -11.033 1.00 81.25 711 LYS A N 1
ATOM 5677 C CA . LYS A 1 711 ? 11.027 10.035 -12.173 1.00 81.25 711 LYS A CA 1
ATOM 5678 C C . LYS A 1 711 ? 11.269 10.730 -13.528 1.00 81.25 711 LYS A C 1
ATOM 5680 O O . LYS A 1 711 ? 10.936 10.162 -14.574 1.00 81.25 711 LYS A O 1
ATOM 5685 N N . LEU A 1 712 ? 11.851 11.934 -13.550 1.00 83.69 712 LEU A N 1
ATOM 5686 C CA . LEU A 1 712 ? 12.238 12.644 -14.778 1.00 83.69 712 LEU A CA 1
ATOM 5687 C C . LEU A 1 712 ? 13.665 12.314 -15.250 1.00 83.69 712 LEU A C 1
ATOM 5689 O O . LEU A 1 712 ? 13.943 12.426 -16.448 1.00 83.69 712 LEU A O 1
ATOM 5693 N N . ILE A 1 713 ? 14.565 11.870 -14.368 1.00 80.50 713 ILE A N 1
ATOM 5694 C CA . ILE A 1 713 ? 15.973 11.619 -14.715 1.00 80.50 713 ILE A CA 1
ATOM 5695 C C . ILE A 1 713 ? 16.143 10.474 -15.732 1.00 80.50 713 ILE A C 1
ATOM 5697 O O . ILE A 1 713 ? 16.753 10.720 -16.778 1.00 80.50 713 ILE A O 1
ATOM 5701 N N . PRO A 1 714 ? 15.526 9.285 -15.568 1.00 78.88 714 PRO A N 1
ATOM 5702 C CA . PRO A 1 714 ? 15.590 8.215 -16.569 1.00 78.88 714 PRO A CA 1
ATOM 5703 C C . PRO A 1 714 ? 14.981 8.574 -17.934 1.00 78.88 714 PRO A C 1
ATOM 5705 O O . PRO A 1 714 ? 15.174 7.829 -18.896 1.00 78.88 714 PRO A O 1
ATOM 5708 N N . LYS A 1 715 ? 14.228 9.683 -18.038 1.00 84.50 715 LYS A N 1
ATOM 5709 C CA . LYS A 1 715 ? 13.753 10.244 -19.315 1.00 84.50 715 LYS A CA 1
ATOM 5710 C C . LYS A 1 715 ? 14.796 11.173 -19.948 1.00 84.50 715 LYS A C 1
ATOM 5712 O O . LYS A 1 715 ? 14.964 11.129 -21.164 1.00 84.50 715 LYS A O 1
ATOM 5717 N N . LYS A 1 716 ? 15.520 11.967 -19.142 1.00 86.06 716 LYS A N 1
ATOM 5718 C CA . LYS A 1 716 ? 16.655 12.796 -19.596 1.00 86.06 716 LYS A CA 1
ATOM 5719 C C . LYS A 1 716 ? 17.824 11.937 -20.084 1.00 86.06 716 LYS A C 1
ATOM 5721 O O . LYS A 1 716 ? 18.288 12.156 -21.199 1.00 86.06 716 LYS A O 1
ATOM 5726 N N . ILE A 1 717 ? 18.224 10.916 -19.317 1.00 80.69 717 ILE A N 1
ATOM 5727 C CA . ILE A 1 717 ? 19.286 9.963 -19.700 1.00 80.69 717 ILE A CA 1
ATOM 5728 C C . ILE A 1 717 ? 18.943 9.309 -21.047 1.00 80.69 717 ILE A C 1
ATOM 5730 O O . ILE A 1 717 ? 19.668 9.502 -22.021 1.00 80.69 717 ILE A O 1
ATOM 5734 N N . ARG A 1 718 ? 17.745 8.714 -21.167 1.00 81.94 718 ARG A N 1
ATOM 5735 C CA . ARG A 1 718 ? 17.227 8.167 -22.436 1.00 81.94 718 ARG A CA 1
ATOM 5736 C C . ARG A 1 718 ? 17.041 9.193 -23.555 1.00 81.94 718 ARG A C 1
ATOM 5738 O O . ARG A 1 718 ? 16.800 8.804 -24.695 1.00 81.94 718 ARG A O 1
ATOM 5745 N N . SER A 1 719 ? 17.112 10.496 -23.289 1.00 87.75 719 SER A N 1
ATOM 5746 C CA . SER A 1 719 ? 17.164 11.520 -24.337 1.00 87.75 719 SER A CA 1
ATOM 5747 C C . SER A 1 719 ? 18.587 11.703 -24.861 1.00 87.75 719 SER A C 1
ATOM 5749 O O . SER A 1 719 ? 18.784 11.665 -26.073 1.00 87.75 719 SER A O 1
ATOM 5751 N N . TYR A 1 720 ? 19.573 11.823 -23.969 1.00 87.38 720 TYR A N 1
ATOM 5752 C CA . TYR A 1 720 ? 20.983 11.954 -24.344 1.00 87.38 720 TYR A CA 1
ATOM 5753 C C . TYR A 1 720 ? 21.546 10.679 -24.985 1.00 87.38 720 TYR A C 1
ATOM 5755 O O . TYR A 1 720 ? 22.260 10.780 -25.975 1.00 87.38 720 TYR A O 1
ATOM 5763 N N . GLU A 1 721 ? 21.159 9.486 -24.522 1.00 83.19 721 GLU A N 1
ATOM 5764 C CA . GLU A 1 721 ? 21.519 8.208 -25.164 1.00 83.19 721 GLU A CA 1
ATOM 5765 C C . GLU A 1 721 ? 21.054 8.153 -26.630 1.00 83.19 721 GLU A C 1
ATOM 5767 O O . GLU A 1 721 ? 21.825 7.804 -27.522 1.00 83.19 721 GLU A O 1
ATOM 5772 N N . ARG A 1 722 ? 19.811 8.580 -26.906 1.00 88.00 722 ARG A N 1
ATOM 5773 C CA . ARG A 1 722 ? 19.274 8.666 -28.276 1.00 88.00 722 ARG A CA 1
ATOM 5774 C C . ARG A 1 722 ? 19.940 9.758 -29.115 1.00 88.00 722 ARG A C 1
ATOM 5776 O O . ARG A 1 722 ? 19.944 9.641 -30.337 1.00 88.00 722 ARG A O 1
ATOM 5783 N N . GLU A 1 723 ? 20.476 10.815 -28.506 1.00 87.50 723 GLU A N 1
ATOM 5784 C CA . GLU A 1 723 ? 21.258 11.831 -29.223 1.00 87.50 723 GLU A CA 1
ATOM 5785 C C . GLU A 1 723 ? 22.666 11.317 -29.565 1.00 87.50 723 GLU A C 1
ATOM 5787 O O . GLU A 1 723 ? 23.098 11.467 -30.706 1.00 87.50 723 GLU A O 1
ATOM 5792 N N . ILE A 1 724 ? 23.337 10.637 -28.627 1.00 85.62 724 ILE A N 1
ATOM 5793 C CA . ILE A 1 724 ? 24.623 9.958 -28.855 1.00 85.62 724 ILE A CA 1
ATOM 5794 C C . ILE A 1 724 ? 24.491 8.960 -30.010 1.00 85.62 724 ILE A C 1
ATOM 5796 O O . ILE A 1 724 ? 25.277 9.007 -30.952 1.00 85.62 724 ILE A O 1
ATOM 5800 N N . GLU A 1 725 ? 23.464 8.108 -29.992 1.00 87.62 725 GLU A N 1
ATOM 5801 C CA . GLU A 1 725 ? 23.267 7.092 -31.033 1.00 87.62 725 GLU A CA 1
ATOM 5802 C C . GLU A 1 725 ? 22.983 7.704 -32.417 1.00 87.62 725 GLU A C 1
ATOM 5804 O O . GLU A 1 725 ? 23.458 7.205 -33.438 1.00 87.62 725 GLU A O 1
ATOM 5809 N N . ARG A 1 726 ? 22.284 8.848 -32.471 1.00 89.50 726 ARG A N 1
ATOM 5810 C CA . ARG A 1 726 ? 22.116 9.620 -33.716 1.00 89.50 726 ARG A CA 1
ATOM 5811 C C . ARG A 1 726 ? 23.452 10.147 -34.242 1.00 89.50 726 ARG A C 1
ATOM 5813 O O . ARG A 1 726 ? 23.730 9.960 -35.424 1.00 89.50 726 ARG A O 1
ATOM 5820 N N . LYS A 1 727 ? 24.288 10.750 -33.387 1.00 89.12 727 LYS A N 1
ATOM 5821 C CA . LYS A 1 727 ? 25.601 11.286 -33.798 1.00 89.12 727 LYS A CA 1
ATOM 5822 C C . LYS A 1 727 ? 26.564 10.175 -34.228 1.00 89.12 727 LYS A C 1
ATOM 5824 O O . LYS A 1 727 ? 27.237 10.326 -35.244 1.00 89.12 727 LYS A O 1
ATOM 5829 N N . LYS A 1 728 ? 26.539 9.015 -33.561 1.00 87.69 728 LYS A N 1
ATOM 5830 C CA . LYS A 1 728 ? 27.254 7.803 -34.002 1.00 87.69 728 LYS A CA 1
ATOM 5831 C C . LYS A 1 728 ? 26.815 7.336 -35.387 1.00 87.69 728 LYS A C 1
ATOM 5833 O O . LYS A 1 728 ? 27.666 7.068 -36.231 1.00 87.69 728 LYS A O 1
ATOM 5838 N N . LYS A 1 729 ? 25.504 7.278 -35.652 1.00 91.00 729 LYS A N 1
ATOM 5839 C CA . LYS A 1 729 ? 24.973 6.907 -36.974 1.00 91.00 729 LYS A CA 1
ATOM 5840 C C . LYS A 1 729 ? 25.437 7.877 -38.067 1.00 91.00 729 LYS A C 1
ATOM 5842 O O . LYS A 1 729 ? 25.935 7.419 -39.091 1.00 91.00 729 LYS A O 1
ATOM 5847 N N . GLN A 1 730 ? 25.380 9.185 -37.807 1.00 90.81 730 GLN A N 1
ATOM 5848 C CA . GLN A 1 730 ? 25.901 10.214 -38.719 1.00 90.81 730 GLN A CA 1
ATOM 5849 C C . GLN A 1 730 ? 27.411 10.054 -38.968 1.00 90.81 730 GLN A C 1
ATOM 5851 O O . GLN A 1 730 ? 27.860 10.159 -40.106 1.00 90.81 730 GLN A O 1
ATOM 5856 N N . LEU A 1 731 ? 28.199 9.734 -37.935 1.00 90.81 731 LEU A N 1
ATOM 5857 C CA . LEU A 1 731 ? 29.633 9.458 -38.078 1.00 90.81 731 LEU A CA 1
ATOM 5858 C C . LEU A 1 731 ? 29.929 8.200 -38.903 1.00 90.81 731 LEU A C 1
ATOM 5860 O O . LEU A 1 731 ? 30.914 8.188 -39.639 1.00 90.81 731 LEU A O 1
ATOM 5864 N N . VAL A 1 732 ? 29.105 7.152 -38.817 1.00 91.50 732 VAL A N 1
ATOM 5865 C CA . VAL A 1 732 ? 29.234 5.961 -39.676 1.00 91.50 732 VAL A CA 1
ATOM 5866 C C . VAL A 1 732 ? 28.910 6.305 -41.131 1.00 91.50 732 VAL A C 1
ATOM 5868 O O . VAL A 1 732 ? 29.714 6.008 -42.013 1.00 91.50 732 VAL A O 1
ATOM 5871 N N . GLU A 1 733 ? 27.793 6.991 -41.379 1.00 90.88 733 GLU A N 1
ATOM 5872 C CA . GLU A 1 733 ? 27.362 7.411 -42.722 1.00 90.88 733 GLU A CA 1
ATOM 5873 C C . GLU A 1 733 ? 28.417 8.308 -43.396 1.00 90.88 733 GLU A C 1
ATOM 5875 O O . GLU A 1 733 ? 28.849 8.033 -44.518 1.00 90.88 733 GLU A O 1
ATOM 5880 N N . LEU A 1 734 ? 28.938 9.302 -42.670 1.00 92.69 734 LEU A N 1
ATOM 5881 C CA . LEU A 1 734 ? 29.994 10.197 -43.146 1.00 92.69 734 LEU A CA 1
ATOM 5882 C C . LEU A 1 734 ? 31.318 9.458 -43.423 1.00 92.69 734 LEU A C 1
ATOM 5884 O O . LEU A 1 734 ? 31.988 9.735 -44.420 1.00 92.69 734 LEU A O 1
ATOM 5888 N N . ARG A 1 735 ? 31.691 8.476 -42.587 1.00 91.31 735 ARG A N 1
ATOM 5889 C CA . ARG A 1 735 ? 32.876 7.627 -42.819 1.00 91.31 735 ARG A CA 1
ATOM 5890 C C . ARG A 1 735 ? 32.720 6.769 -44.078 1.00 91.31 735 ARG A C 1
ATOM 5892 O O . ARG A 1 735 ? 33.686 6.639 -44.829 1.00 91.31 735 ARG A O 1
ATOM 5899 N N . GLU A 1 736 ? 31.534 6.225 -44.356 1.00 91.56 736 GLU A N 1
ATOM 5900 C CA . GLU A 1 736 ? 31.286 5.518 -45.619 1.00 91.56 736 GLU A CA 1
ATOM 5901 C C . GLU A 1 736 ? 31.394 6.437 -46.842 1.00 91.56 736 GLU A C 1
ATOM 5903 O O . GLU A 1 736 ? 31.917 6.020 -47.877 1.00 91.56 736 GLU A O 1
ATOM 5908 N N . GLU A 1 737 ? 30.895 7.673 -46.758 1.00 90.94 737 GLU A N 1
ATOM 5909 C CA . GLU A 1 737 ? 31.024 8.650 -47.844 1.00 90.94 737 GLU A CA 1
ATOM 5910 C C . GLU A 1 737 ? 32.480 9.027 -48.121 1.00 90.94 737 GLU A C 1
ATOM 5912 O O . GLU A 1 737 ? 32.910 8.988 -49.275 1.00 90.94 737 GLU A O 1
ATOM 5917 N N . MET A 1 738 ? 33.273 9.275 -47.076 1.00 91.81 738 MET A N 1
ATOM 5918 C CA . MET A 1 738 ? 34.711 9.508 -47.227 1.00 91.81 738 MET A CA 1
ATOM 5919 C C . MET A 1 738 ? 35.425 8.319 -47.889 1.00 91.81 738 MET A C 1
ATOM 5921 O O . MET A 1 738 ? 36.288 8.518 -48.742 1.00 91.81 738 MET A O 1
ATOM 5925 N N . VAL A 1 739 ? 35.057 7.074 -47.558 1.00 92.06 739 VAL A N 1
ATOM 5926 C CA . VAL A 1 739 ? 35.615 5.875 -48.215 1.00 92.06 739 VAL A CA 1
ATOM 5927 C C . VAL A 1 739 ? 35.235 5.813 -49.701 1.00 92.06 739 VAL A C 1
ATOM 5929 O O . VAL A 1 739 ? 36.082 5.462 -50.529 1.00 92.06 739 VAL A O 1
ATOM 5932 N N . LYS A 1 740 ? 34.003 6.198 -50.067 1.00 90.94 740 LYS A N 1
ATOM 5933 C CA . LYS A 1 740 ? 33.554 6.281 -51.471 1.00 90.94 740 LYS A CA 1
ATOM 5934 C C . LYS A 1 740 ? 34.394 7.310 -52.248 1.00 90.94 740 LYS A C 1
ATOM 5936 O O . LYS A 1 740 ? 34.942 6.969 -53.298 1.00 90.94 740 LYS A O 1
ATOM 5941 N N . GLU A 1 741 ? 34.593 8.509 -51.701 1.00 91.25 741 GLU A N 1
ATOM 5942 C CA . GLU A 1 741 ? 35.397 9.580 -52.318 1.00 91.25 741 GLU A CA 1
ATOM 5943 C C . GLU A 1 741 ? 36.895 9.253 -52.406 1.00 91.25 741 GLU A C 1
ATOM 5945 O O . GLU A 1 741 ? 37.517 9.488 -53.442 1.00 91.25 741 GLU A O 1
ATOM 5950 N N . ILE A 1 742 ? 37.484 8.630 -51.379 1.00 89.75 742 ILE A N 1
ATOM 5951 C CA . ILE A 1 742 ? 38.864 8.116 -51.435 1.00 89.75 742 ILE A CA 1
ATOM 5952 C C . ILE A 1 742 ? 38.995 7.058 -52.547 1.00 89.75 742 ILE A C 1
ATOM 5954 O O . ILE A 1 742 ? 39.975 7.052 -53.299 1.00 89.75 742 ILE A O 1
ATOM 5958 N N . GLY A 1 743 ? 37.978 6.208 -52.722 1.00 90.50 743 GLY A N 1
ATOM 5959 C CA . GLY A 1 743 ? 37.878 5.279 -53.847 1.00 90.50 743 GLY A CA 1
ATOM 5960 C C . GLY A 1 743 ? 37.832 5.976 -55.213 1.00 90.50 743 GLY A C 1
ATOM 5961 O O . GLY A 1 743 ? 38.454 5.499 -56.166 1.00 90.50 743 GLY A O 1
ATOM 5962 N N . GLU A 1 744 ? 37.149 7.116 -55.330 1.00 91.56 744 GLU A N 1
ATOM 5963 C CA . GLU A 1 744 ? 37.138 7.929 -56.555 1.00 91.56 744 GLU A CA 1
ATOM 5964 C C . GLU A 1 744 ? 38.481 8.620 -56.809 1.00 91.56 744 GLU A C 1
ATOM 5966 O O . GLU A 1 744 ? 39.013 8.519 -57.918 1.00 91.56 744 GLU A O 1
ATOM 5971 N N . LYS A 1 745 ? 39.085 9.233 -55.782 1.00 92.69 745 LYS A N 1
ATOM 5972 C CA . LYS A 1 745 ? 40.438 9.810 -55.830 1.00 92.69 745 LYS A CA 1
ATOM 5973 C C . LYS A 1 745 ? 41.451 8.793 -56.358 1.00 92.69 745 LYS A C 1
ATOM 5975 O O . LYS A 1 745 ? 42.206 9.109 -57.277 1.00 92.69 745 LYS A O 1
ATOM 5980 N N . ASN A 1 746 ? 41.418 7.557 -55.864 1.00 91.19 746 ASN A N 1
ATOM 5981 C CA . ASN A 1 746 ? 42.313 6.493 -56.323 1.00 91.19 746 ASN A CA 1
ATOM 5982 C C . ASN A 1 746 ? 42.080 6.128 -57.804 1.00 91.19 746 ASN A C 1
ATOM 5984 O O . ASN A 1 746 ? 43.039 6.090 -58.578 1.00 91.19 746 ASN A O 1
ATOM 5988 N N . LYS A 1 747 ? 40.820 5.971 -58.245 1.00 93.25 747 LYS A N 1
ATOM 5989 C CA . LYS A 1 747 ? 40.468 5.755 -59.669 1.00 93.25 747 LYS A CA 1
ATOM 5990 C C . LYS A 1 747 ? 40.900 6.922 -60.571 1.00 93.25 747 LYS A C 1
ATOM 5992 O O . LYS A 1 747 ? 41.219 6.719 -61.743 1.00 93.25 747 LYS A O 1
ATOM 5997 N N . ILE A 1 748 ? 40.884 8.153 -60.056 1.00 90.44 748 ILE A N 1
ATOM 5998 C CA . ILE A 1 748 ? 41.340 9.358 -60.763 1.00 90.44 748 ILE A CA 1
ATOM 5999 C C . ILE A 1 748 ? 42.872 9.364 -60.876 1.00 90.44 748 ILE A C 1
ATOM 6001 O O . ILE A 1 748 ? 43.390 9.560 -61.976 1.00 90.44 748 ILE A O 1
ATOM 6005 N N . MET A 1 749 ? 43.601 9.076 -59.792 1.00 88.75 749 MET A N 1
ATOM 6006 C CA . MET A 1 749 ? 45.067 8.980 -59.817 1.00 88.75 749 MET A CA 1
ATOM 6007 C C . MET A 1 749 ? 45.568 7.866 -60.746 1.00 88.75 749 MET A C 1
ATOM 6009 O O . MET A 1 749 ? 46.529 8.072 -61.484 1.00 88.75 749 MET A O 1
ATOM 6013 N N . GLU A 1 750 ? 44.892 6.716 -60.787 1.00 93.56 750 GLU A N 1
ATOM 6014 C CA . GLU A 1 750 ? 45.231 5.625 -61.708 1.00 93.56 750 GLU A CA 1
ATOM 6015 C C . GLU A 1 750 ? 45.086 6.047 -63.184 1.00 93.56 750 GLU A C 1
ATOM 6017 O O . GLU A 1 750 ? 45.944 5.736 -64.014 1.00 93.56 750 GLU A O 1
ATOM 6022 N N . LYS A 1 751 ? 44.043 6.825 -63.512 1.00 93.25 751 LYS A N 1
ATOM 6023 C CA . LYS A 1 751 ? 43.848 7.409 -64.851 1.00 93.25 751 LYS A CA 1
ATOM 6024 C C . LYS A 1 751 ? 44.925 8.441 -65.197 1.00 93.25 751 LYS A C 1
ATOM 6026 O O . LYS A 1 751 ? 45.376 8.457 -66.340 1.00 93.25 751 LYS A O 1
ATOM 6031 N N . ILE A 1 752 ? 45.370 9.254 -64.231 1.00 91.75 752 ILE A N 1
ATOM 6032 C CA . ILE A 1 752 ? 46.523 10.153 -64.418 1.00 91.75 752 ILE A CA 1
ATOM 6033 C C . ILE A 1 752 ? 47.778 9.329 -64.714 1.00 91.75 752 ILE A C 1
ATOM 6035 O O . ILE A 1 752 ? 48.428 9.589 -65.720 1.00 91.75 752 ILE A O 1
ATOM 6039 N N . LYS A 1 753 ? 48.085 8.303 -63.907 1.00 93.44 753 LYS A N 1
ATOM 6040 C CA . LYS A 1 753 ? 49.259 7.438 -64.110 1.00 93.44 753 LYS A CA 1
ATOM 6041 C C . LYS A 1 753 ? 49.242 6.785 -65.497 1.00 93.44 753 LYS A C 1
ATOM 6043 O O . LYS A 1 753 ? 50.204 6.915 -66.241 1.00 93.44 753 LYS A O 1
ATOM 6048 N N . LYS A 1 754 ? 48.122 6.176 -65.902 1.00 93.19 754 LYS A N 1
ATOM 6049 C CA . LYS A 1 754 ? 47.971 5.577 -67.242 1.00 93.19 754 LYS A CA 1
ATOM 6050 C C . LYS A 1 754 ? 48.199 6.586 -68.379 1.00 93.19 754 LYS A C 1
ATOM 6052 O O . LYS A 1 754 ? 48.882 6.249 -69.341 1.00 93.19 754 LYS A O 1
ATOM 6057 N N . ALA A 1 755 ? 47.693 7.815 -68.257 1.00 91.31 755 ALA A N 1
ATOM 6058 C CA . ALA A 1 755 ? 47.902 8.867 -69.256 1.00 91.31 755 ALA A CA 1
ATOM 6059 C C . ALA A 1 755 ? 49.346 9.411 -69.272 1.00 91.31 755 ALA A C 1
ATOM 6061 O O . ALA A 1 755 ? 49.900 9.630 -70.348 1.00 91.31 755 ALA A O 1
ATOM 6062 N N . SER A 1 756 ? 49.982 9.584 -68.107 1.00 91.94 756 SER A N 1
ATOM 6063 C CA . SER A 1 756 ? 51.397 9.970 -68.006 1.00 91.94 756 SER A CA 1
ATOM 6064 C C . SER A 1 756 ? 52.308 8.939 -68.673 1.00 91.94 756 SER A C 1
ATOM 6066 O O . SER A 1 756 ? 53.148 9.314 -69.483 1.00 91.94 756 SER A O 1
ATOM 6068 N N . ASN A 1 757 ? 52.082 7.647 -68.418 1.00 92.81 757 ASN A N 1
ATOM 6069 C CA . ASN A 1 757 ? 52.839 6.562 -69.041 1.00 92.81 757 ASN A CA 1
ATOM 6070 C C . ASN A 1 757 ? 52.620 6.477 -70.572 1.00 92.81 757 ASN A C 1
ATOM 6072 O O . ASN A 1 757 ? 53.505 6.010 -71.285 1.00 92.81 757 ASN A O 1
ATOM 6076 N N . GLU A 1 758 ? 51.467 6.909 -71.110 1.00 93.00 758 GLU A N 1
ATOM 6077 C CA . GLU A 1 758 ? 51.275 7.029 -72.569 1.00 93.00 758 GLU A CA 1
ATOM 6078 C C . GLU A 1 758 ? 52.083 8.206 -73.140 1.00 93.00 758 GLU A C 1
ATOM 6080 O O . GLU A 1 758 ? 52.782 8.042 -74.138 1.00 93.00 758 GLU A O 1
ATOM 6085 N N . ARG A 1 759 ? 52.036 9.374 -72.480 1.00 93.44 759 ARG A N 1
ATOM 6086 C CA . ARG A 1 759 ? 52.830 10.562 -72.840 1.00 93.44 759 ARG A CA 1
ATOM 6087 C C . ARG A 1 759 ? 54.328 10.252 -72.863 1.00 93.44 759 ARG A C 1
ATOM 6089 O O . ARG A 1 759 ? 54.993 10.556 -73.843 1.00 93.44 759 ARG A O 1
ATOM 6096 N N . GLU A 1 760 ? 54.834 9.622 -71.810 1.00 93.06 760 GLU A N 1
ATOM 6097 C CA . GLU A 1 760 ? 56.239 9.232 -71.643 1.00 93.06 760 GLU A CA 1
ATOM 6098 C C . GLU A 1 760 ? 56.710 8.276 -72.751 1.00 93.06 760 GLU A C 1
ATOM 6100 O O . GLU A 1 760 ? 57.747 8.506 -73.367 1.00 93.06 760 GLU A O 1
ATOM 6105 N N . LYS A 1 761 ? 55.898 7.270 -73.112 1.00 94.06 761 LYS A N 1
ATOM 6106 C CA . LYS A 1 761 ? 56.181 6.381 -74.255 1.00 94.06 761 LYS A CA 1
ATOM 6107 C C . LYS A 1 761 ? 56.236 7.105 -75.600 1.00 94.06 761 LYS A C 1
ATOM 6109 O O . LYS A 1 761 ? 56.995 6.691 -76.473 1.00 94.06 761 LYS A O 1
ATOM 6114 N N . ILE A 1 762 ? 55.436 8.155 -75.788 1.00 91.88 762 ILE A N 1
ATOM 6115 C CA . ILE A 1 762 ? 55.468 8.961 -77.015 1.00 91.88 762 ILE A CA 1
ATOM 6116 C C . ILE A 1 762 ? 56.702 9.870 -77.027 1.00 91.88 762 ILE A C 1
ATOM 6118 O O . ILE A 1 762 ? 57.347 9.963 -78.065 1.00 91.88 762 ILE A O 1
ATOM 6122 N N . LEU A 1 763 ? 57.075 10.468 -75.890 1.00 90.38 763 LEU A N 1
ATOM 6123 C CA . LEU A 1 763 ? 58.289 11.283 -75.761 1.00 90.38 763 LEU A CA 1
ATOM 6124 C C . LEU A 1 763 ? 59.556 10.464 -76.047 1.00 90.38 763 LEU A C 1
ATOM 6126 O O . LEU A 1 763 ? 60.301 10.834 -76.947 1.00 90.38 763 LEU A O 1
ATOM 6130 N N . MET A 1 764 ? 59.720 9.286 -75.432 1.00 92.25 764 MET A N 1
ATOM 6131 C CA . MET A 1 764 ? 60.840 8.379 -75.746 1.00 92.25 764 MET A CA 1
ATOM 6132 C C . MET A 1 764 ? 60.877 7.969 -77.230 1.00 92.25 764 MET A C 1
ATOM 6134 O O . MET A 1 764 ? 61.947 7.744 -77.795 1.00 92.25 764 MET A O 1
ATOM 6138 N N . ARG A 1 765 ? 59.715 7.877 -77.899 1.00 93.19 765 ARG A N 1
ATOM 6139 C CA . ARG A 1 765 ? 59.665 7.600 -79.342 1.00 93.19 765 ARG A CA 1
ATOM 6140 C C . ARG A 1 765 ? 60.041 8.820 -80.186 1.00 93.19 765 ARG A C 1
ATOM 6142 O O . ARG A 1 765 ? 60.688 8.629 -81.208 1.00 93.19 765 ARG A O 1
ATOM 6149 N N . ILE A 1 766 ? 59.680 10.034 -79.770 1.00 91.44 766 ILE A N 1
ATOM 6150 C CA . ILE A 1 766 ? 60.133 11.283 -80.402 1.00 91.44 766 ILE A CA 1
ATOM 6151 C C . ILE A 1 766 ? 61.657 11.411 -80.261 1.00 91.44 766 ILE A C 1
ATOM 6153 O O . ILE A 1 766 ? 62.336 11.592 -81.263 1.00 91.44 766 ILE A O 1
ATOM 6157 N N . GLU A 1 767 ? 62.204 11.225 -79.059 1.00 91.69 767 GLU A N 1
ATOM 6158 C CA . GLU A 1 767 ? 63.650 11.261 -78.780 1.00 91.69 767 GLU A CA 1
ATOM 6159 C C . GLU A 1 767 ? 64.423 10.237 -79.629 1.00 91.69 767 GLU A C 1
ATOM 6161 O O . GLU A 1 767 ? 65.402 10.585 -80.289 1.00 91.69 767 GLU A O 1
ATOM 6166 N N . SER A 1 768 ? 63.927 8.995 -79.699 1.00 93.94 768 SER A N 1
ATOM 6167 C CA . SER A 1 768 ? 64.481 7.939 -80.557 1.00 93.94 768 SER A CA 1
ATOM 6168 C C . SER A 1 768 ? 64.472 8.292 -82.048 1.00 93.94 768 SER A C 1
ATOM 6170 O O . SER A 1 768 ? 65.364 7.843 -82.762 1.00 93.94 768 SER A O 1
ATOM 6172 N N . ILE A 1 769 ? 63.478 9.045 -82.529 1.00 92.00 769 ILE A N 1
ATOM 6173 C CA . ILE A 1 769 ? 63.381 9.463 -83.936 1.00 92.00 769 ILE A CA 1
ATOM 6174 C C . ILE A 1 769 ? 64.283 10.673 -84.202 1.00 92.00 769 ILE A C 1
ATOM 6176 O O . ILE A 1 769 ? 64.944 10.718 -85.233 1.00 92.00 769 ILE A O 1
ATOM 6180 N N . ILE A 1 770 ? 64.377 11.612 -83.257 1.00 90.50 770 ILE A N 1
ATOM 6181 C CA . ILE A 1 770 ? 65.287 12.761 -83.330 1.00 90.50 770 ILE A CA 1
ATOM 6182 C C . ILE A 1 770 ? 66.746 12.294 -83.413 1.00 90.50 770 ILE A C 1
ATOM 6184 O O . ILE A 1 770 ? 67.494 12.803 -84.243 1.00 90.50 770 ILE A O 1
ATOM 6188 N N . GLU A 1 771 ? 67.167 11.313 -82.607 1.00 90.38 771 GLU A N 1
ATOM 6189 C CA . GLU A 1 771 ? 68.550 10.816 -82.683 1.00 90.38 771 GLU A CA 1
ATOM 6190 C C . GLU A 1 771 ? 68.816 10.032 -83.980 1.00 90.38 771 GLU A C 1
ATOM 6192 O O . GLU A 1 771 ? 69.888 10.172 -84.565 1.00 90.38 771 GLU A O 1
ATOM 6197 N N . GLN A 1 772 ? 67.820 9.297 -84.495 1.00 88.25 772 GLN A N 1
ATOM 6198 C CA . GLN A 1 772 ? 67.895 8.695 -85.833 1.00 88.25 772 GLN A CA 1
ATOM 6199 C C . GLN A 1 772 ? 68.020 9.759 -86.936 1.00 88.25 772 GLN A C 1
ATOM 6201 O O . GLN A 1 772 ? 68.818 9.574 -87.853 1.00 88.25 772 GLN A O 1
ATOM 6206 N N . ASN A 1 773 ? 67.311 10.891 -86.836 1.00 86.88 773 ASN A N 1
ATOM 6207 C CA . ASN A 1 773 ? 67.431 11.975 -87.814 1.00 86.88 773 ASN A CA 1
ATOM 6208 C C . ASN A 1 773 ? 68.821 12.624 -87.767 1.00 86.88 773 ASN A C 1
ATOM 6210 O O . ASN A 1 773 ? 69.452 12.762 -88.809 1.00 86.88 773 ASN A O 1
ATOM 6214 N N . LYS A 1 774 ? 69.375 12.884 -86.573 1.00 88.56 774 LYS A N 1
ATOM 6215 C CA . LYS A 1 774 ? 70.769 13.354 -86.427 1.00 88.56 774 LYS A CA 1
ATOM 6216 C C . LYS A 1 774 ? 71.790 12.384 -87.020 1.00 88.56 774 LYS A C 1
ATOM 6218 O O . LYS A 1 774 ? 72.843 12.807 -87.489 1.00 88.56 774 LYS A O 1
ATOM 6223 N N . GLU A 1 775 ? 71.541 11.076 -86.960 1.00 85.62 775 GLU A N 1
ATOM 6224 C CA . GLU A 1 775 ? 72.418 10.078 -87.583 1.00 85.62 775 GLU A CA 1
ATOM 6225 C C . GLU A 1 775 ? 72.321 10.113 -89.119 1.00 85.62 775 GLU A C 1
ATOM 6227 O O . GLU A 1 775 ? 73.324 9.915 -89.805 1.00 85.62 775 GLU A O 1
ATOM 6232 N N . ILE A 1 776 ? 71.136 10.409 -89.664 1.00 82.94 776 ILE A N 1
ATOM 6233 C CA . ILE A 1 776 ? 70.903 10.637 -91.098 1.00 82.94 776 ILE A CA 1
ATOM 6234 C C . ILE A 1 776 ? 71.566 11.950 -91.555 1.00 82.94 776 ILE A C 1
ATOM 6236 O O . ILE A 1 776 ? 72.245 11.956 -92.578 1.00 82.94 776 ILE A O 1
ATOM 6240 N N . GLU A 1 777 ? 71.453 13.027 -90.775 1.00 81.00 777 GLU A N 1
ATOM 6241 C CA . GLU A 1 777 ? 72.097 14.330 -91.015 1.00 81.00 777 GLU A CA 1
ATOM 6242 C C . GLU A 1 777 ? 73.631 14.221 -91.005 1.00 81.00 777 GLU A C 1
ATOM 6244 O O . GLU A 1 777 ? 74.288 14.636 -91.956 1.00 81.00 777 GLU A O 1
ATOM 6249 N N . LYS A 1 778 ? 74.222 13.539 -90.014 1.00 83.88 778 LYS A N 1
ATOM 6250 C CA . LYS A 1 778 ? 75.676 13.272 -89.990 1.00 83.88 778 LYS A CA 1
ATOM 6251 C C . LYS A 1 778 ? 76.148 12.469 -91.210 1.00 83.88 778 LYS A C 1
ATOM 6253 O O . LYS A 1 778 ? 77.254 12.683 -91.699 1.00 83.88 778 LYS A O 1
ATOM 6258 N N . LYS A 1 779 ? 75.328 11.538 -91.716 1.00 80.25 779 LYS A N 1
ATOM 6259 C CA . LYS A 1 779 ? 75.630 10.778 -92.944 1.00 80.25 779 LYS A CA 1
ATOM 6260 C C . LYS A 1 779 ? 75.487 11.641 -94.200 1.00 80.25 779 LYS A C 1
ATOM 6262 O O . LYS A 1 779 ? 76.283 11.473 -95.120 1.00 80.25 779 LYS A O 1
ATOM 6267 N N . LEU A 1 780 ? 74.529 12.571 -94.227 1.00 72.69 780 LEU A N 1
ATOM 6268 C CA . LEU A 1 780 ? 74.397 13.595 -95.269 1.00 72.69 780 LEU A CA 1
ATOM 6269 C C . LEU A 1 780 ? 75.655 14.470 -95.360 1.00 72.69 780 LEU A C 1
ATOM 6271 O O . LEU A 1 780 ? 76.196 14.609 -96.454 1.00 72.69 780 LEU A O 1
ATOM 6275 N N . ASP A 1 781 ? 76.148 14.994 -94.234 1.00 74.56 781 ASP A N 1
ATOM 6276 C CA . ASP A 1 781 ? 77.343 15.853 -94.198 1.00 74.56 781 ASP A CA 1
ATOM 6277 C C . ASP A 1 781 ? 78.590 15.127 -94.729 1.00 74.56 781 ASP A C 1
ATOM 6279 O O . ASP A 1 781 ? 79.335 15.672 -95.547 1.00 74.56 781 ASP A O 1
ATOM 6283 N N . ILE A 1 782 ? 78.790 13.865 -94.325 1.00 74.19 782 ILE A N 1
ATOM 6284 C CA . ILE A 1 782 ? 79.890 13.023 -94.822 1.00 74.19 782 ILE A CA 1
ATOM 6285 C C . ILE A 1 782 ? 79.763 12.814 -96.340 1.00 74.19 782 ILE A C 1
ATOM 6287 O O . ILE A 1 782 ? 80.717 13.068 -97.077 1.00 74.19 782 ILE A O 1
ATOM 6291 N N . LEU A 1 783 ? 78.583 12.413 -96.826 1.00 66.06 783 LEU A N 1
ATOM 6292 C CA . LEU A 1 783 ? 78.328 12.178 -98.255 1.00 66.06 783 LEU A CA 1
ATOM 6293 C C . LEU A 1 783 ? 78.402 13.461 -99.104 1.00 66.06 783 LEU A C 1
ATOM 6295 O O . LEU A 1 783 ? 78.687 13.383 -100.296 1.00 66.06 783 LEU A O 1
ATOM 6299 N N . GLY A 1 784 ? 78.189 14.637 -98.508 1.00 62.22 784 GLY A N 1
ATOM 6300 C CA . GLY A 1 784 ? 78.360 15.936 -99.164 1.00 62.22 784 GLY A CA 1
ATOM 6301 C C . GLY A 1 784 ? 79.821 16.326 -99.428 1.00 62.22 784 GLY A C 1
ATOM 6302 O O . GLY A 1 784 ? 80.074 17.224 -100.235 1.00 62.22 784 GLY A O 1
ATOM 6303 N N . SER A 1 785 ? 80.786 15.662 -98.780 1.00 60.56 785 SER A N 1
ATOM 6304 C CA . SER A 1 785 ? 82.219 15.947 -98.948 1.00 60.56 785 SER A CA 1
ATOM 6305 C C . SER A 1 785 ? 82.875 15.205 -100.122 1.00 60.56 785 SER A C 1
ATOM 6307 O O . SER A 1 785 ? 83.862 15.695 -100.678 1.00 60.56 785 SER A O 1
ATOM 6309 N N . ASP A 1 786 ? 82.312 14.070 -100.547 1.00 53.50 786 ASP A N 1
ATOM 6310 C CA . ASP A 1 786 ? 82.944 13.151 -101.498 1.00 53.50 786 ASP A CA 1
ATOM 6311 C C . ASP A 1 786 ? 82.467 13.405 -102.943 1.00 53.50 786 ASP A C 1
ATOM 6313 O O . ASP A 1 786 ? 81.425 12.926 -103.395 1.00 53.50 786 ASP A O 1
ATOM 6317 N N . LYS A 1 787 ? 83.226 14.210 -103.696 1.00 54.03 787 LYS A N 1
ATOM 6318 C CA . LYS A 1 787 ? 82.836 14.735 -105.025 1.00 54.03 787 LYS A CA 1
ATOM 6319 C C . LYS A 1 787 ? 83.018 13.734 -106.183 1.00 54.03 787 LYS A C 1
ATOM 6321 O O . LYS A 1 787 ? 83.208 14.144 -107.327 1.00 54.03 787 LYS A O 1
ATOM 6326 N N . SER A 1 788 ? 82.971 12.433 -105.895 1.00 54.53 788 SER A N 1
ATOM 6327 C CA . SER A 1 788 ? 83.707 11.416 -106.662 1.00 54.53 788 SER A CA 1
ATOM 6328 C C . SER A 1 788 ? 82.850 10.329 -107.339 1.00 54.53 788 SER A C 1
ATOM 6330 O O . SER A 1 788 ? 83.390 9.297 -107.732 1.00 54.53 788 SER A O 1
ATOM 6332 N N . SER A 1 789 ? 81.531 10.512 -107.518 1.00 51.53 789 SER A N 1
ATOM 6333 C CA . SER A 1 789 ? 80.755 9.692 -108.475 1.00 51.53 789 SER A CA 1
ATOM 6334 C C . SER A 1 789 ? 79.451 10.345 -108.958 1.00 51.53 789 SER A C 1
ATOM 6336 O O . SER A 1 789 ? 78.761 11.043 -108.216 1.00 51.53 789 SER A O 1
ATOM 6338 N N . GLU A 1 790 ? 79.078 10.072 -110.210 1.00 51.88 790 GLU A N 1
ATOM 6339 C CA . GLU A 1 790 ? 77.935 10.701 -110.896 1.00 51.88 790 GLU A CA 1
ATOM 6340 C C . GLU A 1 790 ? 76.559 10.237 -110.364 1.00 51.88 790 GLU A C 1
ATOM 6342 O O . GLU A 1 790 ? 75.566 10.958 -110.450 1.00 51.88 790 GLU A O 1
ATOM 6347 N N . ASN A 1 791 ? 76.498 9.069 -109.712 1.00 53.66 791 ASN A N 1
ATOM 6348 C CA . ASN A 1 791 ? 75.268 8.540 -109.106 1.00 53.66 791 ASN A CA 1
ATOM 6349 C C . ASN A 1 791 ? 74.833 9.274 -107.819 1.00 53.66 791 ASN A C 1
ATOM 6351 O O . ASN A 1 791 ? 73.686 9.121 -107.391 1.00 53.66 791 ASN A O 1
ATOM 6355 N N . LEU A 1 792 ? 75.703 10.082 -107.197 1.00 53.00 792 LEU A N 1
ATOM 6356 C CA . LEU A 1 792 ? 75.418 10.714 -105.901 1.00 53.00 792 LEU A CA 1
ATOM 6357 C C . LEU A 1 792 ? 74.357 11.828 -105.962 1.00 53.00 792 LEU A C 1
ATOM 6359 O O . LEU A 1 792 ? 73.685 12.064 -104.962 1.00 53.00 792 LEU A O 1
ATOM 6363 N N . GLN A 1 793 ? 74.125 12.477 -107.110 1.00 57.56 793 GLN A N 1
ATOM 6364 C CA . GLN A 1 793 ? 73.255 13.669 -107.187 1.00 57.56 793 GLN A CA 1
ATOM 6365 C C . GLN A 1 793 ? 71.775 13.436 -106.816 1.00 57.56 793 GLN A C 1
ATOM 6367 O O . GLN A 1 793 ? 71.073 14.383 -106.463 1.00 57.56 793 GLN A O 1
ATOM 6372 N N . LYS A 1 794 ? 71.273 12.195 -106.871 1.00 62.09 794 LYS A N 1
ATOM 6373 C CA . LYS A 1 794 ? 69.872 11.879 -106.519 1.00 62.09 794 LYS A CA 1
ATOM 6374 C C . LYS A 1 794 ? 69.661 11.629 -105.021 1.00 62.09 794 LYS A C 1
ATOM 6376 O O . LYS A 1 794 ? 68.533 11.745 -104.541 1.00 62.09 794 LYS A O 1
ATOM 6381 N N . LEU A 1 795 ? 70.723 11.304 -104.283 1.00 64.94 795 LEU A N 1
ATOM 6382 C CA . LEU A 1 795 ? 70.640 10.849 -102.895 1.00 64.94 795 LEU A CA 1
ATOM 6383 C C . LEU A 1 795 ? 70.298 11.978 -101.889 1.00 64.94 795 LEU A C 1
ATOM 6385 O O . LEU A 1 795 ? 69.408 11.753 -101.064 1.00 64.94 795 LEU A O 1
ATOM 6389 N N . PRO A 1 796 ? 70.874 13.202 -101.969 1.00 70.00 796 PRO A N 1
ATOM 6390 C CA . PRO A 1 796 ? 70.545 14.294 -101.046 1.00 70.00 796 PRO A CA 1
ATOM 6391 C C . PRO A 1 796 ? 69.071 14.708 -101.085 1.00 70.00 796 PRO A C 1
ATOM 6393 O O . PRO A 1 796 ? 68.475 14.959 -100.042 1.00 70.00 796 PRO A O 1
ATOM 6396 N N . ASN A 1 797 ? 68.452 14.720 -102.269 1.00 73.25 797 ASN A N 1
ATOM 6397 C CA . ASN A 1 797 ? 67.040 15.085 -102.422 1.00 73.25 797 ASN A CA 1
ATOM 6398 C C . ASN A 1 797 ? 66.100 14.047 -101.784 1.00 73.25 797 ASN A C 1
ATOM 6400 O O . ASN A 1 797 ? 65.094 14.417 -101.180 1.00 73.25 797 ASN A O 1
ATOM 6404 N N . ALA A 1 798 ? 66.442 12.756 -101.862 1.00 75.12 798 ALA A N 1
ATOM 6405 C CA . ALA A 1 798 ? 65.699 11.697 -101.181 1.00 75.12 798 ALA A CA 1
ATOM 6406 C C . ALA A 1 798 ? 65.864 11.772 -99.651 1.00 75.12 798 ALA A C 1
ATOM 6408 O O . ALA A 1 798 ? 64.886 11.638 -98.919 1.00 75.12 798 ALA A O 1
ATOM 6409 N N . LEU A 1 799 ? 67.082 12.039 -99.169 1.00 75.69 799 LEU A N 1
ATOM 6410 C CA . LEU A 1 799 ? 67.380 12.198 -97.741 1.00 75.69 799 LEU A CA 1
ATOM 6411 C C . LEU A 1 799 ? 66.704 13.443 -97.141 1.00 75.69 799 LEU A C 1
ATOM 6413 O O . LEU A 1 799 ? 66.099 13.345 -96.076 1.00 75.69 799 LEU A O 1
ATOM 6417 N N . LYS A 1 800 ? 66.703 14.581 -97.851 1.00 80.00 800 LYS A N 1
ATOM 6418 C CA . LYS A 1 800 ? 65.965 15.791 -97.448 1.00 80.00 800 LYS A CA 1
ATOM 6419 C C . LYS A 1 800 ? 64.465 15.520 -97.316 1.00 80.00 800 LYS A C 1
ATOM 6421 O O . LYS A 1 800 ? 63.878 15.863 -96.297 1.00 80.00 800 LYS A O 1
ATOM 6426 N N . LYS A 1 801 ? 63.869 14.839 -98.302 1.00 82.69 801 LYS A N 1
ATOM 6427 C CA . LYS A 1 801 ? 62.451 14.445 -98.273 1.00 82.69 801 LYS A CA 1
ATOM 6428 C C . LYS A 1 801 ? 62.126 13.513 -97.098 1.00 82.69 801 LYS A C 1
ATOM 6430 O O . LYS A 1 801 ? 61.072 13.659 -96.491 1.00 82.69 801 LYS A O 1
ATOM 6435 N N . MET A 1 802 ? 63.028 12.595 -96.739 1.00 81.50 802 MET A N 1
ATOM 6436 C CA . MET A 1 802 ? 62.857 11.759 -95.542 1.00 81.50 802 MET A CA 1
ATOM 6437 C C . MET A 1 802 ? 62.943 12.567 -94.239 1.00 81.50 802 MET A C 1
ATOM 6439 O O . MET A 1 802 ? 62.172 12.287 -93.328 1.00 81.50 802 MET A O 1
ATOM 6443 N N . SER A 1 803 ? 63.802 13.591 -94.153 1.00 80.81 803 SER A N 1
ATOM 6444 C CA . SER A 1 803 ? 63.836 14.499 -92.992 1.00 80.81 803 SER A CA 1
ATOM 6445 C C . SER A 1 803 ? 62.538 15.319 -92.874 1.00 80.81 803 SER A C 1
ATOM 6447 O O . SER A 1 803 ? 61.934 15.374 -91.807 1.00 80.81 803 SER A O 1
ATOM 6449 N N . GLU A 1 804 ? 62.020 15.848 -93.990 1.00 84.31 804 GLU A N 1
ATOM 6450 C CA . GLU A 1 804 ? 60.726 16.557 -94.038 1.00 84.31 804 GLU A CA 1
ATOM 6451 C C . GLU A 1 804 ? 59.542 15.651 -93.617 1.00 84.31 804 GLU A C 1
ATOM 6453 O O . GLU A 1 804 ? 58.652 16.084 -92.882 1.00 84.31 804 GLU A O 1
ATOM 6458 N N . GLU A 1 805 ? 59.545 14.372 -94.013 1.00 86.56 805 GLU A N 1
ATOM 6459 C CA . GLU A 1 805 ? 58.561 13.371 -93.563 1.00 86.56 805 GLU A CA 1
ATOM 6460 C C . GLU A 1 805 ? 58.718 13.003 -92.073 1.00 86.56 805 GLU A C 1
ATOM 6462 O O . GLU A 1 805 ? 57.719 12.761 -91.383 1.00 86.56 805 GLU A O 1
ATOM 6467 N N . ILE A 1 806 ? 59.950 12.997 -91.550 1.00 85.94 806 ILE A N 1
ATOM 6468 C CA . ILE A 1 806 ? 60.247 12.789 -90.126 1.00 85.94 806 ILE A CA 1
ATOM 6469 C C . ILE A 1 806 ? 59.737 13.966 -89.284 1.00 85.94 806 ILE A C 1
ATOM 6471 O O . ILE A 1 806 ? 59.062 13.729 -88.279 1.00 85.94 806 ILE A O 1
ATOM 6475 N N . ASP A 1 807 ? 59.967 15.210 -89.704 1.00 84.81 807 ASP A N 1
ATOM 6476 C CA . ASP A 1 807 ? 59.469 16.405 -89.011 1.00 84.81 807 ASP A CA 1
ATOM 6477 C C . ASP A 1 807 ? 57.935 16.463 -88.990 1.00 84.81 807 ASP A C 1
ATOM 6479 O O . ASP A 1 807 ? 57.329 16.735 -87.946 1.00 84.81 807 ASP A O 1
ATOM 6483 N N . GLU A 1 808 ? 57.269 16.123 -90.099 1.00 90.00 808 GLU A N 1
ATOM 6484 C CA . GLU A 1 808 ? 55.805 16.040 -90.133 1.00 90.00 808 GLU A CA 1
ATOM 6485 C C . GLU A 1 808 ? 55.278 14.944 -89.180 1.00 90.00 808 GLU A C 1
ATOM 6487 O O . GLU A 1 808 ? 54.241 15.108 -88.523 1.00 90.00 808 GLU A O 1
ATOM 6492 N N . TYR A 1 809 ? 56.010 13.833 -89.036 1.00 90.06 809 TYR A N 1
ATOM 6493 C CA . TYR A 1 809 ? 55.692 12.775 -88.078 1.00 90.06 809 TYR A CA 1
ATOM 6494 C C . TYR A 1 809 ? 55.939 13.202 -86.619 1.00 90.06 809 TYR A C 1
ATOM 6496 O O . TYR A 1 809 ? 55.085 12.959 -85.759 1.00 90.06 809 TYR A O 1
ATOM 6504 N N . ILE A 1 810 ? 57.033 13.913 -86.330 1.00 89.75 810 ILE A N 1
ATOM 6505 C CA . ILE A 1 810 ? 57.310 14.514 -85.015 1.00 89.75 810 ILE A CA 1
ATOM 6506 C C . ILE A 1 810 ? 56.207 15.520 -84.648 1.00 89.75 810 ILE A C 1
ATOM 6508 O O . ILE A 1 810 ? 55.678 15.471 -83.534 1.00 89.75 810 ILE A O 1
ATOM 6512 N N . ALA A 1 811 ? 55.764 16.366 -85.583 1.00 89.69 811 ALA A N 1
ATOM 6513 C CA . ALA A 1 811 ? 54.645 17.287 -85.377 1.00 89.69 811 ALA A CA 1
ATOM 6514 C C . ALA A 1 811 ? 53.327 16.550 -85.053 1.00 89.69 811 ALA A C 1
ATOM 6516 O O . ALA A 1 811 ? 52.598 16.937 -84.129 1.00 89.69 811 ALA A O 1
ATOM 6517 N N . LYS A 1 812 ? 53.038 15.435 -85.741 1.00 91.94 812 LYS A N 1
ATOM 6518 C CA . LYS A 1 812 ? 51.889 14.555 -85.443 1.00 91.94 812 LYS A CA 1
ATOM 6519 C C . LYS A 1 812 ? 51.987 13.931 -84.042 1.00 91.94 812 LYS A C 1
ATOM 6521 O O . LYS A 1 812 ? 50.981 13.898 -83.322 1.00 91.94 812 LYS A O 1
ATOM 6526 N N . LEU A 1 813 ? 53.174 13.490 -83.612 1.00 90.62 813 LEU A N 1
ATOM 6527 C CA . LEU A 1 813 ? 53.399 12.966 -82.258 1.00 90.62 813 LEU A CA 1
ATOM 6528 C C . LEU A 1 813 ? 53.270 14.059 -81.183 1.00 90.62 813 LEU A C 1
ATOM 6530 O O . LEU A 1 813 ? 52.573 13.843 -80.190 1.00 90.62 813 LEU A O 1
ATOM 6534 N N . ASN A 1 814 ? 53.815 15.256 -81.405 1.00 90.06 814 ASN A N 1
ATOM 6535 C CA . ASN A 1 814 ? 53.658 16.411 -80.511 1.00 90.06 814 ASN A CA 1
ATOM 6536 C C . ASN A 1 814 ? 52.185 16.840 -80.372 1.00 90.06 814 ASN A C 1
ATOM 6538 O O . ASN A 1 814 ? 51.702 17.085 -79.264 1.00 90.06 814 ASN A O 1
ATOM 6542 N N . SER A 1 815 ? 51.405 16.813 -81.461 1.00 92.44 815 SER A N 1
ATOM 6543 C CA . SER A 1 815 ? 49.946 17.003 -81.402 1.00 92.44 815 SER A CA 1
ATOM 6544 C C . SER A 1 815 ? 49.263 15.968 -80.491 1.00 92.44 815 SER A C 1
ATOM 6546 O O . SER A 1 815 ? 48.329 16.303 -79.756 1.00 92.44 815 SER A O 1
ATOM 6548 N N . ARG A 1 816 ? 49.731 14.710 -80.494 1.00 92.94 816 ARG A N 1
ATOM 6549 C CA . ARG A 1 816 ? 49.228 13.648 -79.606 1.00 92.94 816 ARG A CA 1
ATOM 6550 C C . ARG A 1 816 ? 49.654 13.861 -78.148 1.00 92.94 816 ARG A C 1
ATOM 6552 O O . ARG A 1 816 ? 48.803 13.695 -77.274 1.00 92.94 816 ARG A O 1
ATOM 6559 N N . VAL A 1 817 ? 50.893 14.287 -77.882 1.00 92.44 817 VAL A N 1
ATOM 6560 C CA . VAL A 1 817 ? 51.362 14.681 -76.536 1.00 92.44 817 VAL A CA 1
ATOM 6561 C C . VAL A 1 817 ? 50.472 15.785 -75.967 1.00 92.44 817 VAL A C 1
ATOM 6563 O O . VAL A 1 817 ? 49.865 15.589 -74.915 1.00 92.44 817 VAL A O 1
ATOM 6566 N N . ASN A 1 818 ? 50.260 16.875 -76.709 1.00 91.12 818 ASN A N 1
ATOM 6567 C CA . ASN A 1 818 ? 49.423 17.997 -76.269 1.00 91.12 818 ASN A CA 1
ATOM 6568 C C . ASN A 1 818 ? 47.962 17.574 -76.011 1.00 91.12 818 ASN A C 1
ATOM 6570 O O . ASN A 1 818 ? 47.318 18.048 -75.070 1.00 91.12 818 ASN A O 1
ATOM 6574 N N . LYS A 1 819 ? 47.423 16.629 -76.795 1.00 91.50 819 LYS A N 1
ATOM 6575 C CA . LYS A 1 819 ? 46.093 16.031 -76.555 1.00 91.50 819 LYS A CA 1
ATOM 6576 C C . LYS A 1 819 ? 46.046 15.171 -75.284 1.00 91.50 819 LYS A C 1
ATOM 6578 O O . LYS A 1 819 ? 44.998 15.117 -74.639 1.00 91.50 819 LYS A O 1
ATOM 6583 N N . ILE A 1 820 ? 47.140 14.512 -74.898 1.00 90.12 820 ILE A N 1
ATOM 6584 C CA . ILE A 1 820 ? 47.240 13.744 -73.644 1.00 90.12 820 ILE A CA 1
ATOM 6585 C C . ILE A 1 820 ? 47.439 14.678 -72.444 1.00 90.12 820 ILE A C 1
ATOM 6587 O O . ILE A 1 820 ? 46.779 14.496 -71.423 1.00 90.12 820 ILE A O 1
ATOM 6591 N N . GLU A 1 821 ? 48.249 15.729 -72.565 1.00 90.69 821 GLU A N 1
ATOM 6592 C CA . GLU A 1 821 ? 48.431 16.728 -71.504 1.00 90.69 821 GLU A CA 1
ATOM 6593 C C . GLU A 1 821 ? 47.127 17.447 -71.150 1.00 90.69 821 GLU A C 1
ATOM 6595 O O . GLU A 1 821 ? 46.771 17.541 -69.975 1.00 90.69 821 GLU A O 1
ATOM 6600 N N . ASN A 1 822 ? 46.344 17.857 -72.153 1.00 91.50 822 ASN A N 1
ATOM 6601 C CA . ASN A 1 822 ? 45.019 18.436 -71.929 1.00 91.50 822 ASN A CA 1
ATOM 6602 C C . ASN A 1 822 ? 44.053 17.454 -71.234 1.00 91.50 822 ASN A C 1
ATOM 6604 O O . ASN A 1 822 ? 43.271 17.861 -70.370 1.00 91.50 822 ASN A O 1
ATOM 6608 N N . LYS A 1 823 ? 44.134 16.145 -71.530 1.00 91.69 823 LYS A N 1
ATOM 6609 C CA . LYS A 1 823 ? 43.403 15.113 -70.768 1.00 91.69 823 LYS A CA 1
ATOM 6610 C C . LYS A 1 823 ? 43.895 15.047 -69.318 1.00 91.69 823 LYS A C 1
ATOM 6612 O O . LYS A 1 823 ? 43.065 15.080 -68.413 1.00 91.69 823 LYS A O 1
ATOM 6617 N N . ILE A 1 824 ? 45.209 15.015 -69.078 1.00 90.94 824 ILE A N 1
ATOM 6618 C CA . ILE A 1 824 ? 45.802 14.986 -67.728 1.00 90.94 824 ILE A CA 1
ATOM 6619 C C . ILE A 1 824 ? 45.365 16.209 -66.911 1.00 90.94 824 ILE A C 1
ATOM 6621 O O . ILE A 1 824 ? 44.921 16.044 -65.776 1.00 90.94 824 ILE A O 1
ATOM 6625 N N . GLN A 1 825 ? 45.406 17.418 -67.478 1.00 92.69 825 GLN A N 1
ATOM 6626 C CA . GLN A 1 825 ? 44.964 18.639 -66.792 1.00 92.69 825 GLN A CA 1
ATOM 6627 C C . GLN A 1 825 ? 43.465 18.607 -66.455 1.00 92.69 825 GLN A C 1
ATOM 6629 O O . GLN A 1 825 ? 43.070 18.956 -65.341 1.00 92.69 825 GLN A O 1
ATOM 6634 N N . ASN A 1 826 ? 42.618 18.115 -67.363 1.00 90.50 826 ASN A N 1
ATOM 6635 C CA . ASN A 1 826 ? 41.187 17.954 -67.089 1.00 90.50 826 ASN A CA 1
ATOM 6636 C C . ASN A 1 826 ? 40.887 16.860 -66.046 1.00 90.50 826 ASN A C 1
ATOM 6638 O O . ASN A 1 826 ? 39.902 16.974 -65.318 1.00 90.50 826 ASN A O 1
ATOM 6642 N N . ILE A 1 827 ? 41.735 15.834 -65.918 1.00 91.62 827 ILE A N 1
ATOM 6643 C CA . ILE A 1 827 ? 41.631 14.828 -64.849 1.00 91.62 827 ILE A CA 1
ATOM 6644 C C . ILE A 1 827 ? 42.135 15.405 -63.510 1.00 91.62 827 ILE A C 1
ATOM 6646 O O . ILE A 1 827 ? 41.472 15.222 -62.490 1.00 91.62 827 ILE A O 1
ATOM 6650 N N . ARG A 1 828 ? 43.222 16.193 -63.500 1.00 93.25 828 ARG A N 1
ATOM 6651 C CA . ARG A 1 828 ? 43.696 16.940 -62.313 1.00 93.25 828 ARG A CA 1
ATOM 6652 C C . ARG A 1 828 ? 42.634 17.906 -61.772 1.00 93.25 828 ARG A C 1
ATOM 6654 O O . ARG A 1 828 ? 42.392 17.919 -60.572 1.00 93.25 828 ARG A O 1
ATOM 6661 N N . LYS A 1 829 ? 41.913 18.623 -62.644 1.00 93.00 829 LYS A N 1
ATOM 6662 C CA . LYS A 1 829 ? 40.762 19.477 -62.267 1.00 93.00 829 LYS A CA 1
ATOM 6663 C C . LYS A 1 829 ? 39.570 18.713 -61.662 1.00 93.00 829 LYS A C 1
ATOM 6665 O O . LYS A 1 829 ? 38.684 19.347 -61.092 1.00 93.00 829 LYS A O 1
ATOM 6670 N N . LYS A 1 830 ? 39.511 17.381 -61.803 1.00 91.44 830 LYS A N 1
ATOM 6671 C CA . LYS A 1 830 ? 38.550 16.521 -61.087 1.00 91.44 830 LYS A CA 1
ATOM 6672 C C . LYS A 1 830 ? 39.124 16.024 -59.760 1.00 91.44 830 LYS A C 1
ATOM 6674 O O . LYS A 1 830 ? 38.398 16.027 -58.774 1.00 91.44 830 LYS A O 1
ATOM 6679 N N . LEU A 1 831 ? 40.415 15.679 -59.725 1.00 92.69 831 LEU A N 1
ATOM 6680 C CA . LEU A 1 831 ? 41.127 15.296 -58.500 1.00 92.69 831 LEU A CA 1
ATOM 6681 C C . LEU A 1 831 ? 40.989 16.369 -57.409 1.00 92.69 831 LEU A C 1
ATOM 6683 O O . LEU A 1 831 ? 40.531 16.058 -56.316 1.00 92.69 831 LEU A O 1
ATOM 6687 N N . THR A 1 832 ? 41.262 17.636 -57.736 1.00 91.38 832 THR A N 1
ATOM 6688 C CA . THR A 1 832 ? 41.215 18.743 -56.762 1.00 91.38 832 THR A CA 1
ATOM 6689 C C . THR A 1 832 ? 39.813 19.071 -56.237 1.00 91.38 832 THR A C 1
ATOM 6691 O O . THR A 1 832 ? 39.695 19.718 -55.199 1.00 91.38 832 THR A O 1
ATOM 6694 N N . ARG A 1 833 ? 38.744 18.629 -56.919 1.00 92.56 833 ARG A N 1
ATOM 6695 C CA . ARG A 1 833 ? 37.368 18.714 -56.395 1.00 92.56 833 ARG A CA 1
ATOM 6696 C C . ARG A 1 833 ? 37.157 17.657 -55.317 1.00 92.56 833 ARG A C 1
ATOM 6698 O O . ARG A 1 833 ? 36.950 18.020 -54.169 1.00 92.56 833 ARG A O 1
ATOM 6705 N N . VAL A 1 834 ? 37.382 16.386 -55.663 1.00 91.38 834 VAL A N 1
ATOM 6706 C CA . VAL A 1 834 ? 37.276 15.252 -54.727 1.00 91.38 834 VAL A CA 1
ATOM 6707 C C . VAL A 1 834 ? 38.175 15.447 -53.498 1.00 91.38 834 VAL A C 1
ATOM 6709 O O . VAL A 1 834 ? 37.787 15.117 -52.387 1.00 91.38 834 VAL A O 1
ATOM 6712 N N . GLU A 1 835 ? 39.361 16.040 -53.654 1.00 90.06 835 GLU A N 1
ATOM 6713 C CA . GLU A 1 835 ? 40.232 16.376 -52.519 1.00 90.06 835 GLU A CA 1
ATOM 6714 C C . GLU A 1 835 ? 39.662 17.470 -51.605 1.00 90.06 835 GLU A C 1
ATOM 6716 O O . GLU A 1 835 ? 39.836 17.388 -50.390 1.00 90.06 835 GLU A O 1
ATOM 6721 N N . LYS A 1 836 ? 38.953 18.464 -52.153 1.00 93.62 836 LYS A N 1
ATOM 6722 C CA . LYS A 1 836 ? 38.250 19.482 -51.359 1.00 93.62 836 LYS A CA 1
ATOM 6723 C C . LYS A 1 836 ? 37.052 18.882 -50.616 1.00 93.62 836 LYS A C 1
ATOM 6725 O O . LYS A 1 836 ? 36.819 19.246 -49.464 1.00 93.62 836 LYS A O 1
ATOM 6730 N N . ASP A 1 837 ? 36.333 17.969 -51.259 1.00 90.06 837 ASP A N 1
ATOM 6731 C CA . ASP A 1 837 ? 35.155 17.304 -50.696 1.00 90.06 837 ASP A CA 1
ATOM 6732 C C . ASP A 1 837 ? 35.562 16.367 -49.535 1.00 90.06 837 ASP A C 1
ATOM 6734 O O . ASP A 1 837 ? 35.038 16.488 -48.427 1.00 90.06 837 ASP A O 1
ATOM 6738 N N . ILE A 1 838 ? 36.636 15.580 -49.705 1.00 90.50 838 ILE A N 1
ATOM 6739 C CA . ILE A 1 838 ? 37.244 14.775 -48.627 1.00 90.50 838 ILE A CA 1
ATOM 6740 C C . ILE A 1 838 ? 37.663 15.652 -47.433 1.00 90.50 838 ILE A C 1
ATOM 6742 O O . ILE A 1 838 ? 37.466 15.263 -46.279 1.00 90.50 838 ILE A O 1
ATOM 6746 N N . VAL A 1 839 ? 38.243 16.834 -47.680 1.00 92.44 839 VAL A N 1
ATOM 6747 C CA . VAL A 1 839 ? 38.660 17.761 -46.611 1.00 92.44 839 VAL A CA 1
ATOM 6748 C C . VAL A 1 839 ? 37.458 18.366 -45.880 1.00 92.44 839 VAL A C 1
ATOM 6750 O O . VAL A 1 839 ? 37.500 18.481 -44.654 1.00 92.44 839 VAL A O 1
ATOM 6753 N N . SER A 1 840 ? 36.369 18.714 -46.575 1.00 91.62 840 SER A N 1
ATOM 6754 C CA . SER A 1 840 ? 35.167 19.234 -45.906 1.00 91.62 840 SER A CA 1
ATOM 6755 C C . SER A 1 840 ? 34.519 18.166 -45.014 1.00 91.62 840 SER A C 1
ATOM 6757 O O . SER A 1 840 ? 34.217 18.452 -43.853 1.00 91.62 840 SER A O 1
ATOM 6759 N N . LYS A 1 841 ? 34.441 16.914 -45.484 1.00 91.94 841 LYS A N 1
ATOM 6760 C CA . LYS A 1 841 ? 33.923 15.774 -44.706 1.00 91.94 841 LYS A CA 1
ATOM 6761 C C . LYS A 1 841 ? 34.824 15.377 -43.535 1.00 91.94 841 LYS A C 1
ATOM 6763 O O . LYS A 1 841 ? 34.321 15.058 -42.461 1.00 91.94 841 LYS A O 1
ATOM 6768 N N . GLN A 1 842 ? 36.149 15.484 -43.670 1.00 91.31 842 GLN A N 1
ATOM 6769 C CA . GLN A 1 842 ? 37.081 15.301 -42.547 1.00 91.31 842 GLN A CA 1
ATOM 6770 C C . GLN A 1 842 ? 36.905 16.385 -41.464 1.00 91.31 842 GLN A C 1
ATOM 6772 O O . GLN A 1 842 ? 37.018 16.083 -40.273 1.00 91.31 842 GLN A O 1
ATOM 6777 N N . ASN A 1 843 ? 36.583 17.626 -41.842 1.00 91.00 843 ASN A N 1
ATOM 6778 C CA . ASN A 1 843 ? 36.280 18.695 -40.885 1.00 91.00 843 ASN A CA 1
ATOM 6779 C C . ASN A 1 843 ? 34.922 18.482 -40.192 1.00 91.00 843 ASN A C 1
ATOM 6781 O O . ASN A 1 843 ? 34.829 18.628 -38.973 1.00 91.00 843 ASN A O 1
ATOM 6785 N N . GLU A 1 844 ? 33.888 18.077 -40.935 1.00 91.12 844 GLU A N 1
ATOM 6786 C CA . GLU A 1 844 ? 32.575 17.729 -40.374 1.00 91.12 844 GLU A CA 1
ATOM 6787 C C . GLU A 1 844 ? 32.663 16.542 -39.403 1.00 91.12 844 GLU A C 1
ATOM 6789 O O . GLU A 1 844 ? 32.140 16.611 -38.291 1.00 91.12 844 GLU A O 1
ATOM 6794 N N . LYS A 1 845 ? 33.418 15.498 -39.764 1.00 91.88 845 LYS A N 1
ATOM 6795 C CA . LYS A 1 845 ? 33.718 14.357 -38.891 1.00 91.88 845 LYS A CA 1
ATOM 6796 C C . LYS A 1 845 ? 34.381 14.818 -37.591 1.00 91.88 845 LYS A C 1
ATOM 6798 O O . LYS A 1 845 ? 33.928 14.442 -36.515 1.00 91.88 845 LYS A O 1
ATOM 6803 N N . SER A 1 846 ? 35.411 15.661 -37.688 1.00 89.94 846 SER A N 1
ATOM 6804 C CA . SER A 1 846 ? 36.139 16.182 -36.519 1.00 89.94 846 SER A CA 1
ATOM 6805 C C . SER A 1 846 ? 35.223 16.990 -35.588 1.00 89.94 846 SER A C 1
ATOM 6807 O O . SER A 1 846 ? 35.328 16.890 -34.366 1.00 89.94 846 SER A O 1
ATOM 6809 N N . ARG A 1 847 ? 34.272 17.748 -36.154 1.00 92.56 847 ARG A N 1
ATOM 6810 C CA . ARG A 1 847 ? 33.224 18.435 -35.388 1.00 92.56 847 ARG A CA 1
ATOM 6811 C C . ARG A 1 847 ? 32.274 17.448 -34.703 1.00 92.56 847 ARG A C 1
ATOM 6813 O O . ARG A 1 847 ? 31.999 17.616 -33.519 1.00 92.56 847 ARG A O 1
ATOM 6820 N N . LEU A 1 848 ? 31.767 16.445 -35.419 1.00 89.88 848 LEU A N 1
ATOM 6821 C CA . LEU A 1 848 ? 30.836 15.455 -34.868 1.00 89.88 848 LEU A CA 1
ATOM 6822 C C . LEU A 1 848 ? 31.487 14.594 -33.771 1.00 89.88 848 LEU A C 1
ATOM 6824 O O . LEU A 1 848 ? 30.846 14.342 -32.756 1.00 89.88 848 LEU A O 1
ATOM 6828 N N . GLU A 1 849 ? 32.762 14.221 -33.913 1.00 88.12 849 GLU A N 1
ATOM 6829 C CA . GLU A 1 849 ? 33.536 13.505 -32.883 1.00 88.12 849 GLU A CA 1
ATOM 6830 C C . GLU A 1 849 ? 33.739 14.382 -31.625 1.00 88.12 849 GLU A C 1
ATOM 6832 O O . GLU A 1 849 ? 33.557 13.910 -30.499 1.00 88.12 849 GLU A O 1
ATOM 6837 N N . ALA A 1 850 ? 33.993 15.687 -31.791 1.00 89.25 850 ALA A N 1
ATOM 6838 C CA . ALA A 1 850 ? 34.059 16.645 -30.680 1.00 89.25 850 ALA A CA 1
ATOM 6839 C C . ALA A 1 850 ? 32.687 16.949 -30.033 1.00 89.25 850 ALA A C 1
ATOM 6841 O O . ALA A 1 850 ? 32.621 17.283 -28.846 1.00 89.25 850 ALA A O 1
ATOM 6842 N N . GLU A 1 851 ? 31.585 16.843 -30.783 1.00 87.44 851 GLU A N 1
ATOM 6843 C CA . GLU A 1 851 ? 30.224 16.917 -30.241 1.00 87.44 851 GLU A CA 1
ATOM 6844 C C . GLU A 1 851 ? 29.806 15.618 -29.528 1.00 87.44 851 GLU A C 1
ATOM 6846 O O . GLU A 1 851 ? 29.092 15.698 -28.528 1.00 87.44 851 GLU A O 1
ATOM 6851 N N . GLU A 1 852 ? 30.254 14.442 -29.987 1.00 88.62 852 GLU A N 1
ATOM 6852 C CA . GLU A 1 852 ? 30.021 13.159 -29.308 1.00 88.62 852 GLU A CA 1
ATOM 6853 C C . GLU A 1 852 ? 30.733 13.126 -27.949 1.00 88.62 852 GLU A C 1
ATOM 6855 O O . GLU A 1 852 ? 30.090 12.831 -26.941 1.00 88.62 852 GLU A O 1
ATOM 6860 N N . MET A 1 853 ? 32.016 13.510 -27.884 1.00 85.50 853 MET A N 1
ATOM 6861 C CA . MET A 1 853 ? 32.806 13.505 -26.639 1.00 85.50 853 MET A CA 1
ATOM 6862 C C . MET A 1 853 ? 32.164 14.289 -25.481 1.00 85.50 853 MET A C 1
ATOM 6864 O O . MET A 1 853 ? 32.314 13.901 -24.324 1.00 85.50 853 MET A O 1
ATOM 6868 N N . LYS A 1 854 ? 31.410 15.356 -25.773 1.00 87.12 854 LYS A N 1
ATOM 6869 C CA . LYS A 1 854 ? 30.751 16.206 -24.760 1.00 87.12 854 LYS A CA 1
ATOM 6870 C C . LYS A 1 854 ? 29.451 15.620 -24.197 1.00 87.12 854 LYS A C 1
ATOM 6872 O O . LYS A 1 854 ? 28.909 16.150 -23.229 1.00 87.12 854 LYS A O 1
ATOM 6877 N N . MET A 1 855 ? 28.905 14.559 -24.793 1.00 82.25 855 MET A N 1
ATOM 6878 C CA . MET A 1 855 ? 27.613 13.996 -24.380 1.00 82.25 855 MET A CA 1
ATOM 6879 C C . MET A 1 855 ? 27.705 13.001 -23.206 1.00 82.25 855 MET A C 1
ATOM 6881 O O . MET A 1 855 ? 26.880 13.117 -22.297 1.00 82.25 855 MET A O 1
ATOM 6885 N N . PRO A 1 856 ? 28.700 12.090 -23.124 1.00 81.56 856 PRO A N 1
ATOM 6886 C CA . PRO A 1 856 ? 28.931 11.267 -21.933 1.00 81.56 856 PRO A CA 1
ATOM 6887 C C . PRO A 1 856 ? 29.130 12.074 -20.645 1.00 81.56 856 PRO A C 1
ATOM 6889 O O . PRO A 1 856 ? 28.739 11.617 -19.574 1.00 81.56 856 PRO A O 1
ATOM 6892 N N . GLU A 1 857 ? 29.701 13.277 -20.728 1.00 85.12 857 GLU A N 1
ATOM 6893 C CA . GLU A 1 857 ? 29.888 14.157 -19.570 1.00 85.12 857 GLU A CA 1
ATOM 6894 C C . GLU A 1 857 ? 28.549 14.660 -19.004 1.00 85.12 857 GLU A C 1
ATOM 6896 O O . GLU A 1 857 ? 28.302 14.507 -17.810 1.00 85.12 857 GLU A O 1
ATOM 6901 N N . LYS A 1 858 ? 27.622 15.108 -19.863 1.00 83.12 858 LYS A N 1
ATOM 6902 C CA . LYS A 1 858 ? 26.242 15.462 -19.464 1.00 83.12 858 LYS A CA 1
ATOM 6903 C C . LYS A 1 858 ? 25.468 14.278 -18.875 1.00 83.12 858 LYS A C 1
ATOM 6905 O O . LYS A 1 858 ? 24.626 14.457 -17.997 1.00 83.12 858 LYS A O 1
ATOM 6910 N N . VAL A 1 859 ? 25.731 13.057 -19.351 1.00 84.44 859 VAL A N 1
ATOM 6911 C CA . VAL A 1 859 ? 25.136 11.837 -18.777 1.00 84.44 859 VAL A CA 1
ATOM 6912 C C . VAL A 1 859 ? 25.705 11.565 -17.378 1.00 84.44 859 VAL A C 1
ATOM 6914 O O . VAL A 1 859 ? 24.933 11.283 -16.464 1.00 84.44 859 VAL A O 1
ATOM 6917 N N . LYS A 1 860 ? 27.022 11.727 -17.170 1.00 83.12 860 LYS A N 1
ATOM 6918 C CA . LYS A 1 860 ? 27.659 11.633 -15.841 1.00 83.12 860 LYS A CA 1
ATOM 6919 C C . LYS A 1 860 ? 27.162 12.713 -14.874 1.00 83.12 860 LYS A C 1
ATOM 6921 O O . LYS A 1 860 ? 26.928 12.414 -13.709 1.00 83.12 860 LYS A O 1
ATOM 6926 N N . GLU A 1 861 ? 26.975 13.945 -15.344 1.00 85.00 861 GLU A N 1
ATOM 6927 C CA . GLU A 1 861 ? 26.417 15.056 -14.563 1.00 85.00 861 GLU A CA 1
ATOM 6928 C C . GLU A 1 861 ? 25.002 14.729 -14.057 1.00 85.00 861 GLU A C 1
ATOM 6930 O O . GLU A 1 861 ? 24.745 14.771 -12.855 1.00 85.00 861 GLU A O 1
ATOM 6935 N N . VAL A 1 862 ? 24.107 14.295 -14.953 1.00 83.69 862 VAL A N 1
ATOM 6936 C CA . VAL A 1 862 ? 22.754 13.848 -14.580 1.00 83.69 862 VAL A CA 1
ATOM 6937 C C . VAL A 1 862 ? 22.786 12.615 -13.662 1.00 83.69 862 VAL A C 1
ATOM 6939 O O . VAL A 1 862 ? 21.939 12.503 -12.777 1.00 83.69 862 VAL A O 1
ATOM 6942 N N . GLY A 1 863 ? 23.774 11.727 -13.815 1.00 80.81 863 GLY A N 1
ATOM 6943 C CA . GLY A 1 863 ? 24.018 10.606 -12.901 1.00 80.81 863 GLY A CA 1
ATOM 6944 C C . GLY A 1 863 ? 24.372 11.051 -11.476 1.00 80.81 863 GLY A C 1
ATOM 6945 O O . GLY A 1 863 ? 23.764 10.571 -10.524 1.00 80.81 863 GLY A O 1
ATOM 6946 N N . ARG A 1 864 ? 25.275 12.030 -11.317 1.00 84.19 864 ARG A N 1
ATOM 6947 C CA . ARG A 1 864 ? 25.623 12.607 -10.001 1.00 84.19 864 ARG A CA 1
ATOM 6948 C C . ARG A 1 864 ? 24.407 13.224 -9.305 1.00 84.19 864 ARG A C 1
ATOM 6950 O O . ARG A 1 864 ? 24.195 12.977 -8.122 1.00 84.19 864 ARG A O 1
ATOM 6957 N N . VAL A 1 865 ? 23.581 13.966 -10.049 1.00 81.88 865 VAL A N 1
ATOM 6958 C CA . VAL A 1 865 ? 22.324 14.537 -9.529 1.00 81.88 865 VAL A CA 1
ATOM 6959 C C . VAL A 1 865 ? 21.340 13.435 -9.111 1.00 81.88 865 VAL A C 1
ATOM 6961 O O . VAL A 1 865 ? 20.623 13.596 -8.127 1.00 81.88 865 VAL A O 1
ATOM 6964 N N . ASN A 1 866 ? 21.316 12.294 -9.809 1.00 83.62 866 ASN A N 1
ATOM 6965 C CA . ASN A 1 866 ? 20.503 11.144 -9.411 1.00 83.62 866 ASN A CA 1
ATOM 6966 C C . ASN A 1 866 ? 20.970 10.547 -8.075 1.00 83.62 866 ASN A C 1
ATOM 6968 O O . ASN A 1 866 ? 20.153 10.372 -7.176 1.00 83.62 866 ASN A O 1
ATOM 6972 N N . GLU A 1 867 ? 22.275 10.302 -7.917 1.00 83.19 867 GLU A N 1
ATOM 6973 C CA . GLU A 1 867 ? 22.841 9.812 -6.652 1.00 83.19 867 GLU A CA 1
ATOM 6974 C C . GLU A 1 867 ? 22.561 10.766 -5.481 1.00 83.19 867 GLU A C 1
ATOM 6976 O O . GLU A 1 867 ? 22.287 10.320 -4.368 1.00 83.19 867 GLU A O 1
ATOM 6981 N N . GLU A 1 868 ? 22.624 12.082 -5.700 1.00 84.62 868 GLU A N 1
ATOM 6982 C CA . GLU A 1 868 ? 22.315 13.074 -4.665 1.00 84.62 868 GLU A CA 1
ATOM 6983 C C . GLU A 1 868 ? 20.832 13.046 -4.260 1.00 84.62 868 GLU A C 1
ATOM 6985 O O . GLU A 1 868 ? 20.515 13.061 -3.067 1.00 84.62 868 GLU A O 1
ATOM 6990 N N . LEU A 1 869 ? 19.922 12.927 -5.234 1.00 81.25 869 LEU A N 1
ATOM 6991 C CA . LEU A 1 869 ? 18.490 12.776 -4.971 1.00 81.25 869 LEU A CA 1
ATOM 6992 C C . LEU A 1 869 ? 18.176 11.474 -4.226 1.00 81.25 869 LEU A C 1
ATOM 6994 O O . LEU A 1 869 ? 17.407 11.516 -3.272 1.00 81.25 869 LEU A O 1
ATOM 6998 N N . GLU A 1 870 ? 18.789 10.345 -4.592 1.00 79.94 870 GLU A N 1
ATOM 6999 C CA . GLU A 1 870 ? 18.616 9.058 -3.897 1.00 79.94 870 GLU A CA 1
ATOM 7000 C C . GLU A 1 870 ? 19.138 9.111 -2.450 1.00 79.94 870 GLU A C 1
ATOM 7002 O O . GLU A 1 870 ? 18.486 8.616 -1.526 1.00 79.94 870 GLU A O 1
ATOM 7007 N N . ARG A 1 871 ? 20.274 9.786 -2.215 1.00 86.00 871 ARG A N 1
ATOM 7008 C CA . ARG A 1 871 ? 20.798 10.036 -0.859 1.00 86.00 871 ARG A CA 1
ATOM 7009 C C . ARG A 1 871 ? 19.830 10.891 -0.032 1.00 86.00 871 ARG A C 1
ATOM 7011 O O . ARG A 1 871 ? 19.568 10.549 1.121 1.00 86.00 871 ARG A O 1
ATOM 7018 N N . ARG A 1 872 ? 19.270 11.967 -0.604 1.00 84.81 872 ARG A N 1
ATOM 7019 C CA . ARG A 1 872 ? 18.289 12.834 0.080 1.00 84.81 872 ARG A CA 1
ATOM 7020 C C . ARG A 1 872 ? 16.956 12.122 0.322 1.00 84.81 872 ARG A C 1
ATOM 7022 O O . ARG A 1 872 ? 16.382 12.260 1.398 1.00 84.81 872 ARG A O 1
ATOM 7029 N N . GLU A 1 873 ? 16.496 11.315 -0.632 1.00 80.88 873 GLU A N 1
ATOM 7030 C CA . GLU A 1 873 ? 15.291 10.494 -0.490 1.00 80.88 873 GLU A CA 1
ATOM 7031 C C . GLU A 1 873 ? 15.436 9.490 0.665 1.00 80.88 873 GLU A C 1
ATOM 7033 O O . GLU A 1 873 ? 14.515 9.340 1.470 1.00 80.88 873 GLU A O 1
ATOM 7038 N N . LYS A 1 874 ? 16.608 8.850 0.802 1.00 87.31 874 LYS A N 1
ATOM 7039 C CA . LYS A 1 874 ? 16.895 7.968 1.941 1.00 87.31 874 LYS A CA 1
ATOM 7040 C C . LYS A 1 874 ? 16.830 8.717 3.276 1.00 87.31 874 LYS A C 1
ATOM 7042 O O . LYS A 1 874 ? 16.134 8.258 4.176 1.00 87.31 874 LYS A O 1
ATOM 7047 N N . ILE A 1 875 ? 17.498 9.869 3.389 1.00 86.06 875 ILE A N 1
ATOM 7048 C CA . ILE A 1 875 ? 17.495 10.682 4.619 1.00 86.06 875 ILE A CA 1
ATOM 7049 C C . ILE A 1 875 ? 16.057 11.037 5.031 1.00 86.06 875 ILE A C 1
ATOM 7051 O O . ILE A 1 875 ? 15.691 10.850 6.186 1.00 86.06 875 ILE A O 1
ATOM 7055 N N . LEU A 1 876 ? 15.210 11.456 4.086 1.00 80.75 876 LEU A N 1
ATOM 7056 C CA . LEU A 1 876 ? 13.812 11.805 4.367 1.00 80.75 876 LEU A CA 1
ATOM 7057 C C . LEU A 1 876 ? 12.938 10.597 4.740 1.00 80.75 876 LEU A C 1
ATOM 7059 O O . LEU A 1 876 ? 12.026 10.740 5.554 1.00 80.75 876 LEU A O 1
ATOM 7063 N N . LYS A 1 877 ? 13.214 9.403 4.197 1.00 78.25 877 LYS A N 1
ATOM 7064 C CA . LYS A 1 877 ? 12.566 8.151 4.636 1.00 78.25 877 LYS A CA 1
ATOM 7065 C C . LYS A 1 877 ? 12.943 7.808 6.080 1.00 78.25 877 LYS A C 1
ATOM 7067 O O . LYS A 1 877 ? 12.064 7.459 6.868 1.00 78.25 877 LYS A O 1
ATOM 7072 N N . ASP A 1 878 ? 14.219 7.949 6.435 1.00 85.06 878 ASP A N 1
ATOM 7073 C CA . ASP A 1 878 ? 14.716 7.697 7.791 1.00 85.06 878 ASP A CA 1
ATOM 7074 C C . ASP A 1 878 ? 14.180 8.749 8.796 1.00 85.06 878 ASP A C 1
ATOM 7076 O O . ASP A 1 878 ? 13.746 8.388 9.893 1.00 85.06 878 ASP A O 1
ATOM 7080 N N . GLU A 1 879 ? 14.085 10.029 8.407 1.00 82.81 879 GLU A N 1
ATOM 7081 C CA . GLU A 1 879 ? 13.434 11.093 9.195 1.00 82.81 879 GLU A CA 1
ATOM 7082 C C . GLU A 1 879 ? 11.926 10.863 9.380 1.00 82.81 879 GLU A C 1
ATOM 7084 O O . GLU A 1 879 ? 11.433 10.930 10.507 1.00 82.81 879 GLU A O 1
ATOM 7089 N N . HIS A 1 880 ? 11.182 10.533 8.317 1.00 78.19 880 HIS A N 1
ATOM 7090 C CA . HIS A 1 880 ? 9.753 10.208 8.420 1.00 78.19 880 HIS A CA 1
ATOM 7091 C C . HIS A 1 880 ? 9.529 9.022 9.370 1.00 78.19 880 HIS A C 1
ATOM 7093 O O . HIS A 1 880 ? 8.659 9.078 10.238 1.00 78.19 880 HIS A O 1
ATOM 7099 N N . LYS A 1 881 ? 10.354 7.969 9.268 1.00 81.44 881 LYS A N 1
ATOM 7100 C CA . LYS A 1 881 ? 10.300 6.794 10.153 1.00 81.44 881 LYS A CA 1
ATOM 7101 C C . LYS A 1 881 ? 10.651 7.131 11.611 1.00 81.44 881 LYS A C 1
ATOM 7103 O O . LYS A 1 881 ? 10.146 6.477 12.524 1.00 81.44 881 LYS A O 1
ATOM 7108 N N . ARG A 1 882 ? 11.480 8.153 11.854 1.00 87.06 882 ARG A N 1
ATOM 7109 C CA . ARG A 1 882 ? 11.756 8.692 13.197 1.00 87.06 882 ARG A CA 1
ATOM 7110 C C . ARG A 1 882 ? 10.557 9.463 13.759 1.00 87.06 882 ARG A C 1
ATOM 7112 O O . ARG A 1 882 ? 10.157 9.178 14.884 1.00 87.06 882 ARG A O 1
ATOM 7119 N N . LEU A 1 883 ? 9.964 10.377 12.987 1.00 81.12 883 LEU A N 1
ATOM 7120 C CA . LEU A 1 883 ? 8.768 11.136 13.394 1.00 81.12 883 LEU A CA 1
ATOM 7121 C C . LEU A 1 883 ? 7.565 10.215 13.646 1.00 81.12 883 LEU A C 1
ATOM 7123 O O . LEU A 1 883 ? 6.814 10.408 14.597 1.00 81.12 883 LEU A O 1
ATOM 7127 N N . GLU A 1 884 ? 7.411 9.165 12.842 1.00 76.81 884 GLU A N 1
ATOM 7128 C CA . GLU A 1 884 ? 6.384 8.138 13.026 1.00 76.81 884 GLU A CA 1
ATOM 7129 C C . GLU A 1 884 ? 6.566 7.360 14.338 1.00 76.81 884 GLU A C 1
ATOM 7131 O O . GLU A 1 884 ? 5.608 7.208 15.094 1.00 76.81 884 GLU A O 1
ATOM 7136 N N . LYS A 1 885 ? 7.801 6.966 14.683 1.00 86.12 885 LYS A N 1
ATOM 7137 C CA . LYS A 1 885 ? 8.108 6.397 16.007 1.00 86.12 885 LYS A CA 1
ATOM 7138 C C . LYS A 1 885 ? 7.843 7.376 17.156 1.00 86.12 885 LYS A C 1
ATOM 7140 O O . LYS A 1 885 ? 7.394 6.934 18.209 1.00 86.12 885 LYS A O 1
ATOM 7145 N N . GLN A 1 886 ? 8.108 8.673 16.972 1.00 83.38 886 GLN A N 1
ATOM 7146 C CA . GLN A 1 886 ? 7.833 9.692 17.991 1.00 83.38 886 GLN A CA 1
ATOM 7147 C C . GLN A 1 886 ? 6.325 9.862 18.216 1.00 83.38 886 GLN A C 1
ATOM 7149 O O . GLN A 1 886 ? 5.895 9.768 19.363 1.00 83.38 886 GLN A O 1
ATOM 7154 N N . LYS A 1 887 ? 5.512 9.970 17.151 1.00 82.62 887 LYS A N 1
ATOM 7155 C CA . LYS A 1 887 ? 4.040 9.959 17.267 1.00 82.62 887 LYS A CA 1
ATOM 7156 C C . LYS A 1 887 ? 3.564 8.733 18.050 1.00 82.62 887 LYS A C 1
ATOM 7158 O O . LYS A 1 887 ? 2.851 8.890 19.031 1.00 82.62 887 LYS A O 1
ATOM 7163 N N . MET A 1 888 ? 4.023 7.535 17.679 1.00 77.88 888 MET A N 1
ATOM 7164 C CA . MET A 1 888 ? 3.640 6.289 18.359 1.00 77.88 888 MET A CA 1
ATOM 7165 C C . MET A 1 888 ? 4.104 6.209 19.827 1.00 77.88 888 MET A C 1
ATOM 7167 O O . MET A 1 888 ? 3.536 5.422 20.581 1.00 77.88 888 MET A O 1
ATOM 7171 N N . LYS A 1 889 ? 5.115 6.983 20.258 1.00 85.06 889 LYS A N 1
ATOM 7172 C CA . LYS A 1 889 ? 5.473 7.110 21.683 1.00 85.06 889 LYS A CA 1
ATOM 7173 C C . LYS A 1 889 ? 4.441 7.979 22.413 1.00 85.06 889 LYS A C 1
ATOM 7175 O O . LYS A 1 889 ? 3.799 7.484 23.334 1.00 85.06 889 LYS A O 1
ATOM 7180 N N . ILE A 1 890 ? 4.239 9.214 21.950 1.00 78.12 890 ILE A N 1
ATOM 7181 C CA . ILE A 1 890 ? 3.356 10.196 22.607 1.00 78.12 890 ILE A CA 1
ATOM 7182 C C . ILE A 1 890 ? 1.901 9.696 22.615 1.00 78.12 890 ILE A C 1
ATOM 7184 O O . ILE A 1 890 ? 1.191 9.813 23.604 1.00 78.12 890 ILE A O 1
ATOM 7188 N N . GLU A 1 891 ? 1.459 9.043 21.540 1.00 72.44 891 GLU A N 1
ATOM 7189 C CA . GLU A 1 891 ? 0.109 8.483 21.418 1.00 72.44 891 GLU A CA 1
ATOM 7190 C C . GLU A 1 891 ? -0.139 7.315 22.393 1.00 72.44 891 GLU A C 1
ATOM 7192 O O . GLU A 1 891 ? -1.238 7.187 22.929 1.00 72.44 891 GLU A O 1
ATOM 7197 N N . ARG A 1 892 ? 0.893 6.520 22.721 1.00 81.00 892 ARG A N 1
ATOM 7198 C CA . ARG A 1 892 ? 0.836 5.521 23.808 1.00 81.00 892 ARG A CA 1
ATOM 7199 C C . ARG A 1 892 ? 0.836 6.160 25.197 1.00 81.00 892 ARG A C 1
ATOM 7201 O O . ARG A 1 892 ? 0.286 5.577 26.125 1.00 81.00 892 ARG A O 1
ATOM 7208 N N . GLU A 1 893 ? 1.470 7.315 25.360 1.00 80.62 893 GLU A N 1
ATOM 7209 C CA . GLU A 1 893 ? 1.504 8.055 26.626 1.00 80.62 893 GLU A CA 1
ATOM 7210 C C . GLU A 1 893 ? 0.157 8.765 26.878 1.00 80.62 893 GLU A C 1
ATOM 7212 O O . GLU A 1 893 ? -0.406 8.615 27.961 1.00 80.62 893 GLU A O 1
ATOM 7217 N N . ARG A 1 894 ? -0.459 9.358 25.843 1.00 78.50 894 ARG A N 1
ATOM 7218 C CA . ARG A 1 894 ? -1.846 9.866 25.860 1.00 78.50 894 ARG A CA 1
ATOM 7219 C C . ARG A 1 894 ? -2.880 8.767 26.135 1.00 78.50 894 ARG A C 1
ATOM 7221 O O . ARG A 1 894 ? -3.798 8.992 26.917 1.00 78.50 894 ARG A O 1
ATOM 7228 N N . LEU A 1 895 ? -2.733 7.574 25.545 1.00 74.75 895 LEU A N 1
ATOM 7229 C CA . LEU A 1 895 ? -3.638 6.446 25.822 1.00 74.75 895 LEU A CA 1
ATOM 7230 C C . LEU A 1 895 ? -3.575 5.990 27.286 1.00 74.75 895 LEU A C 1
ATOM 7232 O O . LEU A 1 895 ? -4.625 5.790 27.886 1.00 74.75 895 LEU A O 1
ATOM 7236 N N . LYS A 1 896 ? -2.381 5.902 27.889 1.00 80.56 896 LYS A N 1
ATOM 7237 C CA . LYS A 1 896 ? -2.238 5.584 29.323 1.00 80.56 896 LYS A CA 1
ATOM 7238 C C . LYS A 1 896 ? -2.914 6.622 30.216 1.00 80.56 896 LYS A C 1
ATOM 7240 O O . LYS A 1 896 ? -3.616 6.245 31.146 1.00 80.56 896 LYS A O 1
ATOM 7245 N N . LEU A 1 897 ? -2.745 7.913 29.915 1.00 79.31 897 LEU A N 1
ATOM 7246 C CA . LEU A 1 897 ? -3.435 8.980 30.645 1.00 79.31 897 LEU A CA 1
ATOM 7247 C C . LEU A 1 897 ? -4.961 8.823 30.541 1.00 79.31 897 LEU A C 1
ATOM 7249 O O . LEU A 1 897 ? -5.639 8.860 31.564 1.00 79.31 897 LEU A O 1
ATOM 7253 N N . ARG A 1 898 ? -5.505 8.535 29.349 1.00 74.75 898 ARG A N 1
ATOM 7254 C CA . ARG A 1 898 ? -6.955 8.324 29.192 1.00 74.75 898 ARG A CA 1
ATOM 7255 C C . ARG A 1 898 ? -7.460 7.029 29.847 1.00 74.75 898 ARG A C 1
ATOM 7257 O O . ARG A 1 898 ? -8.588 7.006 30.327 1.00 74.75 898 ARG A O 1
ATOM 7264 N N . GLU A 1 899 ? -6.650 5.971 29.924 1.00 75.06 899 GLU A N 1
ATOM 7265 C CA . GLU A 1 899 ? -6.958 4.770 30.726 1.00 75.06 899 GLU A CA 1
ATOM 7266 C C . GLU A 1 899 ? -7.012 5.072 32.236 1.00 75.06 899 GLU A C 1
ATOM 7268 O O . GLU A 1 899 ? -7.781 4.442 32.962 1.00 75.06 899 GLU A O 1
ATOM 7273 N N . GLU A 1 900 ? -6.226 6.039 32.720 1.00 77.50 900 GLU A N 1
ATOM 7274 C CA . GLU A 1 900 ? -6.254 6.494 34.116 1.00 77.50 900 GLU A CA 1
ATOM 7275 C C . GLU A 1 900 ? -7.486 7.359 34.419 1.00 77.50 900 GLU A C 1
ATOM 7277 O O . GLU A 1 900 ? -8.123 7.161 35.454 1.00 77.50 900 GLU A O 1
ATOM 7282 N N . GLU A 1 901 ? -7.881 8.247 33.503 1.00 76.88 901 GLU A N 1
ATOM 7283 C CA . GLU A 1 901 ? -9.142 9.000 33.596 1.00 76.88 901 GLU A CA 1
ATOM 7284 C C . GLU A 1 901 ? -10.364 8.076 33.564 1.00 76.88 901 GLU A C 1
ATOM 7286 O O . GLU A 1 901 ? -11.194 8.123 34.469 1.00 76.88 901 GLU A O 1
ATOM 7291 N N . LEU A 1 902 ? -10.444 7.169 32.582 1.00 71.81 902 LEU A N 1
ATOM 7292 C CA . LEU A 1 902 ? -11.538 6.197 32.468 1.00 71.81 902 LEU A CA 1
ATOM 7293 C C . LEU A 1 902 ? -11.641 5.289 33.703 1.00 71.81 902 LEU A C 1
ATOM 7295 O O . LEU A 1 902 ? -12.734 4.844 34.048 1.00 71.81 902 LEU A O 1
ATOM 7299 N N . LYS A 1 903 ? -10.525 5.030 34.400 1.00 76.12 903 LYS A N 1
ATOM 7300 C CA . LYS A 1 903 ? -10.549 4.347 35.699 1.00 76.12 903 LYS A CA 1
ATOM 7301 C C . LYS A 1 903 ? -11.209 5.181 36.790 1.00 76.12 903 LYS A C 1
ATOM 7303 O O . LYS A 1 903 ? -12.055 4.641 37.493 1.00 76.12 903 LYS A O 1
ATOM 7308 N N . LYS A 1 904 ? -10.872 6.469 36.913 1.00 75.31 904 LYS A N 1
ATOM 7309 C CA . LYS A 1 904 ? -11.529 7.377 37.870 1.00 75.31 904 LYS A CA 1
ATOM 7310 C C . LYS A 1 904 ? -13.025 7.517 37.577 1.00 75.31 904 LYS A C 1
ATOM 7312 O O . LYS A 1 904 ? -13.833 7.390 38.494 1.00 75.31 904 LYS A O 1
ATOM 7317 N N . GLU A 1 905 ? -13.389 7.716 36.307 1.00 70.69 905 GLU A N 1
ATOM 7318 C CA . GLU A 1 905 ? -14.785 7.773 35.847 1.00 70.69 905 GLU A CA 1
ATOM 7319 C C . GLU A 1 905 ? -15.547 6.497 36.255 1.00 70.69 905 GLU A C 1
ATOM 7321 O O . GLU A 1 905 ? -16.616 6.574 36.862 1.00 70.69 905 GLU A O 1
ATOM 7326 N N . LEU A 1 906 ? -14.966 5.317 36.002 1.00 70.94 906 LEU A N 1
ATOM 7327 C CA . LEU A 1 906 ? -15.564 4.024 36.347 1.00 70.94 906 LEU A CA 1
ATOM 7328 C C . LEU A 1 906 ? -15.634 3.773 37.863 1.00 70.94 906 LEU A C 1
ATOM 7330 O O . LEU A 1 906 ? -16.635 3.247 38.343 1.00 70.94 906 LEU A O 1
ATOM 7334 N N . GLU A 1 907 ? -14.611 4.146 38.634 1.00 74.62 907 GLU A N 1
ATOM 7335 C CA . GLU A 1 907 ? -14.613 4.033 40.101 1.00 74.62 907 GLU A CA 1
ATOM 7336 C C . GLU A 1 907 ? -15.696 4.935 40.730 1.00 74.62 907 GLU A C 1
ATOM 7338 O O . GLU A 1 907 ? -16.397 4.508 41.653 1.00 74.62 907 GLU A O 1
ATOM 7343 N N . GLY A 1 908 ? -15.915 6.133 40.174 1.00 72.81 908 GLY A N 1
ATOM 7344 C CA . GLY A 1 908 ? -17.037 7.008 40.529 1.00 72.81 908 GLY A CA 1
ATOM 7345 C C . GLY A 1 908 ? -18.404 6.427 40.149 1.00 72.81 908 GLY A C 1
ATOM 7346 O O . GLY A 1 908 ? -19.328 6.421 40.967 1.00 72.81 908 GLY A O 1
ATOM 7347 N N . GLU A 1 909 ? -18.540 5.875 38.941 1.00 63.78 909 GLU A N 1
ATOM 7348 C CA . GLU A 1 909 ? -19.796 5.277 38.472 1.00 63.78 909 GLU A CA 1
ATOM 7349 C C . GLU A 1 909 ? -20.165 3.995 39.248 1.00 63.78 909 GLU A C 1
ATOM 7351 O O . GLU A 1 909 ? -21.339 3.756 39.543 1.00 63.78 909 GLU A O 1
ATOM 7356 N N . ILE A 1 910 ? -19.172 3.192 39.652 1.00 70.81 910 ILE A N 1
ATOM 7357 C CA . ILE A 1 910 ? -19.353 2.035 40.544 1.00 70.81 910 ILE A CA 1
ATOM 7358 C C . ILE A 1 910 ? -19.838 2.490 41.925 1.00 70.81 910 ILE A C 1
ATOM 7360 O O . ILE A 1 910 ? -20.784 1.901 42.454 1.00 70.81 910 ILE A O 1
ATOM 7364 N N . ALA A 1 911 ? -19.251 3.549 42.494 1.00 72.00 911 ALA A N 1
ATOM 7365 C CA . ALA A 1 911 ? -19.702 4.100 43.771 1.00 72.00 911 ALA A CA 1
ATOM 7366 C C . ALA A 1 911 ? -21.172 4.562 43.701 1.00 72.00 911 ALA A C 1
ATOM 7368 O O . ALA A 1 911 ? -21.976 4.179 44.552 1.00 72.00 911 ALA A O 1
ATOM 7369 N N . PHE A 1 912 ? -21.551 5.285 42.642 1.00 66.44 912 PHE A N 1
ATOM 7370 C CA . PHE A 1 912 ? -22.933 5.722 42.410 1.00 66.44 912 PHE A CA 1
ATOM 7371 C C . PHE A 1 912 ? -23.909 4.546 42.202 1.00 66.44 912 PHE A C 1
ATOM 7373 O O . PHE A 1 912 ? -25.010 4.532 42.755 1.00 66.44 912 PHE A O 1
ATOM 7380 N N . LYS A 1 913 ? -23.504 3.501 41.468 1.00 63.75 913 LYS A N 1
ATOM 7381 C CA . LYS A 1 913 ? -24.313 2.280 41.287 1.00 63.75 913 LYS A CA 1
ATOM 7382 C C . LYS A 1 913 ? -24.485 1.485 42.585 1.00 63.75 913 LYS A C 1
ATOM 7384 O O . LYS A 1 913 ? -25.544 0.890 42.788 1.00 63.75 913 LYS A O 1
ATOM 7389 N N . ASN A 1 914 ? -23.495 1.489 43.477 1.00 72.44 914 ASN A N 1
ATOM 7390 C CA . ASN A 1 914 ? -23.614 0.889 44.809 1.00 72.44 914 ASN A CA 1
ATOM 7391 C C . ASN A 1 914 ? -24.540 1.709 45.727 1.00 72.44 914 ASN A C 1
ATOM 7393 O O . ASN A 1 914 ? -25.343 1.128 46.461 1.00 72.44 914 ASN A O 1
ATOM 7397 N N . GLU A 1 915 ? -24.515 3.039 45.633 1.00 74.69 915 GLU A N 1
ATOM 7398 C CA . GLU A 1 915 ? -25.458 3.916 46.335 1.00 74.69 915 GLU A CA 1
ATOM 7399 C C . GLU A 1 915 ? -26.909 3.678 45.873 1.00 74.69 915 GLU A C 1
ATOM 7401 O O . GLU A 1 915 ? -27.776 3.370 46.695 1.00 74.69 915 GLU A O 1
ATOM 7406 N N . LEU A 1 916 ? -27.164 3.671 44.557 1.00 67.94 916 LEU A N 1
ATOM 7407 C CA . LEU A 1 916 ? -28.478 3.343 43.982 1.00 67.94 916 LEU A CA 1
ATOM 7408 C C . LEU A 1 916 ? -28.963 1.931 44.346 1.00 67.94 916 LEU A C 1
ATOM 7410 O O . LEU A 1 916 ? -30.154 1.735 44.597 1.00 67.94 916 LEU A O 1
ATOM 7414 N N . ARG A 1 917 ? -28.066 0.937 44.405 1.00 69.00 917 ARG A N 1
ATOM 7415 C CA . ARG A 1 917 ? -28.397 -0.418 44.887 1.00 69.00 917 ARG A CA 1
ATOM 7416 C C . ARG A 1 917 ? -28.812 -0.419 46.353 1.00 69.00 917 ARG A C 1
ATOM 7418 O O . ARG A 1 917 ? -29.755 -1.126 46.700 1.00 69.00 917 ARG A O 1
ATOM 7425 N N . THR A 1 918 ? -28.146 0.370 47.192 1.00 78.12 918 THR A N 1
ATOM 7426 C CA . THR A 1 918 ? -28.479 0.494 48.619 1.00 78.12 918 THR A CA 1
ATOM 7427 C C . THR A 1 918 ? -29.871 1.106 48.780 1.00 78.12 918 THR A C 1
ATOM 7429 O O . THR A 1 918 ? -30.748 0.473 49.365 1.00 78.12 918 THR A O 1
ATOM 7432 N N . GLN A 1 919 ? -30.124 2.247 48.127 1.00 75.12 919 GLN A N 1
ATOM 7433 C CA . GLN A 1 919 ? -31.439 2.903 48.100 1.00 75.12 919 GLN A CA 1
ATOM 7434 C C . GLN A 1 919 ? -32.547 1.971 47.574 1.00 75.12 919 GLN A C 1
ATOM 7436 O O . GLN A 1 919 ? -33.602 1.845 48.193 1.00 75.12 919 GLN A O 1
ATOM 7441 N N . SER A 1 920 ? -32.295 1.256 46.471 1.00 66.25 920 SER A N 1
ATOM 7442 C CA . SER A 1 920 ? -33.250 0.293 45.900 1.00 66.25 920 SER A CA 1
ATOM 7443 C C . SER A 1 920 ? -33.538 -0.872 46.849 1.00 66.25 920 SER A C 1
ATOM 7445 O O . SER A 1 920 ? -34.674 -1.333 46.926 1.00 66.25 920 SER A O 1
ATOM 7447 N N . THR A 1 921 ? -32.529 -1.349 47.583 1.00 77.00 921 THR A N 1
ATOM 7448 C CA . THR A 1 921 ? -32.679 -2.451 48.545 1.00 77.00 921 THR A CA 1
ATOM 7449 C C . THR A 1 921 ? -33.531 -2.025 49.735 1.00 77.00 921 THR A C 1
ATOM 7451 O O . THR A 1 921 ? -34.418 -2.771 50.142 1.00 77.00 921 THR A O 1
ATOM 7454 N N . ASP A 1 922 ? -33.322 -0.816 50.257 1.00 70.56 922 ASP A N 1
ATOM 7455 C CA . ASP A 1 922 ? -34.109 -0.297 51.377 1.00 70.56 922 ASP A CA 1
ATOM 7456 C C . ASP A 1 922 ? -35.567 0.000 50.959 1.00 70.56 922 ASP A C 1
ATOM 7458 O O . ASP A 1 922 ? -36.491 -0.353 51.692 1.00 70.56 922 ASP A O 1
ATOM 7462 N N . ILE A 1 923 ? -35.811 0.500 49.736 1.00 69.19 923 ILE A N 1
ATOM 7463 C CA . ILE A 1 923 ? -37.169 0.602 49.155 1.00 69.19 923 ILE A CA 1
ATOM 7464 C C . ILE A 1 923 ? -37.838 -0.780 49.048 1.00 69.19 923 ILE A C 1
ATOM 7466 O O . ILE A 1 923 ? -38.993 -0.944 49.440 1.00 69.19 923 ILE A O 1
ATOM 7470 N N . LEU A 1 924 ? -37.125 -1.788 48.537 1.00 62.97 924 LEU A N 1
ATOM 7471 C CA . LEU A 1 924 ? -37.667 -3.135 48.317 1.00 62.97 924 LEU A CA 1
ATOM 7472 C C . LEU A 1 924 ? -37.909 -3.881 49.644 1.00 62.97 924 LEU A C 1
ATOM 7474 O O . LEU A 1 924 ? -38.833 -4.685 49.735 1.00 62.97 924 LEU A O 1
ATOM 7478 N N . ASN A 1 925 ? -37.144 -3.575 50.695 1.00 69.12 925 ASN A N 1
ATOM 7479 C CA . ASN A 1 925 ? -37.440 -4.021 52.058 1.00 69.12 925 ASN A CA 1
ATOM 7480 C C . ASN A 1 925 ? -38.713 -3.355 52.599 1.00 69.12 925 ASN A C 1
ATOM 7482 O O . ASN A 1 925 ? -39.590 -4.061 53.087 1.00 69.12 925 ASN A O 1
ATOM 7486 N N . ARG A 1 926 ? -38.878 -2.037 52.413 1.00 66.44 926 ARG A N 1
ATOM 7487 C CA . ARG A 1 926 ? -40.088 -1.315 52.842 1.00 66.44 926 ARG A CA 1
ATOM 7488 C C . ARG A 1 926 ? -41.357 -1.835 52.153 1.00 66.44 926 ARG A C 1
ATOM 7490 O O . ARG A 1 926 ? -42.388 -1.976 52.797 1.00 66.44 926 ARG A O 1
ATOM 7497 N N . ILE A 1 927 ? -41.260 -2.208 50.874 1.00 65.31 927 ILE A N 1
ATOM 7498 C CA . ILE A 1 927 ? -42.336 -2.858 50.094 1.00 65.31 927 ILE A CA 1
ATOM 7499 C C . ILE A 1 927 ? -42.656 -4.290 50.583 1.00 65.31 927 ILE A C 1
ATOM 7501 O O . ILE A 1 927 ? -43.707 -4.818 50.244 1.00 65.31 927 ILE A O 1
ATOM 7505 N N . LYS A 1 928 ? -41.784 -4.928 51.376 1.00 66.69 928 LYS A N 1
ATOM 7506 C CA . LYS A 1 928 ? -42.041 -6.235 52.022 1.00 66.69 928 LYS A CA 1
ATOM 7507 C C . LYS A 1 928 ? -42.557 -6.128 53.463 1.00 66.69 928 LYS A C 1
ATOM 7509 O O . LYS A 1 928 ? -42.895 -7.155 54.046 1.00 66.69 928 LYS A O 1
ATOM 7514 N N . GLN A 1 929 ? -42.524 -4.934 54.054 1.00 63.88 929 GLN A N 1
ATOM 7515 C CA . GLN A 1 929 ? -43.062 -4.650 55.392 1.00 63.88 929 GLN A CA 1
ATOM 7516 C C . GLN A 1 929 ? -44.494 -4.090 55.331 1.00 63.88 929 GLN A C 1
ATOM 7518 O O . GLN A 1 929 ? -45.219 -4.186 56.319 1.00 63.88 929 GLN A O 1
ATOM 7523 N N . LEU A 1 930 ? -44.866 -3.510 54.183 1.00 56.19 930 LEU A N 1
ATOM 7524 C CA . LEU A 1 930 ? -46.225 -3.113 53.797 1.00 56.19 930 LEU A CA 1
ATOM 7525 C C . LEU A 1 930 ? -47.009 -4.291 53.191 1.00 56.19 930 LEU A C 1
ATOM 7527 O O . LEU A 1 930 ? -48.251 -4.257 53.320 1.00 56.19 930 LEU A O 1
#

=== Feature glossary ===
The record interleaves many kinds of information about one protein. Here is each kind framed as the question it answers.

Q: What does the local fold look like, residue by residue?
A: The Foldseek 3Di string encodes local tertiary geometry as a 20-letter alphabet — one character per residue — derived from the relative positions of nearby Cα atoms. Unlike the amino-acid sequence, 3Di is a direct function of the 3D structure, so two proteins with the same fold have similar 3Di strings even at low sequence identity.

Q: Which residues are in helices, strands, or loops?
A: The SS8 string is DSSP's per-residue secondary-structure call. α-helix (H) means an i→i+4 H-bond ladder; β-strand (E) means the residue participates in a β-sheet; 3₁₀ (G) and π (I) are tighter and wider helices; T/S are turns/bends; '-' is loop.

Q: How big and how compact is the whole molecule?
A: Radius of gyration (Rg) is the root-mean-square distance of Cα atoms from their centroid — a single number for overall size and compactness. A globular domain of N residues has Rg ≈ 2.2·N^0.38 Å; an extended or disordered chain has a much larger Rg. The Cα contact count is the number of residue pairs whose Cα atoms are within 8 Å and are more than four positions apart in sequence — a standard proxy for tertiary packing density. The bounding box is the smallest axis-aligned box enclosing all Cα atoms.

Q: Where is each backbone atom in 3D?
A: Structure coordinates are given as an mmCIF _atom_site loop: one row per atom with element, residue name, chain id, sequence number, and x/y/z position in Å. Only the four main-chain atoms per residue are included here; side chains are omitted to keep the record compact.

Q: What is the amino-acid chain?
A: Primary structure: the covalent order of the twenty standard amino acids along the backbone. Two proteins with the same sequence will (almost always) fold to the same structure; two with 30% identity often share a fold but not the details.

Q: What if only a Cα trace is available?
A: Three-state secondary structure (P-SEA) collapses the eight DSSP classes into helix (a), strand (b), and coil (c). P-SEA assigns these from Cα geometry alone — distances and angles — without requiring backbone oxygens, so it works on any Cα trace.

Q: What family and function is it annotated with?
A: Database cross-references. InterPro integrates a dozen domain/family signature databases into unified entries with residue-range hits. GO terms attach function/process/location labels with evidence codes. CATH codes position the fold in a four-level structural taxonomy. Organism is the NCBI-taxonomy species name.

Q: How confident is the AlphaFold model at each residue?
A: pLDDT is the predicted lDDT-Cα score: AlphaFold's confidence that the local environment of each residue (all inter-atomic distances within 15 Å) is correctly placed. It is a per-residue number between 0 and 100, with higher meaning more reliable.

Q: How mobile is each atom in the crystal?
A: B-factor (Debye–Waller factor) reflects atomic displacement in the crystal lattice. It is an experimental observable (units Å²), not a prediction; low values mean the atom is pinned down, high values mean it moves or is heterogeneous across the crystal.

Q: Which residues are buried vs exposed?
A: SASA measures how much of the protein is reachable by solvent. It is computed by rolling a water-sized probe over the atomic surface and summing the exposed area (Å²). Per-residue SASA distinguishes core (buried, low SASA) from surface (exposed, high SASA) residues; total SASA is a whole-molecule size measure.

Q: What do the diagnostic plots show?
A: Plot images: a contact map (which residues are close in 3D, as an N×N binary image), a Ramachandran scatter (backbone torsion angles, revealing secondary-structure composition at a glance), and — for AlphaFold structures — a PAE heatmap (pairwise prediction confidence).

Q: What known structures does this most resemble?
A: The Foldseek neighbor list gives the closest experimentally determined structures in the PDB, ranked by structural alignment. TM-score near 1 means near-identical fold; near 0.3 means only rough topology match. This is how one finds what a novel AlphaFold prediction most resembles in the solved-structure universe.

Q: Are the domains correctly placed relative to each other?
A: Predicted aligned error is AlphaFold's pairwise confidence. Unlike pLDDT (per-residue), PAE is per-residue-pair and captures whether two parts of the structure are correctly placed relative to each other. Units are ångströms of expected positional error.

Q: What do the rendered images show?
A: Structure images are PyMOL renders from six orthogonal camera directions. Cartoon representation draws helices as coils and strands as arrows; sticks shows the backbone as bonds; surface shows the solvent-excluded envelope. Rainbow coloring maps sequence position to hue (blue→red, N→C); chain coloring assigns a distinct color per polypeptide.

Q: What are the backbone torsion angles?
A: φ (phi) and ψ (psi) are the two rotatable backbone dihedrals per residue: φ is the C(i-1)–N–Cα–C torsion, ψ is the N–Cα–C–N(i+1) torsion, both in degrees on (−180°, 180°]. α-helical residues cluster near (−60°, −45°); β-strand residues near (−120°, +130°). A Ramachandran plot is simply a scatter of (φ, ψ) for every residue.